Protein AF-0000000078659122 (afdb_homodimer)

InterPro domains:
  IPR001173 Glycosyltransferase 2-like [PF00535] (139-267)
  IPR029044 Nucleotide-diphospho-sugar transferases [G3DSA:3.90.550.10] (97-376)
  IPR029044 Nucleotide-diphospho-sugar transferases [SSF53448] (136-361)
  IPR029063 S-adenosyl-L-methionine-dependent methyltransferase superfamily [G3DSA:3.40.50.150] (3-96)
  IPR029063 S-adenosyl-L-methionine-dependent methyltransferase superfamily [SSF53335] (4-96)
  IPR050834 Glycosyltransferase 2 family enzymes [PTHR43685] (132-361)

Structure (mmCIF, N/CA/C/O backbone):
data_AF-0000000078659122-model_v1
#
loop_
_entity.id
_entity.type
_entity.pdbx_description
1 polymer Glycosyltransferase
#
loop_
_atom_site.group_PDB
_atom_site.id
_atom_site.type_symbol
_atom_site.label_atom_id
_atom_site.label_alt_id
_atom_site.label_comp_id
_atom_site.label_asym_id
_atom_site.label_entity_id
_atom_site.label_seq_id
_atom_site.pdbx_PDB_ins_code
_atom_site.Cartn_x
_atom_site.Cartn_y
_atom_site.Cartn_z
_atom_site.occupancy
_atom_site.B_iso_or_equiv
_atom_site.auth_seq_id
_atom_site.auth_comp_id
_atom_site.auth_asym_id
_atom_site.auth_atom_id
_atom_site.pdbx_PDB_model_num
ATOM 1 N N . MET A 1 1 ? -26.297 24.125 12.734 1 49.59 1 MET A N 1
ATOM 2 C CA . MET A 1 1 ? -25.766 24.031 11.383 1 49.59 1 MET A CA 1
ATOM 3 C C . MET A 1 1 ? -25.328 22.594 11.078 1 49.59 1 MET A C 1
ATOM 5 O O . MET A 1 1 ? -24.641 21.969 11.875 1 49.59 1 MET A O 1
ATOM 9 N N . PRO A 1 2 ? -25.938 21.844 9.953 1 75.06 2 PRO A N 1
ATOM 10 C CA . PRO A 1 2 ? -26.016 20.406 9.703 1 75.06 2 PRO A CA 1
ATOM 11 C C . PRO A 1 2 ? -24.641 19.766 9.5 1 75.06 2 PRO A C 1
ATOM 13 O O . PRO A 1 2 ? -23.672 20.469 9.164 1 75.06 2 PRO A O 1
ATOM 16 N N . GLY A 1 3 ? -24.219 18.828 10.312 1 87.38 3 GLY A N 1
ATOM 17 C CA . GLY A 1 3 ? -23.062 17.969 10.242 1 87.38 3 GLY A CA 1
ATOM 18 C C . GLY A 1 3 ? -22.797 17.438 8.844 1 87.38 3 GLY A C 1
ATOM 19 O O . GLY A 1 3 ? -23.641 17.594 7.949 1 87.38 3 GLY A O 1
ATOM 20 N N . ILE A 1 4 ? -21.641 17.266 8.438 1 90.69 4 ILE A N 1
ATOM 21 C CA . ILE A 1 4 ? -21.219 16.656 7.172 1 90.69 4 ILE A CA 1
ATOM 22 C C . ILE A 1 4 ? -20.891 15.18 7.391 1 90.69 4 ILE A C 1
ATOM 24 O O . ILE A 1 4 ? -20.188 14.828 8.336 1 90.69 4 ILE A O 1
ATOM 28 N N . TYR A 1 5 ? -21.484 14.336 6.629 1 89.94 5 TYR A N 1
ATOM 29 C CA . TYR A 1 5 ? -21.156 12.914 6.598 1 89.94 5 TYR A CA 1
ATOM 30 C C . TYR A 1 5 ? -20.547 12.523 5.262 1 89.94 5 TYR A C 1
ATOM 32 O O . TYR A 1 5 ? -21.062 12.883 4.203 1 89.94 5 TYR A O 1
ATOM 40 N N . SER A 1 6 ? -19.422 11.945 5.258 1 88.81 6 SER A N 1
ATOM 41 C CA . SER A 1 6 ? -18.766 11.469 4.047 1 88.81 6 SER A CA 1
ATOM 42 C C . SER A 1 6 ? -18.266 10.031 4.203 1 88.81 6 SER A C 1
ATOM 44 O O . SER A 1 6 ? -17.469 9.742 5.094 1 88.81 6 SER A O 1
ATOM 46 N N . ALA A 1 7 ? -18.75 9.141 3.383 1 89.31 7 ALA A N 1
ATOM 47 C CA . ALA A 1 7 ? -18.328 7.742 3.408 1 89.31 7 ALA A CA 1
ATOM 48 C C . ALA A 1 7 ? -17.688 7.336 2.088 1 89.31 7 ALA A C 1
ATOM 50 O O . ALA A 1 7 ? -18.25 7.578 1.016 1 89.31 7 ALA A O 1
ATOM 51 N N . HIS A 1 8 ? -16.5 6.766 2.127 1 88.81 8 HIS A N 1
ATOM 52 C CA . HIS A 1 8 ? -15.797 6.098 1.037 1 88.81 8 HIS A CA 1
ATOM 53 C C . HIS A 1 8 ? -15.43 7.082 -0.066 1 88.81 8 HIS A C 1
ATOM 55 O O . HIS A 1 8 ? -15.352 6.707 -1.238 1 88.81 8 HIS A O 1
ATOM 61 N N . LEU A 1 9 ? -15.375 8.359 0.298 1 90.5 9 LEU A N 1
ATOM 62 C CA . LEU A 1 9 ? -14.953 9.391 -0.646 1 90.5 9 LEU A CA 1
ATOM 63 C C . LEU A 1 9 ? -13.469 9.688 -0.496 1 90.5 9 LEU A C 1
ATOM 65 O O . LEU A 1 9 ? -12.75 9.805 -1.492 1 90.5 9 LEU A O 1
ATOM 69 N N . LEU A 1 10 ? -13.008 9.789 0.752 1 93.88 10 LEU A N 1
ATOM 70 C CA . LEU A 1 10 ? -11.648 10.227 1.04 1 93.88 10 LEU A CA 1
ATOM 71 C C . LEU A 1 10 ? -10.633 9.312 0.366 1 93.88 10 LEU A C 1
ATOM 73 O O . LEU A 1 10 ? -9.586 9.773 -0.095 1 93.88 10 LEU A O 1
ATOM 77 N N . GLU A 1 11 ? -10.898 8.008 0.329 1 94.31 11 GLU A N 1
ATOM 78 C CA . GLU A 1 11 ? -9.945 7.059 -0.237 1 94.31 11 GLU A CA 1
ATOM 79 C C . GLU A 1 11 ? -9.891 7.172 -1.758 1 94.31 11 GLU A C 1
ATOM 81 O O . GLU A 1 11 ? -8.992 6.617 -2.395 1 94.31 11 GLU A O 1
ATOM 86 N N . ARG A 1 12 ? -10.797 7.871 -2.42 1 93.88 12 ARG A N 1
ATOM 87 C CA . ARG A 1 12 ? -10.828 8.086 -3.863 1 93.88 12 ARG A CA 1
ATOM 88 C C . ARG A 1 12 ? -10.039 9.328 -4.25 1 93.88 12 ARG A C 1
ATOM 90 O O . ARG A 1 12 ? -9.82 9.586 -5.434 1 93.88 12 ARG A O 1
ATOM 97 N N . LEU A 1 13 ? -9.656 10.094 -3.271 1 94 13 LEU A N 1
ATOM 98 C CA . LEU A 1 13 ? -8.883 11.312 -3.48 1 94 13 LEU A CA 1
ATOM 99 C C . LEU A 1 13 ? -7.406 11.086 -3.164 1 94 13 LEU A C 1
ATOM 101 O O . LEU A 1 13 ? -7.074 10.367 -2.219 1 94 13 LEU A O 1
ATOM 105 N N . ASN A 1 14 ? -6.562 11.719 -4.012 1 94.06 14 ASN A N 1
ATOM 106 C CA . ASN A 1 14 ? -5.16 11.727 -3.6 1 94.06 14 ASN A CA 1
ATOM 107 C C . ASN A 1 14 ? -4.965 12.5 -2.295 1 94.06 14 ASN A C 1
ATOM 109 O O . ASN A 1 14 ? -5.891 13.148 -1.812 1 94.06 14 ASN A O 1
ATOM 113 N N . ARG A 1 15 ? -3.844 12.359 -1.699 1 94.5 15 ARG A N 1
ATOM 114 C CA . ARG A 1 15 ? -3.576 12.891 -0.369 1 94.5 15 ARG A CA 1
ATOM 115 C C . ARG A 1 15 ? -3.902 14.383 -0.304 1 94.5 15 ARG A C 1
ATOM 117 O O . ARG A 1 15 ? -4.629 14.828 0.587 1 94.5 15 ARG A O 1
ATOM 124 N N . ASN A 1 16 ? -3.379 15.18 -1.236 1 94.69 16 ASN A N 1
ATOM 125 C CA . ASN A 1 16 ? -3.559 16.625 -1.197 1 94.69 16 ASN A CA 1
ATOM 126 C C . ASN A 1 16 ? -5.012 17.016 -1.442 1 94.69 16 ASN A C 1
ATOM 128 O O . ASN A 1 16 ? -5.52 17.953 -0.83 1 94.69 16 ASN A O 1
ATOM 132 N N . GLN A 1 17 ? -5.684 16.281 -2.334 1 93.25 17 GLN A N 1
ATOM 133 C CA . GLN A 1 17 ? -7.109 16.516 -2.545 1 93.25 17 GLN A CA 1
ATOM 134 C C . GLN A 1 17 ? -7.91 16.203 -1.286 1 93.25 17 GLN A C 1
ATOM 136 O O . GLN A 1 17 ? -8.891 16.875 -0.982 1 93.25 17 GLN A O 1
ATOM 141 N N . GLY A 1 18 ? -7.461 15.141 -0.62 1 95.62 18 GLY A N 1
ATOM 142 C CA . GLY A 1 18 ? -8.094 14.828 0.653 1 95.62 18 GLY A CA 1
ATOM 143 C C . GLY A 1 18 ? -7.949 15.938 1.676 1 95.62 18 GLY A C 1
ATOM 144 O O . GLY A 1 18 ? -8.922 16.312 2.34 1 95.62 18 GLY A O 1
ATOM 145 N N . ILE A 1 19 ? -6.773 16.5 1.815 1 95.94 19 ILE A N 1
ATOM 146 C CA . ILE A 1 19 ? -6.512 17.594 2.746 1 95.94 19 ILE A CA 1
ATOM 147 C C . ILE A 1 19 ? -7.359 18.812 2.367 1 95.94 19 ILE A C 1
ATOM 149 O O . ILE A 1 19 ? -7.949 19.453 3.234 1 95.94 19 ILE A O 1
ATOM 153 N N . ARG A 1 20 ? -7.473 19.062 1.087 1 92.62 20 ARG A N 1
ATOM 154 C CA . ARG A 1 20 ? -8.273 20.188 0.611 1 92.62 20 ARG A CA 1
ATOM 155 C C . ARG A 1 20 ? -9.75 19.984 0.938 1 92.62 20 ARG A C 1
ATOM 157 O O . ARG A 1 20 ? -10.453 20.938 1.28 1 92.62 20 ARG A O 1
ATOM 164 N N . LEU A 1 21 ? -10.164 18.781 0.728 1 93.62 21 LEU A N 1
ATOM 165 C CA . LEU A 1 21 ? -11.547 18.484 1.103 1 93.62 21 LEU A CA 1
ATOM 166 C C . LEU A 1 21 ? -11.789 18.781 2.576 1 93.62 21 LEU A C 1
ATOM 168 O O . LEU A 1 21 ? -12.812 19.359 2.934 1 93.62 21 LEU A O 1
ATOM 172 N N . LEU A 1 22 ? -10.867 18.391 3.398 1 95.75 22 LEU A N 1
ATOM 173 C CA . LEU A 1 22 ? -11 18.625 4.832 1 95.75 22 LEU A CA 1
ATOM 174 C C . LEU A 1 22 ? -11.016 20.109 5.141 1 95.75 22 LEU A C 1
ATOM 176 O O . LEU A 1 22 ? -11.781 20.578 5.988 1 95.75 22 LEU A O 1
ATOM 180 N N . LEU A 1 23 ? -10.18 20.828 4.457 1 94.44 23 LEU A N 1
ATOM 181 C CA . LEU A 1 23 ? -10.164 22.281 4.59 1 94.44 23 LEU A CA 1
ATOM 182 C C . LEU A 1 23 ? -11.523 22.875 4.219 1 94.44 23 LEU A C 1
ATOM 184 O O . LEU A 1 23 ? -12.039 23.734 4.93 1 94.44 23 LEU A O 1
ATOM 188 N N . GLU A 1 24 ? -12.078 22.375 3.16 1 92.12 24 GLU A N 1
ATOM 189 C CA . GLU A 1 24 ? -13.367 22.875 2.699 1 92.12 24 GLU A CA 1
ATOM 190 C C . GLU A 1 24 ? -14.484 22.5 3.672 1 92.12 24 GLU A C 1
ATOM 192 O O . GLU A 1 24 ? -15.383 23.297 3.926 1 92.12 24 GLU A O 1
ATOM 197 N N . CYS A 1 25 ? -14.398 21.281 4.16 1 94.19 25 CYS A N 1
ATOM 198 C CA . CYS A 1 25 ? -15.375 20.875 5.168 1 94.19 25 CYS A CA 1
ATOM 199 C C . CYS A 1 25 ? -15.328 21.797 6.379 1 94.19 25 CYS A C 1
ATOM 201 O O . CYS A 1 25 ? -16.375 22.266 6.848 1 94.19 25 CYS A O 1
ATOM 203 N N . ARG A 1 26 ? -14.148 22.078 6.844 1 93.69 26 ARG A N 1
ATOM 204 C CA . ARG A 1 26 ? -13.992 23 7.973 1 93.69 26 ARG A CA 1
ATOM 205 C C . ARG A 1 26 ? -14.562 24.375 7.648 1 93.69 26 ARG A C 1
ATOM 207 O O . ARG A 1 26 ? -15.219 25 8.484 1 93.69 26 ARG A O 1
ATOM 214 N N . ARG A 1 27 ? -14.273 24.844 6.445 1 90.94 27 ARG A N 1
ATOM 215 C CA . ARG A 1 27 ? -14.719 26.172 6.031 1 90.94 27 ARG A CA 1
ATOM 216 C C . ARG A 1 27 ? -16.234 26.281 6.066 1 90.94 27 ARG A C 1
ATOM 218 O O . ARG A 1 27 ? -16.781 27.281 6.531 1 90.94 27 ARG A O 1
ATOM 225 N N . VAL A 1 28 ? -16.953 25.25 5.645 1 90.75 28 VAL A N 1
ATOM 226 C CA . VAL A 1 28 ? -18.391 25.328 5.434 1 90.75 28 VAL A CA 1
ATOM 227 C C . VAL A 1 28 ? -19.125 25 6.734 1 90.75 28 VAL A C 1
ATOM 229 O O . VAL A 1 28 ? -20.25 25.469 6.953 1 90.75 28 VAL A O 1
ATOM 232 N N . LEU A 1 29 ? -18.484 24.234 7.559 1 92.19 29 LEU A N 1
ATOM 233 C CA . LEU A 1 29 ? -19.109 23.875 8.828 1 92.19 29 LEU A CA 1
ATOM 234 C C . LEU A 1 29 ? -19.312 25.125 9.695 1 92.19 29 LEU A C 1
ATOM 236 O O . LEU A 1 29 ? -18.438 26 9.734 1 92.19 29 LEU A O 1
ATOM 240 N N . GLN A 1 30 ? -20.406 25.188 10.367 1 87.94 30 GLN A N 1
ATOM 241 C CA . GLN A 1 30 ? -20.578 26.203 11.406 1 87.94 30 GLN A CA 1
ATOM 242 C C . GLN A 1 30 ? -19.766 25.844 12.648 1 87.94 30 GLN A C 1
ATOM 244 O O . GLN A 1 30 ? -19.453 24.672 12.875 1 87.94 30 GLN A O 1
ATOM 249 N N . PRO A 1 31 ? -19.391 26.875 13.422 1 87.75 31 PRO A N 1
ATOM 250 C CA . PRO A 1 31 ? -18.719 26.547 14.672 1 87.75 31 PRO A CA 1
ATOM 251 C C . PRO A 1 31 ? -19.469 25.516 15.508 1 87.75 31 PRO A C 1
ATOM 253 O O . PRO A 1 31 ? -20.688 25.656 15.703 1 87.75 31 PRO A O 1
ATOM 256 N N . GLY A 1 32 ? -18.797 24.5 15.898 1 89 32 GLY A N 1
ATOM 257 C CA . GLY A 1 32 ? -19.422 23.422 16.641 1 89 32 GLY A CA 1
ATOM 258 C C . GLY A 1 32 ? -19.953 22.312 15.75 1 89 32 GLY A C 1
ATOM 259 O O . GLY A 1 32 ? -20.312 21.234 16.234 1 89 32 GLY A O 1
ATOM 260 N N . GLY A 1 33 ? -19.922 22.547 14.461 1 91.44 33 GLY A N 1
ATOM 261 C CA . GLY A 1 33 ? -20.375 21.531 13.516 1 91.44 33 GLY A CA 1
ATOM 262 C C . GLY A 1 33 ? -19.5 20.297 13.484 1 91.44 33 GLY A C 1
ATOM 263 O O . GLY A 1 33 ? -18.344 20.344 13.898 1 91.44 33 GLY A O 1
ATOM 264 N N . VAL A 1 34 ? -20.172 19.172 13 1 93.44 34 VAL A N 1
ATOM 265 C CA . VAL A 1 34 ? -19.5 17.875 13.086 1 93.44 34 VAL A CA 1
ATOM 266 C C . VAL A 1 34 ? -19.25 17.344 11.68 1 93.44 34 VAL A C 1
ATOM 268 O O . VAL A 1 34 ? -20.094 17.469 10.797 1 93.44 34 VAL A O 1
ATOM 271 N N . LEU A 1 35 ? -18.047 16.859 11.461 1 94.06 35 LEU A N 1
ATOM 272 C CA . LEU A 1 35 ? -17.672 16.094 10.281 1 94.06 35 LEU A CA 1
ATOM 273 C C . LEU A 1 35 ? -17.453 14.625 10.633 1 94.06 35 LEU A C 1
ATOM 275 O O . LEU A 1 35 ? -16.625 14.297 11.492 1 94.06 35 LEU A O 1
ATOM 279 N N . ARG A 1 36 ? -18.219 13.789 10.117 1 92.56 36 ARG A N 1
ATOM 280 C CA . ARG A 1 36 ? -18.078 12.352 10.336 1 92.56 36 ARG A CA 1
ATOM 281 C C . ARG A 1 36 ? -17.594 11.648 9.07 1 92.56 36 ARG A C 1
ATOM 283 O O . ARG A 1 36 ? -18.203 11.758 8.016 1 92.56 36 ARG A O 1
ATOM 290 N N . LEU A 1 37 ? -16.453 10.977 9.164 1 91.88 37 LEU A N 1
ATOM 291 C CA . LEU A 1 37 ? -15.781 10.359 8.031 1 91.88 37 LEU A CA 1
ATOM 292 C C . LEU A 1 37 ? -15.734 8.844 8.18 1 91.88 37 LEU A C 1
ATOM 294 O O . LEU A 1 37 ? -15.5 8.328 9.281 1 91.88 37 LEU A O 1
ATOM 298 N N . VAL A 1 38 ? -16.047 8.164 7.133 1 91.44 38 VAL A N 1
ATOM 299 C CA . VAL A 1 38 ? -15.852 6.723 7.023 1 91.44 38 VAL A CA 1
ATOM 300 C C . VAL A 1 38 ? -14.969 6.41 5.82 1 91.44 38 VAL A C 1
ATOM 302 O O . VAL A 1 38 ? -15.25 6.844 4.703 1 91.44 38 VAL A O 1
ATOM 305 N N . THR A 1 39 ? -13.883 5.762 5.992 1 92.94 39 THR A N 1
ATOM 306 C CA . THR A 1 39 ? -12.969 5.41 4.906 1 92.94 39 THR A CA 1
ATOM 307 C C . THR A 1 39 ? -12.273 4.082 5.195 1 92.94 39 THR A C 1
ATOM 309 O O . THR A 1 39 ? -12.43 3.512 6.273 1 92.94 39 THR A O 1
ATOM 312 N N . SER A 1 40 ? -11.602 3.502 4.195 1 93.56 40 SER A N 1
ATOM 313 C CA . SER A 1 40 ? -10.789 2.309 4.418 1 93.56 40 SER A CA 1
ATOM 314 C C . SER A 1 40 ? -9.672 2.58 5.414 1 93.56 40 SER A C 1
ATOM 316 O O . SER A 1 40 ? -9.062 3.65 5.395 1 93.56 40 SER A O 1
ATOM 318 N N . ASP A 1 41 ? -9.445 1.639 6.285 1 95.75 41 ASP A N 1
ATOM 319 C CA . ASP A 1 41 ? -8.445 1.781 7.34 1 95.75 41 ASP A CA 1
ATOM 320 C C . ASP A 1 41 ? -7.125 1.124 6.938 1 95.75 41 ASP A C 1
ATOM 322 O O . ASP A 1 41 ? -7.043 -0.102 6.84 1 95.75 41 ASP A O 1
ATOM 326 N N . LEU A 1 42 ? -6.102 1.943 6.738 1 97.38 42 LEU A N 1
ATOM 327 C CA . LEU A 1 42 ? -4.781 1.437 6.379 1 97.38 42 LEU A CA 1
ATOM 328 C C . LEU A 1 42 ? -4.277 0.449 7.426 1 97.38 42 LEU A C 1
ATOM 330 O O . LEU A 1 42 ? -3.705 -0.587 7.082 1 97.38 42 LEU A O 1
ATOM 334 N N . GLN A 1 43 ? -4.473 0.816 8.688 1 96.81 43 GLN A N 1
ATOM 335 C CA . GLN A 1 43 ? -4.035 -0.068 9.766 1 96.81 43 GLN A CA 1
ATOM 336 C C . GLN A 1 43 ? -4.699 -1.438 9.656 1 96.81 43 GLN A C 1
ATOM 338 O O . GLN A 1 43 ? -4.055 -2.465 9.883 1 96.81 43 GLN A O 1
ATOM 343 N N . ALA A 1 44 ? -5.957 -1.465 9.344 1 95.69 44 ALA A N 1
ATOM 344 C CA . ALA A 1 44 ? -6.676 -2.729 9.203 1 95.69 44 ALA A CA 1
ATOM 345 C C . ALA A 1 44 ? -6.098 -3.561 8.055 1 95.69 44 ALA A C 1
ATO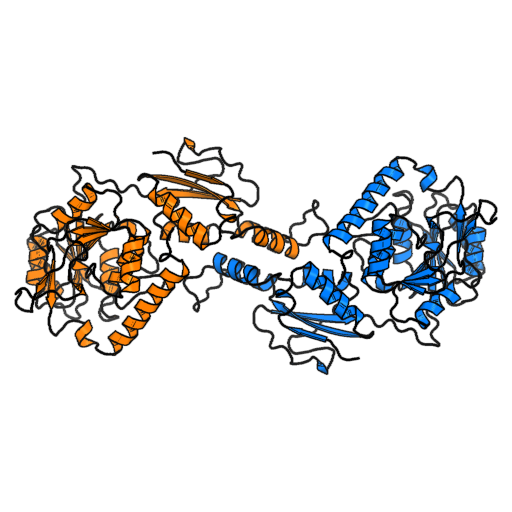M 347 O O . ALA A 1 44 ? -5.977 -4.781 8.172 1 95.69 44 ALA A O 1
ATOM 348 N N . LEU A 1 45 ? -5.816 -2.947 6.941 1 95.94 45 LEU A N 1
ATOM 349 C CA . LEU A 1 45 ? -5.219 -3.641 5.805 1 95.94 45 LEU A CA 1
ATOM 350 C C . LEU A 1 45 ? -3.869 -4.242 6.18 1 95.94 45 LEU A C 1
ATOM 352 O O . LEU A 1 45 ? -3.578 -5.391 5.832 1 95.94 45 LEU A O 1
ATOM 356 N N . VAL A 1 46 ? -3.064 -3.469 6.906 1 97.44 46 VAL A N 1
ATOM 357 C CA . VAL A 1 46 ? -1.741 -3.918 7.328 1 97.44 46 VAL A CA 1
ATOM 358 C C . VAL A 1 46 ? -1.88 -5.062 8.328 1 97.44 46 VAL A C 1
ATOM 360 O O . VAL A 1 46 ? -1.136 -6.047 8.266 1 97.44 46 VAL A O 1
ATOM 363 N N . ASP A 1 47 ? -2.859 -4.898 9.242 1 96.75 47 ASP A N 1
ATOM 364 C CA . ASP A 1 47 ? -3.107 -5.961 10.211 1 96.75 47 ASP A CA 1
ATOM 365 C C . ASP A 1 47 ? -3.473 -7.27 9.516 1 96.75 47 ASP A C 1
ATOM 367 O O . ASP A 1 47 ? -3.039 -8.344 9.93 1 96.75 47 ASP A O 1
ATOM 371 N N . ASP A 1 48 ? -4.297 -7.16 8.531 1 95.5 48 ASP A N 1
ATOM 372 C CA . ASP A 1 48 ? -4.672 -8.336 7.75 1 95.5 48 ASP A CA 1
ATOM 373 C C . ASP A 1 48 ? -3.445 -8.992 7.125 1 95.5 48 ASP A C 1
ATOM 375 O O . ASP A 1 48 ? -3.305 -10.219 7.156 1 95.5 48 ASP A O 1
ATOM 379 N N . TYR A 1 49 ? -2.533 -8.258 6.543 1 96.81 49 TYR A N 1
ATOM 380 C CA . TYR A 1 49 ? -1.293 -8.742 5.949 1 96.81 49 TYR A CA 1
ATOM 381 C C . TYR A 1 49 ? -0.416 -9.422 6.992 1 96.81 49 TYR A C 1
ATOM 383 O O . TYR A 1 49 ? 0.069 -10.531 6.773 1 96.81 49 TYR A O 1
ATOM 391 N N . VAL A 1 50 ? -0.254 -8.75 8.148 1 97.06 50 VAL A N 1
ATOM 392 C CA . VAL A 1 50 ? 0.649 -9.219 9.195 1 97.06 50 VAL A CA 1
ATOM 393 C C . VAL A 1 50 ? 0.116 -10.523 9.789 1 97.06 50 VAL A C 1
ATOM 395 O O . VAL A 1 50 ? 0.886 -11.445 10.078 1 97.06 50 VAL A O 1
ATOM 398 N N . ALA A 1 51 ? -1.179 -10.602 9.953 1 95.06 51 ALA A N 1
ATOM 399 C CA . ALA A 1 51 ? -1.815 -11.766 10.57 1 95.06 51 ALA A CA 1
ATOM 400 C C . ALA A 1 51 ? -1.862 -12.938 9.594 1 95.06 51 ALA A C 1
ATOM 402 O O . ALA A 1 51 ? -2.145 -14.07 9.992 1 95.06 51 ALA A O 1
ATOM 403 N N . ASN A 1 52 ? -1.535 -12.695 8.328 1 92.69 52 ASN A N 1
ATOM 404 C CA . ASN A 1 52 ? -1.65 -13.695 7.277 1 92.69 52 ASN A CA 1
ATOM 405 C C . ASN A 1 52 ? -3.021 -14.367 7.285 1 92.69 52 ASN A C 1
ATOM 407 O O . ASN A 1 52 ? -3.117 -15.594 7.266 1 92.69 52 ASN A O 1
ATOM 411 N N . ARG A 1 53 ? -4.043 -13.609 7.418 1 87.44 53 ARG A N 1
ATOM 412 C CA . ARG A 1 53 ? -5.406 -14.109 7.535 1 87.44 53 ARG A CA 1
ATOM 413 C C . ARG A 1 53 ? -5.812 -14.891 6.289 1 87.44 53 ARG A C 1
ATOM 415 O O . ARG A 1 53 ? -5.5 -14.484 5.168 1 87.44 53 ARG A O 1
ATOM 422 N N . VAL A 1 54 ? -6.414 -16 6.484 1 86.31 54 VAL A N 1
ATOM 423 C CA . VAL A 1 54 ? -6.914 -16.828 5.391 1 86.31 54 VAL A CA 1
ATOM 424 C C . VAL A 1 54 ? -8.219 -16.234 4.855 1 86.31 54 VAL A C 1
ATOM 426 O O . VAL A 1 54 ? -9.078 -15.812 5.629 1 86.31 54 VAL A O 1
ATOM 429 N N . HIS A 1 55 ? -8.32 -16.125 3.617 1 89.56 55 HIS A N 1
ATOM 430 C CA . HIS A 1 55 ? -9.516 -15.641 2.932 1 89.56 55 HIS A CA 1
ATOM 431 C C . HIS A 1 55 ? -10.102 -16.719 2.025 1 89.56 55 HIS A C 1
ATOM 433 O O . HIS A 1 55 ? -9.75 -16.797 0.844 1 89.56 55 HIS A O 1
ATOM 439 N N . PRO A 1 56 ? -10.953 -17.578 2.502 1 89 56 PRO A N 1
ATOM 440 C CA . PRO A 1 56 ? -11.477 -18.719 1.744 1 89 56 PRO A CA 1
ATOM 441 C C . PRO A 1 56 ? -12.195 -18.297 0.465 1 89 56 PRO A C 1
ATOM 443 O O . PRO A 1 56 ? -12.352 -19.094 -0.456 1 89 56 PRO A O 1
ATOM 446 N N . GLU A 1 57 ? -12.633 -17.016 0.474 1 87.94 57 GLU A N 1
ATOM 447 C CA . GLU A 1 57 ? -13.367 -16.516 -0.685 1 87.94 57 GLU A CA 1
ATOM 448 C C . GLU A 1 57 ? -12.43 -16.234 -1.856 1 87.94 57 GLU A C 1
ATOM 450 O O . GLU A 1 57 ? -12.875 -16.094 -2.996 1 87.94 57 GLU A O 1
ATOM 455 N N . THR A 1 58 ? -11.148 -16.203 -1.537 1 87.81 58 THR A N 1
ATOM 456 C CA . THR A 1 58 ? -10.148 -15.961 -2.574 1 87.81 58 THR A CA 1
ATOM 457 C C . THR A 1 58 ? -8.906 -16.812 -2.34 1 87.81 58 THR A C 1
ATOM 459 O O . THR A 1 58 ? -7.816 -16.281 -2.115 1 87.81 58 THR A O 1
ATOM 462 N N . PRO A 1 59 ? -9 -18.094 -2.416 1 85 59 PRO A N 1
ATOM 463 C CA . PRO A 1 59 ? -7.898 -19 -2.047 1 85 59 PRO A CA 1
ATOM 464 C C . PRO A 1 59 ? -6.629 -18.734 -2.857 1 85 59 PRO A C 1
ATOM 466 O O . PRO A 1 59 ? -5.52 -18.891 -2.34 1 85 59 PRO A O 1
ATOM 469 N N . GLY A 1 60 ? -6.59 -18.328 -3.957 1 86.81 60 GLY A N 1
ATOM 470 C CA . GLY A 1 60 ? -5.426 -18.156 -4.812 1 86.81 60 GLY A CA 1
ATOM 471 C C . GLY A 1 60 ? -4.789 -16.781 -4.684 1 86.81 60 GLY A C 1
ATOM 472 O O . GLY A 1 60 ? -3.762 -16.516 -5.305 1 86.81 60 GLY A O 1
ATOM 473 N N . ILE A 1 61 ? -5.32 -16.047 -3.762 1 90.56 61 ILE A N 1
ATOM 474 C CA . ILE A 1 61 ? -4.797 -14.695 -3.576 1 90.56 61 ILE A CA 1
ATOM 475 C C . ILE A 1 61 ? -4.07 -14.602 -2.238 1 90.56 61 ILE A C 1
ATOM 477 O O . ILE A 1 61 ? -4.691 -14.695 -1.178 1 90.56 61 ILE A O 1
ATOM 481 N N . GLY A 1 62 ? -2.766 -14.438 -2.279 1 91.75 62 GLY A N 1
ATOM 482 C CA . GLY A 1 62 ? -1.961 -14.352 -1.071 1 91.75 62 GLY A CA 1
ATOM 483 C C . GLY A 1 62 ? -2.051 -13 -0.39 1 91.75 62 GLY A C 1
ATOM 484 O O . GLY A 1 62 ? -2.615 -12.055 -0.947 1 91.75 62 GLY A O 1
ATOM 485 N N . ARG A 1 63 ? -1.445 -12.914 0.843 1 94.5 63 ARG A N 1
ATOM 486 C CA . ARG A 1 63 ? -1.525 -11.711 1.662 1 94.5 63 ARG A CA 1
ATOM 487 C C . ARG A 1 63 ? -0.863 -10.523 0.962 1 94.5 63 ARG A C 1
ATOM 489 O O . ARG A 1 63 ? -1.35 -9.398 1.044 1 94.5 63 ARG A O 1
ATOM 496 N N . GLY A 1 64 ? 0.289 -10.789 0.293 1 95.44 64 GLY A N 1
ATOM 497 C CA . GLY A 1 64 ? 0.954 -9.719 -0.426 1 95.44 64 GLY A CA 1
ATOM 498 C C . GLY A 1 64 ? 0.124 -9.156 -1.566 1 95.44 64 GLY A C 1
ATOM 499 O O . GLY A 1 64 ? 0.02 -7.941 -1.728 1 95.44 64 GLY A O 1
ATOM 500 N N . GLU A 1 65 ? -0.456 -10.055 -2.35 1 94.5 65 GLU A N 1
ATOM 501 C CA . GLU A 1 65 ? -1.321 -9.633 -3.447 1 94.5 65 GLU A CA 1
ATOM 502 C C . GLU A 1 65 ? -2.555 -8.898 -2.926 1 94.5 65 GLU A C 1
ATOM 504 O O . GLU A 1 65 ? -2.977 -7.898 -3.506 1 94.5 65 GLU A O 1
ATOM 509 N N . ARG A 1 66 ? -3.117 -9.398 -1.872 1 94.44 66 ARG A N 1
ATOM 510 C CA . ARG A 1 66 ? -4.293 -8.758 -1.288 1 94.44 66 ARG A CA 1
ATOM 511 C C . ARG A 1 66 ? -3.986 -7.328 -0.865 1 94.44 66 ARG A C 1
ATOM 513 O O . ARG A 1 66 ? -4.75 -6.406 -1.169 1 94.44 66 ARG A O 1
ATOM 520 N N . LEU A 1 67 ? -2.895 -7.125 -0.167 1 96 67 LEU A N 1
ATOM 521 C CA . LEU A 1 67 ? -2.52 -5.793 0.286 1 96 67 LEU A CA 1
ATOM 522 C C . LEU A 1 67 ? -2.234 -4.875 -0.899 1 96 67 LEU A C 1
ATOM 524 O O . LEU A 1 67 ? -2.688 -3.729 -0.927 1 96 67 LEU A O 1
ATOM 528 N N . ASN A 1 68 ? -1.474 -5.391 -1.907 1 96.19 68 ASN A N 1
ATOM 529 C CA . ASN A 1 68 ? -1.196 -4.625 -3.119 1 96.19 68 ASN A CA 1
ATOM 530 C C . ASN A 1 68 ? -2.482 -4.148 -3.789 1 96.19 68 ASN A C 1
ATOM 532 O O . ASN A 1 68 ? -2.615 -2.967 -4.113 1 96.19 68 ASN A O 1
ATOM 536 N N . ARG A 1 69 ? -3.391 -5.035 -3.955 1 94 69 ARG A N 1
ATOM 537 C CA . ARG A 1 69 ? -4.645 -4.711 -4.629 1 94 69 ARG A CA 1
ATOM 538 C C . ARG A 1 69 ? -5.453 -3.701 -3.826 1 94 69 ARG A C 1
ATOM 540 O O . ARG A 1 69 ? -6.012 -2.756 -4.391 1 94 69 ARG A O 1
ATOM 547 N N . ALA A 1 70 ? -5.508 -3.912 -2.496 1 93.75 70 ALA A N 1
ATOM 548 C CA . ALA A 1 70 ? -6.289 -3.037 -1.626 1 93.75 70 ALA A CA 1
ATOM 549 C C . ALA A 1 70 ? -5.758 -1.606 -1.67 1 93.75 70 ALA A C 1
ATOM 551 O O . ALA A 1 70 ? -6.539 -0.651 -1.729 1 93.75 70 ALA A O 1
ATOM 552 N N . LEU A 1 71 ? -4.492 -1.434 -1.651 1 93.5 71 LEU A N 1
ATOM 553 C CA . LEU A 1 71 ? -3.896 -0.102 -1.595 1 93.5 71 LEU A CA 1
ATOM 554 C C . LEU A 1 71 ? -3.938 0.57 -2.963 1 93.5 71 LEU A C 1
ATOM 556 O O . LEU A 1 71 ? -4.055 1.794 -3.055 1 93.5 71 LEU A O 1
ATOM 560 N N . ARG A 1 72 ? -3.859 -0.234 -4.008 1 92.81 72 ARG A N 1
ATOM 561 C CA . ARG A 1 72 ? -3.768 0.343 -5.344 1 92.81 72 ARG A CA 1
ATOM 562 C C . ARG A 1 72 ? -5.152 0.65 -5.906 1 92.81 72 ARG A C 1
ATOM 564 O O . ARG A 1 72 ? -5.285 1.378 -6.891 1 92.81 72 ARG A O 1
ATOM 571 N N . GLN A 1 73 ? -6.176 0.094 -5.309 1 92.38 73 GLN A N 1
ATOM 572 C CA . GLN A 1 73 ? -7.527 0.43 -5.75 1 92.38 73 GLN A CA 1
ATOM 573 C C . GLN A 1 73 ? -7.945 1.807 -5.238 1 92.38 73 GLN A C 1
ATOM 575 O O . GLN A 1 73 ? -8.93 2.381 -5.719 1 92.38 73 GLN A O 1
ATOM 580 N N . HIS A 1 74 ? -7.285 2.332 -4.227 1 93.94 74 HIS A N 1
ATOM 581 C CA . HIS A 1 74 ? -7.547 3.641 -3.637 1 93.94 74 HIS A CA 1
ATOM 582 C C . HIS A 1 74 ? -6.504 4.66 -4.082 1 93.94 74 HIS A C 1
ATOM 584 O O . HIS A 1 74 ? -5.336 4.32 -4.277 1 93.94 74 HIS A O 1
ATOM 590 N N . ALA A 1 75 ? -6.953 5.902 -4.285 1 95.19 75 ALA A N 1
ATOM 591 C CA . ALA A 1 75 ? -6 6.977 -4.57 1 95.19 75 ALA A CA 1
ATOM 592 C C . ALA A 1 75 ? -5.082 7.219 -3.377 1 95.19 75 ALA A C 1
ATOM 594 O O . ALA A 1 75 ? -3.891 7.492 -3.549 1 95.19 75 ALA A O 1
ATOM 595 N N . TRP A 1 76 ? -5.609 7.062 -2.156 1 96.5 76 TRP A N 1
ATOM 596 C CA . TRP A 1 76 ? -4.883 7.188 -0.896 1 96.5 76 TRP A CA 1
ATOM 597 C C . TRP A 1 76 ? -5.59 6.426 0.219 1 96.5 76 TRP A C 1
ATOM 599 O O . TRP A 1 76 ? -6.82 6.32 0.223 1 96.5 76 TRP A O 1
ATOM 609 N N . THR A 1 77 ? -4.867 5.84 1.135 1 96.88 77 THR A N 1
ATOM 610 C CA . THR A 1 77 ? -5.457 5.141 2.27 1 96.88 77 THR A CA 1
ATOM 611 C C . THR A 1 77 ? -4.938 5.711 3.586 1 96.88 77 THR A C 1
ATOM 613 O O . THR A 1 77 ? -3.727 5.824 3.783 1 96.88 77 THR A O 1
ATOM 616 N N . TRP A 1 78 ? -5.855 6.07 4.426 1 96.62 78 TRP A N 1
ATOM 617 C CA . TRP A 1 78 ? -5.516 6.73 5.68 1 96.62 78 TRP A CA 1
ATOM 618 C C . TRP A 1 78 ? -5.547 5.742 6.844 1 96.62 78 TRP A C 1
ATOM 620 O O . TRP A 1 78 ? -6.305 4.77 6.82 1 96.62 78 TRP A O 1
ATOM 630 N N . ASP A 1 79 ? -4.711 5.91 7.801 1 96.25 79 ASP A N 1
ATOM 631 C CA . ASP A 1 79 ? -4.973 5.34 9.117 1 96.25 79 ASP A CA 1
ATOM 632 C C . ASP A 1 79 ? -5.406 6.418 10.109 1 96.25 79 ASP A C 1
ATOM 634 O O . ASP A 1 79 ? -5.445 7.602 9.766 1 96.25 79 ASP A O 1
ATOM 638 N N . ARG A 1 80 ? -5.816 6.012 11.289 1 94.69 80 ARG A N 1
ATOM 639 C CA . ARG A 1 80 ? -6.391 6.926 12.273 1 94.69 80 ARG A CA 1
ATOM 640 C C . ARG A 1 80 ? -5.402 8.023 12.648 1 94.69 80 ARG A C 1
ATOM 642 O O . ARG A 1 80 ? -5.766 9.203 12.703 1 94.69 80 ARG A O 1
ATOM 649 N N . ASP A 1 81 ? -4.148 7.715 12.859 1 94.19 81 ASP A N 1
ATOM 650 C CA . ASP A 1 81 ? -3.137 8.664 13.312 1 94.19 81 ASP A CA 1
ATOM 651 C C . ASP A 1 81 ? -2.881 9.734 12.25 1 94.19 81 ASP A C 1
ATOM 653 O O . ASP A 1 81 ? -2.873 10.93 12.555 1 94.19 81 ASP A O 1
ATOM 657 N N . ASP A 1 82 ? -2.686 9.289 11.062 1 94.31 82 ASP A N 1
ATOM 658 C CA . ASP A 1 82 ? -2.402 10.219 9.969 1 94.31 82 ASP A CA 1
ATOM 659 C C . ASP A 1 82 ? -3.594 11.141 9.703 1 94.31 82 ASP A C 1
ATOM 661 O O . ASP A 1 82 ? -3.424 12.344 9.508 1 94.31 82 ASP A O 1
ATOM 665 N N . LEU A 1 83 ? -4.727 10.555 9.656 1 95.31 83 LEU A N 1
ATOM 666 C CA . LEU A 1 83 ? -5.926 11.336 9.383 1 95.31 83 LEU A CA 1
ATOM 667 C C . LEU A 1 83 ? -6.191 12.336 10.5 1 95.31 83 LEU A C 1
ATOM 669 O O . LEU A 1 83 ? -6.508 13.5 10.242 1 95.31 83 LEU A O 1
ATOM 673 N N . THR A 1 84 ? -6.004 11.875 11.727 1 95 84 THR A N 1
ATOM 674 C CA . THR A 1 84 ? -6.18 12.758 12.875 1 95 84 THR A CA 1
ATOM 675 C C . THR A 1 84 ? -5.188 13.914 12.828 1 95 84 THR A C 1
ATOM 677 O O . THR A 1 84 ? -5.559 15.07 13.062 1 95 84 THR A O 1
ATOM 680 N N . ARG A 1 85 ? -3.971 13.609 12.578 1 93.81 85 ARG A N 1
ATOM 681 C CA . ARG A 1 85 ? -2.93 14.625 12.484 1 93.81 85 ARG A CA 1
ATOM 682 C C .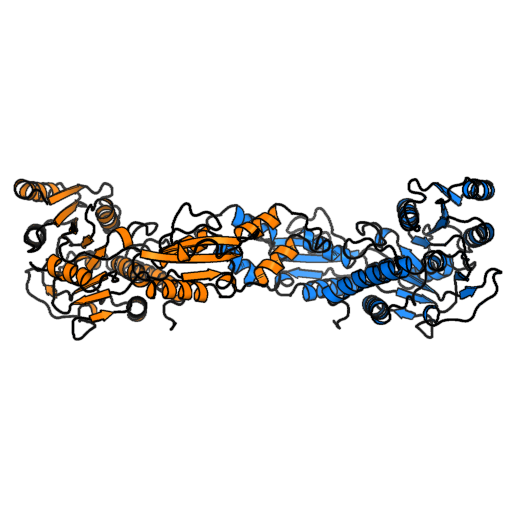 ARG A 1 85 ? -3.283 15.68 11.445 1 93.81 85 ARG A C 1
ATOM 684 O O . ARG A 1 85 ? -3.164 16.875 11.695 1 93.81 85 ARG A O 1
ATOM 691 N N . VAL A 1 86 ? -3.75 15.258 10.281 1 95.31 86 VAL A N 1
ATOM 692 C CA . VAL A 1 86 ? -4.078 16.172 9.195 1 95.31 86 VAL A CA 1
ATOM 693 C C . VAL A 1 86 ? -5.316 16.984 9.562 1 95.31 86 VAL A C 1
ATOM 695 O O . VAL A 1 86 ? -5.387 18.188 9.266 1 95.31 86 VAL A O 1
ATOM 698 N N . CYS A 1 87 ? -6.262 16.344 10.18 1 95.75 87 CYS A N 1
ATOM 699 C CA . CYS A 1 87 ? -7.469 17.047 10.602 1 95.75 87 CYS A CA 1
ATOM 700 C C . CYS A 1 87 ? -7.141 18.141 11.602 1 95.75 87 CYS A C 1
ATOM 702 O O . CYS A 1 87 ? -7.637 19.266 11.484 1 95.75 87 CYS A O 1
ATOM 704 N N . LYS A 1 88 ? -6.262 17.859 12.547 1 94.88 88 LYS A N 1
ATOM 705 C CA . LYS A 1 88 ? -5.836 18.859 13.516 1 94.88 88 LYS A CA 1
ATOM 706 C C . LYS A 1 88 ? -5.09 20 12.828 1 94.88 88 LYS A C 1
ATOM 708 O O . LYS A 1 88 ? -5.266 21.172 13.188 1 94.88 88 LYS A O 1
ATOM 713 N N . MET A 1 89 ? -4.324 19.594 11.898 1 95.06 89 MET A N 1
ATOM 714 C CA . MET A 1 89 ? -3.557 20.578 11.141 1 95.06 89 MET A CA 1
ATOM 715 C C . MET A 1 89 ? -4.48 21.609 10.492 1 95.06 89 MET A C 1
ATOM 717 O O . MET A 1 89 ? -4.172 22.797 10.469 1 95.06 89 MET A O 1
ATOM 721 N N . VAL A 1 90 ? -5.684 21.172 10.047 1 95.38 90 VAL A N 1
ATOM 722 C CA . VAL A 1 90 ? -6.555 22.078 9.305 1 95.38 90 VAL A CA 1
ATOM 723 C C . VAL A 1 90 ? -7.621 22.656 10.234 1 95.38 90 VAL A C 1
ATOM 725 O O . VAL A 1 90 ? -8.602 23.25 9.773 1 95.38 90 VAL A O 1
ATOM 728 N N . GLY A 1 91 ? -7.48 22.438 11.547 1 95.12 91 GLY A N 1
ATOM 729 C CA . GLY A 1 91 ? -8.289 23.141 12.531 1 95.12 91 GLY A CA 1
ATOM 730 C C . GLY A 1 91 ? -9.531 22.359 12.945 1 95.12 91 GLY A C 1
ATOM 731 O O . GLY A 1 91 ? -10.5 22.953 13.438 1 95.12 91 GLY A O 1
ATOM 732 N N . LEU A 1 92 ? -9.547 21.062 12.625 1 95.38 92 LEU A N 1
ATOM 733 C CA . LEU A 1 92 ? -10.609 20.188 13.125 1 95.38 92 LEU A CA 1
ATOM 734 C C . LEU A 1 92 ? -10.148 19.438 14.367 1 95.38 92 LEU A C 1
ATOM 736 O O . LEU A 1 92 ? -8.961 19.125 14.508 1 95.38 92 LEU A O 1
ATOM 740 N N . VAL A 1 93 ? -11.086 19.219 15.266 1 94.38 93 VAL A N 1
ATOM 741 C CA . VAL A 1 93 ? -10.766 18.562 16.531 1 94.38 93 VAL A CA 1
ATOM 742 C C . VAL A 1 93 ? -11.461 17.203 16.594 1 94.38 93 VAL A C 1
ATOM 744 O O . VAL A 1 93 ? -12.68 17.125 16.422 1 94.38 93 VAL A O 1
ATOM 747 N N . PRO A 1 94 ? -10.688 16.172 16.828 1 93.06 94 PRO A N 1
ATOM 748 C CA . PRO A 1 94 ? -11.32 14.859 16.953 1 93.06 94 PRO A CA 1
ATOM 749 C C . PRO A 1 94 ? -12.266 14.773 18.141 1 93.06 94 PRO A C 1
ATOM 751 O O . PRO A 1 94 ? -11.984 15.336 19.203 1 93.06 94 PRO A O 1
ATOM 754 N N . VAL A 1 95 ? -13.406 14.156 17.859 1 91.94 95 VAL A N 1
ATOM 755 C CA . VAL A 1 95 ? -14.352 13.852 18.938 1 91.94 95 VAL A CA 1
ATOM 756 C C . VAL A 1 95 ? -14.062 12.461 19.5 1 91.94 95 VAL A C 1
ATOM 758 O O . VAL A 1 95 ? -14.133 11.469 18.766 1 91.94 95 VAL A O 1
ATOM 761 N N . ASP A 1 96 ? -13.695 12.375 20.656 1 85.56 96 ASP A N 1
ATOM 762 C CA . ASP A 1 96 ? -13.289 11.109 21.25 1 85.56 96 ASP A CA 1
ATOM 763 C C . ASP A 1 96 ? -14.508 10.273 21.641 1 85.56 96 ASP A C 1
ATOM 765 O O . ASP A 1 96 ? -15.57 10.82 21.938 1 85.56 96 ASP A O 1
ATOM 769 N N . GLY A 1 97 ? -14.375 9.016 21.703 1 79.44 97 GLY A N 1
ATOM 770 C CA . GLY A 1 97 ? -15.305 8.086 22.344 1 79.44 97 GLY A CA 1
ATOM 771 C C . GLY A 1 97 ? -16.531 7.816 21.5 1 79.44 97 GLY A C 1
ATOM 772 O O . GLY A 1 97 ? -17.609 7.5 22.031 1 79.44 97 GLY A O 1
ATOM 773 N N . ILE A 1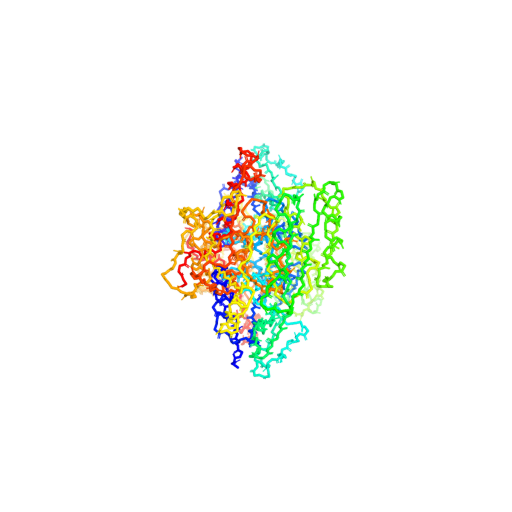 98 ? -16.422 8.102 20.219 1 80.44 98 ILE A N 1
ATOM 774 C CA . ILE A 1 98 ? -17.594 7.855 19.406 1 80.44 98 ILE A CA 1
ATOM 775 C C . ILE A 1 98 ? -17.516 6.465 18.781 1 80.44 98 ILE A C 1
ATOM 777 O O . ILE A 1 98 ? -16.562 6.152 18.062 1 80.44 98 ILE A O 1
ATOM 781 N N . ALA A 1 99 ? -18.438 5.652 19.156 1 75.06 99 ALA A N 1
ATOM 782 C CA . ALA A 1 99 ? -18.531 4.281 18.656 1 75.06 99 ALA A CA 1
ATOM 783 C C . ALA A 1 99 ? -19.109 4.246 17.25 1 75.06 99 ALA A C 1
ATOM 785 O O . ALA A 1 99 ? -19.75 5.203 16.797 1 75.06 99 ALA A O 1
ATOM 786 N N . ALA A 1 100 ? -18.766 3.137 16.562 1 75.94 100 ALA A N 1
ATOM 787 C CA . ALA A 1 100 ? -19.406 2.938 15.258 1 75.94 100 ALA A CA 1
ATOM 788 C C . ALA A 1 100 ? -20.922 2.996 15.383 1 75.94 100 ALA A C 1
ATOM 790 O O . ALA A 1 100 ? -21.5 2.445 16.328 1 75.94 100 ALA A O 1
ATOM 791 N N . GLY A 1 101 ? -21.578 3.654 14.438 1 79 101 GLY A N 1
ATOM 792 C CA . GLY A 1 101 ? -23.031 3.771 14.422 1 79 101 GLY A CA 1
ATOM 793 C C . GLY A 1 101 ? -23.547 4.906 15.281 1 79 101 GLY A C 1
ATOM 794 O O . GLY A 1 101 ? -24.734 5.258 15.219 1 79 101 GLY A O 1
ATOM 795 N N . HIS A 1 102 ? -22.703 5.465 16.109 1 83.06 102 HIS A N 1
ATOM 796 C CA . HIS A 1 102 ? -23.094 6.57 16.984 1 83.06 102 HIS A CA 1
ATOM 797 C C . HIS A 1 102 ? -22.375 7.855 16.594 1 83.06 102 HIS A C 1
ATOM 799 O O . HIS A 1 102 ? -21.25 7.816 16.062 1 83.06 102 HIS A O 1
ATOM 805 N N . SER A 1 103 ? -23.062 8.922 16.781 1 85.88 103 SER A N 1
ATOM 806 C CA . SER A 1 103 ? -22.469 10.234 16.5 1 85.88 103 SER A CA 1
ATOM 807 C C . SER A 1 103 ? -22.859 11.25 17.578 1 85.88 103 SER A C 1
ATOM 809 O O . SER A 1 103 ? -23.906 11.125 18.203 1 85.88 103 SER A O 1
ATOM 811 N N . SER A 1 104 ? -22.031 12.156 17.891 1 86.19 104 SER A N 1
ATOM 812 C CA . SER A 1 104 ? -22.344 13.273 18.766 1 86.19 104 SER A CA 1
ATOM 813 C C . SER A 1 104 ? -23.391 14.195 18.156 1 86.19 104 SER A C 1
ATOM 815 O O . SER A 1 104 ? -23.984 15.016 18.844 1 86.19 104 SER A O 1
ATOM 817 N N . ASP A 1 105 ? -23.516 14.18 16.859 1 85.5 105 ASP A N 1
ATOM 818 C CA . ASP A 1 105 ? -24.609 14.805 16.125 1 85.5 105 ASP A CA 1
ATOM 819 C C . ASP A 1 105 ? -25.734 13.805 15.836 1 85.5 105 ASP A C 1
ATOM 821 O O . ASP A 1 105 ? -25.531 12.844 15.094 1 85.5 105 ASP A O 1
ATOM 825 N N . ALA A 1 106 ? -26.844 14.047 16.406 1 83.06 106 ALA A N 1
ATOM 826 C CA . ALA A 1 106 ? -27.969 13.109 16.344 1 83.06 106 ALA A CA 1
ATOM 827 C C . ALA A 1 106 ? -28.344 12.805 14.906 1 83.06 106 ALA A C 1
ATOM 829 O O . ALA A 1 106 ? -28.844 11.719 14.609 1 83.06 106 ALA A O 1
ATOM 830 N N . ASN A 1 107 ? -28.047 13.719 14 1 81.19 107 ASN A N 1
ATOM 831 C CA . ASN A 1 107 ? -28.438 13.539 12.602 1 81.19 107 ASN A CA 1
ATOM 832 C C . ASN A 1 107 ? -27.453 12.664 11.844 1 81.19 107 ASN A C 1
ATOM 834 O O . ASN A 1 107 ? -27.734 12.25 10.719 1 81.19 107 ASN A O 1
ATOM 838 N N . LEU A 1 108 ? -26.297 12.367 12.445 1 82.31 108 LEU A N 1
ATOM 839 C CA . LEU A 1 108 ? -25.266 11.633 11.727 1 82.31 108 LEU A CA 1
ATOM 840 C C . LEU A 1 108 ? -25.125 10.219 12.258 1 82.31 108 LEU A C 1
ATOM 842 O O . LEU A 1 108 ? -24.266 9.453 11.797 1 82.31 108 LEU A O 1
ATOM 846 N N . GLY A 1 109 ? -25.922 9.906 13.234 1 78.62 109 GLY A N 1
ATOM 847 C CA . GLY A 1 109 ? -25.906 8.547 13.766 1 78.62 109 GLY A CA 1
ATOM 848 C C . GLY A 1 109 ? -26.562 7.539 12.844 1 78.62 109 GLY A C 1
ATOM 849 O O . GLY A 1 109 ? -27.547 7.859 12.164 1 78.62 109 GLY A O 1
ATOM 850 N N . GLY A 1 110 ? -25.969 6.25 12.852 1 75.56 110 GLY A N 1
ATOM 851 C CA . GLY A 1 110 ? -26.609 5.141 12.156 1 75.56 110 GLY A CA 1
ATOM 852 C C . GLY A 1 110 ? -26.391 5.184 10.648 1 75.56 110 GLY A C 1
ATOM 853 O O . GLY A 1 110 ? -27.016 4.414 9.906 1 75.56 110 GLY A O 1
ATOM 854 N N . LEU A 1 111 ? -25.625 6.211 10.172 1 73.19 111 LEU A N 1
ATOM 855 C CA . LEU A 1 111 ? -25.453 6.359 8.727 1 73.19 111 LEU A CA 1
ATOM 856 C C . LEU A 1 111 ? -24.484 5.324 8.188 1 73.19 111 LEU A C 1
ATOM 858 O O . LEU A 1 111 ? -24.5 4.996 7 1 73.19 111 LEU A O 1
ATOM 862 N N . GLU A 1 112 ? -23.438 4.941 8.945 1 65.38 112 GLU A N 1
ATOM 863 C CA . GLU A 1 112 ? -22.469 3.98 8.422 1 65.38 112 GLU A CA 1
ATOM 864 C C . GLU A 1 112 ? -22.656 2.611 9.078 1 65.38 112 GLU A C 1
ATOM 866 O O . GLU A 1 112 ? -23.188 2.508 10.18 1 65.38 112 GLU A O 1
ATOM 871 N N . SER A 1 113 ? -22.734 1.591 8.328 1 57.75 113 SER A N 1
ATOM 872 C CA . SER A 1 113 ? -22.5 0.254 8.867 1 57.75 113 SER A CA 1
ATOM 873 C C . SER A 1 113 ? -21.016 -0.103 8.852 1 57.75 113 SER A C 1
ATOM 875 O O . SER A 1 113 ? -20.406 -0.202 7.777 1 57.75 113 SER A O 1
ATOM 877 N N . ALA A 1 114 ? -20.297 0.529 9.867 1 62.06 114 ALA A N 1
ATOM 878 C CA . ALA A 1 114 ? -18.875 0.228 9.789 1 62.06 114 ALA A CA 1
ATOM 879 C C . ALA A 1 114 ? -18.625 -1.267 9.594 1 62.06 114 ALA A C 1
ATOM 881 O O . ALA A 1 114 ? -19.172 -2.09 10.344 1 62.06 114 ALA A O 1
ATOM 882 N N . ALA A 1 115 ? -18.172 -1.632 8.352 1 70.44 115 ALA A N 1
ATOM 883 C CA . ALA A 1 115 ? -17.719 -2.977 8.008 1 70.44 115 ALA A CA 1
ATOM 884 C C . ALA A 1 115 ? -16.266 -3.195 8.43 1 70.44 115 ALA A C 1
ATOM 886 O O . ALA A 1 115 ? -15.57 -2.244 8.789 1 70.44 115 ALA A O 1
ATOM 887 N N . ALA A 1 116 ? -15.906 -4.402 8.688 1 77.94 116 ALA A N 1
ATOM 888 C CA . ALA A 1 116 ? -14.523 -4.773 8.969 1 77.94 116 ALA A CA 1
ATOM 889 C C . ALA A 1 116 ? -13.555 -4.094 8.008 1 77.94 116 ALA A C 1
ATOM 891 O O . ALA A 1 116 ? -13.828 -4.008 6.805 1 77.94 116 ALA A O 1
ATOM 892 N N . GLY A 1 117 ? -12.625 -3.365 8.633 1 87.06 117 GLY A N 1
ATOM 893 C CA . GLY A 1 117 ? -11.594 -2.756 7.816 1 87.06 117 GLY A CA 1
ATOM 894 C C . GLY A 1 117 ? -11.82 -1.278 7.562 1 87.06 117 GLY A C 1
ATOM 895 O O . GLY A 1 117 ? -11.016 -0.625 6.898 1 87.06 117 GLY A O 1
ATOM 896 N N . GLN A 1 118 ? -12.906 -0.736 8.203 1 89.75 118 GLN A N 1
ATOM 897 C CA . GLN A 1 118 ? -13.211 0.671 7.965 1 89.75 118 GLN A CA 1
ATOM 898 C C . GLN A 1 118 ? -12.789 1.532 9.148 1 89.75 118 GLN A C 1
ATOM 900 O O . GLN A 1 118 ? -12.836 1.084 10.297 1 89.75 118 GLN A O 1
ATOM 905 N N . LEU A 1 119 ? -12.336 2.695 8.875 1 91.19 119 LEU A N 1
ATOM 906 C CA . LEU A 1 119 ? -12.008 3.732 9.852 1 91.19 119 LEU A CA 1
ATOM 907 C C . LEU A 1 119 ? -13.133 4.754 9.953 1 91.19 119 LEU A C 1
ATOM 909 O O . LEU A 1 119 ? -13.539 5.348 8.953 1 91.19 119 LEU A O 1
ATOM 913 N N . VAL A 1 120 ? -13.719 4.906 11.117 1 91.5 120 VAL A N 1
ATOM 914 C CA . VAL A 1 120 ? -14.727 5.93 11.383 1 91.5 120 VAL A CA 1
ATOM 915 C C . VAL A 1 120 ? -14.133 7.016 12.273 1 91.5 120 VAL A C 1
ATOM 917 O O . VAL A 1 120 ? -13.625 6.723 13.359 1 91.5 120 VAL A O 1
ATOM 920 N N . LEU A 1 121 ? -14.125 8.234 11.859 1 92.5 121 LEU A N 1
ATOM 921 C CA . LEU A 1 121 ? -13.609 9.359 12.625 1 92.5 121 LEU A CA 1
ATOM 922 C C . LEU A 1 121 ? -14.617 10.508 12.656 1 92.5 121 LEU A C 1
ATOM 924 O O . LEU A 1 121 ? -15.242 10.82 11.641 1 92.5 121 LEU A O 1
ATOM 928 N N . GLU A 1 122 ? -14.883 10.992 13.758 1 93.5 122 GLU A N 1
ATOM 929 C CA . GLU A 1 122 ? -15.719 12.18 13.914 1 93.5 122 GLU A CA 1
ATOM 930 C C . GLU A 1 122 ? -14.898 13.375 14.383 1 93.5 122 GLU A C 1
ATOM 932 O O . GLU A 1 122 ? -14.117 13.266 15.328 1 93.5 122 GLU A O 1
ATOM 937 N N . LEU A 1 123 ? -15.055 14.477 13.711 1 94.69 123 LEU A N 1
ATOM 938 C CA . LEU A 1 123 ? -14.344 15.719 13.992 1 94.69 123 LEU A CA 1
ATOM 939 C C . LEU A 1 123 ? -15.328 16.859 14.219 1 94.69 123 LEU A C 1
ATOM 941 O O . LEU A 1 123 ? -16.469 16.812 13.75 1 94.69 123 LEU A O 1
ATOM 945 N N . ARG A 1 124 ? -14.852 17.766 14.961 1 94.62 124 ARG A N 1
ATOM 946 C CA . ARG A 1 124 ? -15.656 18.953 15.234 1 94.62 124 ARG A CA 1
ATOM 947 C C . ARG A 1 124 ? -14.891 20.234 14.867 1 94.62 124 ARG A C 1
ATOM 949 O O . ARG A 1 124 ? -13.695 20.328 15.125 1 94.62 124 ARG A O 1
ATOM 956 N N . LYS A 1 125 ? -15.609 21.125 14.164 1 93.88 125 LYS A N 1
ATOM 957 C CA . LYS A 1 125 ? -15.078 22.484 14.094 1 93.88 125 LYS A CA 1
ATOM 958 C C . LYS A 1 125 ? -15.164 23.172 15.453 1 93.88 125 LYS A C 1
ATOM 960 O O . LYS A 1 125 ? -16.219 23.172 16.094 1 93.88 125 LYS A O 1
ATOM 965 N N . PRO A 1 126 ? -14.078 23.75 15.938 1 92.44 126 PRO A N 1
ATOM 966 C CA . PRO A 1 126 ? -14.102 24.391 17.25 1 92.44 126 PRO A CA 1
ATOM 967 C C . PRO A 1 126 ? -15.195 25.453 17.375 1 92.44 126 PRO A C 1
ATOM 969 O O . PRO A 1 126 ? -15.461 26.172 16.406 1 92.44 126 PRO A O 1
ATOM 972 N N . GLN A 1 127 ? -15.867 25.422 18.562 1 87.5 127 GLN A N 1
ATOM 973 C CA . GLN A 1 127 ? -16.812 26.484 18.875 1 87.5 127 GLN A CA 1
ATOM 974 C C . GLN A 1 127 ? -16.094 27.797 19.172 1 87.5 127 GLN A C 1
ATOM 976 O O . GLN A 1 127 ? -15.484 27.953 20.234 1 87.5 127 GLN A O 1
ATOM 981 N N . ARG A 1 128 ? -16.047 28.75 18.234 1 83.94 128 ARG A N 1
ATOM 982 C CA . ARG A 1 128 ? -15.266 29.984 18.344 1 83.94 128 ARG A CA 1
ATOM 983 C C . ARG A 1 128 ? -16.172 31.188 18.562 1 83.94 128 ARG A C 1
ATOM 985 O O . ARG A 1 128 ? -15.68 32.312 18.75 1 83.94 128 ARG A O 1
ATOM 992 N N . GLN A 1 129 ? -17.297 31.047 18.859 1 83.94 129 GLN A N 1
ATOM 993 C CA . GLN A 1 129 ? -18.172 32.219 18.953 1 83.94 129 GLN A CA 1
ATOM 994 C C . GLN A 1 129 ? -18.016 32.906 20.312 1 83.94 129 GLN A C 1
ATOM 996 O O . GLN A 1 129 ? -18.141 32.281 21.359 1 83.94 129 GLN A O 1
ATOM 1001 N N . LEU A 1 130 ? -17.625 34.188 20.234 1 89 130 LEU A N 1
ATOM 1002 C CA . LEU A 1 130 ? -17.562 35.031 21.422 1 89 130 LEU A CA 1
ATOM 1003 C C . LEU A 1 130 ? -18.891 35.781 21.625 1 89 130 LEU A C 1
ATOM 1005 O O . LEU A 1 130 ? -19.344 36.531 20.75 1 89 130 LEU A O 1
ATOM 1009 N N . ALA A 1 131 ? -19.469 35.531 22.781 1 87.81 131 ALA A N 1
ATOM 1010 C CA . ALA A 1 131 ? -20.734 36.219 23.078 1 87.81 131 ALA A CA 1
ATOM 1011 C C . ALA A 1 131 ? -20.531 37.719 23.109 1 87.81 131 ALA A C 1
ATOM 1013 O O . ALA A 1 131 ? -19.453 38.219 23.438 1 87.81 131 ALA A O 1
ATOM 1014 N N . ALA A 1 132 ? -21.578 38.438 22.797 1 87.81 132 ALA A N 1
ATOM 1015 C CA . ALA A 1 132 ? -21.531 39.906 22.688 1 87.81 132 ALA A CA 1
ATOM 1016 C C . ALA A 1 132 ? -21.094 40.531 24.016 1 87.81 132 ALA A C 1
ATOM 1018 O O . ALA A 1 132 ? -20.391 41.562 24.016 1 87.81 132 ALA A O 1
ATOM 1019 N N . ASP A 1 133 ? -21.438 39.906 25.062 1 91.88 133 ASP A N 1
ATOM 1020 C CA . ASP A 1 133 ? -21.156 40.5 26.359 1 91.88 133 ASP A CA 1
ATOM 1021 C C . ASP A 1 133 ? -20.016 39.781 27.062 1 91.88 133 ASP A C 1
ATOM 1023 O O . ASP A 1 133 ? -19.703 40.062 28.219 1 91.88 133 ASP A O 1
ATOM 1027 N N . ALA A 1 134 ? -19.406 38.906 26.281 1 93.94 134 ALA A N 1
ATOM 1028 C CA . ALA A 1 134 ? -18.312 38.125 26.891 1 93.94 134 ALA A CA 1
ATOM 1029 C C . ALA A 1 134 ? -17.078 39 27.062 1 93.94 134 ALA A C 1
ATOM 1031 O O . ALA A 1 134 ? -16.75 39.812 26.203 1 93.94 134 ALA A O 1
ATOM 1032 N N . GLU A 1 135 ? -16.391 38.844 28.141 1 96.62 135 GLU A N 1
ATOM 1033 C CA . GLU A 1 135 ? -15.125 39.5 28.438 1 96.62 135 GLU A CA 1
ATOM 1034 C C . GLU A 1 135 ? -14.039 38.5 28.766 1 96.62 135 GLU A C 1
ATOM 1036 O O . GLU A 1 135 ? -13.555 38.438 29.906 1 96.62 135 GLU A O 1
ATOM 1041 N N . PRO A 1 136 ? -13.672 37.75 27.734 1 97.5 136 PRO A N 1
ATOM 1042 C CA . PRO A 1 136 ? -12.672 36.719 28.016 1 97.5 136 PRO A CA 1
ATOM 1043 C C . PRO A 1 136 ? -11.352 37.312 28.516 1 97.5 136 PRO A C 1
ATOM 1045 O O . PRO A 1 136 ? -11.039 38.469 28.25 1 97.5 136 PRO A O 1
ATOM 1048 N N . LEU A 1 137 ? -10.648 36.469 29.25 1 98.56 137 LEU A N 1
ATOM 1049 C CA . LEU A 1 137 ? -9.32 36.844 29.703 1 98.56 137 LEU A CA 1
ATOM 1050 C C . LEU A 1 137 ? -8.336 36.875 28.531 1 98.56 137 LEU A C 1
ATOM 1052 O O . LEU A 1 137 ? -8.273 35.938 27.734 1 98.56 137 LEU A O 1
ATOM 1056 N N . VAL A 1 138 ? -7.707 38.031 28.391 1 98.75 138 VAL A N 1
ATOM 1057 C CA . VAL A 1 138 ? -6.641 38.156 27.406 1 98.75 138 VAL A CA 1
ATOM 1058 C C . VAL A 1 138 ? -5.285 38.188 28.109 1 98.75 138 VAL A C 1
ATOM 1060 O O . VAL A 1 138 ? -5.062 38.969 29.031 1 98.75 138 VAL A O 1
ATOM 1063 N N . SER A 1 139 ? -4.453 37.219 27.766 1 98.88 139 SER A N 1
ATOM 1064 C CA . SER A 1 139 ? -3.09 37.219 28.281 1 98.88 139 SER A CA 1
ATOM 1065 C C . SER A 1 139 ? -2.164 38.062 27.375 1 98.88 139 SER A C 1
ATOM 1067 O O . SER A 1 139 ? -1.887 37.656 26.25 1 98.88 139 SER A O 1
ATOM 1069 N N . ILE A 1 140 ? -1.748 39.188 27.859 1 98.88 140 ILE A N 1
ATOM 1070 C CA . ILE A 1 140 ? -0.616 39.875 27.234 1 98.88 140 ILE A CA 1
ATOM 1071 C C . ILE A 1 140 ? 0.69 39.25 27.719 1 98.88 140 ILE A C 1
ATOM 1073 O O . ILE A 1 140 ? 1.078 39.438 28.875 1 98.88 140 ILE A O 1
ATOM 1077 N N . VAL A 1 141 ? 1.321 38.5 26.844 1 98.75 141 VAL A N 1
ATOM 1078 C CA . VAL A 1 141 ? 2.51 37.75 27.234 1 98.75 141 VAL A CA 1
ATOM 1079 C C . VAL A 1 141 ? 3.762 38.469 26.719 1 98.75 141 VAL A C 1
ATOM 1081 O O . VAL A 1 141 ? 3.811 38.875 25.547 1 98.75 141 VAL A O 1
ATOM 1084 N N . MET A 1 142 ? 4.762 38.625 27.562 1 98.5 142 MET A N 1
ATOM 1085 C CA . MET A 1 142 ? 5.945 39.406 27.266 1 98.5 142 MET A CA 1
ATOM 1086 C C . MET A 1 142 ? 7.219 38.594 27.438 1 98.5 142 MET A C 1
ATOM 1088 O O . MET A 1 142 ? 7.77 38.531 28.531 1 98.5 142 MET A O 1
ATOM 1092 N N . PRO A 1 143 ? 7.676 38.031 26.297 1 96.88 143 PRO A N 1
ATOM 1093 C CA . PRO A 1 143 ? 9.047 37.531 26.406 1 96.88 143 PRO A CA 1
ATOM 1094 C C . PRO A 1 143 ? 10.062 38.656 26.641 1 96.88 143 PRO A C 1
ATOM 1096 O O . PRO A 1 143 ? 10.258 39.5 25.781 1 96.88 143 PRO A O 1
ATOM 1099 N N . THR A 1 144 ? 10.719 38.594 27.734 1 96.56 144 THR A N 1
ATOM 1100 C CA . THR A 1 144 ? 11.484 39.75 28.172 1 96.56 144 THR A CA 1
ATOM 1101 C C . THR A 1 144 ? 12.945 39.375 28.406 1 96.56 144 THR A C 1
ATOM 1103 O O . THR A 1 144 ? 13.25 38.344 28.969 1 96.56 144 THR A O 1
ATOM 1106 N N . TYR A 1 145 ? 13.758 40.25 27.906 1 94.25 145 TYR A N 1
ATOM 1107 C CA . TYR A 1 145 ? 15.188 40.031 28.031 1 94.25 145 TYR A CA 1
ATOM 1108 C C . TYR A 1 145 ? 15.906 41.312 28.484 1 94.25 145 TYR A C 1
ATOM 1110 O O . TYR A 1 145 ? 16.844 41.25 29.281 1 94.25 145 TYR A O 1
ATOM 1118 N N . ARG A 1 146 ? 15.484 42.438 28.031 1 92.56 146 ARG A N 1
ATOM 1119 C CA . ARG A 1 146 ? 16.172 43.688 28.297 1 92.56 146 ARG A CA 1
ATOM 1120 C C . ARG A 1 146 ? 15.305 44.625 29.125 1 92.56 146 ARG A C 1
ATOM 1122 O O . ARG A 1 146 ? 14.078 44.531 29.094 1 92.56 146 ARG A O 1
ATOM 1129 N N . THR A 1 147 ? 16.031 45.594 29.75 1 94.5 147 THR A N 1
ATOM 1130 C CA . THR A 1 147 ? 15.305 46.469 30.656 1 94.5 147 THR A CA 1
ATOM 1131 C C . THR A 1 147 ? 15.07 47.844 30.031 1 94.5 147 THR A C 1
ATOM 1133 O O . THR A 1 147 ? 14.227 48.594 30.484 1 94.5 147 THR A O 1
ATOM 1136 N N . GLU A 1 148 ? 15.836 48.188 29.062 1 93.31 148 GLU A N 1
ATOM 1137 C CA . GLU A 1 148 ? 15.93 49.531 28.531 1 93.31 148 GLU A CA 1
ATOM 1138 C C . GLU A 1 148 ? 14.547 50.094 28.234 1 93.31 148 GLU A C 1
ATOM 1140 O O . GLU A 1 148 ? 14.273 51.281 28.516 1 93.31 148 GLU A O 1
ATOM 1145 N N . HIS A 1 149 ? 13.719 49.375 27.656 1 95.38 149 HIS A N 1
ATOM 1146 C CA . HIS A 1 149 ? 12.406 49.844 27.219 1 95.38 149 HIS A CA 1
ATOM 1147 C C . HIS A 1 149 ? 11.281 49.125 27.953 1 95.38 149 HIS A C 1
ATOM 1149 O O . HIS A 1 149 ? 10.117 49.219 27.562 1 95.38 149 HIS A O 1
ATOM 1155 N N . LEU A 1 150 ? 11.594 48.469 29.031 1 97.06 150 LEU A N 1
ATOM 1156 C CA . LEU A 1 150 ? 10.648 47.594 29.688 1 97.06 150 LEU A CA 1
ATOM 1157 C C . LEU A 1 150 ? 9.547 48.375 30.391 1 97.06 150 LEU A C 1
ATOM 1159 O O . LEU A 1 150 ? 8.383 47.969 30.344 1 97.06 150 LEU A O 1
ATOM 1163 N N . HIS A 1 151 ? 9.922 49.469 31 1 97.62 151 HIS A N 1
ATOM 1164 C CA . HIS A 1 151 ? 8.922 50.281 31.688 1 97.62 151 HIS A CA 1
ATOM 1165 C C . HIS A 1 151 ? 7.824 50.75 30.734 1 97.62 151 HIS A C 1
ATOM 1167 O O . HIS A 1 151 ? 6.637 50.625 31.047 1 97.62 151 HIS A O 1
ATOM 1173 N N . GLN A 1 152 ? 8.219 51.25 29.609 1 97.62 152 GLN A N 1
ATOM 1174 C CA . GLN A 1 152 ? 7.25 51.719 28.625 1 97.62 152 GLN A CA 1
ATOM 1175 C C . GLN A 1 152 ? 6.383 50.562 28.125 1 97.62 152 GLN A C 1
ATOM 1177 O O . GLN A 1 152 ? 5.172 50.75 27.938 1 97.62 152 GLN A O 1
ATOM 1182 N N . ALA A 1 153 ? 7.008 49.469 27.859 1 97.94 153 ALA A N 1
ATOM 1183 C CA . ALA A 1 153 ? 6.273 48.312 27.391 1 97.94 153 ALA A CA 1
ATOM 1184 C C . ALA A 1 153 ? 5.246 47.844 28.438 1 97.94 153 ALA A C 1
ATOM 1186 O O . ALA A 1 153 ? 4.078 47.625 28.109 1 97.94 153 ALA A O 1
ATOM 1187 N N . LEU A 1 154 ? 5.66 47.75 29.703 1 98.31 154 LEU A N 1
ATOM 1188 C CA . LEU A 1 154 ? 4.777 47.344 30.781 1 98.31 154 LEU A CA 1
ATOM 1189 C C . LEU A 1 154 ? 3.604 48.312 30.922 1 98.31 154 LEU A C 1
ATOM 1191 O O . LEU A 1 154 ? 2.455 47.875 31.047 1 98.31 154 LEU A O 1
ATOM 1195 N N . GLU A 1 155 ? 3.904 49.562 30.875 1 98.19 155 GLU A N 1
ATOM 1196 C CA . GLU A 1 155 ? 2.855 50.562 31.031 1 98.19 155 GLU A CA 1
ATOM 1197 C C . GLU A 1 155 ? 1.849 50.469 29.891 1 98.19 155 GLU A C 1
ATOM 1199 O O . GLU A 1 155 ? 0.644 50.625 30.109 1 98.19 155 GLU A O 1
ATOM 1204 N N . SER A 1 156 ? 2.377 50.25 28.703 1 98.44 156 SER A N 1
ATOM 1205 C CA . SER A 1 156 ? 1.484 50.156 27.547 1 98.44 156 SER A CA 1
ATOM 1206 C C . SER A 1 156 ? 0.566 48.938 27.656 1 98.44 156 SER A C 1
ATOM 1208 O O . SER A 1 156 ? -0.56 48.969 27.156 1 98.44 156 SER A O 1
ATOM 1210 N N . ALA A 1 157 ? 1.023 47.875 28.25 1 98.62 157 ALA A N 1
ATOM 1211 C CA . ALA A 1 157 ? 0.22 46.656 28.469 1 98.62 157 ALA A CA 1
ATOM 1212 C C . ALA A 1 157 ? -0.798 46.875 29.578 1 98.62 157 ALA A C 1
ATOM 1214 O O . ALA A 1 157 ? -1.975 46.562 29.438 1 98.62 157 ALA A O 1
ATOM 1215 N N . LEU A 1 158 ? -0.357 47.5 30.672 1 98.19 158 LEU A N 1
ATOM 1216 C CA . LEU A 1 158 ? -1.175 47.625 31.875 1 98.19 158 LEU A CA 1
ATOM 1217 C C . LEU A 1 158 ? -2.244 48.688 31.688 1 98.19 158 LEU A C 1
ATOM 1219 O O . LEU A 1 158 ? -3.273 48.688 32.375 1 98.19 158 LEU A O 1
ATOM 1223 N N . ASN A 1 159 ? -2.072 49.594 30.719 1 98 159 ASN A N 1
ATOM 1224 C CA . ASN A 1 159 ? -2.975 50.719 30.547 1 98 159 ASN A CA 1
ATOM 1225 C C . ASN A 1 159 ? -4.004 50.469 29.453 1 98 159 ASN A C 1
ATOM 1227 O O . ASN A 1 159 ? -4.668 51.375 29 1 98 159 ASN A O 1
ATOM 1231 N N . GLN A 1 160 ? -4.156 49.281 29.094 1 98.62 160 GLN A N 1
ATOM 1232 C CA . GLN A 1 160 ? -5.148 48.938 28.094 1 98.62 160 GLN A CA 1
ATOM 1233 C C . GLN A 1 160 ? -6.555 49.312 28.547 1 98.62 160 GLN A C 1
ATOM 1235 O O . GLN A 1 160 ? -6.887 49.156 29.719 1 98.62 160 GLN A O 1
ATOM 1240 N N . THR A 1 161 ? -7.414 49.719 27.562 1 98.56 161 THR A N 1
ATOM 1241 C CA . THR A 1 161 ? -8.797 50.062 27.891 1 98.56 161 THR A CA 1
ATOM 1242 C C . THR A 1 161 ? -9.594 48.812 28.25 1 98.56 161 THR A C 1
ATOM 1244 O O . THR A 1 161 ? -10.523 48.875 29.062 1 98.56 161 THR A O 1
ATOM 1247 N N . TYR A 1 162 ? -9.328 47.719 27.609 1 98.25 162 TYR A N 1
ATOM 1248 C CA . TYR A 1 162 ? -9.891 46.438 28.031 1 98.25 162 TYR A CA 1
ATOM 1249 C C . TYR A 1 162 ? -9.258 45.969 29.344 1 98.25 162 TYR A C 1
ATOM 1251 O O . TYR A 1 162 ? -8.047 45.781 29.422 1 98.25 162 TYR A O 1
ATOM 1259 N N . ARG A 1 163 ? -10.031 45.656 30.281 1 97.88 163 ARG A N 1
ATOM 1260 C CA . ARG A 1 163 ? -9.477 45.562 31.625 1 97.88 163 ARG A CA 1
ATOM 1261 C C . ARG A 1 163 ? -9.273 44.125 32.031 1 97.88 163 ARG A C 1
ATOM 1263 O O . ARG A 1 163 ? -8.477 43.844 32.938 1 97.88 163 ARG A O 1
ATOM 1270 N N . ASN A 1 164 ? -10.008 43.156 31.5 1 98.38 164 ASN A N 1
ATOM 1271 C CA . ASN A 1 164 ? -9.844 41.75 31.875 1 98.38 164 ASN A CA 1
ATOM 1272 C C . ASN A 1 164 ? -8.625 41.125 31.203 1 98.38 164 ASN A C 1
ATOM 1274 O O . ASN A 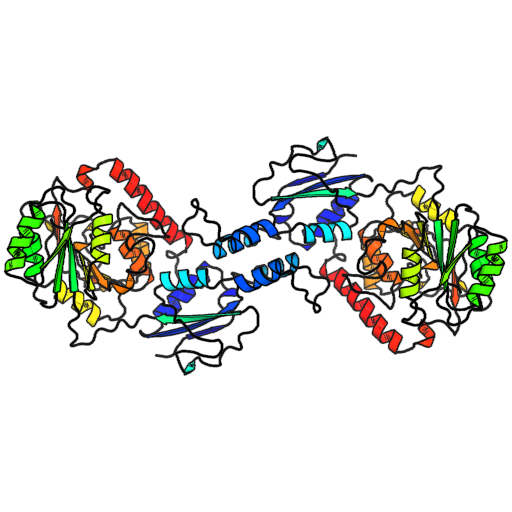1 164 ? -8.766 40.25 30.344 1 98.38 164 ASN A O 1
ATOM 1278 N N . ILE A 1 165 ? -7.418 41.562 31.641 1 98.69 165 ILE A N 1
ATOM 1279 C CA . ILE A 1 165 ? -6.16 41.094 31.062 1 98.69 165 ILE A CA 1
ATOM 1280 C C . ILE A 1 165 ? -5.273 40.531 32.156 1 98.69 165 ILE A C 1
ATOM 1282 O O . ILE A 1 165 ? -5.473 40.812 33.344 1 98.69 165 ILE A O 1
ATOM 1286 N N . GLU A 1 166 ? -4.461 39.656 31.812 1 98.62 166 GLU A N 1
ATOM 1287 C CA . GLU A 1 166 ? -3.238 39.344 32.531 1 98.62 166 GLU A CA 1
ATOM 1288 C C . GLU A 1 166 ? -2.002 39.75 31.75 1 98.62 166 GLU A C 1
ATOM 1290 O O . GLU A 1 166 ? -1.987 39.688 30.516 1 98.62 166 GLU A O 1
ATOM 1295 N N . VAL A 1 167 ? -1.064 40.344 32.438 1 98.75 167 VAL A N 1
ATOM 1296 C CA . VAL A 1 167 ? 0.233 40.656 31.844 1 98.75 167 VAL A CA 1
ATOM 1297 C C . VAL A 1 167 ? 1.294 39.688 32.406 1 98.75 167 VAL A C 1
ATOM 1299 O O . VAL A 1 167 ? 1.609 39.719 33.594 1 98.75 167 VAL A O 1
ATOM 1302 N N . LEU A 1 168 ? 1.764 38.812 31.5 1 98.75 168 LEU A N 1
ATOM 1303 C CA . LEU A 1 168 ? 2.721 37.781 31.891 1 98.75 168 LEU A CA 1
ATOM 1304 C C . LEU A 1 168 ? 4.113 38.125 31.359 1 98.75 168 LEU A C 1
ATOM 1306 O O . LEU A 1 168 ? 4.328 38.156 30.141 1 98.75 168 LEU A O 1
ATOM 1310 N N . VAL A 1 169 ? 5.02 38.344 32.281 1 98.62 169 VAL A N 1
ATOM 1311 C CA . VAL A 1 169 ? 6.414 38.594 31.906 1 98.62 169 VAL A CA 1
ATOM 1312 C C . VAL A 1 169 ? 7.227 37.312 32.094 1 98.62 169 VAL A C 1
ATOM 1314 O O . VAL A 1 169 ? 7.348 36.781 33.188 1 98.62 169 VAL A O 1
ATOM 1317 N N . CYS A 1 170 ? 7.668 36.781 30.984 1 98.06 170 CYS A N 1
ATOM 1318 C CA . CYS A 1 170 ? 8.617 35.688 31.016 1 98.06 170 CYS A CA 1
ATOM 1319 C C . CYS A 1 170 ? 10.047 36.188 30.859 1 98.06 170 CYS A C 1
ATOM 1321 O O . CYS A 1 170 ? 10.414 36.719 29.812 1 98.06 170 CYS A O 1
ATOM 1323 N N . ASP A 1 171 ? 10.812 35.906 31.812 1 97.25 171 ASP A N 1
ATOM 1324 C CA . ASP A 1 171 ? 12.109 36.562 32 1 97.25 171 ASP A CA 1
ATOM 1325 C C . ASP A 1 171 ? 13.242 35.656 31.531 1 97.25 171 ASP A C 1
ATOM 1327 O O . ASP A 1 171 ? 13.5 34.625 32.125 1 97.25 171 ASP A O 1
ATOM 1331 N N . ASP A 1 172 ? 13.898 36.188 30.531 1 94.25 172 ASP A N 1
ATOM 1332 C CA . ASP A 1 172 ? 15.047 35.469 29.969 1 94.25 172 ASP A CA 1
ATOM 1333 C C . ASP A 1 172 ? 16.344 36.219 30.297 1 94.25 172 ASP A C 1
ATOM 1335 O O . ASP A 1 172 ? 17.375 35.938 29.672 1 94.25 172 ASP A O 1
ATOM 1339 N N . CYS A 1 173 ? 16.281 37.125 31.094 1 91.25 173 CYS A N 1
ATOM 1340 C CA . CYS A 1 173 ? 17.438 37.938 31.453 1 91.25 173 CYS A CA 1
ATOM 1341 C C . CYS A 1 173 ? 18.344 37.188 32.438 1 91.25 173 CYS A C 1
ATOM 1343 O O . CYS A 1 173 ? 17.859 36.594 33.375 1 91.25 173 CYS A O 1
ATOM 1345 N N . PRO A 1 174 ? 19.672 37.312 32.219 1 87.25 174 PRO A N 1
ATOM 1346 C CA . PRO A 1 174 ? 20.609 36.656 33.125 1 87.25 174 PRO A CA 1
ATOM 1347 C C . PRO A 1 174 ? 20.641 37.281 34.531 1 87.25 174 PRO A C 1
ATOM 1349 O O . PRO A 1 174 ? 21 36.625 35.5 1 87.25 174 PRO A O 1
ATOM 1352 N N . SER A 1 175 ? 20.328 38.5 34.656 1 89.5 175 SER A N 1
ATOM 1353 C CA . SER A 1 175 ? 20.344 39.188 35.938 1 89.5 175 SER A CA 1
ATOM 1354 C C . SER A 1 175 ? 18.938 39.281 36.531 1 89.5 175 SER A C 1
ATOM 1356 O O . SER A 1 175 ? 17.969 38.875 35.906 1 89.5 175 SER A O 1
ATOM 1358 N N . ASP A 1 176 ? 18.859 39.844 37.75 1 94.06 176 ASP A N 1
ATOM 1359 C CA . ASP A 1 176 ? 17.578 40 38.438 1 94.06 176 ASP A CA 1
ATOM 1360 C C . ASP A 1 176 ? 16.953 41.344 38.156 1 94.06 176 ASP A C 1
ATOM 1362 O O . ASP A 1 176 ? 16 41.75 38.812 1 94.06 176 ASP A O 1
ATOM 1366 N N . ALA A 1 177 ? 17.484 42 37.188 1 94.88 177 ALA A N 1
ATOM 1367 C CA . ALA A 1 177 ? 17.016 43.344 36.875 1 94.88 177 ALA A CA 1
ATOM 1368 C C . ALA A 1 177 ? 15.539 43.344 36.469 1 94.88 177 ALA A C 1
ATOM 1370 O O . ALA A 1 177 ? 14.766 44.188 36.938 1 94.88 177 ALA A O 1
ATOM 1371 N N . ILE A 1 178 ? 15.148 42.438 35.656 1 96.5 178 ILE A N 1
ATOM 1372 C CA . ILE A 1 178 ? 13.773 42.375 35.188 1 96.5 178 ILE A CA 1
ATOM 1373 C C . ILE A 1 178 ? 12.844 42 36.344 1 96.5 178 ILE A C 1
ATOM 1375 O O . ILE A 1 178 ? 11.766 42.562 36.5 1 96.5 178 ILE A O 1
ATOM 1379 N N . GLU A 1 179 ? 13.258 41 37.125 1 96.56 179 GLU A N 1
ATOM 1380 C CA . GLU A 1 179 ? 12.469 40.594 38.281 1 96.56 179 GLU A CA 1
ATOM 1381 C C . GLU A 1 179 ? 12.172 41.781 39.188 1 96.56 179 GLU A C 1
ATOM 1383 O O . GLU A 1 179 ? 11.039 41.938 39.656 1 96.56 179 GLU A O 1
ATOM 1388 N N . THR A 1 180 ? 13.188 42.531 39.438 1 96.94 180 THR A N 1
ATOM 1389 C CA . THR A 1 180 ? 13.062 43.656 40.312 1 96.94 180 THR A CA 1
ATOM 1390 C C . THR A 1 180 ? 12.047 44.656 39.75 1 96.94 180 THR A C 1
ATOM 1392 O O . THR A 1 180 ? 11.172 45.156 40.469 1 96.94 180 THR A O 1
ATOM 1395 N N . ILE A 1 181 ? 12.18 45 38.5 1 96.69 181 ILE A N 1
ATOM 1396 C CA . ILE A 1 181 ? 11.289 45.938 37.844 1 96.69 181 ILE A CA 1
ATOM 1397 C C . ILE A 1 181 ? 9.852 45.438 37.906 1 96.69 181 ILE A C 1
ATOM 1399 O O . ILE A 1 181 ? 8.938 46.188 38.281 1 96.69 181 ILE A O 1
ATOM 1403 N N . VAL A 1 182 ? 9.625 44.219 37.594 1 97.56 182 VAL A N 1
ATOM 1404 C CA . VAL A 1 182 ? 8.297 43.625 37.531 1 97.56 182 VAL A CA 1
ATOM 1405 C C . VAL A 1 182 ? 7.68 43.562 38.938 1 97.56 182 VAL A C 1
ATOM 1407 O O . VAL A 1 182 ? 6.48 43.781 39.094 1 97.56 182 VAL A O 1
ATOM 1410 N N . ALA A 1 183 ? 8.508 43.219 39.906 1 96.75 183 ALA A N 1
ATOM 1411 C CA . ALA A 1 183 ? 8.039 43.156 41.281 1 96.75 183 ALA A CA 1
ATOM 1412 C C . ALA A 1 183 ? 7.484 44.531 41.719 1 96.75 183 ALA A C 1
ATOM 1414 O O . ALA A 1 183 ? 6.484 44.562 42.438 1 96.75 183 ALA A O 1
ATOM 1415 N N . ASP A 1 184 ? 8.156 45.5 41.344 1 96.12 184 ASP A N 1
ATOM 1416 C CA . ASP A 1 184 ? 7.715 46.844 41.719 1 96.12 184 ASP A CA 1
ATOM 1417 C C . ASP A 1 184 ? 6.336 47.156 41.125 1 96.12 184 ASP A C 1
ATOM 1419 O O . ASP A 1 184 ? 5.484 47.75 41.781 1 96.12 184 ASP A O 1
ATOM 1423 N N . TYR A 1 185 ? 6.129 46.844 39.875 1 95.88 185 TYR A N 1
ATOM 1424 C CA . TYR A 1 185 ? 4.836 47.031 39.219 1 95.88 185 TYR A CA 1
ATOM 1425 C C . TYR A 1 185 ? 3.77 46.156 39.844 1 95.88 185 TYR A C 1
ATOM 1427 O O . TYR A 1 185 ? 2.619 46.562 40 1 95.88 185 TYR A O 1
ATOM 1435 N N . ALA A 1 186 ? 4.098 44.938 40.156 1 95.12 186 ALA A N 1
ATOM 1436 C CA . ALA A 1 186 ? 3.164 43.906 40.625 1 95.12 186 ALA A CA 1
ATOM 1437 C C . ALA A 1 186 ? 2.58 44.281 42 1 95.12 186 ALA A C 1
ATOM 1439 O O . ALA A 1 186 ? 1.493 43.812 42.375 1 95.12 186 ALA A O 1
ATOM 1440 N N . ARG A 1 187 ? 3.254 45.125 42.656 1 95.12 187 ARG A N 1
ATOM 1441 C CA . ARG A 1 187 ? 2.775 45.625 43.969 1 95.12 187 ARG A CA 1
ATOM 1442 C C . ARG A 1 187 ? 1.479 46.406 43.812 1 95.12 187 ARG A C 1
ATOM 1444 O O . ARG A 1 187 ? 0.632 46.406 44.688 1 95.12 187 ARG A O 1
ATOM 1451 N N . PHE A 1 188 ? 1.259 46.969 42.688 1 94.25 188 PHE A N 1
ATOM 1452 C CA . PHE A 1 188 ? 0.131 47.875 42.531 1 94.25 188 PHE A CA 1
ATOM 1453 C C . PHE A 1 188 ? -0.851 47.312 41.5 1 94.25 188 PHE A C 1
ATOM 1455 O O . PHE A 1 188 ? -1.96 47.844 41.344 1 94.25 188 PHE A O 1
ATOM 1462 N N . ASP A 1 189 ? -0.462 46.375 40.781 1 96.81 189 ASP A N 1
ATOM 1463 C CA . ASP A 1 189 ? -1.334 45.812 39.781 1 96.81 189 ASP A CA 1
ATOM 1464 C C . ASP A 1 189 ? -1.317 44.281 39.812 1 96.81 189 ASP A C 1
ATOM 1466 O O . ASP A 1 189 ? -0.434 43.625 39.219 1 96.81 189 ASP A O 1
ATOM 1470 N N . PRO A 1 190 ? -2.271 43.719 40.344 1 95.56 190 PRO A N 1
ATOM 1471 C CA . PRO A 1 190 ? -2.307 42.281 40.531 1 95.56 190 PRO A CA 1
ATOM 1472 C C . PRO A 1 190 ? -2.457 41.5 39.219 1 95.56 190 PRO A C 1
ATOM 1474 O O . PRO A 1 190 ? -2.338 40.281 39.219 1 95.56 190 PRO A O 1
ATOM 1477 N N . ARG A 1 191 ? -2.715 42.094 38.062 1 96.81 191 ARG A N 1
ATOM 1478 C CA . ARG A 1 191 ? -2.826 41.438 36.75 1 96.81 191 ARG A CA 1
ATOM 1479 C C . ARG A 1 191 ? -1.453 41.062 36.219 1 96.81 191 ARG A C 1
ATOM 1481 O O . ARG A 1 191 ? -1.349 40.281 35.281 1 96.81 191 ARG A O 1
ATOM 1488 N N . LEU A 1 192 ? -0.416 41.688 36.812 1 98.31 192 LEU A N 1
ATOM 1489 C CA . LEU A 1 192 ? 0.949 41.406 36.375 1 98.31 192 LEU A CA 1
ATOM 1490 C C . LEU A 1 192 ? 1.513 40.156 37.031 1 98.31 192 LEU A C 1
ATOM 1492 O O . LEU A 1 192 ? 1.482 40.031 38.25 1 98.31 192 LEU A O 1
ATOM 1496 N N . ARG A 1 193 ? 1.926 39.219 36.219 1 98.06 193 ARG A N 1
ATOM 1497 C CA . ARG A 1 193 ? 2.547 37.969 36.656 1 98.06 193 ARG A CA 1
ATOM 1498 C C . ARG A 1 193 ? 3.961 37.844 36.094 1 98.06 193 ARG A C 1
ATOM 1500 O O . ARG A 1 193 ? 4.246 38.312 35 1 98.06 193 ARG A O 1
ATOM 1507 N N . TYR A 1 194 ? 4.809 37.188 36.875 1 97.94 194 TYR A N 1
ATOM 1508 C CA . TYR A 1 194 ? 6.215 37.031 36.531 1 97.94 194 TYR A CA 1
ATOM 1509 C C . TYR A 1 194 ? 6.613 35.562 36.562 1 97.94 194 TYR A C 1
ATOM 1511 O O . TYR A 1 194 ? 6.23 34.812 37.5 1 97.94 194 TYR A O 1
ATOM 1519 N N . VAL A 1 195 ? 7.34 35.094 35.5 1 97.38 195 VAL A N 1
ATOM 1520 C CA . VAL A 1 195 ? 7.918 33.75 35.469 1 97.38 195 VAL A CA 1
ATOM 1521 C C . VAL A 1 195 ? 9.359 33.812 34.938 1 97.38 195 VAL A C 1
ATOM 1523 O O . VAL A 1 195 ? 9.633 34.438 33.938 1 97.38 195 VAL A O 1
ATOM 1526 N N . ARG A 1 196 ? 10.25 33.188 35.656 1 95.81 196 ARG A N 1
ATOM 1527 C CA . ARG A 1 196 ? 11.633 33.062 35.188 1 95.81 196 ARG A CA 1
ATOM 1528 C C . ARG A 1 196 ? 11.789 31.922 34.219 1 95.81 196 ARG A C 1
ATOM 1530 O O . ARG A 1 196 ? 11.328 30.797 34.469 1 95.81 196 ARG A O 1
ATOM 1537 N N . ASN A 1 197 ? 12.359 32.25 33.062 1 93.88 197 ASN A N 1
ATOM 1538 C CA . ASN A 1 197 ? 12.625 31.188 32.094 1 93.88 197 ASN A CA 1
ATOM 1539 C C . ASN A 1 197 ? 13.75 30.266 32.594 1 93.88 197 ASN A C 1
ATOM 1541 O O . ASN A 1 197 ? 14.898 30.672 32.688 1 93.88 197 ASN A O 1
ATOM 1545 N N . PRO A 1 198 ? 13.406 29.031 32.844 1 90.44 198 PRO A N 1
ATOM 1546 C CA . PRO A 1 198 ? 14.461 28.094 33.281 1 90.44 198 PRO A CA 1
ATOM 1547 C C . PRO A 1 198 ? 15.5 27.859 32.188 1 90.44 198 PRO A C 1
ATOM 1549 O O . PRO A 1 198 ? 16.609 27.406 32.469 1 90.44 198 PRO A O 1
ATOM 1552 N N . ASP A 1 199 ? 15.18 28.094 30.953 1 82.88 199 ASP A N 1
ATOM 1553 C CA . ASP A 1 199 ? 16.062 27.859 29.812 1 82.88 199 ASP A CA 1
ATOM 1554 C C . ASP A 1 199 ? 16.703 29.141 29.312 1 82.88 199 ASP A C 1
ATOM 1556 O O . ASP A 1 199 ? 17.031 29.266 28.125 1 82.88 199 ASP A O 1
ATOM 1560 N N . ALA A 1 200 ? 16.797 30.109 30.188 1 81.75 200 ALA A N 1
ATOM 1561 C CA . ALA A 1 200 ? 17.359 31.406 29.797 1 81.75 200 ALA A CA 1
ATOM 1562 C C . ALA A 1 200 ? 18.734 31.234 29.172 1 81.75 200 ALA A C 1
ATOM 1564 O O . ALA A 1 200 ? 19.562 30.469 29.656 1 81.75 200 ALA A O 1
ATOM 1565 N N . GLY A 1 201 ? 18.922 31.859 28.016 1 75.75 201 GLY A N 1
ATOM 1566 C CA . GLY A 1 201 ? 20.234 31.859 27.375 1 75.75 201 GLY A CA 1
ATOM 1567 C C . GLY A 1 201 ? 20.422 30.672 26.438 1 75.75 201 GLY A C 1
ATOM 1568 O O . GLY A 1 201 ? 21.453 30.578 25.766 1 75.75 201 GLY A O 1
ATOM 1569 N N . LYS A 1 202 ? 19.469 29.812 26.297 1 74.12 202 LYS A N 1
ATOM 1570 C CA . LYS A 1 202 ? 19.688 28.594 25.5 1 74.12 202 LYS A CA 1
ATOM 1571 C C . LYS A 1 202 ? 19.453 28.859 24.016 1 74.12 202 LYS A C 1
ATOM 1573 O O . LYS A 1 202 ? 19.891 28.078 23.172 1 74.12 202 LYS A O 1
ATOM 1578 N N . ASP A 1 203 ? 18.766 29.875 23.766 1 81.75 203 ASP A N 1
ATOM 1579 C CA . ASP A 1 203 ? 18.5 30.188 22.359 1 81.75 203 ASP A CA 1
ATOM 1580 C C . ASP A 1 203 ? 18.266 31.688 22.172 1 81.75 203 ASP A C 1
ATOM 1582 O O . ASP A 1 203 ? 18.641 32.5 23.031 1 81.75 203 ASP A O 1
ATOM 1586 N N . ILE A 1 204 ? 17.766 31.969 20.984 1 79.75 204 ILE A N 1
ATOM 1587 C CA . ILE A 1 204 ? 17.625 33.406 20.656 1 79.75 204 ILE A CA 1
ATOM 1588 C C . ILE A 1 204 ? 16.219 33.875 21.047 1 79.75 204 ILE A C 1
ATOM 1590 O O . ILE A 1 204 ? 15.57 34.594 20.297 1 79.75 204 ILE A O 1
ATOM 1594 N N . GLY A 1 205 ? 15.711 33.312 22.219 1 87.75 205 GLY A N 1
ATOM 1595 C CA . GLY A 1 205 ? 14.469 33.844 22.766 1 87.75 205 GLY A CA 1
ATOM 1596 C C . GLY A 1 205 ? 13.25 33 22.375 1 87.75 205 GLY A C 1
ATOM 1597 O O . GLY A 1 205 ? 12.156 33.219 22.891 1 87.75 205 GLY A O 1
ATOM 1598 N N . ARG A 1 206 ? 13.406 32.062 21.453 1 90.38 206 ARG A N 1
ATOM 1599 C CA . ARG A 1 206 ? 12.273 31.266 21 1 90.38 206 ARG A CA 1
ATOM 1600 C C . ARG A 1 206 ? 11.641 30.516 22.172 1 90.38 206 ARG A C 1
ATOM 1602 O O . ARG A 1 206 ? 10.414 30.531 22.328 1 90.38 206 ARG A O 1
ATOM 1609 N N . LEU A 1 207 ? 12.461 29.906 22.969 1 93.25 207 LEU A N 1
ATOM 1610 C CA . LEU A 1 207 ? 11.969 29.094 24.078 1 93.25 207 LEU A CA 1
ATOM 1611 C C . LEU A 1 207 ? 11.242 29.953 25.109 1 93.25 207 LEU A C 1
ATOM 1613 O O . LEU A 1 207 ? 10.336 29.469 25.797 1 93.25 207 LEU A O 1
ATOM 1617 N N . ASN A 1 208 ? 11.648 31.188 25.234 1 95.5 208 ASN A N 1
ATOM 1618 C CA . ASN A 1 208 ? 10.922 32.094 26.109 1 95.5 208 ASN A CA 1
ATOM 1619 C C . ASN A 1 208 ? 9.516 32.375 25.594 1 95.5 208 ASN A C 1
ATOM 1621 O O . ASN A 1 208 ? 8.578 32.531 26.375 1 95.5 208 ASN A O 1
ATOM 1625 N N . HIS A 1 209 ? 9.383 32.531 24.281 1 95.62 209 HIS A N 1
ATOM 1626 C CA . HIS A 1 209 ? 8.055 32.656 23.688 1 95.62 209 HIS A CA 1
ATOM 1627 C C . HIS A 1 209 ? 7.215 31.406 23.953 1 95.62 209 HIS A C 1
ATOM 1629 O O . HIS A 1 209 ? 6.027 31.516 24.266 1 95.62 209 HIS A O 1
ATOM 1635 N N . VAL A 1 210 ? 7.844 30.234 23.828 1 95.75 210 VAL A N 1
ATOM 1636 C CA . VAL A 1 210 ? 7.156 28.969 24.094 1 95.75 210 VAL A CA 1
ATOM 1637 C C . VAL A 1 210 ? 6.676 28.938 25.531 1 95.75 210 VAL A C 1
ATOM 1639 O O . VAL A 1 210 ? 5.543 28.531 25.812 1 95.75 210 VAL A O 1
ATOM 1642 N N . LEU A 1 211 ? 7.566 29.375 26.406 1 96.81 211 LEU A N 1
ATOM 1643 C CA . LEU A 1 211 ? 7.207 29.438 27.828 1 96.81 211 LEU A CA 1
ATOM 1644 C C . LEU A 1 211 ? 6.008 30.344 28.047 1 96.81 211 LEU A C 1
ATOM 1646 O O . LEU A 1 211 ? 5.117 30.031 28.828 1 96.81 211 LEU A O 1
ATOM 1650 N N . CYS A 1 212 ? 5.949 31.516 27.359 1 97.62 212 CYS A N 1
ATOM 1651 C CA . CYS A 1 212 ? 4.832 32.469 27.453 1 97.62 212 CYS A CA 1
ATOM 1652 C C . CYS A 1 212 ? 3.516 31.766 27.125 1 97.62 212 CYS A C 1
ATOM 1654 O O . CYS A 1 212 ? 2.537 31.891 27.859 1 97.62 212 CYS A O 1
ATOM 1656 N N . MET A 1 213 ? 3.521 31.047 26.031 1 97.06 213 MET A N 1
ATOM 1657 C CA . MET A 1 213 ? 2.324 30.328 25.594 1 97.06 213 MET A CA 1
ATOM 1658 C C . MET A 1 213 ? 1.907 29.281 26.625 1 97.06 213 MET A C 1
ATOM 1660 O O . MET A 1 213 ? 0.721 29.141 26.922 1 97.06 213 MET A O 1
ATOM 1664 N N . GLN A 1 214 ? 2.84 28.578 27.188 1 96.69 214 GLN A N 1
ATOM 1665 C CA . GLN A 1 214 ? 2.58 27.5 28.141 1 96.69 214 GLN A CA 1
ATOM 1666 C C . GLN A 1 214 ? 2.016 28.047 29.453 1 96.69 214 GLN A C 1
ATOM 1668 O O . GLN A 1 214 ? 1.191 27.406 30.094 1 96.69 214 GLN A O 1
ATOM 1673 N N . GLN A 1 215 ? 2.463 29.219 29.828 1 97.94 215 GLN A N 1
ATOM 1674 C CA . GLN A 1 215 ? 2.123 29.766 31.141 1 97.94 215 GLN A CA 1
ATOM 1675 C C . GLN A 1 215 ? 0.886 30.656 31.047 1 97.94 215 GLN A C 1
ATOM 1677 O O . GLN A 1 215 ? 0.281 30.984 32.062 1 97.94 215 GLN A O 1
ATOM 1682 N N . ALA A 1 216 ? 0.518 31.094 29.828 1 98.44 216 ALA A N 1
ATOM 1683 C CA . ALA A 1 216 ? -0.624 31.984 29.641 1 98.44 216 ALA A CA 1
ATOM 1684 C C . ALA A 1 216 ? -1.913 31.328 30.141 1 98.44 216 ALA A C 1
ATOM 1686 O O . ALA A 1 216 ? -2.121 30.125 29.953 1 98.44 216 ALA A O 1
ATOM 1687 N N . ARG A 1 217 ? -2.775 32.062 30.734 1 98.25 217 ARG A N 1
ATOM 1688 C CA . ARG A 1 217 ? -4.023 31.562 31.297 1 98.25 217 ARG A CA 1
ATOM 1689 C C . ARG A 1 217 ? -5.223 32.062 30.484 1 98.25 217 ARG A C 1
ATOM 1691 O O . ARG A 1 217 ? -6.328 31.531 30.625 1 98.25 217 ARG A O 1
ATOM 1698 N N . GLY A 1 218 ? -5.027 33.094 29.703 1 98.38 218 GLY A N 1
ATOM 1699 C CA . GLY A 1 218 ? -6.113 33.719 28.969 1 98.38 218 GLY A CA 1
ATOM 1700 C C . GLY A 1 218 ? -6.605 32.875 27.797 1 98.38 218 GLY A C 1
ATOM 1701 O O . GLY A 1 218 ? -5.859 32.062 27.25 1 98.38 218 GLY A O 1
ATOM 1702 N N . GLU A 1 219 ? -7.84 33.094 27.438 1 97.38 219 GLU A N 1
ATOM 1703 C CA . GLU A 1 219 ? -8.414 32.5 26.25 1 97.38 219 GLU A CA 1
ATOM 1704 C C . GLU A 1 219 ? -7.75 33.031 24.984 1 97.38 219 GLU A C 1
ATOM 1706 O O . GLU A 1 219 ? -7.57 32.312 24 1 97.38 219 GLU A O 1
ATOM 1711 N N . TYR A 1 220 ? -7.441 34.281 25.016 1 98.12 220 TYR A N 1
ATOM 1712 C CA . TYR A 1 220 ? -6.75 34.938 23.922 1 98.12 220 TYR A CA 1
ATOM 1713 C C . TYR A 1 220 ? -5.324 35.312 24.297 1 98.12 220 TYR A C 1
ATOM 1715 O O . TYR A 1 220 ? -5.059 35.688 25.453 1 98.12 220 TYR A O 1
ATOM 1723 N N . ILE A 1 221 ? -4.441 35.188 23.328 1 98.69 221 ILE A N 1
ATOM 1724 C CA . ILE A 1 221 ? -3.025 35.469 23.516 1 98.69 221 ILE A CA 1
ATOM 1725 C C . ILE A 1 221 ? -2.643 36.719 22.734 1 98.69 221 ILE A C 1
ATOM 1727 O O . ILE A 1 221 ? -2.922 36.812 21.531 1 98.69 221 ILE A O 1
ATOM 1731 N N . LYS A 1 222 ? -2.088 37.688 23.375 1 98.69 222 LYS A N 1
ATOM 1732 C CA . LYS A 1 222 ? -1.509 38.906 22.812 1 98.69 222 LYS A CA 1
ATOM 1733 C C . LYS A 1 222 ? -0.047 39.062 23.219 1 98.69 222 LYS A C 1
ATOM 1735 O O . LYS A 1 222 ? 0.249 39.375 24.375 1 98.69 222 LYS A O 1
ATOM 1740 N N . PHE A 1 223 ? 0.826 38.844 22.281 1 97.81 223 PHE A N 1
ATOM 1741 C CA . PHE A 1 223 ? 2.242 39.031 22.594 1 97.81 223 PHE A CA 1
ATOM 1742 C C . PHE A 1 223 ? 2.613 40.5 22.641 1 97.81 223 PHE A C 1
ATOM 1744 O O . PHE A 1 223 ? 1.983 41.344 21.984 1 97.81 223 PHE A O 1
ATOM 1751 N N . LEU A 1 224 ? 3.627 40.781 23.391 1 98.31 224 LEU A N 1
ATOM 1752 C CA . LEU A 1 224 ? 4.27 42.094 23.453 1 98.31 224 LEU A CA 1
ATOM 1753 C C . LEU A 1 224 ? 5.754 41.938 23.766 1 98.31 224 LEU A C 1
ATOM 1755 O O . LEU A 1 224 ? 6.121 41.562 24.875 1 98.31 224 LEU A O 1
ATOM 1759 N N . ASN A 1 225 ? 6.574 42.25 22.797 1 96.25 225 ASN A N 1
ATOM 1760 C CA . ASN A 1 225 ? 8.008 42.281 23.062 1 96.25 225 ASN A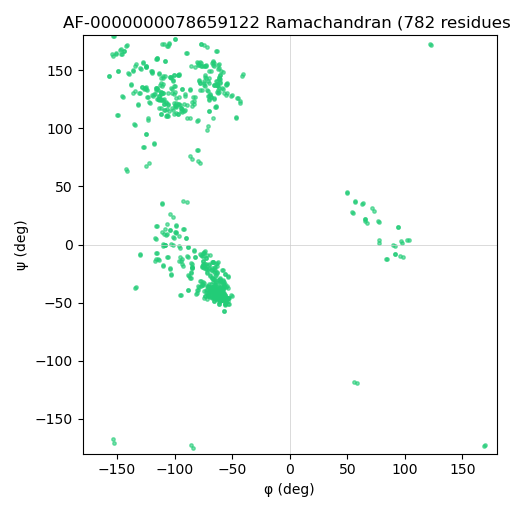 CA 1
ATOM 1761 C C . ASN A 1 225 ? 8.383 43.375 24.031 1 96.25 225 ASN A C 1
ATOM 1763 O O . ASN A 1 225 ? 7.688 44.406 24.125 1 96.25 225 ASN A O 1
ATOM 1767 N N . ASP A 1 226 ? 9.516 43.219 24.719 1 96.19 226 ASP A N 1
ATOM 1768 C CA . ASP A 1 226 ? 9.891 44.094 25.828 1 96.19 226 ASP A CA 1
ATOM 1769 C C . ASP A 1 226 ? 10.359 45.438 25.312 1 96.19 226 ASP A C 1
ATOM 1771 O O . ASP A 1 226 ? 10.547 46.375 26.094 1 96.19 226 ASP A O 1
ATOM 1775 N N . ASP A 1 227 ? 10.484 45.594 24 1 95.69 227 ASP A N 1
ATOM 1776 C CA . ASP A 1 227 ? 10.922 46.844 23.438 1 95.69 227 ASP A CA 1
ATOM 1777 C C . ASP A 1 227 ? 9.836 47.469 22.562 1 95.69 227 ASP A C 1
ATOM 1779 O O . ASP A 1 227 ? 10.062 48.5 21.922 1 95.69 227 ASP A O 1
ATOM 1783 N N . ASP A 1 228 ? 8.664 46.906 22.516 1 97 228 ASP A N 1
ATOM 1784 C CA . ASP A 1 228 ? 7.551 47.406 21.719 1 97 228 ASP A CA 1
ATOM 1785 C C . ASP A 1 228 ? 6.496 48.062 22.594 1 97 228 ASP A C 1
ATOM 1787 O O . ASP A 1 228 ? 6.605 48.062 23.812 1 97 228 ASP A O 1
ATOM 1791 N N . LEU A 1 229 ? 5.52 48.719 21.922 1 98.06 229 LEU A N 1
ATOM 1792 C CA . LEU A 1 229 ? 4.426 49.375 22.609 1 98.06 229 LEU A CA 1
ATOM 1793 C C . LEU A 1 229 ? 3.078 48.969 22.031 1 98.06 229 LEU A C 1
ATOM 1795 O O . LEU A 1 229 ? 2.98 48.656 20.828 1 98.06 229 LEU A O 1
ATOM 1799 N N . LEU A 1 230 ? 2.084 49 22.875 1 98.56 230 LEU A N 1
ATOM 1800 C CA . LEU A 1 230 ? 0.708 48.812 22.438 1 98.56 230 LEU A CA 1
ATOM 1801 C C . LEU A 1 230 ? -0.095 50.094 22.531 1 98.56 230 LEU A C 1
ATOM 1803 O O . LEU A 1 230 ? 0.069 50.875 23.484 1 98.56 230 LEU A O 1
ATOM 1807 N N . ASP A 1 231 ? -0.889 50.281 21.484 1 98.25 231 ASP A N 1
ATOM 1808 C CA . ASP A 1 231 ? -1.913 51.312 21.609 1 98.25 231 ASP A CA 1
ATOM 1809 C C . ASP A 1 231 ? -2.855 51 22.781 1 98.25 231 ASP A C 1
ATOM 1811 O O . ASP A 1 231 ? -3.145 49.844 23.062 1 98.25 231 ASP A O 1
ATOM 1815 N N . ILE A 1 232 ? -3.416 52.031 23.438 1 98.31 232 ILE A N 1
ATOM 1816 C CA . ILE A 1 232 ? -4.219 51.875 24.641 1 98.31 232 ILE A CA 1
ATOM 1817 C C . ILE A 1 232 ? -5.469 51.062 24.312 1 98.31 232 ILE A C 1
ATOM 1819 O O . ILE A 1 232 ? -6.016 50.375 25.188 1 98.31 232 ILE A O 1
ATOM 1823 N N . GLU A 1 233 ? -5.902 51.062 23.078 1 98.62 233 GLU A N 1
ATOM 1824 C CA . GLU A 1 233 ? -7.113 50.344 22.672 1 98.62 233 GLU A CA 1
ATOM 1825 C C . GLU A 1 233 ? -6.777 49.062 21.922 1 98.62 233 GLU A C 1
ATOM 1827 O O . GLU A 1 233 ? -7.652 48.438 21.312 1 98.62 233 GLU A O 1
ATOM 1832 N N . CYS A 1 234 ? -5.566 48.656 21.953 1 98.56 234 CYS A N 1
ATOM 1833 C CA . CYS A 1 234 ? -5.109 47.531 21.141 1 98.56 234 CYS A CA 1
ATOM 1834 C C . CYS A 1 234 ? -5.93 46.281 21.438 1 98.56 234 CYS A C 1
ATOM 1836 O O . CYS A 1 234 ? -6.555 45.719 20.531 1 98.56 234 CYS A O 1
ATOM 1838 N N . VAL A 1 235 ? -6 45.812 22.688 1 98.75 235 VAL A N 1
ATOM 1839 C CA . VAL A 1 235 ? -6.68 44.594 23.062 1 98.75 235 VAL A CA 1
ATOM 1840 C C . VAL A 1 235 ? -8.172 44.719 22.734 1 98.75 235 VAL A C 1
ATOM 1842 O O . VAL A 1 235 ? -8.758 43.781 22.172 1 98.75 235 VAL A O 1
ATOM 1845 N N . GLU A 1 236 ? -8.75 45.844 23.047 1 98.12 236 GLU A N 1
ATOM 1846 C CA . GLU A 1 236 ? -10.172 46.062 22.812 1 98.12 236 GLU A CA 1
ATOM 1847 C C . GLU A 1 236 ? -10.5 45.938 21.328 1 98.12 236 GLU A C 1
ATOM 1849 O O . GLU A 1 236 ? -11.477 45.281 20.953 1 98.12 236 GLU A O 1
ATOM 1854 N N . ARG A 1 237 ? -9.711 46.531 20.484 1 97.94 237 ARG A N 1
ATOM 1855 C CA . ARG A 1 237 ? -9.977 46.562 19.047 1 97.94 237 ARG A CA 1
ATOM 1856 C C . ARG A 1 237 ? -9.758 45.156 18.438 1 97.94 237 ARG A C 1
ATOM 1858 O O . ARG A 1 237 ? -10.562 44.719 17.625 1 97.94 237 ARG A O 1
ATOM 1865 N N . LEU A 1 238 ? -8.734 44.562 18.812 1 98.12 238 LEU A N 1
ATOM 1866 C CA . LEU A 1 238 ? -8.469 43.219 18.281 1 98.12 238 LEU A CA 1
ATOM 1867 C C . LEU A 1 238 ? -9.523 42.219 18.75 1 98.12 238 LEU A C 1
ATOM 1869 O O . LEU A 1 238 ? -9.992 41.406 17.969 1 98.12 238 LEU A O 1
ATOM 1873 N N . LEU A 1 239 ? -9.836 42.25 20.016 1 97.56 239 LEU A N 1
ATOM 1874 C CA . LEU A 1 239 ? -10.883 41.375 20.547 1 97.56 239 LEU A CA 1
ATOM 1875 C C . LEU A 1 239 ? -12.211 41.625 19.844 1 97.56 239 LEU A C 1
ATOM 1877 O O . LEU A 1 239 ? -12.992 40.719 19.609 1 97.56 239 LEU A O 1
ATOM 1881 N N . GLY A 1 240 ? -12.477 42.938 19.547 1 96.19 240 GLY A N 1
ATOM 1882 C CA . GLY A 1 240 ? -13.664 43.281 18.781 1 96.19 240 GLY A CA 1
ATOM 1883 C C . GLY A 1 240 ? -13.758 42.594 17.438 1 96.19 240 GLY A C 1
ATOM 1884 O O . GLY A 1 240 ? -14.844 42.188 17 1 96.19 240 GLY A O 1
ATOM 1885 N N . THR A 1 241 ? -12.633 42.375 16.812 1 95.94 241 THR A N 1
ATOM 1886 C CA . THR A 1 241 ? -12.602 41.656 15.539 1 95.94 241 THR A CA 1
ATOM 1887 C C . THR A 1 241 ? -13.086 40.219 15.719 1 95.94 241 THR A C 1
ATOM 1889 O O . THR A 1 241 ? -13.797 39.688 14.867 1 95.94 241 THR A O 1
ATOM 1892 N N . PHE A 1 242 ? -12.703 39.531 16.828 1 95.44 242 PHE A N 1
ATOM 1893 C CA . PHE A 1 242 ? -13.133 38.188 17.109 1 95.44 242 PHE A CA 1
ATOM 1894 C C . PHE A 1 242 ? -14.633 38.125 17.391 1 95.44 242 PHE A C 1
ATOM 1896 O O . PHE A 1 242 ? -15.281 37.125 17.156 1 95.44 242 PHE A O 1
ATOM 1903 N N . ARG A 1 243 ? -15.133 39.188 17.906 1 94.19 243 ARG A N 1
ATOM 1904 C CA . ARG A 1 243 ? -16.578 39.281 18.141 1 94.19 243 ARG A CA 1
ATOM 1905 C C . ARG A 1 243 ? -17.328 39.438 16.828 1 94.19 243 ARG A C 1
ATOM 1907 O O . ARG A 1 243 ? -18.359 38.781 16.625 1 94.19 243 ARG A O 1
ATOM 1914 N N . ASP A 1 244 ? -16.797 40.25 15.977 1 92.94 244 ASP A N 1
ATOM 1915 C CA . ASP A 1 244 ? -17.453 40.562 14.711 1 92.94 244 ASP A CA 1
ATOM 1916 C C . ASP A 1 244 ? -17.328 39.375 13.727 1 92.94 244 ASP A C 1
ATOM 1918 O O . ASP A 1 244 ? -18.203 39.188 12.883 1 92.94 244 ASP A O 1
ATOM 1922 N N . TYR A 1 245 ? -16.234 38.688 13.828 1 90.38 245 TYR A N 1
ATOM 1923 C CA . TYR A 1 245 ? -15.945 37.562 12.945 1 90.38 245 TYR A CA 1
ATOM 1924 C C . TYR A 1 245 ? -15.602 36.312 13.742 1 90.38 245 TYR A C 1
ATOM 1926 O O . TYR A 1 245 ? -14.422 35.969 13.883 1 90.38 245 TYR A O 1
ATOM 1934 N N . PRO A 1 246 ? -16.562 35.625 14.156 1 84.44 246 PRO A N 1
ATOM 1935 C CA . PRO A 1 246 ? -16.312 34.562 15.125 1 84.44 246 PRO A CA 1
ATOM 1936 C C . PRO A 1 246 ? -15.422 33.438 14.555 1 84.44 246 PRO A C 1
ATOM 1938 O O . PRO A 1 246 ? -14.773 32.719 15.312 1 84.44 246 PRO A O 1
ATOM 1941 N N . ASP A 1 247 ? -15.25 33.312 13.32 1 88 247 ASP A N 1
ATOM 1942 C CA . ASP A 1 247 ? -14.578 32.156 12.742 1 88 247 ASP A CA 1
ATOM 1943 C C . ASP A 1 247 ? -13.133 32.469 12.367 1 88 247 ASP A C 1
ATOM 1945 O O . ASP A 1 247 ? -12.398 31.594 11.898 1 88 247 ASP A O 1
ATOM 1949 N N . ILE A 1 248 ? -12.68 33.625 12.719 1 94.62 248 ILE A N 1
ATOM 1950 C CA . ILE A 1 248 ? -11.305 33.969 12.375 1 94.62 248 ILE A CA 1
ATOM 1951 C C . ILE A 1 248 ? -10.352 33.344 13.375 1 94.62 248 ILE A C 1
ATOM 1953 O O . ILE A 1 248 ? -10.742 33 14.5 1 94.62 248 ILE A O 1
ATOM 1957 N N . THR A 1 249 ? -9.094 33.156 12.953 1 96.69 249 THR A N 1
ATOM 1958 C CA . THR A 1 249 ? -8.102 32.531 13.82 1 96.69 249 THR A CA 1
ATOM 1959 C C . THR A 1 249 ? -7.004 33.5 14.188 1 96.69 249 THR A C 1
ATOM 1961 O O . THR A 1 249 ? -6.219 33.281 15.102 1 96.69 249 THR A O 1
ATOM 1964 N N . LEU A 1 250 ? -6.996 34.625 13.453 1 98.06 250 LEU A N 1
ATOM 1965 C CA . LEU A 1 250 ? -5.934 35.594 13.672 1 98.06 250 LEU A CA 1
ATOM 1966 C C . LEU A 1 250 ? -6.453 37 13.484 1 98.06 250 LEU A C 1
ATOM 1968 O O . LEU A 1 250 ? -7.184 37.281 12.531 1 98.06 250 LEU A O 1
ATOM 1972 N N . ALA A 1 251 ? -6.246 37.844 14.422 1 98.38 251 ALA A N 1
ATOM 1973 C CA . ALA A 1 251 ? -6.453 39.281 14.297 1 98.38 251 ALA A CA 1
ATOM 1974 C C . ALA A 1 251 ? -5.125 40.031 14.352 1 98.38 251 ALA A C 1
ATOM 1976 O O . ALA A 1 251 ? -4.258 39.719 15.172 1 98.38 251 ALA A O 1
ATOM 1977 N N . THR A 1 252 ? -4.922 40.875 13.461 1 98.44 252 THR A N 1
ATOM 1978 C CA . THR A 1 252 ? -3.701 41.656 13.414 1 98.44 252 THR A CA 1
ATOM 1979 C C . THR A 1 252 ? -4.008 43.094 12.977 1 98.44 252 THR A C 1
ATOM 1981 O O . THR A 1 252 ? -5.168 43.438 12.75 1 98.44 252 THR A O 1
ATOM 1984 N N . SER A 1 253 ? -2.969 43.969 13.07 1 98 253 SER A N 1
ATOM 1985 C CA . SER A 1 253 ? -3.088 45.375 12.664 1 98 253 SER A CA 1
ATOM 1986 C C . SER A 1 253 ? -1.791 45.875 12.039 1 98 253 SER A C 1
ATOM 1988 O O . SER A 1 253 ? -0.76 45.219 12.109 1 98 253 SER A O 1
ATOM 1990 N N . LYS A 1 254 ? -1.929 46.969 11.445 1 96.81 254 LYS A N 1
ATOM 1991 C CA . LYS A 1 254 ? -0.719 47.656 10.977 1 96.81 254 LYS A CA 1
ATOM 1992 C C . LYS A 1 254 ? 0.231 47.938 12.133 1 96.81 254 LYS A C 1
ATOM 1994 O O . LYS A 1 254 ? -0.21 48.281 13.234 1 96.81 254 LYS A O 1
ATOM 1999 N N . ARG A 1 255 ? 1.496 47.656 11.938 1 95.12 255 ARG A N 1
ATOM 2000 C CA . ARG A 1 255 ? 2.477 48.031 12.961 1 95.12 255 ARG A CA 1
ATOM 2001 C C . ARG A 1 255 ? 3.197 49.312 12.594 1 95.12 255 ARG A C 1
ATOM 2003 O O . ARG A 1 255 ? 3.5 49.562 11.422 1 95.12 255 ARG A O 1
ATOM 2010 N N . GLN A 1 256 ? 3.354 50.156 13.492 1 96.69 256 GLN A N 1
ATOM 2011 C CA . GLN A 1 256 ? 4.074 51.406 13.352 1 96.69 256 GLN A CA 1
ATOM 2012 C C . GLN A 1 256 ? 5.523 51.281 13.805 1 96.69 256 GLN A C 1
ATOM 2014 O O . GLN A 1 256 ? 5.789 50.969 14.969 1 96.69 256 GLN A O 1
ATOM 2019 N N . ARG A 1 257 ? 6.434 51.5 12.867 1 96.25 257 ARG A N 1
ATOM 2020 C CA . ARG A 1 257 ? 7.836 51.562 13.266 1 96.25 257 ARG A CA 1
ATOM 2021 C C . ARG A 1 257 ? 8.141 52.812 14.078 1 96.25 257 ARG A C 1
ATOM 2023 O O . ARG A 1 257 ? 7.637 53.875 13.766 1 96.25 257 ARG A O 1
ATOM 2030 N N . ILE A 1 258 ? 8.922 52.656 15.078 1 96.94 258 ILE A N 1
ATOM 2031 C CA . ILE A 1 258 ? 9.391 53.812 15.859 1 96.94 258 ILE A CA 1
ATOM 2032 C C . ILE A 1 258 ? 10.891 53.688 16.094 1 96.94 258 ILE A C 1
ATOM 2034 O O . ILE A 1 258 ? 11.453 52.594 16.031 1 96.94 258 ILE A O 1
ATOM 2038 N N . ASP A 1 259 ? 11.516 54.781 16.297 1 95.19 259 ASP A N 1
ATOM 2039 C CA . ASP A 1 259 ? 12.945 54.719 16.594 1 95.19 259 ASP A CA 1
ATOM 2040 C C . ASP A 1 259 ? 13.195 54.5 18.078 1 95.19 259 ASP A C 1
ATOM 2042 O O . ASP A 1 259 ? 12.266 54.219 18.828 1 95.19 259 ASP A O 1
ATOM 2046 N N . GLY A 1 260 ? 14.375 54.562 18.5 1 92.31 260 GLY A N 1
ATOM 2047 C CA . GLY A 1 260 ? 14.766 54.281 19.875 1 92.31 260 GLY A CA 1
ATOM 2048 C C . GLY A 1 260 ? 14.148 55.25 20.875 1 92.31 260 GLY A C 1
ATOM 2049 O O . GLY A 1 260 ? 14.055 54.938 22.062 1 92.31 260 GLY A O 1
ATOM 2050 N N . PHE A 1 261 ? 13.656 56.344 20.375 1 91.62 261 PHE A N 1
ATOM 2051 C CA . PHE A 1 261 ? 13.125 57.375 21.25 1 91.62 261 PHE A CA 1
ATOM 2052 C C . PHE A 1 261 ? 11.602 57.438 21.172 1 91.62 261 PHE A C 1
ATOM 2054 O O . PHE A 1 261 ? 10.961 58.219 21.859 1 91.62 261 PHE A O 1
ATOM 2061 N N . GLY A 1 262 ? 11.062 56.562 20.328 1 93.19 262 GLY A N 1
ATOM 2062 C CA . GLY A 1 262 ? 9.609 56.469 20.25 1 93.19 262 GLY A CA 1
ATOM 2063 C C . GLY A 1 262 ? 9.016 57.281 19.125 1 93.19 262 GLY A C 1
ATOM 2064 O O . GLY A 1 262 ? 7.797 57.312 18.953 1 93.19 262 GLY A O 1
ATOM 2065 N N . ALA A 1 263 ? 9.875 57.906 18.344 1 95.75 263 ALA A N 1
ATOM 2066 C CA . ALA A 1 263 ? 9.391 58.688 17.219 1 95.75 263 ALA A CA 1
ATOM 2067 C C . ALA A 1 263 ? 9.023 57.781 16.031 1 95.75 263 ALA A C 1
ATOM 2069 O O . ALA A 1 263 ? 9.727 56.812 15.75 1 95.75 263 ALA A O 1
ATOM 2070 N N . PRO A 1 264 ? 7.957 58.125 15.367 1 95.88 264 PRO A N 1
ATOM 2071 C CA . PRO A 1 264 ? 7.523 57.312 14.242 1 95.88 264 PRO A CA 1
ATOM 2072 C C . PRO A 1 264 ? 8.531 57.281 13.094 1 95.88 264 PRO A C 1
ATOM 2074 O O . PRO A 1 264 ? 9.156 58.312 12.805 1 95.88 264 PRO A O 1
ATOM 2077 N N . LEU A 1 265 ? 8.734 56.156 12.539 1 96.31 265 LEU A N 1
ATOM 2078 C CA . LEU A 1 265 ? 9.562 55.969 11.352 1 96.31 265 LEU A CA 1
ATOM 2079 C C . LEU A 1 265 ? 8.703 55.656 10.133 1 96.31 265 LEU A C 1
ATOM 2081 O O . LEU A 1 265 ? 7.574 55.188 10.266 1 96.31 265 LEU A O 1
ATOM 2085 N N . ALA A 1 266 ? 9.258 55.906 9 1 95.19 266 ALA A N 1
ATOM 2086 C CA . ALA A 1 266 ? 8.562 55.594 7.75 1 95.19 266 ALA A CA 1
ATOM 2087 C C . ALA A 1 266 ? 8.391 54.094 7.574 1 95.19 266 ALA A C 1
ATOM 2089 O O . ALA A 1 266 ? 9.188 53.312 8.094 1 95.19 266 ALA A O 1
ATOM 2090 N N . ASP A 1 267 ? 7.312 53.844 6.766 1 94.06 267 ASP A N 1
ATOM 2091 C CA . ASP A 1 267 ? 7.059 52.438 6.465 1 94.06 267 ASP A CA 1
ATOM 2092 C C . ASP A 1 267 ? 8.141 51.875 5.547 1 94.06 267 ASP A C 1
ATOM 2094 O O . ASP A 1 267 ? 8.766 52.594 4.785 1 94.06 267 ASP A O 1
ATOM 2098 N N . ILE A 1 268 ? 8.398 50.625 5.699 1 92.94 268 ILE A N 1
ATOM 2099 C CA . ILE A 1 268 ? 9.109 49.812 4.719 1 92.94 268 ILE A CA 1
ATOM 2100 C C . ILE A 1 268 ? 8.148 48.812 4.086 1 92.94 268 ILE A C 1
ATOM 2102 O O . ILE A 1 268 ? 6.996 48.688 4.508 1 92.94 268 ILE A O 1
ATOM 2106 N N . PRO A 1 269 ? 8.578 48.125 3.117 1 90.88 269 PRO A N 1
ATOM 2107 C CA . PRO A 1 269 ? 7.66 47.188 2.443 1 90.88 269 PRO A CA 1
ATOM 2108 C C . PRO A 1 269 ? 6.988 46.219 3.408 1 90.88 269 PRO A C 1
ATOM 2110 O O . PRO A 1 269 ? 5.789 45.969 3.297 1 90.88 269 PRO A O 1
ATOM 2113 N N . ALA A 1 270 ? 7.668 45.75 4.398 1 91.06 270 ALA A N 1
ATOM 2114 C CA . ALA A 1 270 ? 7.152 44.75 5.328 1 91.06 270 ALA A CA 1
ATOM 2115 C C . ALA A 1 270 ? 6.113 45.344 6.266 1 91.06 270 ALA A C 1
ATOM 2117 O O . ALA A 1 270 ? 5.312 44.625 6.863 1 91.06 270 ALA A O 1
ATOM 2118 N N . THR A 1 271 ? 6.094 46.688 6.441 1 93.44 271 THR A N 1
ATOM 2119 C CA . THR A 1 271 ? 5.195 47.281 7.418 1 93.44 271 THR A CA 1
ATOM 2120 C C . THR A 1 271 ? 4.07 48.062 6.719 1 93.44 271 THR A C 1
ATOM 2122 O O . THR A 1 271 ? 3.24 48.688 7.375 1 93.44 271 THR A O 1
ATOM 2125 N N . GLN A 1 272 ? 4.137 48.031 5.395 1 93.12 272 GLN A N 1
ATOM 2126 C CA . GLN A 1 272 ? 3.008 48.562 4.652 1 93.12 272 GLN A CA 1
ATOM 2127 C C . GLN A 1 272 ? 1.788 47.656 4.746 1 93.12 272 GLN A C 1
ATOM 2129 O O . GLN A 1 272 ? 1.909 46.438 4.621 1 93.12 272 GLN A O 1
ATOM 2134 N N . ALA A 1 273 ? 0.618 48.312 5.027 1 93 273 ALA A N 1
ATOM 2135 C CA . ALA A 1 273 ? -0.601 47.5 5.074 1 93 273 ALA A CA 1
ATOM 2136 C C . ALA A 1 273 ? -0.868 46.844 3.727 1 93 273 ALA A C 1
ATOM 2138 O O . ALA A 1 273 ? -0.821 47.5 2.684 1 93 273 ALA A O 1
ATOM 2139 N N . PRO A 1 274 ? -1.129 45.594 3.781 1 93.12 274 PRO A N 1
ATOM 2140 C CA . PRO A 1 274 ? -1.4 44.875 2.52 1 93.12 274 PRO A CA 1
ATOM 2141 C C . PRO A 1 274 ? -2.811 45.156 1.997 1 93.12 274 PRO A C 1
ATOM 2143 O O . PRO A 1 274 ? -3.176 44.656 0.924 1 93.12 274 PRO A O 1
ATOM 2146 N N . VAL A 1 275 ? -3.654 45.812 2.75 1 94.81 275 VAL A N 1
ATOM 2147 C CA . VAL A 1 275 ? -5.035 46.125 2.387 1 94.81 275 VAL A CA 1
ATOM 2148 C C . VAL A 1 275 ? -5.297 47.594 2.559 1 94.81 275 VAL A C 1
ATOM 2150 O O . VAL A 1 275 ? -4.641 48.281 3.365 1 94.81 275 VAL A O 1
ATOM 2153 N N . ALA A 1 276 ? -6.285 48.125 1.87 1 94.62 276 ALA A N 1
ATOM 2154 C CA . ALA A 1 276 ? -6.578 49.562 1.88 1 94.62 276 ALA A CA 1
ATOM 2155 C C . ALA A 1 276 ? -7.484 49.938 3.055 1 94.62 276 ALA A C 1
ATOM 2157 O O . ALA A 1 276 ? -7.512 51.094 3.49 1 94.62 276 ALA A O 1
ATOM 2158 N N . ALA A 1 277 ? -8.25 49 3.572 1 97.31 277 ALA A N 1
ATOM 2159 C CA . ALA A 1 277 ? -9.156 49.156 4.707 1 97.31 277 ALA A CA 1
ATOM 2160 C C . ALA A 1 277 ? -9.234 47.875 5.531 1 97.31 277 ALA A C 1
ATOM 2162 O O . ALA A 1 277 ? -8.688 46.844 5.133 1 97.31 277 ALA A O 1
ATOM 2163 N N . ASP A 1 278 ? -9.758 48.062 6.715 1 97.56 278 ASP A N 1
ATOM 2164 C CA . ASP A 1 278 ? -9.961 46.844 7.516 1 97.56 278 ASP A CA 1
ATOM 2165 C C . ASP A 1 278 ? -10.586 45.75 6.684 1 97.56 278 ASP A C 1
ATOM 2167 O O . ASP A 1 278 ? -11.617 45.938 6.035 1 97.56 278 ASP A O 1
ATOM 2171 N N . SER A 1 279 ? -9.945 44.562 6.668 1 97.12 279 SER A N 1
ATOM 2172 C CA . SER A 1 279 ? -10.391 43.5 5.777 1 97.12 279 SER A CA 1
ATOM 2173 C C . SER A 1 279 ? -10.109 42.125 6.371 1 97.12 279 SER A C 1
ATOM 2175 O O . SER A 1 279 ? -9.203 41.969 7.195 1 97.12 279 SER A O 1
ATOM 2177 N N . MET A 1 280 ? -10.969 41.219 6.004 1 96.5 280 MET A N 1
ATOM 2178 C CA . MET A 1 280 ? -10.68 39.812 6.254 1 96.5 280 MET A CA 1
ATOM 2179 C C . MET A 1 280 ? -9.859 39.219 5.117 1 96.5 280 MET A C 1
ATOM 2181 O O . MET A 1 280 ? -10.172 39.438 3.943 1 96.5 280 MET A O 1
ATOM 2185 N N . ILE A 1 281 ? -8.82 38.5 5.422 1 96.38 281 ILE A N 1
ATOM 2186 C CA . ILE A 1 281 ? -7.961 37.844 4.453 1 96.38 281 ILE A CA 1
ATOM 2187 C C . ILE A 1 281 ? -8.102 36.312 4.609 1 96.38 281 ILE A C 1
ATOM 2189 O O . ILE A 1 281 ? -7.945 35.781 5.711 1 96.38 281 ILE A O 1
ATOM 2193 N N . GLU A 1 282 ? -8.375 35.719 3.486 1 94.62 282 GLU A N 1
ATOM 2194 C CA . GLU A 1 282 ? -8.5 34.281 3.488 1 94.62 282 GLU A CA 1
ATOM 2195 C C . GLU A 1 282 ? -7.184 33.594 3.895 1 94.62 282 GLU A C 1
ATOM 2197 O O . GLU A 1 282 ? -6.117 33.969 3.404 1 94.62 282 GLU A O 1
ATOM 2202 N N . GLY A 1 283 ? -7.285 32.562 4.762 1 95.56 283 GLY A N 1
ATOM 2203 C CA . GLY A 1 283 ? -6.121 31.969 5.379 1 95.56 283 GLY A CA 1
ATOM 2204 C C . GLY A 1 283 ? -5.102 31.469 4.371 1 95.56 283 GLY A C 1
ATOM 2205 O O . GLY A 1 283 ? -3.934 31.859 4.418 1 95.56 283 GLY A O 1
ATOM 2206 N N . LEU A 1 284 ? -5.5 30.688 3.418 1 94.81 284 LEU A N 1
ATOM 2207 C CA . LEU A 1 284 ? -4.562 30.109 2.459 1 94.81 284 LEU A CA 1
ATOM 2208 C C . LEU A 1 284 ? -3.967 31.188 1.564 1 94.81 284 LEU A C 1
ATOM 2210 O O . LEU A 1 284 ? -2.791 31.125 1.199 1 94.81 284 LEU A O 1
ATOM 2214 N N . SER A 1 285 ? -4.781 32.156 1.214 1 95.12 285 SER A N 1
ATOM 2215 C CA . SER A 1 285 ? -4.266 33.281 0.434 1 95.12 285 SER A CA 1
ATOM 2216 C C . SER A 1 285 ? -3.182 34.031 1.198 1 95.12 285 SER A C 1
ATOM 2218 O O . SER A 1 285 ? -2.16 34.406 0.623 1 95.12 285 SER A O 1
ATOM 2220 N N . MET A 1 286 ? -3.453 34.25 2.422 1 96.5 286 MET A N 1
ATOM 2221 C CA . MET A 1 286 ? -2.48 34.938 3.271 1 96.5 286 MET A CA 1
ATOM 2222 C C . MET A 1 286 ? -1.185 34.125 3.361 1 96.5 286 MET A C 1
ATOM 2224 O O . MET A 1 286 ? -0.096 34.688 3.189 1 96.5 286 MET A O 1
ATOM 2228 N N . GLY A 1 287 ? -1.328 32.812 3.699 1 97.19 287 GLY A N 1
ATOM 2229 C CA . GLY A 1 287 ? -0.15 31.953 3.768 1 97.19 287 GLY A CA 1
ATOM 2230 C C . GLY A 1 287 ? 0.646 31.938 2.477 1 97.19 287 GLY A C 1
ATOM 2231 O O . GLY A 1 287 ? 1.876 32.031 2.498 1 97.19 287 GLY A O 1
ATOM 2232 N N . THR A 1 288 ? -0.05 31.844 1.399 1 96.94 288 THR A N 1
ATOM 2233 C CA . THR A 1 288 ? 0.6 31.812 0.094 1 96.94 288 THR A CA 1
ATOM 2234 C C . THR A 1 288 ? 1.326 33.125 -0.178 1 96.94 288 THR A C 1
ATOM 2236 O O . THR A 1 288 ? 2.457 33.125 -0.669 1 96.94 288 THR A O 1
ATOM 2239 N N . ALA A 1 289 ? 0.688 34.188 0.135 1 96.19 289 ALA A N 1
ATOM 2240 C CA . ALA A 1 289 ? 1.313 35.5 -0.049 1 96.19 289 ALA A CA 1
ATOM 2241 C C . ALA A 1 289 ? 2.59 35.594 0.779 1 96.19 289 ALA A C 1
ATOM 2243 O O . ALA A 1 289 ? 3.604 36.125 0.3 1 96.19 289 ALA A O 1
ATOM 2244 N N . LEU A 1 290 ? 2.549 35.125 1.998 1 97 290 LEU A N 1
ATOM 2245 C CA . LEU A 1 290 ? 3.721 35.156 2.865 1 97 290 LEU A CA 1
ATOM 2246 C C . LEU A 1 290 ? 4.852 34.312 2.264 1 97 290 LEU A C 1
ATOM 2248 O O . LEU A 1 290 ? 6.004 34.75 2.246 1 97 290 LEU A O 1
ATOM 2252 N N . MET A 1 291 ? 4.488 33.125 1.787 1 96.56 291 MET A N 1
ATOM 2253 C CA . MET A 1 291 ? 5.5 32.219 1.258 1 96.56 291 MET A CA 1
ATOM 2254 C C . MET A 1 291 ? 6.094 32.781 -0.037 1 96.56 291 MET A C 1
ATOM 2256 O O . MET A 1 291 ? 7.297 32.625 -0.279 1 96.56 291 MET A O 1
ATOM 2260 N N . LEU A 1 292 ? 5.312 33.375 -0.858 1 94.38 292 LEU A N 1
ATOM 2261 C CA . LEU A 1 292 ? 5.77 33.906 -2.146 1 94.38 292 LEU A CA 1
ATOM 2262 C C . LEU A 1 292 ? 6.613 35.156 -1.966 1 94.38 292 LEU A C 1
ATOM 2264 O O . LEU A 1 292 ? 7.652 35.312 -2.615 1 94.38 292 LEU A O 1
ATOM 2268 N N . SER A 1 293 ? 6.25 36 -1.112 1 93.88 293 SER A N 1
ATOM 2269 C CA . SER A 1 293 ? 6.934 37.281 -0.947 1 93.88 293 SER A CA 1
ATOM 2270 C C . SER A 1 293 ? 8.109 37.156 0.014 1 93.88 293 SER A C 1
ATOM 2272 O O . SER A 1 293 ? 9.062 37.938 -0.053 1 93.88 293 SER A O 1
ATOM 2274 N N . GLN A 1 294 ? 7.988 36.219 0.932 1 92.81 294 GLN A N 1
ATOM 2275 C CA . GLN A 1 294 ? 8.922 36.062 2.041 1 92.81 294 GLN A CA 1
ATOM 2276 C C . GLN A 1 294 ? 9.062 37.344 2.832 1 92.81 294 GLN A C 1
ATOM 2278 O O . GLN A 1 294 ? 10.164 37.688 3.283 1 92.81 294 GLN A O 1
ATOM 2283 N N . LEU A 1 295 ? 7.973 38.156 2.787 1 91.94 295 LEU A N 1
ATOM 2284 C CA . LEU A 1 295 ? 7.832 39.375 3.576 1 91.94 295 LEU A CA 1
ATOM 2285 C C . LEU A 1 295 ? 6.777 39.188 4.664 1 91.94 295 LEU A C 1
ATOM 2287 O O . LEU A 1 295 ? 5.637 38.812 4.375 1 91.94 295 LEU A O 1
ATOM 2291 N N . ASN A 1 296 ? 7.176 39.438 5.844 1 94.62 296 ASN A N 1
ATOM 2292 C CA . ASN A 1 296 ? 6.227 39.375 6.953 1 94.62 296 ASN A CA 1
ATOM 2293 C C . ASN A 1 296 ? 5.359 40.625 7.043 1 94.62 296 ASN A C 1
ATOM 2295 O O . ASN A 1 296 ? 5.566 41.438 7.918 1 94.62 296 ASN A O 1
ATOM 2299 N N . PHE A 1 297 ? 4.328 40.656 6.219 1 94.38 297 PHE A N 1
ATOM 2300 C CA . PHE A 1 297 ? 3.459 41.812 6.195 1 94.38 297 PHE A CA 1
ATOM 2301 C C . PHE A 1 297 ? 2.408 41.75 7.297 1 94.38 297 PHE A C 1
ATOM 2303 O O . PHE A 1 297 ? 1.637 42.688 7.504 1 94.38 297 PHE A O 1
ATOM 2310 N N . ILE A 1 298 ? 2.371 40.625 8.016 1 96.06 298 ILE A N 1
ATOM 2311 C CA . ILE A 1 298 ? 1.438 40.469 9.125 1 96.06 298 ILE A CA 1
ATOM 2312 C C . ILE A 1 298 ? 1.988 41.156 10.367 1 96.06 298 ILE A C 1
ATOM 2314 O O . ILE A 1 298 ? 1.248 41.844 11.094 1 96.06 298 ILE A O 1
ATOM 2318 N N . GLY A 1 299 ? 3.303 41 10.602 1 93.12 299 GLY A N 1
ATOM 2319 C CA . GLY A 1 299 ? 3.928 41.688 11.719 1 93.12 299 GLY A CA 1
ATOM 2320 C C . GLY A 1 299 ? 4.602 40.75 12.703 1 93.12 299 GLY A C 1
ATOM 2321 O O . GLY A 1 299 ? 4.496 39.531 12.57 1 93.12 299 GLY A O 1
ATOM 2322 N N . GLU A 1 300 ? 5.34 41.344 13.672 1 92.38 300 GLU A N 1
ATOM 2323 C CA . GLU A 1 300 ? 5.941 40.594 14.773 1 92.38 300 GLU A CA 1
ATOM 2324 C C . GLU A 1 300 ? 4.887 40.125 15.773 1 92.38 300 GLU A C 1
ATOM 2326 O O . GLU A 1 300 ? 3.719 40.5 15.672 1 92.38 300 GLU A O 1
ATOM 2331 N N . PRO A 1 301 ? 5.262 39.281 16.688 1 93.75 301 PRO A N 1
ATOM 2332 C CA . PRO A 1 301 ? 4.289 38.75 17.641 1 93.75 301 PRO A CA 1
ATOM 2333 C C . PRO A 1 301 ? 3.516 39.844 18.375 1 93.75 301 PRO A C 1
ATOM 2335 O O . PRO A 1 301 ? 2.332 39.688 18.672 1 93.75 301 PRO A O 1
ATOM 2338 N N . SER A 1 302 ? 4.043 41 18.547 1 96.5 302 SER A N 1
ATOM 2339 C CA . SER A 1 302 ? 3.398 42.125 19.234 1 96.5 302 SER A CA 1
ATOM 2340 C C . SER A 1 302 ? 2.186 42.625 18.453 1 96.5 302 SER A C 1
ATOM 2342 O O . SER A 1 302 ? 1.345 43.344 19 1 96.5 302 SER A O 1
ATOM 2344 N N . THR A 1 303 ? 2.049 42.25 17.234 1 96.69 303 THR A N 1
ATOM 2345 C CA . THR A 1 303 ? 1.002 42.844 16.391 1 96.69 303 THR A CA 1
ATOM 2346 C C . THR A 1 303 ? -0.239 41.938 16.391 1 96.69 303 THR A C 1
ATOM 2348 O O . THR A 1 303 ? -1.323 42.375 16 1 96.69 303 THR A O 1
ATOM 2351 N N . VAL A 1 304 ? -0.096 40.75 16.844 1 97.75 304 VAL A N 1
ATOM 2352 C CA . VAL A 1 304 ? -1.163 39.812 16.547 1 97.75 304 VAL A CA 1
ATOM 2353 C C . VAL A 1 304 ? -1.843 39.375 17.844 1 97.75 304 VAL A C 1
ATOM 2355 O O . VAL A 1 304 ? -1.3 39.562 18.938 1 97.75 304 VAL A O 1
ATOM 2358 N N . MET A 1 305 ? -3.053 38.875 17.734 1 98.56 305 MET A N 1
ATOM 2359 C CA . MET A 1 305 ? -3.822 38.188 18.781 1 98.56 305 MET A CA 1
ATOM 2360 C C . MET A 1 305 ? -4.535 36.969 18.234 1 98.56 305 MET A C 1
ATOM 2362 O O . MET A 1 305 ? -5.066 37 17.109 1 98.56 305 MET A O 1
ATOM 2366 N N . PHE A 1 306 ? -4.547 35.906 18.922 1 97.88 306 PHE A N 1
ATOM 2367 C CA . PHE A 1 306 ? -5.211 34.656 18.516 1 97.88 306 PHE A CA 1
ATOM 2368 C C . PHE A 1 306 ? -5.668 33.875 19.75 1 97.88 306 PHE A C 1
ATOM 2370 O O . PHE A 1 306 ? -5.32 34.219 20.875 1 97.88 306 PHE A O 1
ATOM 2377 N N . ARG A 1 307 ? -6.531 32.938 19.562 1 97.06 307 ARG A N 1
ATOM 2378 C CA . ARG A 1 307 ? -6.996 32.094 20.641 1 97.06 307 ARG A CA 1
ATOM 2379 C C . ARG A 1 307 ? -5.918 31.078 21.047 1 97.06 307 ARG A C 1
ATOM 2381 O O . ARG A 1 307 ? -5.289 30.469 20.188 1 97.06 307 ARG A O 1
ATOM 2388 N N . ARG A 1 308 ? -5.699 30.875 22.328 1 97.38 308 ARG A N 1
ATOM 2389 C CA . ARG A 1 308 ? -4.711 29.953 22.859 1 97.38 308 ARG A CA 1
ATOM 2390 C C . ARG A 1 308 ? -4.973 28.531 22.359 1 97.38 308 ARG A C 1
ATOM 2392 O O . ARG A 1 308 ? -4.051 27.844 21.922 1 97.38 308 ARG A O 1
ATOM 2399 N N . ASP A 1 309 ? -6.184 28.109 22.328 1 95 309 ASP A N 1
ATOM 2400 C CA . ASP A 1 309 ? -6.574 26.734 22.016 1 95 309 ASP A CA 1
ATOM 2401 C C . ASP A 1 309 ? -6.281 26.391 20.547 1 95 309 ASP A C 1
ATOM 2403 O O . ASP A 1 309 ? -6.188 25.219 20.188 1 95 309 ASP A O 1
ATOM 2407 N N . ASP A 1 310 ? -6.176 27.406 19.719 1 95.56 310 ASP A N 1
ATOM 2408 C CA . ASP A 1 310 ? -5.902 27.156 18.312 1 95.56 310 ASP A CA 1
ATOM 2409 C C . ASP A 1 310 ? -4.453 26.719 18.109 1 95.56 310 ASP A C 1
ATOM 2411 O O . ASP A 1 310 ? -4.113 26.156 17.062 1 95.56 310 ASP A O 1
ATOM 2415 N N . MET A 1 311 ? -3.594 26.953 19.109 1 96.38 311 MET A N 1
ATOM 2416 C CA . MET A 1 311 ? -2.172 26.766 18.828 1 96.38 311 MET A CA 1
ATOM 2417 C C . MET A 1 311 ? -1.515 25.891 19.891 1 96.38 311 MET A C 1
ATOM 2419 O O . MET A 1 311 ? -0.385 25.438 19.719 1 96.38 311 MET A O 1
ATOM 2423 N N . ILE A 1 312 ? -2.197 25.594 20.938 1 94.56 312 ILE A N 1
ATOM 2424 C CA . ILE A 1 312 ? -1.582 24.984 22.094 1 94.56 312 ILE A CA 1
ATOM 2425 C C . ILE A 1 312 ? -1.184 23.547 21.781 1 94.56 312 ILE A C 1
ATOM 2427 O O . ILE A 1 312 ? -0.248 23 22.375 1 94.56 312 ILE A O 1
ATOM 2431 N N . ASP A 1 313 ? -1.767 22.953 20.766 1 91.62 313 ASP A N 1
ATOM 2432 C CA . ASP A 1 313 ? -1.525 21.547 20.5 1 91.62 313 ASP A CA 1
ATOM 2433 C C . ASP A 1 313 ? -0.553 21.375 19.328 1 91.62 313 ASP A C 1
ATOM 2435 O O . ASP A 1 313 ? -0.249 20.234 18.938 1 91.62 313 ASP A O 1
ATOM 2439 N N . VAL A 1 314 ? -0.077 22.453 18.75 1 95.12 314 VAL A N 1
ATOM 2440 C CA . VAL A 1 314 ? 0.918 22.344 17.688 1 95.12 314 VAL A CA 1
ATOM 2441 C C . VAL A 1 314 ? 2.195 21.719 18.234 1 95.12 314 VAL A C 1
ATOM 2443 O O . VAL A 1 314 ? 2.645 22.062 19.328 1 95.12 314 VAL A O 1
ATOM 2446 N N . THR A 1 315 ? 2.695 20.734 17.531 1 92.38 315 THR A N 1
ATOM 2447 C CA . THR A 1 315 ? 3.893 20.016 17.969 1 92.38 315 THR A CA 1
ATOM 2448 C C . THR A 1 315 ? 5.074 20.344 17.062 1 92.38 315 THR A C 1
ATOM 2450 O O . THR A 1 315 ? 4.91 20.484 15.844 1 92.38 315 THR A O 1
ATOM 2453 N N . PRO A 1 316 ? 6.242 20.406 17.625 1 94.44 316 PRO A N 1
ATOM 2454 C CA . PRO A 1 316 ? 6.57 20.281 19.047 1 94.44 316 PRO A CA 1
ATOM 2455 C C . PRO A 1 316 ? 6.137 21.5 19.859 1 94.44 316 PRO A C 1
ATOM 2457 O O . PRO A 1 316 ? 6.055 21.438 21.094 1 94.44 316 PRO A O 1
ATOM 2460 N N . ASP A 1 317 ? 5.988 22.625 19.25 1 96 317 ASP A N 1
ATOM 2461 C CA . ASP A 1 317 ? 5.445 23.828 19.891 1 96 317 ASP A CA 1
ATOM 2462 C C . ASP A 1 317 ? 4.793 24.75 18.875 1 96 317 ASP A C 1
ATOM 2464 O O . ASP A 1 317 ? 4.844 24.5 17.672 1 96 317 ASP A O 1
ATOM 2468 N N . PHE A 1 318 ? 4.23 25.922 19.328 1 96.25 318 PHE A N 1
ATOM 2469 C CA . PHE A 1 318 ? 3.357 26.734 18.5 1 96.25 318 PHE A CA 1
ATOM 2470 C C . PHE A 1 318 ? 4.164 27.5 17.453 1 96.25 318 PHE A C 1
ATOM 2472 O O . PHE A 1 318 ? 3.596 28.094 16.547 1 96.25 318 PHE A O 1
ATOM 2479 N N . MET A 1 319 ? 5.484 27.453 17.531 1 97 319 MET A N 1
ATOM 2480 C CA . MET A 1 319 ? 6.355 28.109 16.547 1 97 319 MET A CA 1
ATOM 2481 C C . MET A 1 319 ? 7.082 27.078 15.695 1 97 319 MET A C 1
ATOM 2483 O O . MET A 1 319 ? 8.273 27.219 15.406 1 97 319 MET A O 1
ATOM 2487 N N . SER A 1 320 ? 6.387 26.031 15.438 1 96.94 320 SER A N 1
ATOM 2488 C CA . SER A 1 320 ? 6.898 24.953 14.609 1 96.94 320 SER A CA 1
ATOM 2489 C C . SER A 1 320 ? 6.027 24.734 13.375 1 96.94 320 SER A C 1
ATOM 2491 O O . SER A 1 320 ? 4.836 25.062 13.391 1 96.94 320 SER A O 1
ATOM 2493 N N . VAL A 1 321 ? 6.594 24.312 12.32 1 96.19 321 VAL A N 1
ATOM 2494 C CA . VAL A 1 321 ? 5.91 23.875 11.109 1 96.19 321 VAL A CA 1
ATOM 2495 C C . VAL A 1 321 ? 6.418 22.484 10.703 1 96.19 321 VAL A C 1
ATOM 2497 O O . VAL A 1 321 ? 7.617 22.219 10.789 1 96.19 321 VAL A O 1
ATOM 2500 N N . ASP A 1 322 ? 5.496 21.594 10.344 1 92 322 ASP A N 1
ATOM 2501 C CA . ASP A 1 322 ? 5.875 20.266 9.859 1 92 322 ASP A CA 1
ATOM 2502 C C . ASP A 1 322 ? 6.746 19.547 10.883 1 92 322 ASP A C 1
ATOM 2504 O O . ASP A 1 322 ? 7.746 18.922 10.523 1 92 322 ASP A O 1
ATOM 2508 N N . GLN A 1 323 ? 6.406 19.781 12.148 1 92.12 323 GLN A N 1
ATOM 2509 C CA . GLN A 1 323 ? 7.055 19.141 13.297 1 92.12 323 GLN A CA 1
ATOM 2510 C C . GLN A 1 323 ? 8.508 19.609 13.43 1 92.12 323 GLN A C 1
ATOM 2512 O O . GLN A 1 323 ? 9.344 18.891 13.969 1 92.12 323 GLN A O 1
ATOM 2517 N N . GLN A 1 324 ? 8.82 20.688 12.828 1 94.88 324 GLN A N 1
ATOM 2518 C CA . GLN A 1 324 ? 10.148 21.281 12.945 1 94.88 324 GLN A CA 1
ATOM 2519 C C . GLN A 1 324 ? 10.086 22.672 13.594 1 94.88 324 GLN A C 1
ATOM 2521 O O . GLN A 1 324 ? 9.305 23.516 13.172 1 94.88 324 GLN A O 1
ATOM 2526 N N . PRO A 1 325 ? 10.93 22.844 14.602 1 95 325 PRO A N 1
ATOM 2527 C CA . PRO A 1 325 ? 10.969 24.188 15.211 1 95 325 PRO A CA 1
ATOM 2528 C C . PRO A 1 325 ? 11.492 25.25 14.258 1 95 325 PRO A C 1
ATOM 2530 O O . PRO A 1 325 ? 12.453 25.016 13.523 1 95 325 PRO A O 1
ATOM 2533 N N . ILE A 1 326 ? 10.883 26.359 14.234 1 95.75 326 ILE A N 1
ATOM 2534 C CA . ILE A 1 326 ? 11.297 27.5 13.422 1 95.75 326 ILE A CA 1
ATOM 2535 C C . ILE A 1 326 ? 11.93 28.562 14.32 1 95.75 326 ILE A C 1
ATOM 2537 O O . ILE A 1 326 ? 11.219 29.266 15.047 1 95.75 326 ILE A O 1
ATOM 2541 N N . ALA A 1 327 ? 13.203 28.766 14.219 1 90.88 327 ALA A N 1
ATOM 2542 C CA . ALA A 1 327 ? 13.953 29.656 15.109 1 90.88 327 ALA A CA 1
ATOM 2543 C C . ALA A 1 327 ? 13.961 31.078 14.586 1 90.88 327 ALA A C 1
ATOM 2545 O O . ALA A 1 327 ? 14 32.031 15.367 1 90.88 327 ALA A O 1
ATOM 2546 N N . TRP A 1 328 ? 14.078 31.234 13.352 1 90.88 328 TRP A N 1
ATOM 2547 C CA . TRP A 1 328 ? 14.031 32.531 12.68 1 90.88 328 TRP A CA 1
ATOM 2548 C C . TRP A 1 328 ? 12.773 32.656 11.828 1 90.88 328 TRP A C 1
ATOM 2550 O O . TRP A 1 328 ? 12.422 31.75 11.078 1 90.88 328 TRP A O 1
ATOM 2560 N N . ALA A 1 329 ? 12.055 33.781 11.992 1 91.88 329 ALA A N 1
ATOM 2561 C CA . ALA A 1 329 ? 10.742 34 11.391 1 91.88 329 ALA A CA 1
ATOM 2562 C C . ALA A 1 329 ? 9.68 33.125 12.062 1 91.88 329 ALA A C 1
ATOM 2564 O O . ALA A 1 329 ? 8.766 32.625 11.398 1 91.88 329 ALA A O 1
ATOM 2565 N N . SER A 1 330 ? 9.906 32.875 13.328 1 94.38 330 SER A N 1
ATOM 2566 C CA . SER A 1 330 ? 9.008 32 14.086 1 94.38 330 SER A CA 1
ATOM 2567 C C . SER A 1 330 ? 7.594 32.562 14.109 1 94.38 330 SER A C 1
ATOM 2569 O O . SER A 1 330 ? 6.625 31.797 14.219 1 94.38 330 SER A O 1
ATOM 2571 N N . ASP A 1 331 ? 7.465 33.906 14.039 1 95.12 331 ASP A N 1
ATOM 2572 C CA . ASP A 1 331 ? 6.148 34.531 13.969 1 95.12 331 ASP A CA 1
ATOM 2573 C C . ASP A 1 331 ? 5.395 34.062 12.719 1 95.12 331 ASP A C 1
ATOM 2575 O O . ASP A 1 331 ? 4.184 33.844 12.773 1 95.12 331 ASP A O 1
ATOM 2579 N N . VAL A 1 332 ? 6.16 33.875 11.602 1 97.12 332 VAL A N 1
ATOM 2580 C CA . VAL A 1 332 ? 5.539 33.438 10.359 1 97.12 332 VAL A CA 1
ATOM 2581 C C . VAL A 1 332 ? 5.004 32.031 10.523 1 97.12 332 VAL A C 1
ATOM 2583 O O . VAL A 1 332 ? 3.957 31.672 9.977 1 97.12 332 VAL A O 1
ATOM 2586 N N . ALA A 1 333 ? 5.723 31.172 11.281 1 97.69 333 ALA A N 1
ATOM 2587 C CA . ALA A 1 333 ? 5.23 29.828 11.586 1 97.69 333 ALA A CA 1
ATOM 2588 C C . ALA A 1 333 ? 3.869 29.891 12.266 1 97.69 333 ALA A C 1
ATOM 2590 O O . ALA A 1 333 ? 2.973 29.109 11.945 1 97.69 333 ALA A O 1
ATOM 2591 N N . ILE A 1 334 ? 3.727 30.828 13.188 1 97.94 334 ILE A N 1
ATOM 2592 C CA . ILE A 1 334 ? 2.453 31.031 13.867 1 97.94 334 ILE A CA 1
ATOM 2593 C C . ILE A 1 334 ? 1.36 31.344 12.852 1 97.94 334 ILE A C 1
ATOM 2595 O O . ILE A 1 334 ? 0.295 30.719 12.867 1 97.94 334 ILE A O 1
ATOM 2599 N N . PHE A 1 335 ? 1.658 32.25 11.938 1 98.31 335 PHE A N 1
ATOM 2600 C CA . PHE A 1 335 ? 0.675 32.719 10.969 1 98.31 335 PHE A CA 1
ATOM 2601 C C . PHE A 1 335 ? 0.272 31.578 10.031 1 98.31 335 PHE A C 1
ATOM 2603 O O . PHE A 1 335 ? -0.904 31.438 9.688 1 98.31 335 PHE A O 1
ATOM 2610 N N . LEU A 1 336 ? 1.205 30.766 9.617 1 98 336 LEU A N 1
ATOM 2611 C CA . LEU A 1 336 ? 0.913 29.672 8.703 1 98 336 LEU A CA 1
ATOM 2612 C C . LEU A 1 336 ? 0.008 28.641 9.359 1 98 336 LEU A C 1
ATOM 2614 O O . LEU A 1 336 ? -0.938 28.156 8.734 1 98 336 LEU A O 1
ATOM 2618 N N . ASN A 1 337 ? 0.331 28.312 10.602 1 98.06 337 ASN A N 1
ATOM 2619 C CA . ASN A 1 337 ? -0.516 27.359 11.32 1 98.06 337 ASN A CA 1
ATOM 2620 C C . ASN A 1 337 ? -1.94 27.891 11.469 1 98.06 337 ASN A C 1
ATOM 2622 O O . ASN A 1 337 ? -2.904 27.156 11.25 1 98.06 337 ASN A O 1
ATOM 2626 N N . LEU A 1 338 ? -2.076 29.141 11.789 1 97.75 338 LEU A N 1
ATOM 2627 C CA . LEU A 1 338 ? -3.391 29.75 11.977 1 97.75 338 LEU A CA 1
ATOM 2628 C C . LEU A 1 338 ? -4.113 29.906 10.641 1 97.75 338 LEU A C 1
ATOM 2630 O O . LEU A 1 338 ? -5.34 29.797 10.578 1 97.75 338 LEU A O 1
ATOM 2634 N N . ALA A 1 339 ? -3.352 30.219 9.57 1 97 339 ALA A N 1
ATOM 2635 C CA . ALA A 1 339 ? -3.922 30.359 8.234 1 97 339 ALA A CA 1
ATOM 2636 C C . ALA A 1 339 ? -4.625 29.062 7.805 1 97 339 ALA A C 1
ATOM 2638 O O . ALA A 1 339 ? -5.637 29.109 7.105 1 97 339 ALA A O 1
ATOM 2639 N N . LEU A 1 340 ? -4.121 27.953 8.211 1 96.31 340 LEU A N 1
ATOM 2640 C CA . LEU A 1 340 ? -4.695 26.656 7.859 1 96.31 340 LEU A CA 1
ATOM 2641 C C . LEU A 1 340 ? -5.988 26.422 8.633 1 96.31 340 LEU A C 1
ATOM 2643 O O . LEU A 1 340 ? -6.781 25.547 8.258 1 96.31 340 LEU A O 1
ATOM 2647 N N . ARG A 1 341 ? -6.176 27.141 9.688 1 96 341 ARG A N 1
ATOM 2648 C CA . ARG A 1 341 ? -7.281 26.859 10.602 1 96 341 ARG A CA 1
ATOM 2649 C C . ARG A 1 341 ? -8.391 27.906 10.445 1 96 341 ARG A C 1
ATOM 2651 O O . ARG A 1 341 ? -9.484 27.719 10.977 1 96 341 ARG A O 1
ATOM 2658 N N . GLY A 1 342 ? -8.086 29 9.695 1 95.06 342 GLY A N 1
ATOM 2659 C CA . GLY A 1 342 ? -9.094 30.031 9.508 1 95.06 342 GLY A CA 1
ATOM 2660 C C . GLY A 1 342 ? -8.547 31.297 8.883 1 95.06 342 GLY A C 1
ATOM 2661 O O . GLY A 1 342 ? -7.395 31.328 8.438 1 95.06 342 GLY A O 1
ATOM 2662 N N . ASN A 1 343 ? -9.398 32.312 8.82 1 96.06 343 ASN A N 1
ATOM 2663 C CA . ASN A 1 343 ? -9.078 33.594 8.164 1 96.06 343 ASN A CA 1
ATOM 2664 C C . ASN A 1 343 ? -8.43 34.562 9.133 1 96.06 343 ASN A C 1
ATOM 2666 O O . ASN A 1 343 ? -8.391 34.344 10.336 1 96.06 343 ASN A O 1
ATOM 2670 N N . THR A 1 344 ? -7.852 35.562 8.586 1 97.75 344 THR A N 1
ATOM 2671 C CA . THR A 1 344 ? -7.199 36.625 9.328 1 97.75 344 THR A CA 1
ATOM 2672 C C . THR A 1 344 ? -7.918 37.969 9.102 1 97.75 344 THR A C 1
ATOM 2674 O O . THR A 1 344 ? -8.32 38.281 7.98 1 97.75 344 THR A O 1
ATOM 2677 N N . VAL A 1 345 ? -8.156 38.688 10.133 1 98.25 345 VAL A N 1
ATOM 2678 C CA . VAL A 1 345 ? -8.609 40.062 9.969 1 98.25 345 VAL A CA 1
ATOM 2679 C C . VAL A 1 345 ? -7.438 41.031 10.18 1 98.25 345 VAL A C 1
ATOM 2681 O O . VAL A 1 345 ? -6.688 40.906 11.148 1 98.25 345 VAL A O 1
ATOM 2684 N N . TYR A 1 346 ? -7.262 41.906 9.273 1 98.31 346 TYR A N 1
ATOM 2685 C CA . TYR A 1 346 ? -6.215 42.906 9.289 1 98.31 346 TYR A CA 1
ATOM 2686 C C . TYR A 1 346 ? -6.809 44.312 9.477 1 98.31 346 TYR A C 1
ATOM 2688 O O . TYR A 1 346 ? -7.582 44.781 8.633 1 98.31 346 TYR A O 1
ATOM 2696 N N . LEU A 1 347 ? -6.469 44.969 10.555 1 98.31 347 LEU A N 1
ATOM 2697 C CA . LEU A 1 347 ? -6.887 46.344 10.82 1 98.31 347 LEU A CA 1
ATOM 2698 C C . LEU A 1 347 ? -5.836 47.344 10.328 1 98.31 347 LEU A C 1
ATOM 2700 O O . LEU A 1 347 ? -4.648 47.188 10.633 1 98.31 347 LEU A O 1
ATOM 2704 N N . VAL A 1 348 ? -6.188 48.344 9.664 1 97.56 348 VAL A N 1
ATOM 2705 C CA . VAL A 1 348 ? -5.234 49.25 9.031 1 97.56 348 VAL A CA 1
ATOM 2706 C C . VAL A 1 348 ? -4.77 50.312 10.031 1 97.56 348 VAL A C 1
ATOM 2708 O O . VAL A 1 348 ? -3.754 50.969 9.812 1 97.56 348 VAL A O 1
ATOM 2711 N N . ARG A 1 349 ? -5.5 50.531 11.086 1 97 349 ARG A N 1
ATOM 2712 C CA . ARG A 1 349 ? -5.023 51.375 12.164 1 97 349 ARG A CA 1
ATOM 2713 C C . ARG A 1 349 ? -3.869 50.75 12.914 1 97 349 ARG A C 1
ATOM 2715 O O . ARG A 1 349 ? -3.969 49.594 13.344 1 97 349 ARG A O 1
ATOM 2722 N N . PRO A 1 350 ? -2.787 51.469 13.055 1 97.31 350 PRO A N 1
ATOM 2723 C CA . PRO A 1 350 ? -1.714 50.875 13.867 1 97.31 350 PRO A CA 1
ATOM 2724 C C . PRO A 1 350 ? -2.109 50.719 15.336 1 97.31 350 PRO A C 1
ATOM 2726 O O . PRO A 1 350 ? -2.594 51.656 15.961 1 97.31 350 PRO A O 1
ATOM 2729 N N . LEU A 1 351 ? 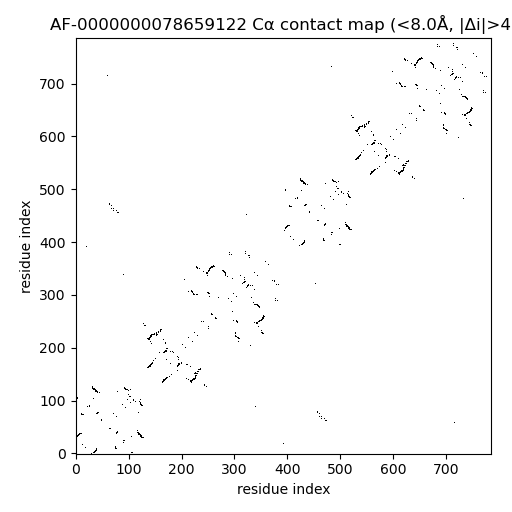-1.964 49.5 15.836 1 98.19 351 LEU A N 1
ATOM 2730 C CA . LEU A 1 351 ? -2.33 49.219 17.219 1 98.19 351 LEU A CA 1
ATOM 2731 C C . LEU A 1 351 ? -1.111 48.812 18.031 1 98.19 351 LEU A C 1
ATOM 2733 O O . LEU A 1 351 ? -1.206 48.625 19.25 1 98.19 351 LEU A O 1
ATOM 2737 N N . SER A 1 352 ? -0.005 48.625 17.438 1 97.56 352 SER A N 1
ATOM 2738 C CA . SER A 1 352 ? 1.273 48.344 18.078 1 97.56 352 SER A CA 1
ATOM 2739 C C . SER A 1 352 ? 2.4 49.156 17.438 1 97.56 352 SER A C 1
ATOM 2741 O O . SER A 1 352 ? 2.307 49.531 16.281 1 97.56 352 SER A O 1
ATOM 2743 N N . SER A 1 353 ? 3.369 49.469 18.219 1 97.19 353 SER A N 1
ATOM 2744 C CA . SER A 1 353 ? 4.57 50.156 17.75 1 97.19 353 SER A CA 1
ATOM 2745 C C . SER A 1 353 ? 5.801 49.281 17.891 1 97.19 353 SER A C 1
ATOM 2747 O O . SER A 1 353 ? 6.09 48.781 18.969 1 97.19 353 SER A O 1
ATOM 2749 N N . PHE A 1 354 ? 6.461 49.125 16.781 1 95.62 354 PHE A N 1
ATOM 2750 C CA . PHE A 1 354 ? 7.66 48.312 16.703 1 95.62 354 PHE A CA 1
ATOM 2751 C C . PHE A 1 354 ? 8.914 49.188 16.766 1 95.62 354 PHE A C 1
ATOM 2753 O O . PHE A 1 354 ? 9.18 49.938 15.836 1 95.62 354 PHE A O 1
ATOM 2760 N N . ARG A 1 355 ? 9.68 48.938 17.766 1 95.12 355 ARG A N 1
ATOM 2761 C CA . ARG A 1 355 ? 10.828 49.812 18 1 95.12 355 ARG A CA 1
ATOM 2762 C C . ARG A 1 355 ? 12.062 49.281 17.281 1 95.12 355 ARG A C 1
ATOM 2764 O O . ARG A 1 355 ? 12.367 48.094 17.359 1 95.12 355 ARG A O 1
ATOM 2771 N N . ILE A 1 356 ? 12.719 50.188 16.516 1 92.75 356 ILE A N 1
ATOM 2772 C CA . ILE A 1 356 ? 13.969 49.875 15.844 1 92.75 356 ILE A CA 1
ATOM 2773 C C . ILE A 1 356 ? 15.141 50.438 16.641 1 92.75 356 ILE A C 1
ATOM 2775 O O . ILE A 1 356 ? 15.188 51.625 16.938 1 92.75 356 ILE A O 1
ATOM 2779 N N . HIS A 1 357 ? 15.977 49.531 16.984 1 87.06 357 HIS A N 1
ATOM 2780 C CA . HIS A 1 357 ? 17.172 49.969 17.688 1 87.06 357 HIS A CA 1
ATOM 2781 C C . HIS A 1 357 ? 18.328 48.969 17.469 1 87.06 357 HIS A C 1
ATOM 2783 O O . HIS A 1 357 ? 18.125 47.906 16.922 1 87.06 357 HIS A O 1
ATOM 2789 N N . GLY A 1 358 ? 19.516 49.406 17.766 1 79.38 358 GLY A N 1
ATOM 2790 C CA . GLY A 1 358 ? 20.719 48.688 17.422 1 79.38 358 GLY A CA 1
ATOM 2791 C C . GLY A 1 358 ? 20.875 47.375 18.172 1 79.38 358 GLY A C 1
ATOM 2792 O O . GLY A 1 358 ? 21.656 46.5 17.781 1 79.38 358 GLY A O 1
ATOM 2793 N N . GLU A 1 359 ? 20.172 47.125 19.203 1 76.06 359 GLU A N 1
ATOM 2794 C CA . GLU A 1 359 ? 20.375 45.969 20.062 1 76.06 359 GLU A CA 1
ATOM 2795 C C . GLU A 1 359 ? 19.438 44.812 19.688 1 76.06 359 GLU A C 1
ATOM 2797 O O . GLU A 1 359 ? 19.406 43.781 20.359 1 76.06 359 GLU A O 1
ATOM 2802 N N . GLN A 1 360 ? 18.797 45.031 18.656 1 75.88 360 GLN A N 1
ATOM 2803 C CA . GLN A 1 360 ? 17.859 44 18.234 1 75.88 360 GLN A CA 1
ATOM 2804 C C . GLN A 1 360 ? 18.594 42.75 17.734 1 75.88 360 GLN A C 1
ATOM 2806 O O . GLN A 1 360 ? 19.641 42.844 17.109 1 75.88 360 GLN A O 1
ATOM 2811 N N . THR A 1 361 ? 18.016 41.562 18.047 1 72.94 361 THR A N 1
ATOM 2812 C CA . THR A 1 361 ? 18.594 40.25 17.781 1 72.94 361 THR A CA 1
ATOM 2813 C C . THR A 1 361 ? 18.984 40.125 16.312 1 72.94 361 THR A C 1
ATOM 2815 O O . THR A 1 361 ? 20.062 39.625 15.992 1 72.94 361 THR A O 1
ATOM 2818 N N . GLN A 1 362 ? 18.172 40.5 15.422 1 68.94 362 GLN A N 1
ATOM 2819 C CA . GLN A 1 362 ? 18.438 40.375 13.992 1 68.94 362 GLN A CA 1
ATOM 2820 C C . GLN A 1 362 ? 19.672 41.188 13.594 1 68.94 362 GLN A C 1
ATOM 2822 O O . GLN A 1 362 ? 20.391 40.812 12.656 1 68.94 362 GLN A O 1
ATOM 2827 N N . VAL A 1 363 ? 19.828 42.219 14.281 1 64.56 363 VAL A N 1
ATOM 2828 C CA . VAL A 1 363 ? 20.984 43.094 14.008 1 64.56 363 VAL A CA 1
ATOM 2829 C C . VAL A 1 363 ? 22.234 42.469 14.641 1 64.56 363 VAL A C 1
ATOM 2831 O O . VAL A 1 363 ? 23.281 42.406 14.008 1 64.56 363 VAL A O 1
ATOM 2834 N N . VAL A 1 364 ? 22.062 41.906 15.719 1 67.12 364 VAL A N 1
ATOM 2835 C CA . VAL A 1 364 ? 23.203 41.438 16.531 1 67.12 364 VAL A CA 1
ATOM 2836 C C . VAL A 1 364 ? 23.766 40.156 15.93 1 67.12 364 VAL A C 1
ATOM 2838 O O . VAL A 1 364 ? 24.984 39.969 15.906 1 67.12 364 VAL A O 1
ATOM 2841 N N . PHE A 1 365 ? 22.984 39.281 15.367 1 71.75 365 PHE A N 1
ATOM 2842 C CA . PHE A 1 365 ? 23.453 37.969 14.977 1 71.75 365 PHE A CA 1
ATOM 2843 C C . PHE A 1 365 ? 23.906 37.969 13.523 1 71.75 365 PHE A C 1
ATOM 2845 O O . PHE A 1 365 ? 24.578 37.031 13.086 1 71.75 365 PHE A O 1
ATOM 2852 N N . GLY A 1 366 ? 23.656 38.906 12.727 1 69.88 366 GLY A N 1
ATOM 2853 C CA . GLY A 1 366 ? 24.234 39.125 11.414 1 69.88 366 GLY A CA 1
ATOM 2854 C C . GLY A 1 366 ? 24.016 37.969 10.453 1 69.88 366 GLY A C 1
ATOM 2855 O O . GLY A 1 366 ? 22.875 37.5 10.297 1 69.88 366 GLY A O 1
ATOM 2856 N N . ALA A 1 367 ? 25.172 37.312 9.945 1 65.75 367 ALA A N 1
ATOM 2857 C CA . ALA A 1 367 ? 25.172 36.312 8.875 1 65.75 367 ALA A CA 1
ATOM 2858 C C . ALA A 1 367 ? 24.531 35.031 9.336 1 65.75 367 ALA A C 1
ATOM 2860 O O . ALA A 1 367 ? 23.812 34.375 8.562 1 65.75 367 ALA A O 1
ATOM 2861 N N . ALA A 1 368 ? 24.922 34.656 10.5 1 68.81 368 ALA A N 1
ATOM 2862 C CA . ALA A 1 368 ? 24.375 33.406 11.047 1 68.81 368 ALA A CA 1
ATOM 2863 C C . ALA A 1 368 ? 22.844 33.469 11.109 1 68.81 368 ALA A C 1
ATOM 2865 O O . ALA A 1 368 ? 22.172 32.469 10.828 1 68.81 368 ALA A O 1
ATOM 2866 N N . ALA A 1 369 ? 22.453 34.594 11.406 1 79.19 369 ALA A N 1
ATOM 2867 C CA . ALA A 1 369 ? 21.016 34.812 11.438 1 79.19 369 ALA A CA 1
ATOM 2868 C C . ALA A 1 369 ? 20.406 34.688 10.039 1 79.19 369 ALA A C 1
ATOM 2870 O O . ALA A 1 369 ? 19.328 34.125 9.875 1 79.19 369 ALA A O 1
ATOM 2871 N N . GLN A 1 370 ? 21.172 35.062 9.156 1 82.81 370 GLN A N 1
ATOM 2872 C CA . GLN A 1 370 ? 20.672 35.031 7.781 1 82.81 370 GLN A CA 1
ATOM 2873 C C . GLN A 1 370 ? 20.562 33.594 7.285 1 82.81 370 GLN A C 1
ATOM 2875 O O . GLN A 1 370 ? 19.578 33.219 6.641 1 82.81 370 GLN A O 1
ATOM 2880 N N . GLY A 1 371 ? 21.609 32.812 7.512 1 86.69 371 GLY A N 1
ATOM 2881 C CA . GLY A 1 371 ? 21.562 31.406 7.125 1 86.69 371 GLY A CA 1
ATOM 2882 C C . GLY A 1 371 ? 20.422 30.641 7.762 1 86.69 371 GLY A C 1
ATOM 2883 O O . GLY A 1 371 ? 19.703 29.906 7.078 1 86.69 371 GLY A O 1
ATOM 2884 N N . GLU A 1 372 ? 20.25 30.812 9.023 1 89.88 372 GLU A N 1
ATOM 2885 C CA . GLU A 1 372 ? 19.188 30.125 9.75 1 89.88 372 GLU A CA 1
ATOM 2886 C C . GLU A 1 372 ? 17.812 30.609 9.289 1 89.88 372 GLU A C 1
ATOM 2888 O O . GLU A 1 372 ? 16.859 29.828 9.211 1 89.88 372 GLU A O 1
ATOM 2893 N N . SER A 1 373 ? 17.766 31.875 9.016 1 91.19 373 SER A N 1
ATOM 2894 C CA . SER A 1 373 ? 16.516 32.406 8.477 1 91.19 373 SER A CA 1
ATOM 2895 C C . SER A 1 373 ? 16.172 31.766 7.148 1 91.19 373 SER A C 1
ATOM 2897 O O . SER A 1 373 ? 15.016 31.375 6.926 1 91.19 373 SER A O 1
ATOM 2899 N N . ARG A 1 374 ? 17.125 31.641 6.301 1 92.94 374 ARG A N 1
ATOM 2900 C CA . ARG A 1 374 ? 16.906 31 5.012 1 92.94 374 ARG A CA 1
ATOM 2901 C C . ARG A 1 374 ? 16.438 29.562 5.195 1 92.94 374 ARG A C 1
ATOM 2903 O O . ARG A 1 374 ? 15.523 29.094 4.496 1 92.94 374 ARG A O 1
ATOM 2910 N N . ARG A 1 375 ? 17.094 28.922 6.074 1 94.38 375 ARG A N 1
ATOM 2911 C CA . ARG A 1 375 ? 16.719 27.547 6.363 1 94.38 375 ARG A CA 1
ATOM 2912 C C . ARG A 1 375 ? 15.266 27.453 6.848 1 94.38 375 ARG A C 1
ATOM 2914 O O . ARG A 1 375 ? 14.5 26.625 6.371 1 94.38 375 ARG A O 1
ATOM 2921 N N . CYS A 1 376 ? 14.867 28.281 7.77 1 95.75 376 CYS A N 1
ATOM 2922 C CA . CYS A 1 376 ? 13.523 28.266 8.336 1 95.75 376 CYS A CA 1
ATOM 2923 C C . CYS A 1 376 ? 12.484 28.594 7.277 1 95.75 376 CYS A C 1
ATOM 2925 O O . CYS A 1 376 ? 11.453 27.938 7.188 1 95.75 376 CYS A O 1
ATOM 2927 N N . TRP A 1 377 ? 12.758 29.562 6.473 1 96.5 377 TRP A N 1
ATOM 2928 C CA . TRP A 1 377 ? 11.859 29.875 5.363 1 96.5 377 TRP A CA 1
ATOM 2929 C C . TRP A 1 377 ? 11.742 28.688 4.41 1 96.5 377 TRP A C 1
ATOM 2931 O O . TRP A 1 377 ? 10.664 28.406 3.881 1 96.5 377 TRP A O 1
ATOM 2941 N N . GLY A 1 378 ? 12.867 28.016 4.23 1 96.5 378 GLY A N 1
ATOM 2942 C CA . GLY A 1 378 ? 12.852 26.812 3.41 1 96.5 378 GLY A CA 1
ATOM 2943 C C . GLY A 1 378 ? 11.93 25.734 3.945 1 96.5 378 GLY A C 1
ATOM 2944 O O . GLY A 1 378 ? 11.172 25.125 3.186 1 96.5 378 GLY A O 1
ATOM 2945 N N . ILE A 1 379 ? 11.953 25.516 5.195 1 96.5 379 ILE A N 1
ATOM 2946 C CA . ILE A 1 379 ? 11.109 24.516 5.848 1 96.5 379 ILE A CA 1
ATOM 2947 C C . ILE A 1 379 ? 9.641 24.875 5.633 1 96.5 379 ILE A C 1
ATOM 2949 O O . ILE A 1 379 ? 8.836 24.031 5.238 1 96.5 379 ILE A O 1
ATOM 2953 N N . MET A 1 380 ? 9.352 26.125 5.84 1 97.88 380 MET A N 1
ATOM 2954 C CA . MET A 1 380 ? 7.973 26.594 5.738 1 97.88 380 MET A CA 1
ATOM 2955 C C . MET A 1 380 ? 7.48 26.531 4.297 1 97.88 380 MET A C 1
ATOM 2957 O O . MET A 1 380 ? 6.359 26.094 4.039 1 97.88 380 MET A O 1
ATOM 2961 N N . LYS A 1 381 ? 8.328 26.922 3.447 1 97.25 381 LYS A N 1
ATOM 2962 C CA . LYS A 1 381 ? 7.973 26.875 2.031 1 97.25 381 LYS A CA 1
ATOM 2963 C C . LYS A 1 381 ? 7.762 25.438 1.567 1 97.25 381 LYS A C 1
ATOM 2965 O O . LYS A 1 381 ? 6.801 25.156 0.849 1 97.25 381 LYS A O 1
ATOM 2970 N N . ASP A 1 382 ? 8.648 24.594 1.915 1 95.88 382 ASP A N 1
ATOM 2971 C CA . ASP A 1 382 ? 8.523 23.172 1.56 1 95.88 382 ASP A CA 1
ATOM 2972 C C . ASP A 1 382 ? 7.219 22.594 2.082 1 95.88 382 ASP A C 1
ATOM 2974 O O . ASP A 1 382 ? 6.504 21.906 1.353 1 95.88 382 ASP A O 1
ATOM 2978 N N . PHE A 1 383 ? 6.926 22.844 3.281 1 96.5 383 PHE A N 1
ATOM 2979 C CA . PHE A 1 383 ? 5.68 22.391 3.889 1 96.5 383 PHE A CA 1
ATOM 2980 C C . PHE A 1 383 ? 4.477 22.875 3.09 1 96.5 383 PHE A C 1
ATOM 2982 O O . PHE A 1 383 ? 3.586 22.094 2.754 1 96.5 383 PHE A O 1
ATOM 2989 N N . TRP A 1 384 ? 4.426 24.188 2.795 1 97.44 384 TRP A N 1
ATOM 2990 C CA . TRP A 1 384 ? 3.299 24.828 2.121 1 97.44 384 TRP A CA 1
ATOM 2991 C C . TRP A 1 384 ? 3.125 24.266 0.709 1 97.44 384 TRP A C 1
ATOM 2993 O O . TRP A 1 384 ? 2.002 24 0.276 1 97.44 384 TRP A O 1
ATOM 3003 N N . THR A 1 385 ? 4.266 24 0.043 1 95.31 385 THR A N 1
ATOM 3004 C CA . THR A 1 385 ? 4.25 23.531 -1.339 1 95.31 385 THR A CA 1
ATOM 3005 C C . THR A 1 385 ? 3.945 22.031 -1.4 1 95.31 385 THR A C 1
ATOM 3007 O O . THR A 1 385 ? 3.189 21.594 -2.266 1 95.31 385 THR A O 1
ATOM 3010 N N . ARG A 1 386 ? 4.516 21.328 -0.461 1 92.88 386 ARG A N 1
ATOM 3011 C CA . ARG A 1 386 ? 4.336 19.875 -0.446 1 92.88 386 ARG A CA 1
ATOM 3012 C C . ARG A 1 386 ? 2.867 19.516 -0.268 1 92.88 386 ARG A C 1
ATOM 3014 O O . ARG A 1 386 ? 2.4 18.516 -0.821 1 92.88 386 ARG A O 1
ATOM 3021 N N . HIS A 1 387 ? 2.098 20.312 0.41 1 94.69 387 HIS A N 1
ATOM 3022 C CA . HIS A 1 387 ? 0.681 20.062 0.646 1 94.69 387 HIS A CA 1
ATOM 3023 C C . HIS A 1 387 ? -0.19 20.781 -0.371 1 94.69 387 HIS A C 1
ATOM 3025 O O . HIS A 1 387 ? -1.419 20.703 -0.318 1 94.69 387 HIS A O 1
ATOM 3031 N N . GLU A 1 388 ? 0.439 21.562 -1.276 1 94.06 388 GLU A N 1
ATOM 3032 C CA . GLU A 1 388 ? -0.223 22.281 -2.359 1 94.06 388 GLU A CA 1
ATOM 3033 C C . GLU A 1 388 ? -1.194 23.328 -1.812 1 94.06 388 GLU A C 1
ATOM 3035 O O . GLU A 1 388 ? -2.287 23.516 -2.355 1 94.06 388 GLU A O 1
ATOM 3040 N N . PHE A 1 389 ? -0.852 23.922 -0.748 1 95.38 389 PHE A N 1
ATOM 3041 C CA . PHE A 1 389 ? -1.688 24.969 -0.167 1 95.38 389 PHE A CA 1
ATOM 3042 C C . PHE A 1 389 ? -1.668 26.219 -1.033 1 95.38 389 PHE A C 1
ATOM 3044 O O . PHE A 1 389 ? -2.506 27.109 -0.867 1 95.38 389 PHE A O 1
ATOM 3051 N N . ASP A 1 390 ? -0.68 26.281 -1.895 1 93.75 390 ASP A N 1
ATOM 3052 C CA . ASP A 1 390 ? -0.533 27.453 -2.76 1 93.75 390 ASP A CA 1
ATOM 3053 C C . ASP A 1 390 ? -1.332 27.281 -4.051 1 93.75 390 ASP A C 1
ATOM 3055 O O . ASP A 1 390 ? -1.339 28.172 -4.902 1 93.75 390 ASP A O 1
ATOM 3059 N N . LYS A 1 391 ? -1.96 26.156 -4.203 1 89.5 391 LYS A N 1
ATOM 3060 C CA . LYS A 1 391 ? -2.74 25.891 -5.41 1 89.5 391 LYS A CA 1
ATOM 3061 C C . LYS A 1 391 ? -4.215 26.219 -5.188 1 89.5 391 LYS A C 1
ATOM 3063 O O . LYS A 1 391 ? -4.707 26.156 -4.059 1 89.5 391 LYS A O 1
ATOM 3068 N N . PRO A 1 392 ? -4.801 26.688 -6.293 1 80.44 392 PRO A N 1
ATOM 3069 C CA . PRO A 1 392 ? -6.234 26.969 -6.172 1 80.44 392 PRO A CA 1
ATOM 3070 C C . PRO A 1 392 ? -7.047 25.719 -5.832 1 80.44 392 PRO A C 1
ATOM 3072 O O . PRO A 1 392 ? -6.664 24.609 -6.195 1 80.44 392 PRO A O 1
ATOM 3075 N N . LEU A 1 393 ? -8.039 25.891 -5.055 1 66.75 393 LEU A N 1
ATOM 3076 C CA . LEU A 1 393 ? -8.938 24.797 -4.699 1 66.75 393 LEU A CA 1
ATOM 3077 C C . LEU A 1 393 ? -9.727 24.328 -5.914 1 66.75 393 LEU A C 1
ATOM 3079 O O . LEU A 1 393 ? -10.094 25.125 -6.773 1 66.75 393 LEU A O 1
ATOM 3083 N N . MET B 1 1 ? 26.125 -21.453 -18.844 1 50.09 1 MET B N 1
ATOM 3084 C CA . MET B 1 1 ? 24.984 -20.719 -19.375 1 50.09 1 MET B CA 1
ATOM 3085 C C . MET B 1 1 ? 24.625 -19.547 -18.469 1 50.09 1 MET B C 1
ATOM 3087 O O . MET B 1 1 ? 24.422 -19.719 -17.266 1 50.09 1 MET B O 1
ATOM 3091 N N . PRO B 1 2 ? 24.781 -18.172 -18.938 1 75.12 2 PRO B N 1
ATOM 3092 C CA . PRO B 1 2 ? 24.938 -16.922 -18.188 1 75.12 2 PRO B CA 1
ATOM 3093 C C . PRO B 1 2 ? 23.688 -16.562 -17.391 1 75.12 2 PRO B C 1
ATOM 3095 O O . PRO B 1 2 ? 22.578 -16.969 -17.75 1 75.12 2 PRO B O 1
ATOM 3098 N N . GLY B 1 3 ? 23.719 -16.656 -16.094 1 87.06 3 GLY B N 1
ATOM 3099 C CA . GLY B 1 3 ? 22.734 -16.203 -15.109 1 87.06 3 GLY B CA 1
ATOM 3100 C C . GLY B 1 3 ? 22.141 -14.852 -15.438 1 87.06 3 GLY B C 1
ATOM 3101 O O . GLY B 1 3 ? 22.625 -14.148 -16.328 1 87.06 3 GLY B O 1
ATOM 3102 N N . ILE B 1 4 ? 20.938 -14.609 -15.133 1 90.56 4 ILE B N 1
ATOM 3103 C CA . ILE B 1 4 ? 20.25 -13.336 -15.281 1 90.56 4 ILE B CA 1
ATOM 3104 C C . ILE B 1 4 ? 20.234 -12.602 -13.945 1 90.56 4 ILE B C 1
ATOM 3106 O O . ILE B 1 4 ? 19.922 -13.188 -12.906 1 90.56 4 ILE B O 1
ATOM 3110 N N . TYR B 1 5 ? 20.688 -11.406 -13.938 1 89.75 5 TYR B N 1
ATOM 3111 C CA . TYR B 1 5 ? 20.594 -10.523 -12.781 1 89.75 5 TYR B CA 1
ATOM 3112 C C . TYR B 1 5 ? 19.656 -9.352 -13.07 1 89.75 5 TYR B C 1
ATOM 3114 O O . TYR B 1 5 ? 19.75 -8.711 -14.117 1 89.75 5 TYR B O 1
ATOM 3122 N N . SER B 1 6 ? 18.688 -9.141 -12.266 1 88.75 6 SER B N 1
ATOM 3123 C CA . SER B 1 6 ? 17.766 -8.023 -12.406 1 88.75 6 SER B CA 1
ATOM 3124 C C . SER B 1 6 ? 17.578 -7.297 -11.086 1 88.75 6 SER B C 1
ATOM 3126 O O . SER B 1 6 ? 17.156 -7.898 -10.094 1 88.75 6 SER B O 1
ATOM 3128 N N . ALA B 1 7 ? 17.891 -6.023 -11.039 1 89.12 7 ALA B N 1
ATOM 3129 C CA . ALA B 1 7 ? 17.703 -5.211 -9.836 1 89.12 7 ALA B CA 1
ATOM 3130 C C . ALA B 1 7 ? 16.75 -4.047 -10.102 1 89.12 7 ALA B C 1
ATOM 3132 O O . ALA B 1 7 ? 16.922 -3.314 -11.078 1 89.12 7 ALA B O 1
ATOM 3133 N N . HIS B 1 8 ? 15.734 -3.879 -9.273 1 88.75 8 HIS B N 1
ATOM 3134 C CA . HIS B 1 8 ? 14.836 -2.732 -9.188 1 88.75 8 HIS B CA 1
ATOM 3135 C C . HIS B 1 8 ? 14.008 -2.588 -10.461 1 88.75 8 HIS B C 1
ATOM 3137 O O . HIS B 1 8 ? 13.641 -1.476 -10.844 1 88.75 8 HIS B O 1
ATOM 3143 N N . LEU B 1 9 ? 13.875 -3.691 -11.203 1 90.31 9 LEU B N 1
ATOM 3144 C CA . LEU B 1 9 ? 13.039 -3.705 -12.391 1 90.31 9 LEU B CA 1
ATOM 3145 C C . LEU B 1 9 ? 11.641 -4.223 -12.062 1 90.31 9 LEU B C 1
ATOM 3147 O O . LEU B 1 9 ? 10.641 -3.654 -12.508 1 90.31 9 LEU B O 1
ATOM 3151 N N . LEU B 1 10 ? 11.586 -5.293 -11.266 1 93.75 10 LEU B N 1
ATOM 3152 C CA . LEU B 1 10 ? 10.328 -5.992 -11.008 1 93.75 10 LEU B CA 1
ATOM 3153 C C . LEU B 1 10 ? 9.297 -5.051 -10.391 1 93.75 10 LEU B C 1
ATOM 3155 O O . LEU B 1 10 ? 8.102 -5.156 -10.68 1 93.75 10 LEU B O 1
ATOM 3159 N N . GLU B 1 11 ? 9.734 -4.152 -9.516 1 94.19 11 GLU B N 1
ATOM 3160 C CA . GLU B 1 11 ? 8.797 -3.262 -8.828 1 94.19 11 GLU B CA 1
ATOM 3161 C C . GLU B 1 11 ? 8.258 -2.193 -9.781 1 94.19 11 GLU B C 1
ATOM 3163 O O . GLU B 1 11 ? 7.305 -1.488 -9.453 1 94.19 11 GLU B O 1
ATOM 3168 N N . ARG B 1 12 ? 8.805 -2.002 -10.969 1 93.56 12 ARG B N 1
ATOM 3169 C CA . ARG B 1 12 ? 8.352 -1.048 -11.977 1 93.56 12 ARG B CA 1
ATOM 3170 C C . ARG B 1 12 ? 7.301 -1.671 -12.891 1 93.56 12 ARG B C 1
ATOM 3172 O O . ARG B 1 12 ? 6.68 -0.976 -13.695 1 93.56 12 ARG B O 1
ATOM 3179 N N . LEU B 1 13 ? 7.141 -2.945 -12.789 1 93.88 13 LEU B N 1
ATOM 3180 C CA . LEU B 1 13 ? 6.172 -3.684 -13.594 1 93.88 13 LEU B CA 1
ATOM 3181 C C . LEU B 1 13 ? 4.918 -3.996 -12.781 1 93.88 13 LEU B C 1
ATOM 3183 O O . LEU B 1 13 ? 5.008 -4.297 -11.586 1 93.88 13 LEU B O 1
ATOM 3187 N N . ASN B 1 14 ? 3.758 -3.885 -13.477 1 93.88 14 ASN B N 1
ATOM 3188 C CA . ASN B 1 14 ? 2.568 -4.41 -12.812 1 93.88 14 ASN B CA 1
ATOM 3189 C C . ASN B 1 14 ? 2.676 -5.914 -12.578 1 93.88 14 ASN B C 1
ATOM 3191 O O . ASN B 1 14 ? 3.602 -6.559 -13.078 1 93.88 14 ASN B O 1
ATOM 3195 N N . ARG B 1 15 ? 1.839 -6.445 -11.789 1 94.38 15 ARG B N 1
ATOM 3196 C CA . ARG B 1 15 ? 1.922 -7.832 -11.344 1 94.38 15 ARG B CA 1
ATOM 3197 C C . ARG B 1 15 ? 2.025 -8.789 -12.531 1 94.38 15 ARG B C 1
ATOM 3199 O O . ARG B 1 15 ? 2.916 -9.641 -12.57 1 94.38 15 ARG B O 1
ATOM 3206 N N . ASN B 1 16 ? 1.127 -8.664 -13.5 1 94.44 16 ASN B N 1
ATOM 3207 C CA . ASN B 1 16 ? 1.091 -9.594 -14.625 1 94.44 16 ASN B CA 1
ATOM 3208 C C . ASN B 1 16 ? 2.324 -9.445 -15.508 1 94.44 16 ASN B C 1
ATOM 3210 O O . ASN B 1 16 ? 2.848 -10.438 -16.016 1 94.44 16 ASN B O 1
ATOM 3214 N N . GLN B 1 17 ? 2.785 -8.203 -15.68 1 93 17 GLN B N 1
ATOM 3215 C CA . GLN B 1 17 ? 4.023 -7.988 -16.422 1 93 17 GLN B CA 1
ATOM 3216 C C . GLN B 1 17 ? 5.211 -8.617 -15.703 1 93 17 GLN B C 1
ATOM 3218 O O . GLN B 1 17 ? 6.129 -9.141 -16.344 1 93 17 GLN B O 1
ATOM 3223 N N . GLY B 1 18 ? 5.152 -8.516 -14.383 1 95.44 18 GLY B N 1
ATOM 3224 C CA . GLY B 1 18 ? 6.184 -9.18 -13.609 1 95.44 18 GLY B CA 1
ATOM 3225 C C . GLY B 1 18 ? 6.203 -10.688 -13.805 1 95.44 18 GLY B C 1
ATOM 3226 O O . GLY B 1 18 ? 7.266 -11.281 -14 1 95.44 18 GLY B O 1
ATOM 3227 N N . ILE B 1 19 ? 5.059 -11.328 -13.789 1 95.69 19 ILE B N 1
ATOM 3228 C CA . ILE B 1 19 ? 4.938 -12.766 -13.992 1 95.69 19 ILE B CA 1
ATOM 3229 C C . ILE B 1 19 ? 5.438 -13.133 -15.391 1 95.69 19 ILE B C 1
ATOM 3231 O O . ILE B 1 19 ? 6.164 -14.109 -15.562 1 95.69 19 ILE B O 1
ATOM 3235 N N . ARG B 1 20 ? 5.102 -12.32 -16.359 1 92.25 20 ARG B N 1
ATOM 3236 C CA . ARG B 1 20 ? 5.543 -12.555 -17.734 1 92.25 20 ARG B CA 1
ATOM 3237 C C . ARG B 1 20 ? 7.062 -12.461 -17.844 1 92.25 20 ARG B C 1
ATOM 3239 O O . ARG B 1 20 ? 7.688 -13.219 -18.594 1 92.25 20 ARG B O 1
ATOM 3246 N N . LEU B 1 21 ? 7.566 -11.469 -17.203 1 93.38 21 LEU B N 1
ATOM 3247 C CA . LEU B 1 21 ? 9.016 -11.352 -17.172 1 93.38 21 LEU B CA 1
ATOM 3248 C C . LEU B 1 21 ? 9.656 -12.625 -16.625 1 93.38 21 LEU B C 1
ATOM 3250 O O . LEU B 1 21 ? 10.641 -13.117 -17.172 1 93.38 21 LEU B O 1
ATOM 3254 N N . LEU B 1 22 ? 9.109 -13.117 -15.562 1 95.56 22 LEU B N 1
ATOM 3255 C CA . LEU B 1 22 ? 9.641 -14.328 -14.945 1 95.56 22 LEU B CA 1
ATOM 3256 C C . LEU B 1 22 ? 9.523 -15.516 -15.898 1 95.56 22 LEU B C 1
ATOM 3258 O O . LEU B 1 22 ? 10.445 -16.344 -15.992 1 95.56 22 LEU B O 1
ATOM 3262 N N . LEU B 1 23 ? 8.43 -15.586 -16.562 1 94.25 23 LEU B N 1
ATOM 3263 C CA . LEU B 1 23 ? 8.234 -16.609 -17.578 1 94.25 23 LEU B CA 1
ATOM 3264 C C . LEU B 1 23 ? 9.305 -16.516 -18.672 1 94.25 23 LEU B C 1
ATOM 3266 O O . LEU B 1 23 ? 9.883 -17.531 -19.062 1 94.25 23 LEU B O 1
ATOM 3270 N N . GLU B 1 24 ? 9.578 -15.32 -19.078 1 91.88 24 GLU B N 1
ATOM 3271 C CA . GLU B 1 24 ? 10.57 -15.102 -20.125 1 91.88 24 GLU B CA 1
ATOM 3272 C C . GLU B 1 24 ? 11.977 -15.43 -19.625 1 91.88 24 GLU B C 1
ATOM 3274 O O . GLU B 1 24 ? 12.781 -16 -20.359 1 91.88 24 GLU B O 1
ATOM 3279 N N . CYS B 1 25 ? 12.227 -15.039 -18.406 1 94 25 CYS B N 1
ATOM 3280 C CA . CYS B 1 25 ? 13.516 -15.398 -17.828 1 94 25 CYS B CA 1
ATOM 3281 C C . CYS B 1 25 ? 13.711 -16.906 -17.797 1 94 25 CYS B C 1
ATOM 3283 O O . CYS B 1 25 ? 14.766 -17.406 -18.203 1 94 25 CYS B O 1
ATOM 3285 N N . ARG B 1 26 ? 12.703 -17.609 -17.359 1 93.44 26 ARG B N 1
ATOM 3286 C CA . ARG B 1 26 ? 12.773 -19.062 -17.359 1 93.44 26 ARG B CA 1
ATOM 3287 C C . ARG B 1 26 ? 13 -19.609 -18.75 1 93.44 26 ARG B C 1
ATOM 3289 O O . ARG B 1 26 ? 13.789 -20.531 -18.953 1 93.44 26 ARG B O 1
ATOM 3296 N N . ARG B 1 27 ? 12.289 -19.062 -19.719 1 90.62 27 ARG B N 1
ATOM 3297 C CA . ARG B 1 27 ? 12.375 -19.531 -21.109 1 90.62 27 ARG B CA 1
ATOM 3298 C C . ARG B 1 27 ? 13.805 -19.406 -21.641 1 90.62 27 ARG B C 1
ATOM 3300 O O . ARG B 1 27 ? 14.305 -20.312 -22.297 1 90.62 27 ARG B O 1
ATOM 3307 N N . VAL B 1 28 ? 14.492 -18.312 -21.328 1 90.56 28 VAL B N 1
ATOM 3308 C CA . VAL B 1 28 ? 15.773 -18 -21.953 1 90.56 28 VAL B CA 1
ATOM 3309 C C . VAL B 1 28 ? 16.906 -18.656 -21.188 1 90.56 28 VAL B C 1
ATOM 3311 O O . VAL B 1 28 ? 17.969 -18.938 -21.75 1 90.56 28 VAL B O 1
ATOM 3314 N N . LEU B 1 29 ? 16.688 -18.875 -19.938 1 92 29 LEU B N 1
ATOM 3315 C CA . LEU B 1 29 ? 17.719 -19.531 -19.125 1 92 29 LEU B CA 1
ATOM 3316 C C . LEU B 1 29 ? 17.984 -20.938 -19.609 1 92 29 LEU B C 1
ATOM 3318 O O . LEU B 1 29 ? 17.047 -21.656 -19.984 1 92 29 LEU B O 1
ATOM 3322 N N . GLN B 1 30 ? 19.203 -21.344 -19.609 1 87.81 30 GLN B N 1
ATOM 3323 C CA . GLN B 1 30 ? 19.531 -22.75 -19.812 1 87.81 30 GLN B CA 1
ATOM 3324 C C . GLN B 1 30 ? 19.203 -23.578 -18.578 1 87.81 30 GLN B C 1
ATOM 3326 O O . GLN B 1 30 ? 19.141 -23.031 -17.469 1 87.81 30 GLN B O 1
ATOM 3331 N N . PRO B 1 31 ? 18.938 -24.891 -18.797 1 87.56 31 PRO B N 1
ATOM 3332 C CA . PRO B 1 31 ? 18.734 -25.719 -17.609 1 87.56 31 PRO B CA 1
ATOM 3333 C C . PRO B 1 31 ? 19.844 -25.562 -16.578 1 87.56 31 PRO B C 1
ATOM 3335 O O . PRO B 1 31 ? 21.031 -25.625 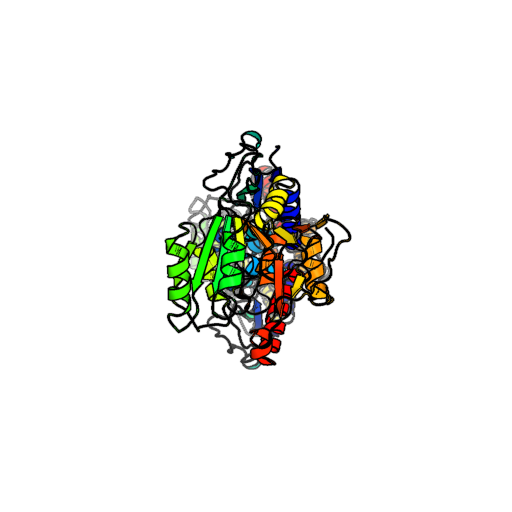-16.922 1 87.56 31 PRO B O 1
ATOM 3338 N N . GLY B 1 32 ? 19.469 -25.297 -15.367 1 88.81 32 GLY B N 1
ATOM 3339 C CA . GLY B 1 32 ? 20.438 -25.078 -14.312 1 88.81 32 GLY B CA 1
ATOM 3340 C C . GLY B 1 32 ? 20.828 -23.625 -14.156 1 88.81 32 GLY B C 1
ATOM 3341 O O . GLY B 1 32 ? 21.5 -23.25 -13.18 1 88.81 32 GLY B O 1
ATOM 3342 N N . GLY B 1 33 ? 20.375 -22.812 -15.078 1 91.31 33 GLY B N 1
ATOM 3343 C CA . GLY B 1 33 ? 20.672 -21.391 -15.008 1 91.31 33 GLY B CA 1
ATOM 3344 C C . GLY B 1 33 ? 20.031 -20.688 -13.828 1 91.31 33 GLY B C 1
ATOM 3345 O O . GLY B 1 33 ? 19.062 -21.203 -13.258 1 91.31 33 GLY B O 1
ATOM 3346 N N . VAL B 1 34 ? 20.672 -19.5 -13.477 1 93.44 34 VAL B N 1
ATOM 3347 C CA . VAL B 1 34 ? 20.266 -18.828 -12.242 1 93.44 34 VAL B CA 1
ATOM 3348 C C . VAL B 1 34 ? 19.672 -17.469 -12.57 1 93.44 34 VAL B C 1
ATOM 3350 O O . VAL B 1 34 ? 20.188 -16.75 -13.43 1 93.44 34 VAL B O 1
ATOM 3353 N N . LEU B 1 35 ? 18.562 -17.172 -11.953 1 93.88 35 LEU B N 1
ATOM 3354 C CA . LEU B 1 35 ? 17.953 -15.844 -11.938 1 93.88 35 LEU B CA 1
ATOM 3355 C C . LEU B 1 35 ? 18.078 -15.203 -10.562 1 93.88 35 LEU B C 1
ATOM 3357 O O . LEU B 1 35 ? 17.625 -15.758 -9.562 1 93.88 35 LEU B O 1
ATOM 3361 N N . ARG B 1 36 ? 18.766 -14.164 -10.469 1 92.44 36 ARG B N 1
ATOM 3362 C CA . ARG B 1 36 ? 18.922 -13.43 -9.219 1 92.44 36 ARG B CA 1
ATOM 3363 C C . ARG B 1 36 ? 18.188 -12.102 -9.266 1 92.44 36 ARG B C 1
ATOM 3365 O O . ARG B 1 36 ? 18.438 -11.281 -10.156 1 92.44 36 ARG B O 1
ATOM 3372 N N . LEU B 1 37 ? 17.25 -11.898 -8.352 1 91.69 37 LEU B N 1
ATOM 3373 C CA . LEU B 1 37 ? 16.359 -10.75 -8.336 1 91.69 37 LEU B CA 1
ATOM 3374 C C . LEU B 1 37 ? 16.578 -9.898 -7.09 1 91.69 37 LEU B C 1
ATOM 3376 O O . LEU B 1 37 ? 16.766 -10.43 -5.992 1 91.69 37 LEU B O 1
ATOM 3380 N N . VAL B 1 38 ? 16.672 -8.633 -7.285 1 91.38 38 VAL B N 1
ATOM 3381 C CA . VAL B 1 38 ? 16.672 -7.656 -6.199 1 91.38 38 VAL B CA 1
ATOM 3382 C C . VAL B 1 38 ? 15.516 -6.676 -6.391 1 91.38 38 VAL B C 1
ATOM 3384 O O . VAL B 1 38 ? 15.383 -6.066 -7.453 1 91.38 38 VAL B O 1
ATOM 3387 N N . THR B 1 39 ? 14.641 -6.562 -5.469 1 92.88 39 THR B N 1
ATOM 3388 C CA . THR B 1 39 ? 13.5 -5.648 -5.551 1 92.88 39 THR B CA 1
ATOM 3389 C C . THR B 1 39 ? 13.141 -5.113 -4.172 1 92.88 39 THR B C 1
ATOM 3391 O O . THR B 1 39 ? 13.711 -5.535 -3.164 1 92.88 39 THR B O 1
ATOM 3394 N N . SER B 1 40 ? 12.281 -4.074 -4.109 1 93.5 40 SER B N 1
ATOM 3395 C CA . SER B 1 40 ? 11.766 -3.598 -2.828 1 93.5 40 SER B CA 1
ATOM 3396 C C . SER B 1 40 ? 10.984 -4.688 -2.105 1 93.5 40 SER B C 1
ATOM 3398 O O . SER B 1 40 ? 10.25 -5.457 -2.732 1 93.5 40 SER B O 1
ATOM 3400 N N . ASP B 1 41 ? 11.172 -4.762 -0.816 1 95.75 41 ASP B N 1
ATOM 3401 C CA . ASP B 1 41 ? 10.547 -5.793 0.001 1 95.75 41 ASP B CA 1
ATOM 3402 C C . ASP B 1 41 ? 9.273 -5.266 0.669 1 95.75 41 ASP B C 1
ATOM 3404 O O . ASP B 1 41 ? 9.344 -4.418 1.562 1 95.75 41 ASP B O 1
ATOM 3408 N N . LEU B 1 42 ? 8.133 -5.797 0.254 1 97.38 42 LEU B N 1
ATOM 3409 C CA . LEU B 1 42 ? 6.855 -5.402 0.836 1 97.38 42 LEU B CA 1
ATOM 3410 C C . LEU B 1 42 ? 6.848 -5.637 2.344 1 97.38 42 LEU B C 1
ATOM 3412 O O . LEU B 1 42 ? 6.359 -4.797 3.104 1 97.38 42 LEU B O 1
ATOM 3416 N N . GLN B 1 43 ? 7.367 -6.789 2.74 1 96.88 43 GLN B N 1
ATOM 3417 C CA . GLN B 1 43 ? 7.418 -7.098 4.164 1 96.88 43 GLN B CA 1
ATOM 3418 C C . GLN B 1 43 ? 8.211 -6.043 4.93 1 96.88 43 GLN B C 1
ATOM 3420 O O . GLN B 1 43 ? 7.824 -5.648 6.035 1 96.88 43 GLN B O 1
ATOM 3425 N N . ALA B 1 44 ? 9.297 -5.617 4.391 1 95.5 44 ALA B N 1
ATOM 3426 C CA . ALA B 1 44 ? 10.117 -4.594 5.035 1 95.5 44 ALA B CA 1
ATOM 3427 C C . ALA B 1 44 ? 9.352 -3.283 5.176 1 95.5 44 ALA B C 1
ATOM 3429 O O . ALA B 1 44 ? 9.453 -2.604 6.199 1 95.5 44 ALA B O 1
ATOM 3430 N N . LEU B 1 45 ? 8.648 -2.871 4.152 1 95.81 45 LEU B N 1
ATOM 3431 C CA . LEU B 1 45 ? 7.84 -1.657 4.195 1 95.81 45 LEU B CA 1
ATOM 3432 C C . LEU B 1 45 ? 6.777 -1.75 5.285 1 95.81 45 LEU B C 1
ATOM 3434 O O . LEU B 1 45 ? 6.566 -0.795 6.035 1 95.81 45 LEU B O 1
ATOM 3438 N N . VAL B 1 46 ? 6.129 -2.91 5.367 1 97.44 46 VAL B N 1
ATOM 3439 C CA . VAL B 1 46 ? 5.086 -3.133 6.363 1 97.44 46 VAL B CA 1
ATOM 3440 C C . VAL B 1 46 ? 5.691 -3.131 7.762 1 97.44 46 VAL B C 1
ATOM 3442 O O . VAL B 1 46 ? 5.121 -2.562 8.695 1 97.44 46 VAL B O 1
ATOM 3445 N N . ASP B 1 47 ? 6.871 -3.777 7.863 1 96.62 47 ASP B N 1
ATOM 3446 C CA . ASP B 1 47 ? 7.562 -3.793 9.148 1 96.62 47 ASP B CA 1
ATOM 3447 C C . ASP B 1 47 ? 7.883 -2.377 9.617 1 96.62 47 ASP B C 1
ATOM 3449 O O . ASP B 1 47 ? 7.762 -2.066 10.805 1 96.62 47 ASP B O 1
ATOM 3453 N N . ASP B 1 48 ? 8.336 -1.599 8.719 1 95.19 48 ASP B N 1
ATOM 3454 C CA . ASP B 1 48 ? 8.625 -0.202 9.031 1 95.19 48 ASP B CA 1
ATOM 3455 C C . ASP B 1 48 ? 7.375 0.515 9.547 1 95.19 48 ASP B C 1
ATOM 3457 O O . ASP B 1 48 ? 7.438 1.253 10.531 1 95.19 48 ASP B O 1
ATOM 3461 N N . TYR B 1 49 ? 6.23 0.345 8.93 1 96.56 49 TYR B N 1
ATOM 3462 C CA . TYR B 1 49 ? 4.953 0.925 9.336 1 96.56 49 TYR B CA 1
ATOM 3463 C C . TYR B 1 49 ? 4.555 0.448 10.727 1 96.56 49 TYR B C 1
ATOM 3465 O O . TYR B 1 49 ? 4.199 1.256 11.586 1 96.56 49 TYR B O 1
ATOM 3473 N N . VAL B 1 50 ? 4.66 -0.873 10.945 1 96.94 50 VAL B N 1
ATOM 3474 C CA . VAL B 1 50 ? 4.199 -1.487 12.188 1 96.94 50 VAL B CA 1
ATOM 3475 C C . VAL B 1 50 ? 5.078 -1.023 13.352 1 96.94 50 VAL B C 1
ATOM 3477 O O . VAL B 1 50 ? 4.578 -0.769 14.445 1 96.94 50 VAL B O 1
ATOM 3480 N N . ALA B 1 51 ? 6.363 -0.915 13.102 1 94.75 51 ALA B N 1
ATOM 3481 C CA . ALA B 1 51 ? 7.32 -0.541 14.133 1 94.75 51 ALA B CA 1
ATOM 3482 C C . ALA B 1 51 ? 7.242 0.952 14.445 1 94.75 51 ALA B C 1
ATOM 3484 O O . ALA B 1 51 ? 7.801 1.418 15.438 1 94.75 51 ALA B O 1
ATOM 3485 N N . ASN B 1 52 ? 6.508 1.698 13.641 1 92.25 52 ASN B N 1
ATOM 3486 C CA . ASN B 1 52 ? 6.441 3.152 13.75 1 92.25 52 ASN B CA 1
ATOM 3487 C C . ASN B 1 52 ? 7.836 3.771 13.828 1 92.25 52 ASN B C 1
ATOM 3489 O O . ASN B 1 52 ? 8.109 4.59 14.703 1 92.25 52 ASN B O 1
ATOM 3493 N N . ARG B 1 53 ? 8.719 3.342 13.008 1 86.62 53 ARG B N 1
ATOM 3494 C CA . ARG B 1 53 ? 10.109 3.773 13.023 1 86.62 53 ARG B CA 1
ATOM 3495 C C . ARG B 1 53 ? 10.227 5.273 12.758 1 86.62 53 ARG B C 1
ATOM 3497 O O . ARG B 1 53 ? 9.516 5.816 11.914 1 86.62 53 ARG B O 1
ATOM 3504 N N . VAL B 1 54 ? 10.992 5.926 13.539 1 85.25 54 VAL B N 1
ATOM 3505 C CA . VAL B 1 54 ? 11.242 7.355 13.367 1 85.25 54 VAL B CA 1
ATOM 3506 C C . VAL B 1 54 ? 12.219 7.578 12.219 1 85.25 54 VAL B C 1
ATOM 3508 O O . VAL B 1 54 ? 13.211 6.855 12.086 1 85.25 54 VAL B O 1
ATOM 3511 N N . HIS B 1 55 ? 11.93 8.453 11.383 1 88.69 55 HIS B N 1
ATOM 3512 C CA . HIS B 1 55 ? 12.766 8.844 10.25 1 88.69 55 HIS B CA 1
ATOM 3513 C C . HIS B 1 55 ? 13.18 10.305 10.352 1 88.69 55 HIS B C 1
ATOM 3515 O O . HIS B 1 55 ? 12.5 11.188 9.828 1 88.69 55 HIS B O 1
ATOM 3521 N N . PRO B 1 56 ? 14.242 10.625 11.023 1 88 56 PRO B N 1
ATOM 3522 C CA . PRO B 1 56 ? 14.656 12.008 11.281 1 88 56 PRO B CA 1
ATOM 3523 C C . PRO B 1 56 ? 14.875 12.805 10 1 88 56 PRO B C 1
ATOM 3525 O O . PRO B 1 56 ? 14.844 14.039 10.023 1 88 56 PRO B O 1
ATOM 3528 N N . GLU B 1 57 ? 15.109 12.031 8.906 1 87.25 57 GLU B N 1
ATOM 3529 C CA . GLU B 1 57 ? 15.375 12.688 7.633 1 87.25 57 GLU B CA 1
ATOM 3530 C C . GLU B 1 57 ? 14.094 13.25 7.027 1 87.25 57 GLU B C 1
ATOM 3532 O O . GLU B 1 57 ? 14.141 14.086 6.121 1 87.25 57 GLU B O 1
ATOM 3537 N N . THR B 1 58 ? 12.977 12.789 7.598 1 87.19 58 THR B N 1
ATOM 3538 C CA . THR B 1 58 ? 11.688 13.258 7.105 1 87.19 58 THR B CA 1
ATOM 3539 C C . THR B 1 58 ? 10.711 13.469 8.266 1 87.19 58 THR B C 1
ATOM 3541 O O . THR B 1 58 ? 9.68 12.812 8.336 1 87.19 58 THR B O 1
ATOM 3544 N N . PRO B 1 59 ? 10.961 14.367 9.188 1 83.5 59 PRO B N 1
ATOM 3545 C CA . PRO B 1 59 ? 10.172 14.523 10.414 1 83.5 59 PRO B CA 1
ATOM 3546 C C . PRO B 1 59 ? 8.688 14.766 10.133 1 83.5 59 PRO B C 1
ATOM 3548 O O . PRO B 1 59 ? 7.828 14.281 10.867 1 83.5 59 PRO B O 1
ATOM 3551 N N . GLY B 1 60 ? 8.242 15.328 9.211 1 86.31 60 GLY B N 1
ATOM 3552 C CA . GLY B 1 60 ? 6.867 15.695 8.93 1 86.31 60 GLY B CA 1
ATOM 3553 C C . GLY B 1 60 ? 6.113 14.633 8.156 1 86.31 60 GLY B C 1
ATOM 3554 O O . GLY B 1 60 ? 4.914 14.766 7.906 1 86.31 60 GLY B O 1
ATOM 3555 N N . ILE B 1 61 ? 6.777 13.547 7.98 1 90.38 61 ILE B N 1
ATOM 3556 C CA . ILE B 1 61 ? 6.152 12.461 7.23 1 90.38 61 ILE B CA 1
ATOM 3557 C C . ILE B 1 61 ? 5.875 11.281 8.164 1 90.38 61 ILE B C 1
ATOM 3559 O O . ILE B 1 61 ? 6.805 10.641 8.656 1 90.38 61 ILE B O 1
ATOM 3563 N N . GLY B 1 62 ? 4.594 11.008 8.414 1 91.5 62 GLY B N 1
ATOM 3564 C CA . GLY B 1 62 ? 4.203 9.922 9.297 1 91.5 62 GLY B CA 1
ATOM 3565 C C . GLY B 1 62 ? 4.309 8.555 8.648 1 91.5 62 GLY B C 1
ATOM 3566 O O . GLY B 1 62 ? 4.535 8.453 7.438 1 91.5 62 GLY B O 1
ATOM 3567 N N . ARG B 1 63 ? 4.113 7.484 9.492 1 94.25 63 ARG B N 1
ATOM 3568 C CA . ARG B 1 63 ? 4.27 6.109 9.039 1 94.25 63 ARG B CA 1
ATOM 3569 C C . ARG B 1 63 ? 3.26 5.773 7.945 1 94.25 63 ARG B C 1
ATOM 3571 O O . ARG B 1 63 ? 3.58 5.059 6.992 1 94.25 63 ARG B O 1
ATOM 3578 N N . GLY B 1 64 ? 2.012 6.273 8.109 1 95.25 64 GLY B N 1
ATOM 3579 C CA . GLY B 1 64 ? 1.009 6.02 7.09 1 95.25 64 GLY B CA 1
ATOM 3580 C C . GLY B 1 64 ? 1.352 6.645 5.75 1 95.25 64 GLY B C 1
ATOM 3581 O O . GLY B 1 64 ? 1.223 6 4.707 1 95.25 64 GLY B O 1
ATOM 3582 N N . GLU B 1 65 ? 1.786 7.902 5.781 1 94.44 65 GLU B N 1
ATOM 3583 C CA . GLU B 1 65 ? 2.195 8.586 4.559 1 94.44 65 GLU B CA 1
ATOM 3584 C C . GLU B 1 65 ? 3.408 7.914 3.926 1 94.44 65 GLU B C 1
ATOM 3586 O O . GLU B 1 65 ? 3.477 7.766 2.703 1 94.44 65 GLU B O 1
ATOM 3591 N N . ARG B 1 66 ? 4.34 7.52 4.734 1 94.19 66 ARG B N 1
ATOM 3592 C CA . ARG B 1 66 ? 5.531 6.848 4.23 1 94.19 66 ARG B CA 1
ATOM 3593 C C . ARG B 1 66 ? 5.164 5.562 3.49 1 94.19 66 ARG B C 1
ATOM 3595 O O . ARG B 1 66 ? 5.652 5.316 2.385 1 94.19 66 ARG B O 1
ATOM 3602 N N . LEU B 1 67 ? 4.324 4.746 4.09 1 95.81 67 LEU B N 1
ATOM 3603 C CA . LEU B 1 67 ? 3.918 3.494 3.465 1 95.81 67 LEU B CA 1
ATOM 3604 C C . LEU B 1 67 ? 3.15 3.756 2.174 1 95.81 67 LEU B C 1
ATOM 3606 O O . LEU B 1 67 ? 3.404 3.109 1.154 1 95.81 67 LEU B O 1
ATOM 3610 N N . ASN B 1 68 ? 2.203 4.73 2.213 1 96.19 68 ASN B N 1
ATOM 3611 C CA . ASN B 1 68 ? 1.455 5.109 1.018 1 96.19 68 ASN B CA 1
ATOM 3612 C C . ASN B 1 68 ? 2.387 5.496 -0.127 1 96.19 68 ASN B C 1
ATOM 3614 O O . ASN B 1 68 ? 2.244 5 -1.245 1 96.19 68 ASN B O 1
ATOM 3618 N N . ARG B 1 69 ? 3.312 6.332 0.163 1 93.94 69 ARG B N 1
ATOM 3619 C CA . ARG B 1 69 ? 4.23 6.82 -0.859 1 93.94 69 ARG B CA 1
ATOM 3620 C C . ARG B 1 69 ? 5.098 5.688 -1.405 1 93.94 69 ARG B C 1
ATOM 3622 O O . ARG B 1 69 ? 5.305 5.59 -2.617 1 93.94 69 ARG B O 1
ATOM 3629 N N . ALA B 1 70 ? 5.594 4.84 -0.494 1 93.62 70 ALA B N 1
ATOM 3630 C CA . ALA B 1 70 ? 6.469 3.738 -0.89 1 93.62 70 ALA B CA 1
ATOM 3631 C C . ALA B 1 70 ? 5.746 2.775 -1.829 1 93.62 70 ALA B C 1
ATOM 3633 O O . ALA B 1 70 ? 6.32 2.324 -2.824 1 93.62 70 ALA B O 1
ATOM 3634 N N . LEU B 1 71 ? 4.531 2.453 -1.551 1 93.44 71 LEU B N 1
ATOM 3635 C CA . LEU B 1 71 ? 3.795 1.469 -2.336 1 93.44 71 LEU B CA 1
ATOM 3636 C C . LEU B 1 71 ? 3.309 2.074 -3.65 1 93.44 71 LEU B C 1
ATOM 3638 O O . LEU B 1 71 ? 3.215 1.377 -4.664 1 93.44 71 LEU B O 1
ATOM 3642 N N . ARG B 1 72 ? 3.029 3.361 -3.629 1 92.88 72 ARG B N 1
ATOM 3643 C CA . ARG B 1 72 ? 2.443 3.984 -4.812 1 92.88 72 ARG B CA 1
ATOM 3644 C C . ARG B 1 72 ? 3.525 4.406 -5.801 1 92.88 72 ARG B C 1
ATOM 3646 O O . ARG B 1 72 ? 3.232 4.699 -6.961 1 92.88 72 ARG B O 1
ATOM 3653 N N . GLN B 1 73 ? 4.746 4.484 -5.355 1 92.38 73 GLN B N 1
ATOM 3654 C CA . GLN B 1 73 ? 5.828 4.797 -6.281 1 92.38 73 GLN B CA 1
ATOM 3655 C C . GLN B 1 73 ? 6.172 3.596 -7.156 1 92.38 73 GLN B C 1
ATOM 3657 O O . GLN B 1 73 ? 6.859 3.734 -8.172 1 92.38 73 GLN B O 1
ATOM 3662 N N . HIS B 1 74 ? 5.793 2.396 -6.762 1 93.88 74 HIS B N 1
ATOM 3663 C CA . HIS B 1 74 ? 6.023 1.151 -7.488 1 93.88 74 HIS B CA 1
ATOM 3664 C C . HIS B 1 74 ? 4.754 0.683 -8.188 1 93.88 74 HIS B C 1
ATOM 3666 O O . HIS B 1 74 ? 3.646 0.884 -7.684 1 93.88 74 HIS B O 1
ATOM 3672 N N . ALA B 1 75 ? 4.91 0.099 -9.383 1 95.19 75 ALA B N 1
ATOM 3673 C CA . ALA B 1 75 ? 3.766 -0.512 -10.055 1 95.19 75 ALA B CA 1
ATOM 3674 C C . ALA B 1 75 ? 3.236 -1.703 -9.266 1 95.19 75 ALA B C 1
ATOM 3676 O O . ALA B 1 75 ? 2.023 -1.921 -9.195 1 95.19 75 ALA B O 1
ATOM 3677 N N . TRP B 1 76 ? 4.133 -2.443 -8.602 1 96.5 76 TRP B N 1
ATOM 3678 C CA . TRP B 1 76 ? 3.828 -3.582 -7.742 1 96.5 76 TRP B CA 1
ATOM 3679 C C . TRP B 1 76 ? 4.953 -3.83 -6.742 1 96.5 76 TRP B C 1
ATOM 3681 O O . TRP B 1 76 ? 6.125 -3.58 -7.043 1 96.5 76 TRP B O 1
ATOM 3691 N N . THR B 1 77 ? 4.645 -4.254 -5.547 1 96.88 77 THR B N 1
ATOM 3692 C CA . THR B 1 77 ? 5.656 -4.57 -4.547 1 96.88 77 THR B CA 1
ATOM 3693 C C . THR B 1 77 ? 5.496 -6.004 -4.051 1 96.88 77 THR B C 1
ATOM 3695 O O . THR B 1 77 ? 4.402 -6.406 -3.643 1 96.88 77 THR B O 1
ATOM 3698 N N . TRP B 1 78 ? 6.566 -6.727 -4.125 1 96.56 78 TRP B N 1
ATOM 3699 C CA . TRP B 1 78 ? 6.539 -8.148 -3.789 1 96.56 78 TRP B CA 1
ATOM 3700 C C . TRP B 1 78 ? 7.078 -8.383 -2.383 1 96.56 78 TRP B C 1
ATOM 3702 O O . TRP B 1 78 ? 7.938 -7.637 -1.905 1 96.56 78 TRP B O 1
ATOM 3712 N N . ASP B 1 79 ? 6.555 -9.336 -1.692 1 96.25 79 ASP B N 1
ATOM 3713 C CA . ASP B 1 79 ? 7.297 -9.93 -0.582 1 96.25 79 ASP B CA 1
ATOM 3714 C C . ASP B 1 79 ? 7.844 -11.305 -0.956 1 96.25 79 ASP B C 1
ATOM 3716 O O . ASP B 1 79 ? 7.594 -11.797 -2.057 1 96.25 79 ASP B O 1
ATOM 3720 N N . ARG B 1 80 ? 8.656 -11.883 -0.078 1 94.62 80 ARG B N 1
ATOM 3721 C CA . ARG B 1 80 ? 9.359 -13.125 -0.377 1 94.62 80 ARG B CA 1
ATOM 3722 C C . ARG B 1 80 ? 8.375 -14.25 -0.681 1 94.62 80 ARG B C 1
ATOM 3724 O O . ARG B 1 80 ? 8.547 -14.992 -1.648 1 94.62 80 ARG B O 1
ATOM 3731 N N . ASP B 1 81 ? 7.309 -14.398 0.053 1 94.19 81 ASP B N 1
ATOM 3732 C CA . ASP B 1 81 ? 6.348 -15.484 -0.091 1 94.19 81 ASP B CA 1
ATOM 3733 C C . ASP B 1 81 ? 5.621 -15.406 -1.433 1 94.19 81 ASP B C 1
ATOM 3735 O O . ASP B 1 81 ? 5.531 -16.406 -2.154 1 94.19 81 ASP B O 1
ATOM 3739 N N . ASP B 1 82 ? 5.141 -14.258 -1.727 1 94.31 82 ASP B N 1
ATOM 3740 C CA . ASP B 1 82 ? 4.402 -14.062 -2.971 1 94.31 82 ASP B CA 1
ATOM 3741 C C . ASP B 1 82 ? 5.305 -14.289 -4.184 1 94.31 82 ASP B C 1
ATOM 3743 O O . ASP B 1 82 ? 4.902 -14.938 -5.152 1 94.31 82 ASP B O 1
ATOM 3747 N N . LEU B 1 83 ? 6.438 -13.703 -4.125 1 95.19 83 LEU B N 1
ATOM 3748 C CA . LEU B 1 83 ? 7.363 -13.836 -5.246 1 95.19 83 LEU B CA 1
ATOM 3749 C C . LEU B 1 83 ? 7.801 -15.281 -5.43 1 95.19 83 LEU B C 1
ATOM 3751 O O . LEU B 1 83 ? 7.844 -15.781 -6.555 1 95.19 83 LEU B O 1
ATOM 3755 N N . THR B 1 84 ? 8.07 -15.93 -4.316 1 94.94 84 THR B N 1
ATOM 3756 C CA . THR B 1 84 ? 8.453 -17.344 -4.375 1 94.94 84 THR B CA 1
ATOM 3757 C C . THR B 1 84 ? 7.332 -18.188 -4.969 1 94.94 84 THR B C 1
ATOM 3759 O O . THR B 1 84 ? 7.574 -19.047 -5.816 1 94.94 84 THR B O 1
ATOM 3762 N N . ARG B 1 85 ? 6.16 -17.969 -4.5 1 93.75 85 ARG B N 1
ATOM 3763 C CA . ARG B 1 85 ? 5.004 -18.703 -4.996 1 93.75 85 ARG B CA 1
ATOM 3764 C C . ARG B 1 85 ? 4.855 -18.547 -6.504 1 93.75 85 ARG B C 1
ATOM 3766 O O . ARG B 1 85 ? 4.648 -19.516 -7.227 1 93.75 85 ARG B O 1
ATOM 3773 N N . VAL B 1 86 ? 4.992 -17.328 -7.008 1 95.19 86 VAL B N 1
ATOM 3774 C CA . VAL B 1 86 ? 4.828 -17.047 -8.43 1 95.19 86 VAL B CA 1
ATOM 3775 C C . VAL B 1 86 ? 5.98 -17.672 -9.211 1 95.19 86 VAL B C 1
ATOM 3777 O O . VAL B 1 86 ? 5.777 -18.219 -10.305 1 95.19 86 VAL B O 1
ATOM 3780 N N . CYS B 1 87 ? 7.156 -17.578 -8.656 1 95.56 87 CYS B N 1
ATOM 3781 C CA . CYS B 1 87 ? 8.312 -18.172 -9.32 1 95.56 87 CYS B CA 1
ATOM 3782 C C . CYS B 1 87 ? 8.148 -19.672 -9.461 1 95.56 87 CYS B C 1
ATOM 3784 O O . CYS B 1 87 ? 8.398 -20.234 -10.531 1 95.56 87 CYS B O 1
ATOM 3786 N N . LYS B 1 88 ? 7.656 -20.344 -8.422 1 94.75 88 LYS B N 1
ATOM 3787 C CA . LYS B 1 88 ? 7.406 -21.781 -8.492 1 94.75 88 LYS B CA 1
ATOM 3788 C C . LYS B 1 88 ? 6.32 -22.094 -9.516 1 94.75 88 LYS B C 1
ATOM 3790 O O . LYS B 1 88 ? 6.422 -23.078 -10.242 1 94.75 88 LYS B O 1
ATOM 3795 N N . MET B 1 89 ? 5.375 -21.25 -9.508 1 95 89 MET B N 1
ATOM 3796 C CA . MET B 1 89 ? 4.27 -21.422 -10.445 1 95 89 MET B CA 1
ATOM 3797 C C . MET B 1 89 ? 4.781 -21.453 -11.883 1 95 89 MET B C 1
ATOM 3799 O O . MET B 1 89 ? 4.309 -22.25 -12.703 1 95 89 MET B O 1
ATOM 3803 N N . VAL B 1 90 ? 5.844 -20.672 -12.195 1 95.25 90 VAL B N 1
ATOM 3804 C CA . VAL B 1 90 ? 6.293 -20.562 -13.578 1 95.25 90 VAL B CA 1
ATOM 3805 C C . VAL B 1 90 ? 7.5 -21.469 -13.805 1 95.25 90 VAL B C 1
ATOM 3807 O O . VAL B 1 90 ? 8.195 -21.359 -14.812 1 95.25 90 VAL B O 1
ATOM 3810 N N . GLY B 1 91 ? 7.805 -22.344 -12.828 1 95 91 GLY B N 1
ATOM 3811 C CA . GLY B 1 91 ? 8.766 -23.406 -13.039 1 95 91 GLY B CA 1
ATOM 3812 C C . GLY B 1 91 ? 10.172 -23.047 -12.602 1 95 91 GLY B C 1
ATOM 3813 O O . GLY B 1 91 ? 11.141 -23.656 -13.062 1 95 91 GLY B O 1
ATOM 3814 N N . LEU B 1 92 ? 10.281 -21.984 -11.82 1 95.31 92 LEU B N 1
ATOM 3815 C CA . LEU B 1 92 ? 11.562 -21.641 -11.203 1 95.31 92 LEU B CA 1
ATOM 3816 C C . LEU B 1 92 ? 11.633 -22.172 -9.773 1 95.31 92 LEU B C 1
ATOM 3818 O O . LEU B 1 92 ? 10.602 -22.266 -9.094 1 95.31 92 LEU B O 1
ATOM 3822 N N . VAL B 1 93 ? 12.82 -22.562 -9.383 1 94.19 93 VAL B N 1
ATOM 3823 C CA . VAL B 1 93 ? 13 -23.141 -8.055 1 94.19 93 VAL B CA 1
ATOM 3824 C C . VAL B 1 93 ? 13.883 -22.219 -7.207 1 94.19 93 VAL B C 1
ATOM 3826 O O . VAL B 1 93 ? 14.984 -21.844 -7.625 1 94.19 93 VAL B O 1
ATOM 3829 N N . PRO B 1 94 ? 13.383 -21.844 -6.055 1 92.81 94 PRO B N 1
ATOM 3830 C CA . PRO B 1 94 ? 14.211 -21 -5.191 1 92.81 94 PRO B CA 1
ATOM 3831 C C . PRO B 1 94 ? 15.484 -21.703 -4.727 1 92.81 94 PRO B C 1
ATOM 3833 O O . PRO B 1 94 ? 15.461 -22.906 -4.457 1 92.81 94 PRO B O 1
ATOM 3836 N N . VAL B 1 95 ? 16.562 -20.938 -4.766 1 91.81 95 VAL B N 1
ATOM 3837 C CA . VAL B 1 95 ? 17.812 -21.406 -4.203 1 91.81 95 VAL B CA 1
ATOM 3838 C C . VAL B 1 95 ? 17.922 -20.969 -2.744 1 91.81 95 VAL B C 1
ATOM 3840 O O . VAL B 1 95 ? 17.922 -19.781 -2.441 1 91.81 95 VAL B O 1
ATOM 3843 N N . ASP B 1 96 ? 17.938 -21.844 -1.888 1 85.44 96 ASP B N 1
ATOM 3844 C CA . ASP B 1 96 ? 17.922 -21.531 -0.46 1 85.44 96 ASP B CA 1
ATOM 3845 C C . ASP B 1 96 ? 19.312 -21.125 0.024 1 85.44 96 ASP B C 1
ATOM 3847 O O . ASP B 1 96 ? 20.328 -21.547 -0.533 1 85.44 96 ASP B O 1
ATOM 3851 N N . GLY B 1 97 ? 19.391 -20.375 1.043 1 79.44 97 GLY B N 1
ATOM 3852 C CA . GLY B 1 97 ? 20.594 -20.109 1.827 1 79.44 97 GLY B CA 1
ATOM 3853 C C . GLY B 1 97 ? 21.547 -19.141 1.166 1 79.44 97 GLY B C 1
ATOM 3854 O O . GLY B 1 97 ? 22.75 -19.188 1.396 1 79.44 97 GLY B O 1
ATOM 3855 N N . ILE B 1 98 ? 21 -18.375 0.244 1 80.19 98 ILE B N 1
ATOM 3856 C CA . ILE B 1 98 ? 21.906 -17.438 -0.406 1 80.19 98 ILE B CA 1
ATOM 3857 C C . ILE B 1 98 ? 21.844 -16.078 0.312 1 80.19 98 ILE B C 1
ATOM 3859 O O . ILE B 1 98 ? 20.781 -15.469 0.414 1 80.19 98 ILE B O 1
ATOM 3863 N N . ALA B 1 99 ? 22.953 -15.711 0.855 1 75.19 99 ALA B N 1
ATOM 3864 C CA . ALA B 1 99 ? 23.094 -14.453 1.572 1 75.19 99 ALA B CA 1
ATOM 3865 C C . ALA B 1 99 ? 23.234 -13.281 0.602 1 75.19 99 ALA B C 1
ATOM 3867 O O . ALA B 1 99 ? 23.547 -13.477 -0.571 1 75.19 99 ALA B O 1
ATOM 3868 N N . ALA B 1 100 ? 22.891 -12.109 1.144 1 75.75 100 ALA B N 1
ATOM 3869 C CA . ALA B 1 100 ? 23.125 -10.914 0.342 1 75.75 100 ALA B CA 1
ATOM 3870 C C . ALA B 1 100 ? 24.594 -10.844 -0.109 1 75.75 100 ALA B C 1
ATOM 3872 O O . ALA B 1 100 ? 25.5 -11.133 0.668 1 75.75 100 ALA B O 1
ATOM 3873 N N . GLY B 1 101 ? 24.812 -10.445 -1.362 1 79.19 101 GLY B N 1
ATOM 3874 C CA . GLY B 1 101 ? 26.156 -10.312 -1.913 1 79.19 101 GLY B CA 1
ATOM 3875 C C . GLY B 1 101 ? 26.719 -11.625 -2.434 1 79.19 101 GLY B C 1
ATOM 3876 O O . GLY B 1 101 ? 27.75 -11.633 -3.105 1 79.19 101 GLY B O 1
ATOM 3877 N N . HIS B 1 102 ? 26.078 -12.711 -2.105 1 82.81 102 HIS B N 1
ATOM 3878 C CA . HIS B 1 102 ? 26.547 -14.023 -2.553 1 82.81 102 HIS B CA 1
ATOM 3879 C C . HIS B 1 102 ? 25.547 -14.648 -3.527 1 82.81 102 HIS B C 1
ATOM 3881 O O . HIS B 1 102 ? 24.344 -14.359 -3.473 1 82.81 102 HIS B O 1
ATOM 3887 N N . SER B 1 103 ? 26.094 -15.398 -4.43 1 85.62 103 SER B N 1
ATOM 3888 C CA . SER B 1 103 ? 25.25 -16.109 -5.398 1 85.62 103 SER B CA 1
ATOM 3889 C C . SER B 1 103 ? 25.797 -17.516 -5.664 1 85.62 103 SER B C 1
ATOM 3891 O O . SER B 1 103 ? 26.984 -17.766 -5.527 1 85.62 103 SER B O 1
ATOM 3893 N N . SER B 1 104 ? 24.969 -18.422 -5.914 1 85.94 104 SER B N 1
ATOM 3894 C CA . SER B 1 104 ? 25.359 -19.766 -6.34 1 85.94 104 SER B CA 1
ATOM 3895 C C . SER B 1 104 ? 26.016 -19.734 -7.715 1 85.94 104 SER B C 1
ATOM 3897 O O . SER B 1 104 ? 26.672 -20.703 -8.117 1 85.94 104 SER B O 1
ATOM 3899 N N . ASP B 1 105 ? 25.75 -18.75 -8.5 1 85.19 105 ASP B N 1
ATOM 3900 C CA . ASP B 1 105 ? 26.453 -18.422 -9.734 1 85.19 105 ASP B CA 1
ATOM 3901 C C . ASP B 1 105 ? 27.562 -17.406 -9.484 1 85.19 105 ASP B C 1
ATOM 3903 O O . ASP B 1 105 ? 27.281 -16.25 -9.133 1 85.19 105 ASP B O 1
ATOM 3907 N N . ALA B 1 106 ? 28.75 -17.828 -9.664 1 82.62 106 ALA B N 1
ATOM 3908 C CA . ALA B 1 106 ? 29.922 -17.016 -9.328 1 82.62 106 ALA B CA 1
ATOM 3909 C C . ALA B 1 106 ? 29.891 -15.672 -10.055 1 82.62 106 ALA B C 1
ATOM 3911 O O . ALA B 1 106 ? 30.422 -14.68 -9.562 1 82.62 106 ALA B O 1
ATOM 3912 N N . ASN B 1 107 ? 29.203 -15.633 -11.18 1 81 107 ASN B N 1
ATOM 3913 C CA . ASN B 1 107 ? 29.188 -14.414 -11.984 1 81 107 ASN B CA 1
ATOM 3914 C C . ASN B 1 107 ? 28.156 -13.414 -11.461 1 81 107 ASN B C 1
ATOM 3916 O O . ASN B 1 107 ? 28.125 -12.258 -11.883 1 81 107 ASN B O 1
ATOM 3920 N N . LEU B 1 108 ? 27.281 -13.844 -10.539 1 82.12 108 LEU B N 1
ATOM 3921 C CA . LEU B 1 108 ? 26.203 -12.984 -10.094 1 82.12 108 LEU B CA 1
ATOM 3922 C C . LEU B 1 108 ? 26.438 -12.492 -8.672 1 82.12 108 LEU B C 1
ATOM 3924 O O . LEU B 1 108 ? 25.625 -11.758 -8.117 1 82.12 108 LEU B O 1
ATOM 3928 N N . GLY B 1 109 ? 27.531 -12.922 -8.109 1 78.19 109 GLY B N 1
ATOM 3929 C CA . GLY B 1 109 ? 27.875 -12.453 -6.777 1 78.19 109 GLY B CA 1
ATOM 3930 C C . GLY B 1 109 ? 28.375 -11.023 -6.754 1 78.19 109 GLY B C 1
ATOM 3931 O O . GLY B 1 109 ? 29.047 -10.578 -7.684 1 78.19 109 GLY B O 1
ATOM 3932 N N . GLY B 1 110 ? 27.984 -10.281 -5.598 1 75.25 110 GLY B N 1
ATOM 3933 C CA . GLY B 1 110 ? 28.531 -8.953 -5.355 1 75.25 110 GLY B CA 1
ATOM 3934 C C . GLY B 1 110 ? 27.891 -7.875 -6.203 1 75.25 110 GLY B C 1
ATOM 3935 O O . GLY B 1 110 ? 28.359 -6.742 -6.25 1 75.25 110 GLY B O 1
ATOM 3936 N N . LEU B 1 111 ? 26.844 -8.289 -7 1 71.44 111 LEU B N 1
ATOM 3937 C CA . LEU B 1 111 ? 26.234 -7.316 -7.902 1 71.44 111 LEU B CA 1
ATOM 3938 C C . LEU B 1 111 ? 25.312 -6.379 -7.137 1 71.44 111 LEU B C 1
ATOM 3940 O O . LEU B 1 111 ? 25.062 -5.254 -7.574 1 71.44 111 LEU B O 1
ATOM 3944 N N . GLU B 1 112 ? 24.594 -6.871 -6.109 1 65.44 112 GLU B N 1
ATOM 3945 C CA . GLU B 1 112 ? 23.656 -5.992 -5.402 1 65.44 112 GLU B CA 1
ATOM 3946 C C . GLU B 1 112 ? 24.25 -5.52 -4.078 1 65.44 112 GLU B C 1
ATOM 3948 O O . GLU B 1 112 ? 25.141 -6.164 -3.518 1 65.44 112 GLU B O 1
ATOM 3953 N N . SER B 1 113 ? 24.219 -4.27 -3.795 1 57.75 113 SER B N 1
ATOM 3954 C CA . SER B 1 113 ? 24.375 -3.795 -2.426 1 57.75 113 SER B CA 1
ATOM 3955 C C . SER B 1 113 ? 23.047 -3.803 -1.675 1 57.75 113 SER B C 1
ATOM 3957 O O . SER B 1 113 ? 22.125 -3.061 -2.023 1 57.75 113 SER B O 1
ATOM 3959 N N . ALA B 1 114 ? 22.609 -5.078 -1.318 1 62.25 114 ALA B N 1
ATOM 3960 C CA . ALA B 1 114 ? 21.312 -5.07 -0.665 1 62.25 114 ALA B CA 1
ATOM 3961 C C . ALA B 1 114 ? 21.25 -4 0.422 1 62.25 114 ALA B C 1
ATOM 3963 O O . ALA B 1 114 ? 22.141 -3.922 1.275 1 62.25 114 ALA B O 1
ATOM 3964 N N . ALA B 1 115 ? 20.438 -2.914 0.153 1 69.56 115 ALA B N 1
ATOM 3965 C CA . ALA B 1 115 ? 20.109 -1.859 1.111 1 69.56 115 ALA B CA 1
ATOM 3966 C C . ALA B 1 115 ? 18.922 -2.254 1.974 1 69.56 115 ALA B C 1
ATOM 3968 O O . ALA B 1 115 ? 18.25 -3.248 1.695 1 69.56 115 ALA B O 1
ATOM 3969 N N . ALA B 1 116 ? 18.859 -1.709 3.154 1 77.44 116 ALA B N 1
ATOM 3970 C CA . ALA B 1 116 ? 17.703 -1.89 4.027 1 77.44 116 ALA B CA 1
ATOM 3971 C C . ALA B 1 116 ? 16.391 -1.748 3.246 1 77.44 116 ALA B C 1
ATOM 3973 O O . ALA B 1 116 ? 16.266 -0.861 2.398 1 77.44 116 ALA B O 1
ATOM 3974 N N . GLY B 1 117 ? 15.625 -2.844 3.326 1 86.5 117 GLY B N 1
ATOM 3975 C CA . GLY B 1 117 ? 14.312 -2.768 2.707 1 86.5 117 GLY B CA 1
ATOM 3976 C C . GLY B 1 117 ? 14.234 -3.494 1.376 1 86.5 117 GLY B C 1
ATOM 3977 O O . GLY B 1 117 ? 13.188 -3.525 0.738 1 86.5 117 GLY B O 1
ATOM 3978 N N . GLN B 1 118 ? 15.367 -4.172 1.006 1 89.5 118 GLN B N 1
ATOM 3979 C CA . GLN B 1 118 ? 15.375 -4.852 -0.283 1 89.5 118 GLN B CA 1
ATOM 3980 C C . GLN B 1 118 ? 15.203 -6.359 -0.108 1 89.5 118 GLN B C 1
ATOM 3982 O O . GLN B 1 118 ? 15.656 -6.93 0.89 1 89.5 118 GLN B O 1
ATOM 3987 N N . LEU B 1 119 ? 14.523 -6.957 -1.007 1 91 119 LEU B N 1
ATOM 3988 C CA . LEU B 1 119 ? 14.359 -8.398 -1.122 1 91 119 LEU B CA 1
ATOM 3989 C C . LEU B 1 119 ? 15.297 -8.977 -2.178 1 91 119 LEU B C 1
ATOM 3991 O O . LEU B 1 119 ? 15.281 -8.539 -3.332 1 91 119 LEU B O 1
ATOM 3995 N N . VAL B 1 120 ? 16.188 -9.867 -1.797 1 91.31 120 VAL B N 1
ATOM 3996 C CA . VAL B 1 120 ? 17.062 -10.578 -2.727 1 91.31 120 VAL B CA 1
ATOM 3997 C C . VAL B 1 120 ? 16.609 -12.031 -2.84 1 91.31 120 VAL B C 1
ATOM 3999 O O . VAL B 1 120 ? 16.516 -12.734 -1.833 1 91.31 120 VAL B O 1
ATOM 4002 N N . LEU B 1 121 ? 16.297 -12.5 -4.004 1 92.31 121 LEU B N 1
ATOM 4003 C CA . LEU B 1 121 ? 15.875 -13.883 -4.246 1 92.31 121 LEU B CA 1
ATOM 4004 C C . LEU B 1 121 ? 16.656 -14.492 -5.402 1 92.31 121 LEU B C 1
ATOM 4006 O O . LEU B 1 121 ? 16.891 -13.836 -6.422 1 92.31 121 LEU B O 1
ATOM 4010 N N . GLU B 1 122 ? 17.172 -15.602 -5.215 1 93.38 122 GLU B N 1
ATOM 4011 C CA . GLU B 1 122 ? 17.828 -16.359 -6.277 1 93.38 122 GLU B CA 1
ATOM 4012 C C . GLU B 1 122 ? 17.016 -17.594 -6.652 1 93.38 122 GLU B C 1
ATOM 4014 O O . GLU B 1 122 ? 16.594 -18.344 -5.781 1 93.38 122 GLU B O 1
ATOM 4019 N N . LEU B 1 123 ? 16.797 -17.766 -7.922 1 94.5 123 LEU B N 1
ATOM 4020 C CA . LEU B 1 123 ? 16.031 -18.875 -8.469 1 94.5 123 LEU B CA 1
ATOM 4021 C C . LEU B 1 123 ? 16.844 -19.641 -9.516 1 94.5 123 LEU B C 1
ATOM 4023 O O . LEU B 1 123 ? 17.781 -19.078 -10.102 1 94.5 123 LEU B O 1
ATOM 4027 N N . ARG B 1 124 ? 16.484 -20.844 -9.617 1 94.44 124 ARG B N 1
ATOM 4028 C CA . ARG B 1 124 ? 17.156 -21.688 -10.609 1 94.44 124 ARG B CA 1
ATOM 4029 C C . ARG B 1 124 ? 16.125 -22.344 -11.539 1 94.44 124 ARG B C 1
ATOM 4031 O O . ARG B 1 124 ? 15.062 -22.781 -11.094 1 94.44 124 ARG B O 1
ATOM 4038 N N . LYS B 1 125 ? 16.453 -22.281 -12.852 1 93.94 125 LYS B N 1
ATOM 4039 C CA . LYS B 1 125 ? 15.734 -23.172 -13.75 1 93.94 125 LYS B CA 1
ATOM 4040 C C . LYS B 1 125 ? 16.125 -24.625 -13.5 1 93.94 125 LYS B C 1
ATOM 4042 O O . LYS B 1 125 ? 17.312 -24.953 -13.438 1 93.94 125 LYS B O 1
ATOM 4047 N N . PRO B 1 126 ? 15.156 -25.516 -13.328 1 92.31 126 PRO B N 1
ATOM 4048 C CA . PRO B 1 126 ? 15.492 -26.922 -13.047 1 92.31 126 PRO B CA 1
ATOM 4049 C C . PRO B 1 126 ? 16.406 -27.531 -14.102 1 92.31 126 PRO B C 1
ATOM 4051 O O . PRO B 1 126 ? 16.266 -27.234 -15.289 1 92.31 126 PRO B O 1
ATOM 4054 N N . GLN B 1 127 ? 17.406 -28.312 -13.594 1 87.31 127 GLN B N 1
ATOM 4055 C CA . GLN B 1 127 ? 18.266 -29.094 -14.492 1 87.31 127 GLN B CA 1
ATOM 4056 C C . GLN B 1 127 ? 17.5 -30.266 -15.086 1 87.31 127 GLN B C 1
ATOM 4058 O O . GLN B 1 127 ? 17.25 -31.266 -14.398 1 87.31 127 GLN B O 1
ATOM 4063 N N . ARG B 1 128 ? 16.969 -30.188 -16.328 1 83.94 128 ARG B N 1
ATOM 4064 C CA . ARG B 1 128 ? 16.109 -31.188 -16.938 1 83.94 128 ARG B CA 1
ATOM 4065 C C . ARG B 1 128 ? 16.859 -31.969 -18.016 1 83.94 128 ARG B C 1
ATOM 4067 O O . ARG B 1 128 ? 16.297 -32.875 -18.625 1 83.94 128 ARG B O 1
ATOM 4074 N N . GLN B 1 129 ? 18.031 -31.984 -18.078 1 83.69 129 GLN B N 1
ATOM 4075 C CA . GLN B 1 129 ? 18.719 -32.656 -19.172 1 83.69 129 GLN B CA 1
ATOM 4076 C C . GLN B 1 129 ? 18.891 -34.156 -18.875 1 83.69 129 GLN B C 1
ATOM 4078 O O . GLN B 1 129 ? 19.422 -34.531 -17.844 1 83.69 129 GLN B O 1
ATOM 4083 N N . LEU B 1 130 ? 18.266 -34.969 -19.781 1 88.88 130 LEU B N 1
ATOM 4084 C CA . LEU B 1 130 ? 18.438 -36.406 -19.734 1 88.88 130 LEU B CA 1
ATOM 4085 C C . LEU B 1 130 ? 19.641 -36.844 -20.578 1 88.88 130 LEU B C 1
ATOM 4087 O O . LEU B 1 130 ? 19.656 -36.594 -21.797 1 88.88 130 LEU B O 1
ATOM 4091 N N . ALA B 1 131 ? 20.578 -37.469 -19.906 1 87.88 131 ALA B N 1
ATOM 4092 C CA . ALA B 1 131 ? 21.734 -37.938 -20.641 1 87.88 131 ALA B CA 1
ATOM 4093 C C . ALA B 1 131 ? 21.344 -38.969 -21.688 1 87.88 131 ALA B C 1
ATOM 4095 O O . ALA B 1 131 ? 20.359 -39.688 -21.531 1 87.88 131 ALA B O 1
ATOM 4096 N N . ALA B 1 132 ? 22.125 -39.031 -22.766 1 87.94 132 ALA B N 1
ATOM 4097 C CA . ALA B 1 132 ? 21.828 -39.906 -23.906 1 87.94 132 ALA B CA 1
ATOM 4098 C C . ALA B 1 132 ? 21.734 -41.375 -23.484 1 87.94 132 ALA B C 1
ATOM 4100 O O . ALA B 1 132 ? 20.922 -42.125 -24.016 1 87.94 132 ALA B O 1
ATOM 4101 N N . ASP B 1 133 ? 22.484 -41.719 -22.5 1 91.88 133 ASP B N 1
ATOM 4102 C CA . ASP B 1 133 ? 22.547 -43.125 -22.109 1 91.88 133 ASP B CA 1
ATOM 4103 C C . ASP B 1 133 ? 21.797 -43.344 -20.797 1 91.88 133 ASP B C 1
ATOM 4105 O O . ASP B 1 133 ? 21.812 -44.438 -20.25 1 91.88 133 ASP B O 1
ATOM 4109 N N . ALA B 1 134 ? 21.125 -42.281 -20.406 1 93.94 134 ALA B N 1
ATOM 4110 C CA . ALA B 1 134 ? 20.406 -42.406 -19.141 1 93.94 134 ALA B CA 1
ATOM 4111 C C . ALA B 1 134 ? 19.156 -43.25 -19.297 1 93.94 134 ALA B C 1
ATOM 4113 O O . ALA B 1 134 ? 18.453 -43.188 -20.312 1 93.94 134 ALA B O 1
ATOM 4114 N N . GLU B 1 135 ? 18.875 -44.094 -18.359 1 96.56 135 GLU B N 1
ATOM 4115 C CA . GLU B 1 135 ? 17.656 -44.906 -18.281 1 96.56 135 GLU B CA 1
ATOM 4116 C C . GLU B 1 135 ? 16.906 -44.656 -16.984 1 96.56 135 GLU B C 1
ATOM 4118 O O . GLU B 1 135 ? 16.812 -45.531 -16.141 1 96.56 135 GLU B O 1
ATOM 4123 N N . PRO B 1 136 ? 16.344 -43.469 -16.922 1 97.44 136 PRO B N 1
ATOM 4124 C CA . PRO B 1 136 ? 15.648 -43.156 -15.672 1 97.44 136 PRO B CA 1
ATOM 4125 C C . PRO B 1 136 ? 14.477 -44.094 -15.398 1 97.44 136 PRO B C 1
ATOM 4127 O O . PRO B 1 136 ? 13.93 -44.688 -16.328 1 97.44 136 PRO B O 1
ATOM 4130 N N . LEU B 1 137 ? 14.164 -44.219 -14.133 1 98.56 137 LEU B N 1
ATOM 4131 C CA . LEU B 1 137 ? 12.992 -45 -13.75 1 98.56 137 LEU B CA 1
ATOM 4132 C C . LEU B 1 137 ? 11.703 -44.281 -14.148 1 98.56 137 LEU B C 1
ATOM 4134 O O . LEU B 1 137 ? 11.547 -43.094 -13.875 1 98.56 137 LEU B O 1
ATOM 4138 N N . VAL B 1 138 ? 10.906 -45 -14.891 1 98.75 138 VAL B N 1
ATOM 4139 C CA . VAL B 1 138 ? 9.578 -44.5 -15.234 1 98.75 138 VAL B CA 1
ATOM 4140 C C . VAL B 1 138 ? 8.523 -45.25 -14.414 1 98.75 138 VAL B C 1
ATOM 4142 O O . VAL B 1 138 ? 8.477 -46.469 -14.422 1 98.75 138 VAL B O 1
ATOM 4145 N N . SER B 1 139 ? 7.77 -44.5 -13.641 1 98.88 139 SER B N 1
ATOM 4146 C CA . SER B 1 139 ? 6.648 -45.094 -12.922 1 98.88 139 SER B CA 1
ATOM 4147 C C . SER B 1 139 ? 5.379 -45.062 -13.766 1 98.88 139 SER B C 1
ATOM 4149 O O . SER B 1 139 ? 4.828 -44 -14.055 1 98.88 139 SER B O 1
ATOM 4151 N N . ILE B 1 140 ? 4.965 -46.219 -14.234 1 98.88 140 ILE B N 1
ATOM 4152 C CA . ILE B 1 140 ? 3.605 -46.344 -14.75 1 98.88 140 ILE B CA 1
ATOM 4153 C C . ILE B 1 140 ? 2.625 -46.5 -13.586 1 98.88 140 ILE B C 1
ATOM 4155 O O . ILE B 1 140 ? 2.594 -47.562 -12.93 1 98.88 140 ILE B O 1
ATOM 4159 N N . VAL B 1 141 ? 1.873 -45.438 -13.344 1 98.75 141 VAL B N 1
ATOM 4160 C CA . VAL B 1 141 ? 0.991 -45.438 -12.18 1 98.75 141 VAL B CA 1
ATOM 4161 C C . VAL B 1 141 ? -0.45 -45.688 -12.625 1 98.75 141 VAL B C 1
ATOM 4163 O O . VAL B 1 141 ? -0.918 -45.062 -13.586 1 98.75 141 VAL B O 1
ATOM 4166 N N . MET B 1 142 ? -1.15 -46.562 -11.938 1 98.44 142 MET B N 1
ATOM 4167 C CA . MET B 1 142 ? -2.475 -47.031 -12.352 1 98.44 142 MET B CA 1
ATOM 4168 C C . MET B 1 142 ? -3.494 -46.812 -11.234 1 98.44 142 MET B C 1
ATOM 4170 O O . MET B 1 142 ? -3.631 -47.656 -10.352 1 98.44 142 MET B O 1
ATOM 4174 N N . PRO B 1 143 ? -4.188 -45.688 -11.328 1 96.69 143 PRO B N 1
ATOM 4175 C CA . PRO B 1 143 ? -5.375 -45.625 -10.469 1 96.69 143 PRO B CA 1
ATOM 4176 C C . PRO B 1 143 ? -6.414 -46.688 -10.859 1 96.69 143 PRO B C 1
ATOM 4178 O O . PRO B 1 143 ? -6.992 -46.625 -11.945 1 96.69 143 PRO B O 1
ATOM 4181 N N . THR B 1 144 ? -6.695 -47.562 -9.969 1 96.38 144 THR B N 1
ATOM 4182 C CA . THR B 1 144 ? -7.449 -48.75 -10.367 1 96.38 144 THR B CA 1
ATOM 4183 C C . THR B 1 144 ? -8.703 -48.906 -9.5 1 96.38 144 THR B C 1
ATOM 4185 O O . THR B 1 144 ? -8.656 -48.688 -8.289 1 96.38 144 THR B O 1
ATOM 4188 N N . TYR B 1 145 ? -9.742 -49.188 -10.188 1 93.88 145 TYR B N 1
ATOM 4189 C CA . TYR B 1 145 ? -11.008 -49.375 -9.484 1 93.88 145 TYR B CA 1
ATOM 4190 C C . TYR B 1 145 ? -11.734 -50.625 -9.961 1 93.88 145 TYR B C 1
ATOM 4192 O O . TYR B 1 145 ? -12.352 -51.344 -9.164 1 93.88 145 TYR B O 1
ATOM 4200 N N . ARG B 1 146 ? -11.672 -50.938 -11.203 1 92.56 146 ARG B N 1
ATOM 4201 C CA . ARG B 1 146 ? -12.422 -52.062 -11.773 1 92.56 146 ARG B CA 1
ATOM 4202 C C . ARG B 1 146 ? -11.492 -53.156 -12.281 1 92.56 146 ARG B C 1
ATOM 4204 O O . ARG B 1 146 ? -10.336 -52.875 -12.625 1 92.56 146 ARG B O 1
ATOM 4211 N N . THR B 1 147 ? -12.102 -54.344 -12.414 1 94.31 147 THR B N 1
ATOM 4212 C CA . THR B 1 147 ? -11.273 -55.469 -12.773 1 94.31 147 THR B CA 1
ATOM 4213 C C . THR B 1 147 ? -11.453 -55.844 -14.242 1 94.31 147 THR B C 1
ATOM 4215 O O . THR B 1 147 ? -10.633 -56.562 -14.82 1 94.31 147 THR B O 1
ATOM 4218 N N . GLU B 1 148 ? -12.516 -55.438 -14.828 1 93.25 148 GLU B N 1
ATOM 4219 C CA . GLU B 1 148 ? -12.969 -55.938 -16.125 1 93.25 148 GLU B CA 1
ATOM 4220 C C . GLU B 1 148 ? -11.852 -55.875 -17.172 1 93.25 148 GLU B C 1
ATOM 4222 O O . GLU B 1 148 ? -11.672 -56.781 -17.953 1 93.25 148 GLU B O 1
ATOM 4227 N N . HIS B 1 149 ? -11.141 -54.844 -17.219 1 95.25 149 HIS B N 1
ATOM 4228 C CA . HIS B 1 149 ? -10.117 -54.625 -18.234 1 95.25 149 HIS B CA 1
ATOM 4229 C C . HIS B 1 149 ? -8.727 -54.562 -17.609 1 95.25 149 HIS B C 1
ATOM 4231 O O . HIS B 1 149 ? -7.766 -54.156 -18.281 1 95.25 149 HIS B O 1
ATOM 4237 N N . LEU B 1 150 ? -8.586 -55 -16.406 1 97 150 LEU B N 1
ATOM 4238 C CA . LEU B 1 150 ? -7.363 -54.781 -15.641 1 97 150 LEU B CA 1
ATOM 4239 C C . LEU B 1 150 ? -6.227 -55.656 -16.172 1 97 150 LEU B C 1
ATOM 4241 O O . LEU B 1 150 ? -5.086 -55.188 -16.266 1 97 150 LEU B O 1
ATOM 4245 N N . HIS B 1 151 ? -6.551 -56.875 -16.531 1 97.56 151 HIS B N 1
ATOM 4246 C CA . HIS B 1 151 ? -5.52 -57.781 -17.047 1 97.56 151 HIS B CA 1
ATOM 4247 C C . HIS B 1 151 ? -4.852 -57.188 -18.297 1 97.56 151 HIS B C 1
ATOM 4249 O O . HIS B 1 151 ? -3.621 -57.156 -18.391 1 97.56 151 HIS B O 1
ATOM 4255 N N . GLN B 1 152 ? -5.645 -56.719 -19.219 1 97.62 152 GLN B N 1
ATOM 4256 C CA . GLN B 1 152 ? -5.109 -56.125 -20.438 1 97.62 152 GLN B CA 1
ATOM 4257 C C . GLN B 1 152 ? -4.277 -54.906 -20.141 1 97.62 152 GLN B C 1
ATOM 4259 O O . GLN B 1 152 ? -3.219 -54.688 -20.734 1 97.62 152 GLN B O 1
ATOM 4264 N N . ALA B 1 153 ? -4.789 -54.094 -19.281 1 97.94 153 ALA B N 1
ATOM 4265 C CA . ALA B 1 153 ? -4.07 -52.875 -18.891 1 97.94 153 ALA B CA 1
ATOM 4266 C C . ALA B 1 153 ? -2.719 -53.219 -18.266 1 97.94 153 ALA B C 1
ATOM 4268 O O . ALA B 1 153 ? -1.689 -52.656 -18.656 1 97.94 153 ALA B O 1
ATOM 4269 N N . LEU B 1 154 ? -2.695 -54.156 -17.312 1 98.31 154 LEU B N 1
ATOM 4270 C CA . LEU B 1 154 ? -1.472 -54.594 -16.641 1 98.31 154 LEU B CA 1
ATOM 4271 C C . LEU B 1 154 ? -0.465 -55.125 -17.656 1 98.31 154 LEU B C 1
ATOM 4273 O O . LEU B 1 154 ? 0.715 -54.781 -17.609 1 98.31 154 LEU B O 1
ATOM 4277 N N . GLU B 1 155 ? -0.95 -55.938 -18.516 1 98.19 155 GLU B N 1
ATOM 4278 C CA . GLU B 1 155 ? -0.067 -56.562 -19.516 1 98.19 155 GLU B CA 1
ATOM 4279 C C . GLU B 1 155 ? 0.536 -55.5 -20.438 1 98.19 155 GLU B C 1
ATOM 4281 O O . GLU B 1 155 ? 1.714 -55.562 -20.797 1 98.19 155 GLU B O 1
ATOM 4286 N N . SER B 1 156 ? -0.3 -54.531 -20.812 1 98.44 156 SER B N 1
ATOM 4287 C CA . SER B 1 156 ? 0.197 -53.469 -21.688 1 98.44 156 SER B CA 1
ATOM 4288 C C . SER B 1 156 ? 1.275 -52.656 -20.984 1 98.44 156 SER B C 1
ATOM 4290 O O . SER B 1 156 ? 2.18 -52.125 -21.641 1 98.44 156 SER B O 1
ATOM 4292 N N . ALA B 1 157 ? 1.195 -52.469 -19.688 1 98.62 157 ALA B N 1
ATOM 4293 C CA . ALA B 1 157 ? 2.195 -51.75 -18.906 1 98.62 157 ALA B CA 1
ATOM 4294 C C . ALA B 1 157 ? 3.465 -52.562 -18.734 1 98.62 157 ALA B C 1
ATOM 4296 O O . ALA B 1 157 ? 4.574 -52.062 -18.938 1 98.62 157 ALA B O 1
ATOM 4297 N N . LEU B 1 158 ? 3.303 -53.844 -18.422 1 98.12 158 LEU B N 1
ATOM 4298 C CA . LEU B 1 158 ? 4.422 -54.719 -18.078 1 98.12 158 LEU B CA 1
ATOM 4299 C C . LEU B 1 158 ? 5.207 -55.094 -19.328 1 98.12 158 LEU B C 1
ATOM 4301 O O . LEU B 1 158 ? 6.387 -55.438 -19.234 1 98.12 158 LEU B O 1
ATOM 4305 N N . ASN B 1 159 ? 4.613 -54.969 -20.5 1 97.94 159 ASN B N 1
ATOM 4306 C CA . ASN B 1 159 ? 5.242 -55.438 -21.734 1 97.94 159 ASN B CA 1
ATOM 4307 C C . ASN B 1 159 ? 5.91 -54.312 -22.484 1 97.94 159 ASN B C 1
ATOM 4309 O O . ASN B 1 159 ? 6.258 -54.438 -23.656 1 97.94 159 ASN B O 1
ATOM 4313 N N . GLN B 1 160 ? 6.113 -53.25 -21.859 1 98.62 160 GLN B N 1
ATOM 4314 C CA . GLN B 1 160 ? 6.785 -52.125 -22.5 1 98.62 160 GLN B CA 1
ATOM 4315 C C . GLN B 1 160 ? 8.195 -52.5 -22.953 1 98.62 160 GLN B C 1
ATOM 4317 O O . GLN B 1 160 ? 8.891 -53.25 -22.25 1 98.62 160 GLN B O 1
ATOM 4322 N N . THR B 1 161 ? 8.633 -51.906 -24.094 1 98.56 161 THR B N 1
ATOM 4323 C CA . THR B 1 161 ? 9.977 -52.156 -24.594 1 98.56 161 THR B CA 1
ATOM 4324 C C . THR B 1 161 ? 11.023 -51.531 -23.688 1 98.56 161 THR B C 1
ATOM 4326 O O . THR B 1 161 ? 12.141 -52.031 -23.562 1 98.56 161 THR B O 1
ATOM 4329 N N . TYR B 1 162 ? 10.742 -50.375 -23.156 1 98.25 162 TYR B N 1
ATOM 4330 C CA . TYR B 1 162 ? 11.594 -49.812 -22.125 1 98.25 162 TYR B CA 1
ATOM 4331 C C . TYR B 1 162 ? 11.469 -50.562 -20.812 1 98.25 162 TYR B C 1
ATOM 4333 O O . TYR B 1 162 ? 10.375 -50.688 -20.25 1 98.25 162 TYR B O 1
ATOM 4341 N N . ARG B 1 163 ? 12.516 -50.969 -20.266 1 97.88 163 ARG B N 1
ATOM 4342 C CA . ARG B 1 163 ? 12.422 -52.031 -19.25 1 97.88 163 ARG B CA 1
ATOM 4343 C C . ARG B 1 163 ? 12.578 -51.438 -17.859 1 97.88 163 ARG B C 1
ATOM 4345 O O . ARG B 1 163 ? 12.172 -52.062 -16.875 1 97.88 163 ARG B O 1
ATOM 4352 N N . ASN B 1 164 ? 13.258 -50.281 -17.672 1 98.38 164 ASN B N 1
ATOM 4353 C CA . ASN B 1 164 ? 13.43 -49.719 -16.344 1 98.38 164 ASN B CA 1
ATOM 4354 C C . ASN B 1 164 ? 12.164 -48.969 -15.891 1 98.38 164 ASN B C 1
ATOM 4356 O O . ASN B 1 164 ? 12.172 -47.75 -15.758 1 98.38 164 ASN B O 1
ATOM 4360 N N . ILE B 1 165 ? 11.109 -49.75 -15.586 1 98.69 165 ILE B N 1
ATOM 4361 C CA . ILE B 1 165 ? 9.82 -49.219 -15.18 1 98.69 165 ILE B CA 1
ATOM 4362 C C . ILE B 1 165 ? 9.414 -49.812 -13.828 1 98.69 165 ILE B C 1
ATOM 4364 O O . ILE B 1 165 ? 9.922 -50.844 -13.422 1 98.69 165 ILE B O 1
ATOM 4368 N N . GLU B 1 166 ? 8.664 -49.094 -13.133 1 98.62 166 GLU B N 1
ATOM 4369 C CA . GLU B 1 166 ? 7.789 -49.625 -12.094 1 98.62 166 GLU B CA 1
ATOM 4370 C C . GLU B 1 166 ? 6.32 -49.469 -12.477 1 98.62 166 GLU B C 1
ATOM 4372 O O . GLU B 1 166 ? 5.938 -48.469 -13.117 1 98.62 166 GLU B O 1
ATOM 4377 N N . VAL B 1 167 ? 5.566 -50.5 -12.227 1 98.75 167 VAL B N 1
ATOM 4378 C CA . VAL B 1 167 ? 4.117 -50.438 -12.398 1 98.75 167 VAL B CA 1
ATOM 4379 C C . VAL B 1 167 ? 3.434 -50.406 -11.031 1 98.75 167 VAL B C 1
ATOM 4381 O O . VAL B 1 167 ? 3.492 -51.375 -10.273 1 98.75 167 VAL B O 1
ATOM 4384 N N . LEU B 1 168 ? 2.857 -49.219 -10.742 1 98.75 168 LEU B N 1
ATOM 4385 C CA . LEU B 1 168 ? 2.234 -49 -9.445 1 98.75 168 LEU B CA 1
ATOM 4386 C C . LEU B 1 168 ? 0.714 -49.031 -9.562 1 98.75 168 LEU B C 1
ATOM 4388 O O . LEU B 1 168 ? 0.128 -48.156 -10.227 1 98.75 168 LEU B O 1
ATOM 4392 N N . VAL B 1 169 ? 0.104 -50 -8.938 1 98.56 169 VAL B N 1
ATOM 4393 C CA . VAL B 1 169 ? -1.352 -50.062 -8.898 1 98.56 169 VAL B CA 1
ATOM 4394 C C . VAL B 1 169 ? -1.87 -49.5 -7.578 1 98.56 169 VAL B C 1
ATOM 4396 O O . VAL B 1 169 ? -1.562 -50.031 -6.504 1 98.56 169 VAL B O 1
ATOM 4399 N N . CYS B 1 170 ? -2.543 -48.406 -7.684 1 97.94 170 CYS B N 1
ATOM 4400 C CA . CYS B 1 170 ? -3.26 -47.875 -6.539 1 97.94 170 CYS B CA 1
ATOM 4401 C C . CYS B 1 170 ? -4.727 -48.281 -6.562 1 97.94 170 CYS B C 1
ATOM 4403 O O . CYS B 1 170 ? -5.473 -47.875 -7.457 1 97.94 170 CYS B O 1
ATOM 4405 N N . ASP B 1 171 ? -5.117 -48.938 -5.57 1 97 171 ASP B N 1
ATOM 4406 C CA . ASP B 1 171 ? -6.371 -49.688 -5.543 1 97 171 ASP B CA 1
ATOM 4407 C C . ASP B 1 171 ? -7.453 -48.938 -4.785 1 97 171 ASP B C 1
ATOM 4409 O O . ASP B 1 171 ? -7.359 -48.75 -3.57 1 97 171 ASP B O 1
ATOM 4413 N N . ASP B 1 172 ? -8.453 -48.594 -5.559 1 94.06 172 ASP B N 1
ATOM 4414 C CA . ASP B 1 172 ? -9.594 -47.875 -4.992 1 94.06 172 ASP B CA 1
ATOM 4415 C C . ASP B 1 172 ? -10.828 -48.781 -4.945 1 94.06 172 ASP B C 1
ATOM 4417 O O . ASP B 1 172 ? -11.945 -48.281 -4.777 1 94.06 172 ASP B O 1
ATOM 4421 N N . CYS B 1 173 ? -10.648 -49.969 -5.199 1 90.88 173 CYS B N 1
ATOM 4422 C CA . CYS B 1 173 ? -11.75 -50.906 -5.238 1 90.88 173 CYS B CA 1
ATOM 4423 C C . CYS B 1 173 ? -12.18 -51.312 -3.828 1 90.88 173 CYS B C 1
ATOM 4425 O O . CYS B 1 173 ? -11.336 -51.562 -2.965 1 90.88 173 CYS B O 1
ATOM 4427 N N . PRO B 1 174 ? -13.508 -51.406 -3.609 1 86.88 174 PRO B N 1
ATOM 4428 C CA . PRO B 1 174 ? -14 -51.812 -2.283 1 86.88 174 PRO B CA 1
ATOM 4429 C C . PRO B 1 174 ? -13.711 -53.25 -1.951 1 86.88 174 PRO B C 1
ATOM 4431 O O . PRO B 1 174 ? -13.656 -53.625 -0.775 1 86.88 174 PRO B O 1
ATOM 4434 N N . SER B 1 175 ? -13.562 -54.125 -2.9 1 89.06 175 SER B N 1
ATOM 4435 C CA . SER B 1 175 ? -13.281 -55.531 -2.666 1 89.06 175 SER B CA 1
ATOM 4436 C C . SER B 1 175 ? -11.797 -55.844 -2.842 1 89.06 175 SER B C 1
ATOM 4438 O O . SER B 1 175 ? -11.008 -54.938 -3.172 1 89.06 175 SER B O 1
ATOM 4440 N N . ASP B 1 176 ? -11.438 -57.094 -2.58 1 93.88 176 ASP B N 1
ATOM 4441 C CA . ASP B 1 176 ? -10.039 -57.531 -2.689 1 93.88 176 ASP B CA 1
ATOM 4442 C C . ASP B 1 176 ? -9.742 -58.094 -4.078 1 93.88 176 ASP B C 1
ATOM 4444 O O . ASP B 1 176 ? -8.703 -58.719 -4.289 1 93.88 176 ASP B O 1
ATOM 4448 N N . ALA B 1 177 ? -10.641 -57.844 -4.953 1 94.69 177 ALA B N 1
ATOM 4449 C CA . ALA B 1 177 ? -10.5 -58.406 -6.289 1 94.69 177 ALA B CA 1
ATOM 4450 C C . ALA B 1 177 ? -9.234 -57.906 -6.977 1 94.69 177 ALA B C 1
ATOM 4452 O O . ALA B 1 177 ? -8.484 -58.688 -7.57 1 94.69 177 ALA B O 1
ATOM 4453 N N . ILE B 1 178 ? -8.977 -56.656 -6.902 1 96.31 178 ILE B N 1
ATOM 4454 C CA . ILE B 1 178 ? -7.824 -56.031 -7.555 1 96.31 178 ILE B CA 1
ATOM 4455 C C . ILE B 1 178 ? -6.539 -56.531 -6.891 1 96.31 178 ILE B C 1
ATOM 4457 O O . ILE B 1 178 ? -5.566 -56.875 -7.578 1 96.31 178 ILE B O 1
ATOM 4461 N N . GLU B 1 179 ? -6.535 -56.531 -5.562 1 96.44 179 GLU B N 1
ATOM 4462 C CA . GLU B 1 179 ? -5.375 -57.031 -4.824 1 96.44 179 GLU B CA 1
ATOM 4463 C C . GLU B 1 179 ? -4.992 -58.438 -5.277 1 96.44 179 GLU B C 1
ATOM 4465 O O . GLU B 1 179 ? -3.809 -58.719 -5.469 1 96.44 179 GLU B O 1
ATOM 4470 N N . THR B 1 180 ? -5.977 -59.25 -5.379 1 96.88 180 THR B N 1
ATOM 4471 C CA . THR B 1 180 ? -5.754 -60.625 -5.777 1 96.88 180 THR B CA 1
ATOM 4472 C C . THR B 1 180 ? -5.121 -60.719 -7.164 1 96.88 180 THR B C 1
ATOM 4474 O O . THR B 1 180 ? -4.141 -61.438 -7.371 1 96.88 180 THR B O 1
ATOM 4477 N N . ILE B 1 181 ? -5.688 -60 -8.094 1 96.62 181 ILE B N 1
ATOM 4478 C CA . ILE B 1 181 ? -5.195 -60 -9.469 1 96.62 181 ILE B CA 1
ATOM 4479 C C . ILE B 1 181 ? -3.752 -59.5 -9.492 1 96.62 181 ILE B C 1
ATOM 4481 O O . ILE B 1 181 ? -2.891 -60.125 -10.125 1 96.62 181 ILE B O 1
ATOM 4485 N N . VAL B 1 182 ? -3.451 -58.438 -8.836 1 97.56 182 VAL B N 1
ATOM 4486 C CA . VAL B 1 182 ? -2.133 -57.812 -8.844 1 97.56 182 VAL B CA 1
ATOM 4487 C C . VAL B 1 182 ? -1.117 -58.719 -8.18 1 97.56 182 VAL B C 1
ATOM 4489 O O . VAL B 1 182 ? 0.025 -58.844 -8.633 1 97.56 182 VAL B O 1
ATOM 4492 N N . ALA B 1 183 ? -1.548 -59.375 -7.102 1 96.69 183 ALA B N 1
ATOM 4493 C CA . ALA B 1 183 ? -0.672 -60.312 -6.402 1 96.69 183 ALA B CA 1
ATOM 4494 C C . ALA B 1 183 ? -0.211 -61.438 -7.328 1 96.69 183 ALA B C 1
ATOM 4496 O O . ALA B 1 183 ? 0.945 -61.844 -7.27 1 96.69 183 ALA B O 1
ATOM 4497 N N . ASP B 1 184 ? -1.112 -61.875 -8.094 1 96.06 184 ASP B N 1
ATOM 4498 C CA . ASP B 1 184 ? -0.787 -62.938 -9.031 1 96.06 184 ASP B CA 1
ATOM 4499 C C . ASP B 1 184 ? 0.278 -62.5 -10.031 1 96.06 184 ASP B C 1
ATOM 4501 O O . ASP B 1 184 ? 1.206 -63.25 -10.344 1 96.06 184 ASP B O 1
ATOM 4505 N N . TYR B 1 185 ? 0.133 -61.312 -10.578 1 95.81 185 TYR B N 1
ATOM 4506 C CA . TYR B 1 185 ? 1.116 -60.75 -11.508 1 95.81 185 TYR B CA 1
ATOM 4507 C C . TYR B 1 185 ? 2.445 -60.5 -10.805 1 95.81 185 TYR B C 1
ATOM 4509 O O . TYR B 1 185 ? 3.512 -60.75 -11.383 1 95.81 185 TYR B O 1
ATOM 4517 N N . ALA B 1 186 ? 2.424 -60.031 -9.594 1 95 186 ALA B N 1
ATOM 4518 C CA . ALA B 1 186 ? 3.6 -59.594 -8.844 1 95 186 ALA B CA 1
ATOM 4519 C C . ALA B 1 186 ? 4.512 -60.781 -8.523 1 95 186 ALA B C 1
ATOM 4521 O O . ALA B 1 186 ? 5.711 -60.594 -8.305 1 95 186 ALA B O 1
ATOM 4522 N N . ARG B 1 187 ? 3.965 -61.906 -8.57 1 95.06 187 ARG B N 1
ATOM 4523 C CA . ARG B 1 187 ? 4.742 -63.125 -8.336 1 95.06 187 ARG B CA 1
ATOM 4524 C C . ARG B 1 187 ? 5.789 -63.312 -9.43 1 95.06 187 ARG B C 1
ATOM 4526 O O . ARG B 1 187 ? 6.859 -63.875 -9.172 1 95.06 187 ARG B O 1
ATOM 4533 N N . PHE B 1 188 ? 5.559 -62.812 -10.562 1 94.25 188 PHE B N 1
ATOM 4534 C CA . PHE B 1 188 ? 6.422 -63.094 -11.695 1 94.25 188 PHE B CA 1
ATOM 4535 C C . PHE B 1 188 ? 7.113 -61.844 -12.188 1 94.25 188 PHE B C 1
ATOM 4537 O O . PHE B 1 188 ? 8.023 -61.906 -13.023 1 94.25 188 PHE B O 1
ATOM 4544 N N . ASP B 1 189 ? 6.68 -60.75 -11.75 1 96.81 189 ASP B N 1
ATOM 4545 C CA . ASP B 1 189 ? 7.273 -59.5 -12.188 1 96.81 189 ASP B CA 1
ATOM 4546 C C . ASP B 1 189 ? 7.504 -58.562 -11.008 1 96.81 189 ASP B C 1
ATOM 4548 O O . ASP B 1 189 ? 6.586 -57.844 -10.578 1 96.81 189 ASP B O 1
ATOM 4552 N N . PRO B 1 190 ? 8.641 -58.438 -10.578 1 95.56 190 PRO B N 1
ATOM 4553 C CA . PRO B 1 190 ? 8.961 -57.688 -9.383 1 95.56 190 PRO B CA 1
ATOM 4554 C C . PRO B 1 190 ? 8.812 -56.156 -9.602 1 95.56 190 PRO B C 1
ATOM 4556 O O . PRO B 1 190 ? 8.883 -55.406 -8.648 1 95.56 190 PRO B O 1
ATOM 4559 N N . ARG B 1 191 ? 8.602 -55.625 -10.812 1 96.94 191 ARG B N 1
ATOM 4560 C CA . ARG B 1 191 ? 8.406 -54.219 -11.109 1 96.94 191 ARG B CA 1
ATOM 4561 C C . ARG B 1 191 ? 7.008 -53.781 -10.703 1 96.94 191 ARG B C 1
ATOM 4563 O O . ARG B 1 191 ? 6.734 -52.562 -10.625 1 96.94 191 ARG B O 1
ATOM 4570 N N . LEU B 1 192 ? 6.125 -54.75 -10.492 1 98.31 192 LEU B N 1
ATOM 4571 C CA . LEU B 1 192 ? 4.742 -54.438 -10.133 1 98.31 192 LEU B CA 1
ATOM 4572 C C . LEU B 1 192 ? 4.609 -54.219 -8.633 1 98.31 192 LEU B C 1
ATOM 4574 O O . LEU B 1 192 ? 5.039 -55.062 -7.836 1 98.31 192 LEU B O 1
ATOM 4578 N N . ARG B 1 193 ? 4.117 -53.062 -8.258 1 98.06 193 ARG B N 1
ATOM 4579 C CA . ARG B 1 193 ? 3.854 -52.688 -6.871 1 98.06 193 ARG B CA 1
ATOM 4580 C C . ARG B 1 193 ? 2.373 -52.375 -6.656 1 98.06 193 ARG B C 1
ATOM 4582 O O . ARG B 1 193 ? 1.695 -51.875 -7.562 1 98.06 193 ARG B O 1
ATOM 4589 N N . TYR B 1 194 ? 1.91 -52.688 -5.457 1 97.94 194 TYR B N 1
ATOM 4590 C CA . TYR B 1 194 ? 0.507 -52.531 -5.094 1 97.94 194 TYR B CA 1
ATOM 4591 C C . TYR B 1 194 ? 0.362 -51.656 -3.846 1 97.94 194 TYR B C 1
ATOM 4593 O O . TYR B 1 194 ? 1.115 -51.844 -2.883 1 97.94 194 TYR B O 1
ATOM 4601 N N . VAL B 1 195 ? -0.583 -50.656 -3.877 1 97.31 195 VAL B N 1
ATOM 4602 C CA . VAL B 1 195 ? -0.939 -49.875 -2.715 1 97.31 195 VAL B CA 1
ATOM 4603 C C . VAL B 1 195 ? -2.459 -49.75 -2.613 1 97.31 195 VAL B C 1
ATOM 4605 O O . VAL B 1 195 ? -3.131 -49.438 -3.598 1 97.31 195 VAL B O 1
ATOM 4608 N N . ARG B 1 196 ? -2.992 -50 -1.447 1 95.56 196 ARG B N 1
ATOM 4609 C CA . ARG B 1 196 ? -4.414 -49.781 -1.203 1 95.56 196 ARG B CA 1
ATOM 4610 C C . ARG B 1 196 ? -4.699 -48.344 -0.846 1 95.56 196 ARG B C 1
ATOM 4612 O O . ARG B 1 196 ? -4.02 -47.75 0.004 1 95.56 196 ARG B O 1
ATOM 4619 N N . ASN B 1 197 ? -5.641 -47.781 -1.594 1 93.5 197 ASN B N 1
ATOM 4620 C CA . ASN B 1 197 ? -6.035 -46.406 -1.264 1 93.5 197 ASN B CA 1
ATOM 4621 C C . ASN B 1 197 ? -6.812 -46.344 0.05 1 93.5 197 ASN B C 1
ATOM 4623 O O . ASN B 1 197 ? -7.922 -46.875 0.144 1 93.5 197 ASN B O 1
ATOM 4627 N N . PRO B 1 198 ? -6.227 -45.688 1.054 1 89.69 198 PRO B N 1
ATOM 4628 C CA . PRO B 1 198 ? -6.953 -45.594 2.32 1 89.69 198 PRO B CA 1
ATOM 4629 C C . PRO B 1 198 ? -8.234 -44.781 2.197 1 89.69 198 PRO B C 1
ATOM 4631 O O . PRO B 1 198 ? -9.125 -44.875 3.045 1 89.69 198 PRO B O 1
ATOM 4634 N N . ASP B 1 199 ? -8.367 -43.969 1.202 1 81.56 199 ASP B N 1
ATOM 4635 C CA . ASP B 1 199 ? -9.516 -43.094 1.008 1 81.56 199 ASP B CA 1
ATOM 4636 C C . ASP B 1 199 ? -10.445 -43.625 -0.074 1 81.56 199 ASP B C 1
ATOM 4638 O O . ASP B 1 199 ? -11.117 -42.875 -0.766 1 81.56 199 ASP B O 1
ATOM 4642 N N . ALA B 1 200 ? -10.422 -44.906 -0.257 1 80.75 200 ALA B N 1
ATOM 4643 C CA . ALA B 1 200 ? -11.234 -45.531 -1.303 1 80.75 200 ALA B CA 1
ATOM 4644 C C . ALA B 1 200 ? -12.703 -45.156 -1.152 1 80.75 200 ALA B C 1
ATOM 4646 O O . ALA B 1 200 ? -13.234 -45.125 -0.04 1 80.75 200 ALA B O 1
ATOM 4647 N N . GLY B 1 201 ? -13.312 -44.688 -2.234 1 74.31 201 GLY B N 1
ATOM 4648 C CA . GLY B 1 201 ? -14.734 -44.406 -2.236 1 74.31 201 GLY B CA 1
ATOM 4649 C C . GLY B 1 201 ? -15.039 -42.969 -1.846 1 74.31 201 GLY B C 1
ATOM 4650 O O . GLY B 1 201 ? -16.203 -42.562 -1.854 1 74.31 201 GLY B O 1
ATOM 4651 N N . LYS B 1 202 ? -14.062 -42.156 -1.532 1 71.62 202 LYS B N 1
ATOM 4652 C CA . LYS B 1 202 ? -14.336 -40.844 -0.996 1 71.62 202 LYS B CA 1
ATOM 4653 C C . LYS B 1 202 ? -14.594 -39.812 -2.117 1 71.62 202 LYS B C 1
ATOM 4655 O O . LYS B 1 202 ? -15.188 -38.781 -1.887 1 71.62 202 LYS B O 1
ATOM 4660 N N . ASP B 1 203 ? -14.164 -40.156 -3.246 1 79.44 203 ASP B N 1
ATOM 4661 C CA . ASP B 1 203 ? -14.367 -39.25 -4.363 1 79.44 203 ASP B CA 1
ATOM 4662 C C . ASP B 1 203 ? -14.43 -40 -5.691 1 79.44 203 ASP B C 1
ATOM 4664 O O . ASP B 1 203 ? -14.656 -41.219 -5.711 1 79.44 203 ASP B O 1
ATOM 4668 N N . ILE B 1 204 ? -14.414 -39.25 -6.727 1 78.25 204 ILE B N 1
ATOM 4669 C CA . ILE B 1 204 ? -14.57 -39.875 -8.031 1 78.25 204 ILE B CA 1
ATOM 4670 C C . ILE B 1 204 ? -13.203 -40.281 -8.586 1 78.25 204 ILE B C 1
ATOM 4672 O O . ILE B 1 204 ? -12.906 -40.031 -9.758 1 78.25 204 ILE B O 1
ATOM 4676 N N . GLY B 1 205 ? -12.297 -40.75 -7.621 1 86.75 205 GLY B N 1
ATOM 4677 C CA . GLY B 1 205 ? -11.031 -41.312 -8.078 1 86.75 205 GLY B CA 1
ATOM 4678 C C . GLY B 1 205 ? -9.891 -40.312 -8.062 1 86.75 205 GLY B C 1
ATOM 4679 O O . GLY B 1 205 ? -8.734 -40.688 -8.273 1 86.75 205 GLY B O 1
ATOM 4680 N N . ARG B 1 206 ? -10.188 -39.031 -7.84 1 89.81 206 ARG B N 1
ATOM 4681 C CA . ARG B 1 206 ? -9.148 -38.031 -7.855 1 89.81 206 ARG B CA 1
ATOM 4682 C C . ARG B 1 206 ? -8.07 -38.312 -6.816 1 89.81 206 ARG B C 1
ATOM 4684 O O . ARG B 1 206 ? -6.879 -38.281 -7.117 1 89.81 206 ARG B O 1
ATOM 4691 N N . LEU B 1 207 ? -8.5 -38.656 -5.629 1 92.81 207 LEU B N 1
ATOM 4692 C CA . LEU B 1 207 ? -7.562 -38.875 -4.535 1 92.81 207 LEU B CA 1
ATOM 4693 C C . LEU B 1 207 ? -6.695 -40.125 -4.816 1 92.81 207 LEU B C 1
ATOM 4695 O O . LEU B 1 207 ? -5.562 -40.188 -4.34 1 92.81 207 LEU B O 1
ATOM 4699 N N . ASN B 1 208 ? -7.227 -41.062 -5.539 1 95.19 208 ASN B N 1
ATOM 4700 C CA . ASN B 1 208 ? -6.41 -42.188 -5.941 1 95.19 208 ASN B CA 1
ATOM 4701 C C . ASN B 1 208 ? -5.297 -41.781 -6.895 1 95.19 208 ASN B C 1
ATOM 4703 O O . ASN B 1 208 ? -4.191 -42.312 -6.836 1 95.19 208 ASN B O 1
ATOM 4707 N N . HIS B 1 209 ? -5.605 -40.875 -7.816 1 95.38 209 HIS B N 1
ATOM 4708 C CA . HIS B 1 209 ? -4.562 -40.312 -8.664 1 95.38 209 HIS B CA 1
ATOM 4709 C C . HIS B 1 209 ? -3.5 -39.594 -7.84 1 95.38 209 HIS B C 1
ATOM 4711 O O . HIS B 1 209 ? -2.303 -39.75 -8.102 1 95.38 209 HIS B O 1
ATOM 4717 N N . VAL B 1 210 ? -3.951 -38.844 -6.836 1 95.56 210 VAL B N 1
ATOM 4718 C CA . VAL B 1 210 ? -3.035 -38.125 -5.953 1 95.56 210 VAL B CA 1
ATOM 4719 C C . VAL B 1 210 ? -2.133 -39.125 -5.227 1 95.56 210 VAL B C 1
ATOM 4721 O O . VAL B 1 210 ? -0.921 -38.906 -5.129 1 95.56 210 VAL B O 1
ATOM 4724 N N . LEU B 1 211 ? -2.766 -40.188 -4.773 1 96.62 211 LEU B N 1
ATOM 4725 C CA . LEU B 1 211 ? -2.004 -41.25 -4.109 1 96.62 211 LEU B CA 1
ATOM 4726 C C . LEU B 1 211 ? -0.947 -41.812 -5.043 1 96.62 211 LEU B C 1
ATOM 4728 O O . LEU B 1 211 ? 0.183 -42.062 -4.621 1 96.62 211 LEU B O 1
ATOM 4732 N N . CYS B 1 212 ? -1.276 -42.062 -6.332 1 97.56 212 CYS B N 1
ATOM 4733 C CA . CYS B 1 212 ? -0.341 -42.562 -7.332 1 97.56 212 CYS B CA 1
ATOM 4734 C C . CYS B 1 212 ? 0.895 -41.688 -7.422 1 97.56 212 CYS B C 1
ATOM 4736 O O . CYS B 1 212 ? 2.023 -42.156 -7.387 1 97.56 212 CYS B O 1
ATOM 4738 N N . MET B 1 213 ? 0.659 -40.375 -7.52 1 97 213 MET B N 1
ATOM 4739 C CA . MET B 1 213 ? 1.754 -39.438 -7.605 1 97 213 MET B CA 1
ATOM 4740 C C . MET B 1 213 ? 2.621 -39.469 -6.352 1 97 213 MET B C 1
ATOM 4742 O O . MET B 1 213 ? 3.85 -39.438 -6.441 1 97 213 MET B O 1
ATOM 4746 N N . GLN B 1 214 ? 2.021 -39.594 -5.199 1 96.62 214 GLN B N 1
ATOM 4747 C CA . GLN B 1 214 ? 2.721 -39.562 -3.92 1 96.62 214 GLN B CA 1
ATOM 4748 C C . GLN B 1 214 ? 3.572 -40.812 -3.744 1 96.62 214 GLN B C 1
ATOM 4750 O O . GLN B 1 214 ? 4.645 -40.781 -3.137 1 96.62 214 GLN B O 1
ATOM 4755 N N . GLN B 1 215 ? 3.098 -41.906 -4.266 1 97.94 215 GLN B N 1
ATOM 4756 C CA . GLN B 1 215 ? 3.738 -43.219 -4.027 1 97.94 215 GLN B CA 1
ATOM 4757 C C . GLN B 1 215 ? 4.742 -43.531 -5.129 1 97.94 215 GLN B C 1
ATOM 4759 O O . GLN B 1 215 ? 5.566 -44.438 -4.977 1 97.94 215 GLN B O 1
ATOM 4764 N N . ALA B 1 216 ? 4.645 -42.844 -6.277 1 98.44 216 ALA B N 1
ATOM 4765 C CA . ALA B 1 216 ? 5.531 -43.125 -7.41 1 98.44 216 ALA B CA 1
ATOM 4766 C C . ALA B 1 216 ? 6.988 -42.875 -7.031 1 98.44 216 ALA B C 1
ATOM 4768 O O . ALA B 1 216 ? 7.305 -41.938 -6.312 1 98.44 216 ALA B O 1
ATOM 4769 N N . ARG B 1 217 ? 7.883 -43.688 -7.508 1 98.25 217 ARG B N 1
ATOM 4770 C CA . ARG B 1 217 ? 9.305 -43.594 -7.188 1 98.25 217 ARG B CA 1
ATOM 4771 C C . ARG B 1 217 ? 10.109 -43.125 -8.398 1 98.25 217 ARG B C 1
ATOM 4773 O O . ARG B 1 217 ? 11.273 -42.75 -8.266 1 98.25 217 ARG B O 1
ATOM 4780 N N . GLY B 1 218 ? 9.523 -43.219 -9.578 1 98.31 218 GLY B N 1
ATOM 4781 C CA . GLY B 1 218 ? 10.219 -42.906 -10.812 1 98.31 218 GLY B CA 1
ATOM 4782 C C . GLY B 1 218 ? 10.445 -41.406 -11.016 1 98.31 218 GLY B C 1
ATOM 4783 O O . GLY B 1 218 ? 9.695 -40.594 -10.477 1 98.31 218 GLY B O 1
ATOM 4784 N N . GLU B 1 219 ? 11.461 -41.125 -11.758 1 97.38 219 GLU B N 1
ATOM 4785 C CA . GLU B 1 219 ? 11.719 -39.75 -12.18 1 97.38 219 GLU B CA 1
ATOM 4786 C C . GLU B 1 219 ? 10.625 -39.219 -13.117 1 97.38 219 GLU B C 1
ATOM 4788 O O . GLU B 1 219 ? 10.258 -38.062 -13.078 1 97.38 219 GLU B O 1
ATOM 4793 N N . TYR B 1 220 ? 10.156 -40.094 -13.93 1 98.12 220 TYR B N 1
ATOM 4794 C CA . TYR B 1 220 ? 9.07 -39.781 -14.852 1 98.12 220 TYR B CA 1
ATOM 4795 C C . TYR B 1 220 ? 7.797 -40.531 -14.461 1 98.12 220 TYR B C 1
ATOM 4797 O O . TYR B 1 220 ? 7.848 -41.656 -13.992 1 98.12 220 TYR B O 1
ATOM 4805 N N . ILE B 1 221 ? 6.684 -39.844 -14.656 1 98.69 221 ILE B N 1
ATOM 4806 C CA . ILE B 1 221 ? 5.371 -40.375 -14.32 1 98.69 221 ILE B CA 1
ATOM 4807 C C . ILE B 1 221 ? 4.582 -40.625 -15.602 1 98.69 221 ILE B C 1
ATOM 4809 O O . ILE B 1 221 ? 4.461 -39.75 -16.453 1 98.69 221 ILE B O 1
ATOM 4813 N N . LYS B 1 222 ? 4.121 -41.812 -15.781 1 98.75 222 LYS B N 1
ATOM 4814 C CA . LYS B 1 222 ? 3.223 -42.25 -16.844 1 98.75 222 LYS B CA 1
ATOM 4815 C C . LYS B 1 222 ? 1.954 -42.875 -16.281 1 98.75 222 LYS B C 1
ATOM 4817 O O . LYS B 1 222 ? 1.985 -44 -15.758 1 98.75 222 LYS B O 1
ATOM 4822 N N . PHE B 1 223 ? 0.871 -42.188 -16.406 1 97.81 223 PHE B N 1
ATOM 4823 C CA . PHE B 1 223 ? -0.388 -42.719 -15.914 1 97.81 223 PHE B CA 1
ATOM 4824 C C . PHE B 1 223 ? -0.937 -43.781 -16.875 1 97.81 223 PHE B C 1
ATOM 4826 O O . PHE B 1 223 ? -0.672 -43.719 -18.078 1 97.81 223 PHE B O 1
ATOM 4833 N N . LEU B 1 224 ? -1.704 -44.656 -16.344 1 98.31 224 LEU B N 1
ATOM 4834 C CA . LEU B 1 224 ? -2.484 -45.625 -17.094 1 98.31 224 LEU B CA 1
ATOM 4835 C C . LEU B 1 224 ? -3.762 -46 -16.344 1 98.31 224 LEU B C 1
ATOM 4837 O O . LEU B 1 224 ? -3.703 -46.625 -15.281 1 98.31 224 LEU B O 1
ATOM 4841 N N . ASN B 1 225 ? -4.871 -45.594 -16.891 1 96.19 225 ASN B N 1
ATOM 4842 C CA . ASN B 1 225 ? -6.141 -46 -16.297 1 96.19 225 ASN B CA 1
ATOM 4843 C C . ASN B 1 225 ? -6.363 -47.5 -16.453 1 96.19 225 ASN B C 1
ATOM 4845 O O . ASN B 1 225 ? -5.828 -48.125 -17.375 1 96.19 225 ASN B O 1
ATOM 4849 N N . ASP B 1 226 ? -7.191 -48.062 -15.562 1 96.06 226 ASP B N 1
ATOM 4850 C CA . ASP B 1 226 ? -7.336 -49.5 -15.469 1 96.06 226 ASP B CA 1
ATOM 4851 C C . ASP B 1 226 ? -8.133 -50.062 -16.641 1 96.06 226 ASP B C 1
ATOM 4853 O O . ASP B 1 226 ? -8.227 -51.281 -16.828 1 96.06 226 ASP B O 1
ATOM 4857 N N . ASP B 1 227 ? -8.672 -49.188 -17.484 1 95.56 227 ASP B N 1
ATOM 4858 C CA . ASP B 1 227 ? -9.453 -49.625 -18.625 1 95.56 227 ASP B CA 1
ATOM 4859 C C . ASP B 1 227 ? -8.789 -49.219 -19.938 1 95.56 227 ASP B C 1
ATOM 4861 O O . ASP B 1 227 ? -9.352 -49.406 -21.016 1 95.56 227 ASP B O 1
ATOM 4865 N N . ASP B 1 228 ? -7.617 -48.656 -19.906 1 97 228 ASP B N 1
ATOM 4866 C CA . ASP B 1 228 ? -6.895 -48.188 -21.078 1 97 228 ASP B CA 1
ATOM 4867 C C . ASP B 1 228 ? -5.73 -49.125 -21.406 1 97 228 ASP B C 1
ATOM 4869 O O . ASP B 1 228 ? -5.473 -50.094 -20.672 1 97 228 ASP B O 1
ATOM 4873 N N . LEU B 1 229 ? -5.105 -48.906 -22.578 1 98.06 229 LEU B N 1
ATOM 4874 C CA . LEU B 1 229 ? -3.961 -49.688 -23.016 1 98.06 229 LEU B CA 1
ATOM 4875 C C . LEU B 1 229 ? -2.816 -48.781 -23.469 1 98.06 229 LEU B C 1
ATOM 4877 O O . LEU B 1 229 ? -3.049 -47.656 -23.953 1 98.06 229 LEU B O 1
ATOM 4881 N N . LEU B 1 230 ? -1.633 -49.312 -23.312 1 98.56 230 LEU B N 1
ATOM 4882 C CA . LEU B 1 230 ? -0.444 -48.625 -23.844 1 98.56 230 LEU B CA 1
ATOM 4883 C C . LEU B 1 230 ? 0.15 -49.406 -25 1 98.56 230 LEU B C 1
ATOM 4885 O O . LEU B 1 230 ? 0.186 -50.656 -24.984 1 98.56 230 LEU B O 1
ATOM 4889 N N . ASP B 1 231 ? 0.539 -48.625 -26 1 98.25 231 ASP B N 1
ATOM 4890 C CA . ASP B 1 231 ? 1.388 -49.219 -27.016 1 98.25 231 ASP B CA 1
ATOM 4891 C C . ASP B 1 231 ? 2.678 -49.781 -26.406 1 98.25 231 ASP B C 1
ATOM 4893 O O . ASP B 1 231 ? 3.211 -49.188 -25.453 1 98.25 231 ASP B O 1
ATOM 4897 N N . ILE B 1 232 ? 3.25 -50.875 -26.984 1 98.31 232 ILE B N 1
ATOM 4898 C CA . ILE B 1 232 ? 4.402 -51.531 -26.406 1 98.31 232 ILE B CA 1
ATOM 4899 C C . ILE B 1 232 ? 5.598 -50.594 -26.375 1 98.31 232 ILE B C 1
ATOM 4901 O O . ILE B 1 232 ? 6.48 -50.719 -25.516 1 98.31 232 ILE B O 1
ATOM 4905 N N . GLU B 1 233 ? 5.625 -49.594 -27.234 1 98.62 233 GLU B N 1
ATOM 4906 C CA . GLU B 1 233 ? 6.746 -48.656 -27.297 1 98.62 233 GLU B CA 1
ATOM 4907 C C . GLU B 1 233 ? 6.387 -47.312 -26.656 1 98.62 233 GLU B C 1
ATOM 4909 O O . GLU B 1 233 ? 7.105 -46.344 -26.844 1 98.62 233 GLU B O 1
ATOM 4914 N N . CYS B 1 234 ? 5.312 -47.281 -25.969 1 98.56 234 CYS B N 1
ATOM 4915 C CA . CYS B 1 234 ? 4.801 -46 -25.453 1 98.56 234 CYS B CA 1
ATOM 4916 C C . CYS B 1 234 ? 5.848 -45.312 -24.594 1 98.56 234 CYS B C 1
ATOM 4918 O O . CYS B 1 234 ? 6.242 -44.188 -24.891 1 98.56 234 CYS B O 1
ATOM 4920 N N . VAL B 1 235 ? 6.363 -45.938 -23.531 1 98.75 235 VAL B N 1
ATOM 4921 C CA . VAL B 1 235 ? 7.305 -45.344 -22.594 1 98.75 235 VAL B CA 1
ATOM 4922 C C . VAL B 1 235 ? 8.586 -44.938 -23.328 1 98.75 235 VAL B C 1
ATOM 4924 O O . VAL B 1 235 ? 9.102 -43.844 -23.141 1 98.75 235 VAL B O 1
ATOM 4927 N N . GLU B 1 236 ? 9.062 -45.812 -24.188 1 98.12 236 GLU B N 1
ATOM 4928 C CA . GLU B 1 236 ? 10.297 -45.562 -24.922 1 98.12 236 GLU B CA 1
ATOM 4929 C C . GLU B 1 236 ? 10.172 -44.312 -25.797 1 98.12 236 GLU B C 1
ATOM 4931 O O . GLU B 1 236 ? 11.062 -43.469 -25.812 1 98.12 236 GLU B O 1
ATOM 4936 N N . ARG B 1 237 ? 9.086 -44.188 -26.5 1 97.94 237 ARG B N 1
ATOM 4937 C CA . ARG B 1 237 ? 8.891 -43.094 -27.422 1 97.94 237 ARG B CA 1
ATOM 4938 C C . ARG B 1 237 ? 8.703 -41.781 -26.672 1 97.94 237 ARG B C 1
ATOM 4940 O O . ARG B 1 237 ? 9.273 -40.75 -27.047 1 97.94 237 ARG B O 1
ATOM 4947 N N . LEU B 1 238 ? 7.941 -41.812 -25.672 1 98.12 238 LEU B N 1
ATOM 4948 C CA . LEU B 1 238 ? 7.727 -40.594 -24.891 1 98.12 238 LEU B CA 1
ATOM 4949 C C . LEU B 1 238 ? 9.008 -40.156 -24.188 1 98.12 238 LEU B C 1
ATOM 4951 O O . LEU B 1 238 ? 9.336 -38.969 -24.172 1 98.12 238 LEU B O 1
ATOM 4955 N N . LEU B 1 239 ? 9.695 -41.062 -23.562 1 97.56 239 LEU B N 1
ATOM 4956 C CA . LEU B 1 239 ? 10.969 -40.75 -22.938 1 97.56 239 LEU B CA 1
ATOM 4957 C C . LEU B 1 239 ? 11.961 -40.188 -23.953 1 97.56 239 LEU B C 1
ATOM 4959 O O . LEU B 1 239 ? 12.75 -39.312 -23.625 1 97.56 239 LEU B O 1
ATOM 4963 N N . GLY B 1 240 ? 11.93 -40.781 -25.188 1 96.19 240 GLY B N 1
ATOM 4964 C CA . GLY B 1 240 ? 12.758 -40.25 -26.25 1 96.19 240 GLY B CA 1
ATOM 4965 C C . GLY B 1 240 ? 12.539 -38.781 -26.516 1 96.19 240 GLY B C 1
ATOM 4966 O O . GLY B 1 240 ? 13.484 -38.031 -26.812 1 96.19 240 GLY B O 1
ATOM 4967 N N . THR B 1 241 ? 11.312 -38.344 -26.406 1 95.94 241 THR B N 1
ATOM 4968 C CA . THR B 1 241 ? 10.992 -36.938 -26.594 1 95.94 241 THR B CA 1
ATOM 4969 C C . THR B 1 241 ? 11.711 -36.062 -25.547 1 95.94 241 THR B C 1
ATOM 4971 O O . THR B 1 241 ? 12.211 -34.969 -25.859 1 95.94 241 THR B O 1
ATOM 4974 N N . PHE B 1 242 ? 11.789 -36.531 -24.266 1 95.44 242 PHE B N 1
ATOM 4975 C CA . PHE B 1 242 ? 12.484 -35.812 -23.219 1 95.44 242 PHE B CA 1
ATOM 4976 C C . PHE B 1 242 ? 13.984 -35.781 -23.469 1 95.44 242 PHE B C 1
ATOM 4978 O O . PHE B 1 242 ? 14.672 -34.844 -23.047 1 95.44 242 PHE B O 1
ATOM 4985 N N . ARG B 1 243 ? 14.461 -36.75 -24.109 1 94.19 243 ARG B N 1
ATOM 4986 C CA . ARG B 1 243 ? 15.875 -36.781 -24.484 1 94.19 243 ARG B CA 1
ATOM 4987 C C . ARG B 1 243 ? 16.172 -35.75 -25.594 1 94.19 243 ARG B C 1
ATOM 4989 O O . ARG B 1 243 ? 17.172 -35.062 -25.531 1 94.19 243 ARG B O 1
ATOM 4996 N N . ASP B 1 244 ? 15.281 -35.719 -26.531 1 92.81 244 ASP B N 1
ATOM 4997 C CA . ASP B 1 244 ? 15.469 -34.875 -27.703 1 92.81 244 ASP B CA 1
ATOM 4998 C C . ASP B 1 244 ? 15.219 -33.406 -27.359 1 92.81 244 ASP B C 1
ATOM 5000 O O . ASP B 1 244 ? 15.82 -32.5 -27.969 1 92.81 244 ASP B O 1
ATOM 5004 N N . TYR B 1 245 ? 14.336 -33.188 -26.453 1 90.25 245 TYR B N 1
ATOM 5005 C CA . TYR B 1 245 ? 13.953 -31.844 -26.031 1 90.25 245 TYR B CA 1
ATOM 5006 C C . TYR B 1 245 ? 14.055 -31.688 -24.516 1 90.25 245 TYR B C 1
ATOM 5008 O O . TYR B 1 245 ? 13.047 -31.75 -23.812 1 90.25 245 TYR B O 1
ATOM 5016 N N . PRO B 1 246 ? 15.195 -31.406 -24.031 1 83.75 246 PRO B N 1
ATOM 5017 C CA . PRO B 1 246 ? 15.414 -31.469 -22.594 1 83.75 246 PRO B CA 1
ATOM 5018 C C . PRO B 1 246 ? 14.555 -30.469 -21.812 1 83.75 246 PRO B C 1
ATOM 5020 O O . PRO B 1 246 ? 14.273 -30.672 -20.625 1 83.75 246 PRO B O 1
ATOM 5023 N N . ASP B 1 247 ? 14.016 -29.469 -22.375 1 87.31 247 ASP B N 1
ATOM 5024 C CA . ASP B 1 247 ? 13.367 -28.391 -21.641 1 87.31 247 ASP B CA 1
ATOM 5025 C C . ASP B 1 247 ? 11.852 -28.547 -21.656 1 87.31 247 ASP B C 1
ATOM 5027 O O . ASP B 1 247 ? 11.133 -27.75 -21.047 1 87.31 247 ASP B O 1
ATOM 5031 N N . ILE B 1 248 ? 11.375 -29.641 -22.203 1 94.5 248 ILE B N 1
ATOM 5032 C CA . ILE B 1 248 ? 9.93 -29.812 -22.234 1 94.5 248 ILE B CA 1
ATOM 5033 C C . ILE B 1 248 ? 9.438 -30.297 -20.875 1 94.5 248 ILE B C 1
ATOM 5035 O O . ILE B 1 248 ? 10.195 -30.875 -20.094 1 94.5 248 ILE B O 1
ATOM 5039 N N . THR B 1 249 ? 8.164 -30.031 -20.578 1 96.69 249 THR B N 1
ATOM 5040 C CA . THR B 1 249 ? 7.59 -30.438 -19.297 1 96.69 249 THR B CA 1
ATOM 5041 C C . THR B 1 249 ? 6.523 -31.5 -19.484 1 96.69 249 THR B C 1
ATOM 5043 O O . THR B 1 249 ? 6.102 -32.156 -18.531 1 96.69 249 THR B O 1
ATOM 5046 N N . LEU B 1 250 ? 6.125 -31.656 -20.734 1 98 250 LEU B N 1
ATOM 5047 C CA . LEU B 1 250 ? 5.047 -32.594 -21.016 1 98 250 LEU B CA 1
ATOM 5048 C C . LEU B 1 250 ? 5.27 -33.281 -22.359 1 98 250 LEU B C 1
ATOM 5050 O O . LEU B 1 250 ? 5.621 -32.656 -23.344 1 98 250 LEU B O 1
ATOM 5054 N N . ALA B 1 251 ? 5.254 -34.562 -22.391 1 98.38 251 ALA B N 1
ATOM 5055 C CA . ALA B 1 251 ? 5.195 -35.344 -23.609 1 98.38 251 ALA B CA 1
ATOM 5056 C C . ALA B 1 251 ? 3.854 -36.062 -23.734 1 98.38 251 ALA B C 1
ATOM 5058 O O . ALA B 1 251 ? 3.344 -36.625 -22.75 1 98.38 251 ALA B O 1
ATOM 5059 N N . THR B 1 252 ? 3.258 -35.969 -24.812 1 98.38 252 THR B N 1
ATOM 5060 C CA . THR B 1 252 ? 1.979 -36.625 -25.062 1 98.38 252 THR B CA 1
ATOM 5061 C C . THR B 1 252 ? 1.918 -37.156 -26.484 1 98.38 252 THR B C 1
ATOM 5063 O O . THR B 1 252 ? 2.877 -37.031 -27.25 1 98.38 252 THR B O 1
ATOM 5066 N N . SER B 1 253 ? 0.849 -37.969 -26.781 1 97.94 253 SER B N 1
ATOM 5067 C CA . SER B 1 253 ? 0.63 -38.531 -28.094 1 97.94 253 SER B CA 1
ATOM 5068 C C . SER B 1 253 ? -0.855 -38.594 -28.438 1 97.94 253 SER B C 1
ATOM 5070 O O . SER B 1 253 ? -1.704 -38.344 -27.578 1 97.94 253 SER B O 1
ATOM 5072 N N . LYS B 1 254 ? -1.07 -38.812 -29.656 1 96.75 254 LYS B N 1
ATOM 5073 C CA . LYS B 1 254 ? -2.449 -39.062 -30.062 1 96.75 254 LYS B CA 1
ATOM 5074 C C . LYS B 1 254 ? -3.02 -40.281 -29.312 1 96.75 254 LYS B C 1
ATOM 5076 O O . LYS B 1 254 ? -2.318 -41.25 -29.094 1 96.75 254 LYS B O 1
ATOM 5081 N N . ARG B 1 255 ? -4.234 -40.156 -28.812 1 95.19 255 ARG B N 1
ATOM 5082 C CA . ARG B 1 255 ? -4.887 -41.312 -28.203 1 95.19 255 ARG B CA 1
ATOM 5083 C C . ARG B 1 255 ? -5.883 -41.938 -29.156 1 95.19 255 ARG B C 1
ATOM 5085 O O . ARG B 1 255 ? -6.57 -41.25 -29.906 1 95.19 255 ARG B O 1
ATOM 5092 N N . GLN B 1 256 ? -5.883 -43.188 -29.234 1 96.62 256 GLN B N 1
ATOM 5093 C CA . GLN B 1 256 ? -6.797 -43.969 -30.047 1 96.62 256 GLN B CA 1
ATOM 5094 C C . GLN B 1 256 ? -8 -44.438 -29.219 1 96.62 256 GLN B C 1
ATOM 5096 O O . GLN B 1 256 ? -7.844 -45.156 -28.234 1 96.62 256 GLN B O 1
ATOM 5101 N N . ARG B 1 257 ? -9.188 -44 -29.672 1 96.12 257 ARG B N 1
ATOM 5102 C CA . ARG B 1 257 ? -10.383 -44.531 -29.031 1 96.12 257 ARG B CA 1
ATOM 5103 C C . ARG B 1 257 ? -10.609 -46 -29.406 1 96.12 257 ARG B C 1
ATOM 5105 O O . ARG B 1 257 ? -10.391 -46.375 -30.562 1 96.12 257 ARG B O 1
ATOM 5112 N N . ILE B 1 258 ? -11.016 -46.781 -28.484 1 96.81 258 ILE B N 1
ATOM 5113 C CA . ILE B 1 258 ? -11.383 -48.188 -28.75 1 96.81 258 ILE B CA 1
ATOM 5114 C C . ILE B 1 258 ? -12.703 -48.5 -28.047 1 96.81 258 ILE B C 1
ATOM 5116 O O . ILE B 1 258 ? -13.086 -47.844 -27.094 1 96.81 258 ILE B O 1
ATOM 5120 N N . ASP B 1 259 ? -13.391 -49.438 -28.578 1 95 259 ASP B N 1
ATOM 5121 C CA . ASP B 1 259 ? -14.633 -49.844 -27.938 1 95 259 ASP B CA 1
ATOM 5122 C C . ASP B 1 259 ? -14.383 -50.844 -26.828 1 95 259 ASP B C 1
ATOM 5124 O O . ASP B 1 259 ? -13.234 -51.125 -26.453 1 95 259 ASP B O 1
ATOM 5128 N N . GLY B 1 260 ? -15.359 -51.375 -26.234 1 92 260 GLY B N 1
ATOM 5129 C CA . GLY B 1 260 ? -15.258 -52.281 -25.109 1 92 260 GLY B CA 1
ATOM 5130 C C . GLY B 1 260 ? -14.523 -53.562 -25.453 1 92 260 GLY B C 1
ATOM 5131 O O . GLY B 1 260 ? -14.031 -54.281 -24.562 1 92 260 GLY B O 1
ATOM 5132 N N . PHE B 1 261 ? -14.367 -53.812 -26.719 1 91.38 261 PHE B N 1
ATOM 5133 C CA . PHE B 1 261 ? -13.758 -55.062 -27.156 1 91.38 261 PHE B CA 1
ATOM 5134 C C . PHE B 1 261 ? -12.359 -54.812 -27.719 1 91.38 261 PHE B C 1
ATOM 5136 O O . PHE B 1 261 ? -11.672 -55.75 -28.141 1 91.38 261 PHE B O 1
ATOM 5143 N N . GLY B 1 262 ? -11.984 -53.562 -27.719 1 92.94 262 GLY B N 1
ATOM 5144 C CA . GLY B 1 262 ? -10.633 -53.25 -28.125 1 92.94 262 GLY B CA 1
ATOM 5145 C C . GLY B 1 262 ? -10.539 -52.812 -29.578 1 92.94 262 GLY B C 1
ATOM 5146 O O . GLY B 1 262 ? -9.445 -52.531 -30.078 1 92.94 262 GLY B O 1
ATOM 5147 N N . ALA B 1 263 ? -11.672 -52.75 -30.234 1 95.5 263 ALA B N 1
ATOM 5148 C CA . ALA B 1 263 ? -11.672 -52.312 -31.625 1 95.5 263 ALA B CA 1
ATOM 5149 C C . ALA B 1 263 ? -11.562 -50.812 -31.75 1 95.5 263 ALA B C 1
ATOM 5151 O O . ALA B 1 263 ? -12.172 -50.062 -30.969 1 95.5 263 ALA B O 1
ATOM 5152 N N . PRO B 1 264 ? -10.82 -50.375 -32.719 1 95.81 264 PRO B N 1
ATOM 5153 C CA . PRO B 1 264 ? -10.633 -48.938 -32.875 1 95.81 264 PRO B CA 1
ATOM 5154 C C . PRO B 1 264 ? -11.93 -48.188 -33.219 1 95.81 264 PRO B C 1
ATOM 5156 O O . PRO B 1 264 ? -12.766 -48.719 -33.969 1 95.81 264 PRO B O 1
ATOM 5159 N N . LEU B 1 265 ? -12.133 -47.094 -32.625 1 96.12 265 LEU B N 1
ATOM 5160 C CA . LEU B 1 265 ? -13.258 -46.188 -32.938 1 96.12 265 LEU B CA 1
ATOM 5161 C C . LEU B 1 265 ? -12.773 -44.938 -33.656 1 96.12 265 LEU B C 1
ATOM 5163 O O . LEU B 1 265 ? -11.602 -44.594 -33.562 1 96.12 265 LEU B O 1
ATOM 5167 N N . ALA B 1 266 ? -13.68 -44.344 -34.344 1 94.94 266 ALA B N 1
ATOM 5168 C CA . ALA B 1 266 ? -13.367 -43.094 -35.062 1 94.94 266 ALA B CA 1
ATOM 5169 C C . ALA B 1 266 ? -13.039 -41.969 -34.062 1 94.94 266 ALA B C 1
ATOM 5171 O O . ALA B 1 266 ? -13.508 -41.969 -32.938 1 94.94 266 ALA B O 1
ATOM 5172 N N . ASP B 1 267 ? -12.227 -41.062 -34.656 1 93.81 267 ASP B N 1
ATOM 5173 C CA . ASP B 1 267 ? -11.875 -39.875 -33.844 1 93.81 267 ASP B CA 1
ATOM 5174 C C . ASP B 1 267 ? -13.094 -39 -33.625 1 93.81 267 ASP B C 1
ATOM 5176 O O . ASP B 1 267 ? -14.023 -38.969 -34.438 1 93.81 267 ASP B O 1
ATOM 5180 N N . ILE B 1 268 ? -13.102 -38.344 -32.531 1 92.69 268 ILE B N 1
ATOM 5181 C CA . ILE B 1 268 ? -13.953 -37.156 -32.25 1 92.69 268 ILE B CA 1
ATOM 5182 C C . ILE B 1 268 ? -13.094 -35.906 -32.188 1 92.69 268 ILE B C 1
ATOM 5184 O O . ILE B 1 268 ? -11.859 -36 -32.188 1 92.69 268 ILE B O 1
ATOM 5188 N N . PRO B 1 269 ? -13.688 -34.781 -32.094 1 90.5 269 PRO B N 1
ATOM 5189 C CA . PRO B 1 269 ? -12.891 -33.562 -32.062 1 90.5 269 PRO B CA 1
ATOM 5190 C C . PRO B 1 269 ? -11.828 -33.562 -30.969 1 90.5 269 PRO B C 1
ATOM 5192 O O . PRO B 1 269 ? -10.688 -33.156 -31.203 1 90.5 269 PRO B O 1
ATOM 5195 N N . ALA B 1 270 ? -12.094 -34.125 -29.844 1 90.75 270 ALA B N 1
ATOM 5196 C CA . ALA B 1 270 ? -11.188 -34.125 -28.703 1 90.75 270 ALA B CA 1
ATOM 5197 C C . ALA B 1 270 ? -10.008 -35.062 -28.938 1 90.75 270 ALA B C 1
ATOM 5199 O O . ALA B 1 270 ? -8.969 -34.938 -28.266 1 90.75 270 ALA B O 1
ATOM 5200 N N . THR B 1 271 ? -10.133 -36.031 -29.844 1 93.19 271 THR B N 1
ATOM 5201 C CA . THR B 1 271 ? -9.078 -37.031 -30 1 93.19 271 THR B CA 1
ATOM 5202 C C . THR B 1 271 ? -8.336 -36.844 -31.328 1 93.19 271 THR B C 1
ATOM 5204 O O . THR B 1 271 ? -7.449 -37.625 -31.672 1 93.19 271 THR B O 1
ATOM 5207 N N . GLN B 1 272 ? -8.805 -35.844 -32.062 1 92.88 272 GLN B N 1
ATOM 5208 C CA . GLN B 1 272 ? -8.055 -35.469 -33.25 1 92.88 272 GLN B CA 1
ATOM 5209 C C . GLN B 1 272 ? -6.742 -34.781 -32.906 1 92.88 272 GLN B C 1
ATOM 5211 O O . GLN B 1 272 ? -6.715 -33.906 -32.031 1 92.88 272 GLN B O 1
ATOM 5216 N N . ALA B 1 273 ? -5.656 -35.25 -33.562 1 92.81 273 ALA B N 1
ATOM 5217 C CA . ALA B 1 273 ? -4.379 -34.562 -33.344 1 92.81 273 ALA B CA 1
ATOM 5218 C C . ALA B 1 273 ? -4.449 -33.094 -33.688 1 92.81 273 ALA B C 1
ATOM 5220 O O . ALA B 1 273 ? -4.914 -32.75 -34.781 1 92.81 273 ALA B O 1
ATOM 5221 N N . PRO B 1 274 ? -4.008 -32.281 -32.812 1 92.94 274 PRO B N 1
ATOM 5222 C CA . PRO B 1 274 ? -4.051 -30.844 -33.094 1 92.94 274 PRO B CA 1
ATOM 5223 C C . PRO B 1 274 ? -2.924 -30.406 -34.031 1 92.94 274 PRO B C 1
ATOM 5225 O O . PRO B 1 274 ? -2.838 -29.234 -34.406 1 92.94 274 PRO B O 1
ATOM 5228 N N . VAL B 1 275 ? -1.984 -31.281 -34.344 1 94.69 275 VAL B N 1
ATOM 5229 C CA . VAL B 1 275 ? -0.844 -31 -35.219 1 94.69 275 VAL B CA 1
ATOM 5230 C C . VAL B 1 275 ? -0.761 -32.031 -36.312 1 94.69 275 VAL B C 1
ATOM 5232 O O . VAL B 1 275 ? -1.222 -33.188 -36.156 1 94.69 275 VAL B O 1
ATOM 5235 N N . ALA B 1 276 ? -0.128 -31.703 -37.438 1 94.5 276 ALA B N 1
ATOM 5236 C CA . ALA B 1 276 ? -0.055 -32.594 -38.594 1 94.5 276 ALA B CA 1
ATOM 5237 C C . ALA B 1 276 ? 1.104 -33.562 -38.469 1 94.5 276 ALA B C 1
ATOM 5239 O O . ALA B 1 276 ? 1.097 -34.625 -39.094 1 94.5 276 ALA B O 1
ATOM 5240 N N . ALA B 1 277 ? 2.129 -33.25 -37.719 1 97.25 277 ALA B N 1
ATOM 5241 C CA . ALA B 1 277 ? 3.311 -34.062 -37.438 1 97.25 277 ALA B CA 1
ATOM 5242 C C . ALA B 1 277 ? 3.824 -33.844 -36.031 1 97.25 277 ALA B C 1
ATOM 5244 O O . ALA B 1 277 ? 3.346 -32.969 -35.312 1 97.25 277 ALA B O 1
ATOM 5245 N N . ASP B 1 278 ? 4.637 -34.781 -35.656 1 97.5 278 ASP B N 1
ATOM 5246 C CA . ASP B 1 278 ? 5.254 -34.594 -34.344 1 97.5 278 ASP B CA 1
ATOM 5247 C C . ASP B 1 278 ? 5.746 -33.156 -34.188 1 97.5 278 ASP B C 1
ATOM 5249 O O . ASP B 1 278 ? 6.477 -32.656 -35.031 1 97.5 278 ASP B O 1
ATOM 5253 N N . SER B 1 279 ? 5.312 -32.469 -33.094 1 97.12 279 SER B N 1
ATOM 5254 C CA . SER B 1 279 ? 5.609 -31.062 -32.969 1 97.12 279 SER B CA 1
ATOM 5255 C C . SER B 1 279 ? 5.738 -30.672 -31.484 1 97.12 279 SER B C 1
ATOM 5257 O O . SER B 1 279 ? 5.172 -31.328 -30.609 1 97.12 279 SER B O 1
ATOM 5259 N N . MET B 1 280 ? 6.559 -29.703 -31.297 1 96.44 280 MET B N 1
ATOM 5260 C CA . MET B 1 280 ? 6.578 -29.031 -30 1 96.44 280 MET B CA 1
ATOM 5261 C C . MET B 1 280 ? 5.547 -27.922 -29.953 1 96.44 280 MET B C 1
ATOM 5263 O O . MET B 1 280 ? 5.441 -27.125 -30.891 1 96.44 280 MET B O 1
ATOM 5267 N N . ILE B 1 281 ? 4.777 -27.828 -28.906 1 96.31 281 ILE B N 1
ATOM 5268 C CA . ILE B 1 281 ? 3.773 -26.797 -28.688 1 96.31 281 ILE B CA 1
ATOM 5269 C C . ILE B 1 281 ? 4.18 -25.938 -27.516 1 96.31 281 ILE B C 1
ATOM 5271 O O . ILE B 1 281 ? 4.457 -26.438 -26.422 1 96.31 281 ILE B O 1
ATOM 5275 N N . GLU B 1 282 ? 4.172 -24.656 -27.781 1 94.44 282 GLU B N 1
ATOM 5276 C CA . GLU B 1 282 ? 4.508 -23.703 -26.719 1 94.44 282 GLU B CA 1
ATOM 5277 C C . GLU B 1 282 ? 3.5 -23.781 -25.578 1 94.44 282 GLU B C 1
ATOM 5279 O O . GLU B 1 282 ? 2.289 -23.797 -25.812 1 94.44 282 GLU B O 1
ATOM 5284 N N . GLY B 1 283 ? 4.023 -23.75 -24.328 1 95.38 283 GLY B N 1
ATOM 5285 C CA . GLY B 1 283 ? 3.211 -24 -23.156 1 95.38 283 GLY B CA 1
ATOM 5286 C C . GLY B 1 283 ? 2.018 -23.078 -23.047 1 95.38 283 GLY B C 1
ATOM 5287 O O . GLY B 1 283 ? 0.876 -23.531 -22.953 1 95.38 283 GLY B O 1
ATOM 5288 N N . LEU B 1 284 ? 2.219 -21.797 -23.125 1 94.69 284 LEU B N 1
ATOM 5289 C CA . LEU B 1 284 ? 1.13 -20.844 -22.969 1 94.69 284 LEU B CA 1
ATOM 5290 C C . LEU B 1 284 ? 0.13 -20.938 -24.109 1 94.69 284 LEU B C 1
ATOM 5292 O O . LEU B 1 284 ? -1.077 -20.797 -23.906 1 94.69 284 LEU B O 1
ATOM 5296 N N . SER B 1 285 ? 0.637 -21.188 -25.312 1 95 285 SER B N 1
ATOM 5297 C CA . SER B 1 285 ? -0.257 -21.391 -26.438 1 95 285 SER B CA 1
ATOM 5298 C C . SER B 1 285 ? -1.15 -22.594 -26.234 1 95 285 SER B C 1
ATOM 5300 O O . SER B 1 285 ? -2.348 -22.562 -26.516 1 95 285 SER B O 1
ATOM 5302 N N . MET B 1 286 ? -0.555 -23.625 -25.766 1 96.44 286 MET B N 1
ATOM 5303 C CA . MET B 1 286 ? -1.309 -24.844 -25.484 1 96.44 286 MET B CA 1
ATOM 5304 C C . MET B 1 286 ? -2.379 -24.594 -24.422 1 96.44 286 MET B C 1
ATOM 5306 O O . MET B 1 286 ? -3.539 -24.953 -24.609 1 96.44 286 MET B O 1
ATOM 5310 N N . GLY B 1 287 ? -1.938 -23.984 -23.266 1 97.12 287 GLY B N 1
ATOM 5311 C CA . GLY B 1 287 ? -2.896 -23.656 -22.219 1 97.12 287 GLY B CA 1
ATOM 5312 C C . GLY B 1 287 ? -4.039 -22.781 -22.703 1 97.12 287 GLY B C 1
ATOM 5313 O O . GLY B 1 287 ? -5.199 -23.031 -22.375 1 97.12 287 GLY B O 1
ATOM 5314 N N . THR B 1 288 ? -3.701 -21.812 -23.469 1 96.94 288 THR B N 1
ATOM 5315 C CA . THR B 1 288 ? -4.711 -20.891 -24 1 96.94 288 THR B CA 1
ATOM 5316 C C . THR B 1 288 ? -5.672 -21.641 -24.938 1 96.94 288 THR B C 1
ATOM 5318 O O . THR B 1 288 ? -6.887 -21.438 -24.859 1 96.94 288 THR B O 1
ATOM 5321 N N . ALA B 1 289 ? -5.133 -22.453 -25.75 1 96.06 289 ALA B N 1
ATOM 5322 C CA . ALA B 1 289 ? -5.973 -23.234 -26.641 1 96.06 289 ALA B CA 1
ATOM 5323 C C . ALA B 1 289 ? -6.934 -24.125 -25.859 1 96.06 289 ALA B C 1
ATOM 5325 O O . ALA B 1 289 ? -8.109 -24.234 -26.219 1 96.06 289 ALA B O 1
ATOM 5326 N N . LEU B 1 290 ? -6.457 -24.734 -24.812 1 96.94 290 LEU B N 1
ATOM 5327 C CA . LEU B 1 290 ? -7.293 -25.578 -23.953 1 96.94 290 LEU B CA 1
ATOM 5328 C C . LEU B 1 290 ? -8.414 -24.766 -23.328 1 96.94 290 LEU B C 1
ATOM 5330 O O . LEU B 1 290 ? -9.57 -25.188 -23.312 1 96.94 290 LEU B O 1
ATOM 5334 N N . MET B 1 291 ? -8.031 -23.594 -22.812 1 96.5 291 MET B N 1
ATOM 5335 C CA . MET B 1 291 ? -9.016 -22.766 -22.125 1 96.5 291 MET B CA 1
ATOM 5336 C C . MET B 1 291 ? -10.055 -22.219 -23.094 1 96.5 291 MET B C 1
ATOM 5338 O O . MET B 1 291 ? -11.234 -22.125 -22.766 1 96.5 291 MET B O 1
ATOM 5342 N N . LEU B 1 292 ? -9.664 -21.875 -24.281 1 94.38 292 LEU B N 1
ATOM 5343 C CA . LEU B 1 292 ? -10.57 -21.297 -25.266 1 94.38 292 LEU B CA 1
ATOM 5344 C C . LEU B 1 292 ? -11.492 -22.359 -25.859 1 94.38 292 LEU B C 1
ATOM 5346 O O . LEU B 1 292 ? -12.688 -22.125 -26.031 1 94.38 292 LEU B O 1
ATOM 5350 N N . SER B 1 293 ? -11.016 -23.5 -26.125 1 93.75 293 SER B N 1
ATOM 5351 C CA . SER B 1 293 ? -11.797 -24.547 -26.766 1 93.75 293 SER B CA 1
ATOM 5352 C C . SER B 1 293 ? -12.586 -25.359 -25.75 1 93.75 293 SER B C 1
ATOM 5354 O O . SER B 1 293 ? -13.617 -25.953 -26.094 1 93.75 293 SER B O 1
ATOM 5356 N N . GLN B 1 294 ? -12.055 -25.438 -24.562 1 92.75 294 GLN B N 1
ATOM 5357 C CA . GLN B 1 294 ? -12.562 -26.312 -23.5 1 92.75 294 GLN B CA 1
ATOM 5358 C C . GLN B 1 294 ? -12.648 -27.75 -23.984 1 92.75 294 GLN B C 1
ATOM 5360 O O . GLN B 1 294 ? -13.594 -28.469 -23.656 1 92.75 294 GLN B O 1
ATOM 5365 N N . LEU B 1 295 ? -11.75 -28.062 -24.953 1 91.75 295 LEU B N 1
ATOM 5366 C CA . LEU B 1 295 ? -11.555 -29.406 -25.469 1 91.75 295 LEU B CA 1
ATOM 5367 C C . LEU B 1 295 ? -10.203 -29.969 -25.031 1 91.75 295 LEU B C 1
ATOM 5369 O O . LEU B 1 295 ? -9.164 -29.344 -25.266 1 91.75 295 LEU B O 1
ATOM 5373 N N . ASN B 1 296 ? -10.258 -31.078 -24.422 1 94.44 296 ASN B N 1
ATOM 5374 C CA . ASN B 1 296 ? -9.016 -31.719 -24.016 1 94.44 296 ASN B CA 1
ATOM 5375 C C . ASN B 1 296 ? -8.352 -32.469 -25.172 1 94.44 296 ASN B C 1
ATOM 5377 O O . ASN B 1 296 ? -8.398 -33.688 -25.219 1 94.44 296 ASN B O 1
ATOM 5381 N N . PHE B 1 297 ? -7.641 -31.719 -26 1 94.19 297 PHE B N 1
ATOM 5382 C CA . PHE B 1 297 ? -7 -32.312 -27.156 1 94.19 297 PHE B CA 1
ATOM 5383 C C . PHE B 1 297 ? -5.66 -32.938 -26.781 1 94.19 297 PHE B C 1
ATOM 5385 O O . PHE B 1 297 ? -5.008 -33.594 -27.609 1 94.19 297 PHE B O 1
ATOM 5392 N N . ILE B 1 298 ? -5.25 -32.781 -25.547 1 95.94 298 ILE B N 1
ATOM 5393 C CA . ILE B 1 298 ? -4.004 -33.375 -25.062 1 95.94 298 ILE B CA 1
ATOM 5394 C C . ILE B 1 298 ? -4.234 -34.844 -24.703 1 95.94 298 ILE B C 1
ATOM 5396 O O . ILE B 1 298 ? -3.42 -35.688 -25.016 1 95.94 298 ILE B O 1
ATOM 5400 N N . GLY B 1 299 ? -5.375 -35.094 -24.031 1 93 299 GLY B N 1
ATOM 5401 C CA . GLY B 1 299 ? -5.719 -36.469 -23.703 1 93 299 GLY B CA 1
ATOM 5402 C C . GLY B 1 299 ? -5.91 -36.688 -22.203 1 93 299 GLY B C 1
ATOM 5403 O O . GLY B 1 299 ? -5.668 -35.781 -21.406 1 93 299 GLY B O 1
ATOM 5404 N N . GLU B 1 300 ? -6.402 -37.906 -21.859 1 92.19 300 GLU B N 1
ATOM 5405 C CA . GLU B 1 300 ? -6.523 -38.312 -20.469 1 92.19 300 GLU B CA 1
ATOM 5406 C C . GLU B 1 300 ? -5.16 -38.656 -19.875 1 92.19 300 GLU B C 1
ATOM 5408 O O . GLU B 1 300 ? -4.152 -38.656 -20.578 1 92.19 300 GLU B O 1
ATOM 5413 N N . PRO B 1 301 ? -5.098 -38.875 -18.578 1 93.62 301 PRO B N 1
ATOM 5414 C CA . PRO B 1 301 ? -3.811 -39.125 -17.922 1 93.62 301 PRO B CA 1
ATOM 5415 C C . PRO B 1 301 ? -3.025 -40.25 -18.562 1 93.62 301 PRO B C 1
ATOM 5417 O O . PRO B 1 301 ? -1.795 -40.188 -18.641 1 93.62 301 PRO B O 1
ATOM 5420 N N . SER B 1 302 ? -3.633 -41.219 -19.172 1 96.5 302 SER B N 1
ATOM 5421 C CA . SER B 1 302 ? -2.982 -42.344 -19.812 1 96.5 302 SER B CA 1
ATOM 5422 C C . SER B 1 302 ? -2.16 -41.906 -21.031 1 96.5 302 SER B C 1
ATOM 5424 O O . SER B 1 302 ? -1.315 -42.656 -21.516 1 96.5 302 SER B O 1
ATOM 5426 N N . THR B 1 303 ? -2.363 -40.719 -21.516 1 96.62 303 THR B N 1
ATOM 5427 C CA . THR B 1 303 ? -1.729 -40.312 -22.75 1 96.62 303 THR B CA 1
ATOM 5428 C C . THR B 1 303 ? -0.425 -39.562 -22.469 1 96.62 303 THR B C 1
ATOM 5430 O O . THR B 1 303 ? 0.411 -39.406 -23.359 1 96.62 303 THR B O 1
ATOM 5433 N N . VAL B 1 304 ? -0.236 -39.156 -21.266 1 97.69 304 VAL B N 1
ATOM 5434 C CA . VAL B 1 304 ? 0.816 -38.156 -21.062 1 97.69 304 VAL B CA 1
ATOM 5435 C C . VAL B 1 304 ? 1.918 -38.75 -20.188 1 97.69 304 VAL B C 1
ATOM 5437 O O . VAL B 1 304 ? 1.713 -39.781 -19.531 1 97.69 304 VAL B O 1
ATOM 5440 N N . MET B 1 305 ? 3.1 -38.188 -20.234 1 98.56 305 MET B N 1
ATOM 5441 C CA . MET B 1 305 ? 4.246 -38.438 -19.375 1 98.56 305 MET B CA 1
ATOM 5442 C C . MET B 1 305 ? 4.93 -37.125 -18.984 1 98.56 305 MET B C 1
ATOM 5444 O O . MET B 1 305 ? 5.078 -36.219 -19.812 1 98.56 305 MET B O 1
ATOM 5448 N N . PHE B 1 306 ? 5.312 -36.969 -17.781 1 97.88 306 PHE B N 1
ATOM 5449 C CA . PHE B 1 306 ? 6.004 -35.781 -17.297 1 97.88 306 PHE B CA 1
ATOM 5450 C C . PHE B 1 306 ? 6.93 -36.125 -16.141 1 97.88 306 PHE B C 1
ATOM 5452 O O . PHE B 1 306 ? 6.902 -37.25 -15.633 1 97.88 306 PHE B O 1
ATOM 5459 N N . ARG B 1 307 ? 7.82 -35.25 -15.812 1 97 307 ARG B N 1
ATOM 5460 C CA . ARG B 1 307 ? 8.719 -35.469 -14.68 1 97 307 ARG B CA 1
ATOM 5461 C C . ARG B 1 307 ? 7.98 -35.281 -13.359 1 97 307 ARG B C 1
ATOM 5463 O O . ARG B 1 307 ? 7.219 -34.312 -13.188 1 97 307 ARG B O 1
ATOM 5470 N N . ARG B 1 308 ? 8.203 -36.156 -12.391 1 97.38 308 ARG B N 1
ATOM 5471 C CA . ARG B 1 308 ? 7.574 -36.094 -11.078 1 97.38 308 ARG B CA 1
ATOM 5472 C C . ARG B 1 308 ? 7.883 -34.781 -10.375 1 97.38 308 ARG B C 1
ATOM 5474 O O . ARG B 1 308 ? 6.98 -34.156 -9.82 1 97.38 308 ARG B O 1
ATOM 5481 N N . ASP B 1 309 ? 9.07 -34.281 -10.445 1 95 309 ASP B N 1
ATOM 5482 C CA . ASP B 1 309 ? 9.547 -33.125 -9.719 1 95 309 ASP B CA 1
ATOM 5483 C C . ASP B 1 309 ? 8.867 -31.859 -10.227 1 95 309 ASP B C 1
ATOM 5485 O O . ASP B 1 309 ? 8.844 -30.828 -9.531 1 95 309 ASP B O 1
ATOM 5489 N N . ASP B 1 310 ? 8.352 -31.891 -11.438 1 95.56 310 ASP B N 1
ATOM 5490 C CA . ASP B 1 310 ? 7.695 -30.703 -11.984 1 95.56 310 ASP B CA 1
ATOM 5491 C C . ASP B 1 310 ? 6.336 -30.484 -11.32 1 95.56 310 ASP B C 1
ATOM 5493 O O . ASP B 1 310 ? 5.77 -29.391 -11.414 1 95.56 310 ASP B O 1
ATOM 5497 N N . MET B 1 311 ? 5.809 -31.516 -10.648 1 96.38 311 MET B N 1
ATOM 5498 C CA . MET B 1 311 ? 4.414 -31.391 -10.227 1 96.38 311 MET B CA 1
ATOM 5499 C C . MET B 1 311 ? 4.258 -31.734 -8.75 1 96.38 311 MET B C 1
ATOM 5501 O O . MET B 1 311 ? 3.211 -31.469 -8.156 1 96.38 311 MET B O 1
ATOM 5505 N N . ILE B 1 312 ? 5.254 -32.219 -8.141 1 94.75 312 ILE B N 1
ATOM 5506 C CA . ILE B 1 312 ? 5.125 -32.812 -6.809 1 94.75 312 ILE B CA 1
ATOM 5507 C C . ILE B 1 312 ? 4.871 -31.703 -5.789 1 94.75 312 ILE B C 1
ATOM 5509 O O . ILE B 1 312 ? 4.25 -31.938 -4.75 1 94.75 312 ILE B O 1
ATOM 5513 N N . ASP B 1 313 ? 5.207 -30.484 -6.105 1 91.75 313 ASP B N 1
ATOM 5514 C CA . ASP B 1 313 ? 5.109 -29.406 -5.129 1 91.75 313 ASP B CA 1
ATOM 5515 C C . ASP B 1 313 ? 3.861 -28.562 -5.367 1 91.75 313 ASP B C 1
ATOM 5517 O O . ASP B 1 313 ? 3.621 -27.578 -4.656 1 91.75 313 ASP B O 1
ATOM 5521 N N . VAL B 1 314 ? 3.068 -28.875 -6.375 1 95.19 314 VAL B N 1
ATOM 5522 C CA . VAL B 1 314 ? 1.821 -28.156 -6.605 1 95.19 314 VAL B CA 1
ATOM 5523 C C . VAL B 1 314 ? 0.884 -28.344 -5.418 1 95.19 314 VAL B C 1
ATOM 5525 O O . VAL B 1 314 ? 0.749 -29.453 -4.902 1 95.19 314 VAL B O 1
ATOM 5528 N N . THR B 1 315 ? 0.35 -27.25 -4.91 1 92.56 315 THR B N 1
ATOM 5529 C CA . THR B 1 315 ? -0.537 -27.297 -3.752 1 92.56 315 THR B CA 1
ATOM 5530 C C . THR B 1 315 ? -1.975 -27 -4.16 1 92.56 315 THR B C 1
ATOM 5532 O O . THR B 1 315 ? -2.211 -26.156 -5.031 1 92.56 315 THR B O 1
ATOM 5535 N N . PRO B 1 316 ? -2.902 -27.625 -3.525 1 94.38 316 PRO B N 1
ATOM 5536 C CA . PRO B 1 316 ? -2.758 -28.656 -2.504 1 94.38 316 PRO B CA 1
ATOM 5537 C C . PRO B 1 316 ? -2.281 -29.984 -3.082 1 94.38 316 PRO B C 1
ATOM 5539 O O . PRO B 1 316 ? -1.823 -30.859 -2.338 1 94.38 316 PRO B O 1
ATOM 5542 N N . ASP B 1 317 ? -2.504 -30.25 -4.332 1 96 317 ASP B N 1
ATOM 5543 C CA . ASP B 1 317 ? -1.973 -31.422 -5.023 1 96 317 ASP B CA 1
ATOM 5544 C C . ASP B 1 317 ? -1.812 -31.141 -6.52 1 96 317 ASP B C 1
ATOM 5546 O O . ASP B 1 317 ? -2.191 -30.078 -7.008 1 96 317 ASP B O 1
ATOM 5550 N N . PHE B 1 318 ? -1.309 -32.156 -7.293 1 96.25 318 PHE B N 1
ATOM 5551 C CA . PHE B 1 318 ? -0.868 -31.938 -8.664 1 96.25 318 PHE B CA 1
ATOM 5552 C C . PHE B 1 318 ? -2.061 -31.766 -9.594 1 96.25 318 PHE B C 1
ATOM 5554 O O . PHE B 1 318 ? -1.898 -31.391 -10.758 1 96.25 318 PHE B O 1
ATOM 5561 N N . MET B 1 319 ? -3.277 -31.969 -9.117 1 96.88 319 MET B N 1
ATOM 5562 C CA . MET B 1 319 ? -4.496 -31.781 -9.898 1 96.88 319 MET B CA 1
ATOM 5563 C C . MET B 1 319 ? -5.285 -30.578 -9.391 1 96.88 319 MET B C 1
ATOM 5565 O O . MET B 1 319 ? -6.516 -30.641 -9.297 1 96.88 319 MET B O 1
ATOM 5569 N N . SER B 1 320 ? -4.559 -29.625 -8.984 1 96.94 320 SER B N 1
ATOM 5570 C CA . SER B 1 320 ? -5.133 -28.375 -8.492 1 96.94 320 SER B CA 1
ATOM 5571 C C . SER B 1 320 ? -4.652 -27.188 -9.32 1 96.94 320 SER B C 1
ATOM 5573 O O . SER B 1 320 ? -3.582 -27.234 -9.93 1 96.94 320 SER B O 1
ATOM 5575 N N . VAL B 1 321 ? -5.449 -26.203 -9.43 1 96.12 321 VAL B N 1
ATOM 5576 C CA . VAL B 1 321 ? -5.105 -24.906 -10.008 1 96.12 321 VAL B CA 1
ATOM 5577 C C . VAL B 1 321 ? -5.5 -23.781 -9.047 1 96.12 321 VAL B C 1
ATOM 5579 O O . VAL B 1 321 ? -6.559 -23.844 -8.414 1 96.12 321 VAL B O 1
ATOM 5582 N N . ASP B 1 322 ? -4.613 -22.812 -8.859 1 91.94 322 ASP B N 1
ATOM 5583 C CA . ASP B 1 322 ? -4.918 -21.656 -8.023 1 91.94 322 ASP B CA 1
ATOM 5584 C C . ASP B 1 322 ? -5.312 -22.094 -6.613 1 91.94 322 ASP B C 1
ATOM 5586 O O . ASP B 1 322 ? -6.27 -21.562 -6.039 1 91.94 322 ASP B O 1
ATOM 5590 N N . GLN B 1 323 ? -4.633 -23.125 -6.156 1 92.25 323 GLN B N 1
ATOM 5591 C CA . GLN B 1 323 ? -4.801 -23.688 -4.816 1 92.25 323 GLN B CA 1
ATOM 5592 C C . GLN B 1 323 ? -6.188 -24.281 -4.641 1 92.25 323 GLN B C 1
ATOM 5594 O O . GLN B 1 323 ? -6.699 -24.359 -3.521 1 92.25 323 GLN B O 1
ATOM 5599 N N . GLN B 1 324 ? -6.832 -24.578 -5.711 1 94.94 324 GLN B N 1
ATOM 5600 C CA . GLN B 1 324 ? -8.133 -25.219 -5.68 1 94.94 324 GLN B CA 1
ATOM 5601 C C . GLN B 1 324 ? -8.086 -26.594 -6.363 1 94.94 324 GLN B C 1
ATOM 5603 O O . GLN B 1 324 ? -7.613 -26.703 -7.496 1 94.94 324 GLN B O 1
ATOM 5608 N N . PRO B 1 325 ? -8.602 -27.594 -5.656 1 94.88 325 PRO B N 1
ATOM 5609 C CA . PRO B 1 325 ? -8.648 -28.906 -6.293 1 94.88 325 PRO B CA 1
ATOM 5610 C C . PRO B 1 325 ? -9.594 -28.953 -7.492 1 94.88 325 PRO B C 1
ATOM 5612 O O . PRO B 1 325 ? -10.68 -28.375 -7.445 1 94.88 325 PRO B O 1
ATOM 5615 N N . ILE B 1 326 ? -9.188 -29.562 -8.531 1 95.5 326 ILE B N 1
ATOM 5616 C CA . ILE B 1 326 ? -10 -29.75 -9.727 1 95.5 326 ILE B CA 1
ATOM 5617 C C . ILE B 1 326 ? -10.461 -31.203 -9.828 1 95.5 326 ILE B C 1
ATOM 5619 O O . ILE B 1 326 ? -9.672 -32.094 -10.141 1 95.5 326 ILE B O 1
ATOM 5623 N N . ALA B 1 327 ? -11.734 -31.453 -9.641 1 90.44 327 ALA B N 1
ATOM 5624 C CA . ALA B 1 327 ? -12.289 -32.781 -9.562 1 90.44 327 ALA B CA 1
ATOM 5625 C C . ALA B 1 327 ? -12.68 -33.312 -10.945 1 90.44 327 ALA B C 1
ATOM 5627 O O . ALA B 1 327 ? -12.617 -34.531 -11.203 1 90.44 327 ALA B O 1
ATOM 5628 N N . TRP B 1 328 ? -13.195 -32.5 -11.727 1 90.44 328 TRP B N 1
ATOM 5629 C CA . TRP B 1 328 ? -13.562 -32.812 -13.109 1 90.44 328 TRP B CA 1
ATOM 5630 C C . TRP B 1 328 ? -12.664 -32.062 -14.094 1 90.44 328 TRP B C 1
ATOM 5632 O O . TRP B 1 328 ? -12.453 -30.859 -13.953 1 90.44 328 TRP B O 1
ATOM 5642 N N . ALA B 1 329 ? -12.094 -32.812 -15.07 1 91.56 329 ALA B N 1
ATOM 5643 C CA . ALA B 1 329 ? -11.078 -32.281 -15.984 1 91.56 329 ALA B CA 1
ATOM 5644 C C . ALA B 1 329 ? -9.75 -32.094 -15.266 1 91.56 329 ALA B C 1
ATOM 5646 O O . ALA B 1 329 ? -9.016 -31.141 -15.562 1 91.56 329 ALA B O 1
ATOM 5647 N N . SER B 1 330 ? -9.523 -32.906 -14.273 1 94.19 330 SER B N 1
ATOM 5648 C CA . SER B 1 330 ? -8.312 -32.781 -13.461 1 94.19 330 SER B CA 1
ATOM 5649 C C . SER B 1 330 ? -7.059 -32.969 -14.305 1 94.19 330 SER B C 1
ATOM 5651 O O . SER B 1 330 ? -6 -32.438 -13.969 1 94.19 330 SER B O 1
ATOM 5653 N N . ASP B 1 331 ? -7.164 -33.75 -15.391 1 95.12 331 ASP B N 1
ATOM 5654 C CA . ASP B 1 331 ? -6.051 -33.906 -16.312 1 95.12 331 ASP B CA 1
ATOM 5655 C C . ASP B 1 331 ? -5.66 -32.562 -16.938 1 95.12 331 ASP B C 1
ATOM 5657 O O . ASP B 1 331 ? -4.473 -32.281 -17.109 1 95.12 331 ASP B O 1
ATOM 5661 N N . VAL B 1 332 ? -6.699 -31.703 -17.203 1 97.06 332 VAL B N 1
ATOM 5662 C CA . VAL B 1 332 ? -6.434 -30.391 -17.781 1 97.06 332 VAL B CA 1
ATOM 5663 C C . VAL B 1 332 ? -5.668 -29.531 -16.781 1 97.06 332 VAL B C 1
ATOM 5665 O O . VAL B 1 332 ? -4.797 -28.75 -17.156 1 97.06 332 VAL B O 1
ATOM 5668 N N . ALA B 1 333 ? -5.98 -29.672 -15.477 1 97.62 333 ALA B N 1
ATOM 5669 C CA . ALA B 1 333 ? -5.227 -28.969 -14.438 1 97.62 333 ALA B CA 1
ATOM 5670 C C . ALA B 1 333 ? -3.744 -29.328 -14.508 1 97.62 333 ALA B C 1
ATOM 5672 O O . ALA B 1 333 ? -2.883 -28.453 -14.383 1 97.62 333 ALA B O 1
ATOM 5673 N N . ILE B 1 334 ? -3.473 -30.594 -14.734 1 97.94 334 ILE B N 1
ATOM 5674 C CA . ILE B 1 334 ? -2.098 -31.062 -14.883 1 97.94 334 ILE B CA 1
ATOM 5675 C C . ILE B 1 334 ? -1.43 -30.328 -16.047 1 97.94 334 ILE B C 1
ATOM 5677 O O . ILE B 1 334 ? -0.332 -29.781 -15.898 1 97.94 334 ILE B O 1
ATOM 5681 N N . PHE B 1 335 ? -2.123 -30.266 -17.156 1 98.31 335 PHE B N 1
ATOM 5682 C CA . PHE B 1 335 ? -1.565 -29.688 -18.375 1 98.31 335 PHE B CA 1
ATOM 5683 C C . PHE B 1 335 ? -1.306 -28.188 -18.188 1 98.31 335 PHE B C 1
ATOM 5685 O O . PHE B 1 335 ? -0.283 -27.672 -18.641 1 98.31 335 PHE B O 1
ATOM 5692 N N . LEU B 1 336 ? -2.188 -27.5 -17.531 1 98 336 LEU B N 1
ATOM 5693 C CA . LEU B 1 336 ? -2.033 -26.062 -17.328 1 98 336 LEU B CA 1
ATOM 5694 C C . LEU B 1 336 ? -0.825 -25.766 -16.453 1 98 336 LEU B C 1
ATOM 5696 O O . LEU B 1 336 ? -0.055 -24.844 -16.734 1 98 336 LEU B O 1
ATOM 5700 N N . ASN B 1 337 ? -0.694 -26.531 -15.375 1 98 337 ASN B N 1
ATOM 5701 C CA . ASN B 1 337 ? 0.464 -26.359 -14.508 1 98 337 ASN B CA 1
ATOM 5702 C C . ASN B 1 337 ? 1.771 -26.594 -15.258 1 98 337 ASN B C 1
ATOM 5704 O O . ASN B 1 337 ? 2.721 -25.828 -15.125 1 98 337 ASN B O 1
ATOM 5708 N N . LEU B 1 338 ? 1.805 -27.625 -16.062 1 97.69 338 LEU B N 1
ATOM 5709 C CA . LEU B 1 338 ? 3.008 -27.953 -16.812 1 97.69 338 LEU B CA 1
ATOM 5710 C C . LEU B 1 338 ? 3.256 -26.953 -17.922 1 97.69 338 LEU B C 1
ATOM 5712 O O . LEU B 1 338 ? 4.406 -26.656 -18.25 1 97.69 338 LEU B O 1
ATOM 5716 N N . ALA B 1 339 ? 2.16 -26.453 -18.547 1 96.88 339 ALA B N 1
ATOM 5717 C CA . ALA B 1 339 ? 2.266 -25.453 -19.594 1 96.88 339 ALA B CA 1
ATOM 5718 C C . ALA B 1 339 ? 2.982 -24.203 -19.094 1 96.88 339 ALA B C 1
ATOM 5720 O O . ALA B 1 339 ? 3.715 -23.547 -19.844 1 96.88 339 ALA B O 1
ATOM 5721 N N . LEU B 1 340 ? 2.799 -23.875 -17.875 1 96.19 340 LEU B N 1
ATOM 5722 C CA . LEU B 1 340 ? 3.42 -22.688 -17.281 1 96.19 340 LEU B CA 1
ATOM 5723 C C . LEU B 1 340 ? 4.91 -22.922 -17.031 1 96.19 340 LEU B C 1
ATOM 5725 O O . LEU B 1 340 ? 5.668 -21.969 -16.844 1 96.19 340 LEU B O 1
ATOM 5729 N N . ARG B 1 341 ? 5.305 -24.156 -17.031 1 95.88 341 ARG B N 1
ATOM 5730 C CA . ARG B 1 341 ? 6.664 -24.5 -16.641 1 95.88 341 ARG B CA 1
ATOM 5731 C C . ARG B 1 341 ? 7.508 -24.891 -17.844 1 95.88 341 ARG B C 1
ATOM 5733 O O . ARG B 1 341 ? 8.727 -25.016 -17.75 1 95.88 341 ARG B O 1
ATOM 5740 N N . GLY B 1 342 ? 6.828 -25.078 -19.016 1 94.94 342 GLY B N 1
ATOM 5741 C CA . GLY B 1 342 ? 7.562 -25.453 -20.219 1 94.94 342 GLY B CA 1
ATOM 5742 C C . GLY B 1 342 ? 6.664 -25.859 -21.359 1 94.94 342 GLY B C 1
ATOM 5743 O O . GLY B 1 342 ? 5.445 -25.688 -21.297 1 94.94 342 GLY B O 1
ATOM 5744 N N . ASN B 1 343 ? 7.297 -26.359 -22.438 1 95.94 343 ASN B N 1
ATOM 5745 C CA . ASN B 1 343 ? 6.598 -26.719 -23.672 1 95.94 343 ASN B CA 1
ATOM 5746 C C . ASN B 1 343 ? 6.145 -28.172 -23.656 1 95.94 343 ASN B C 1
ATOM 5748 O O . ASN B 1 343 ? 6.512 -28.938 -22.766 1 95.94 343 ASN B O 1
ATOM 5752 N N . THR B 1 344 ? 5.285 -28.469 -24.547 1 97.69 344 THR B N 1
ATOM 5753 C CA . THR B 1 344 ? 4.738 -29.812 -24.734 1 97.69 344 THR B CA 1
ATOM 5754 C C . THR B 1 344 ? 5.148 -30.391 -26.078 1 97.69 344 THR B C 1
ATOM 5756 O O . THR B 1 344 ? 5.129 -29.688 -27.094 1 97.69 344 THR B O 1
ATOM 5759 N N . VAL B 1 345 ? 5.598 -31.594 -26.094 1 98.19 345 VAL B N 1
ATOM 5760 C CA . VAL B 1 345 ? 5.766 -32.281 -27.375 1 98.19 345 VAL B CA 1
ATOM 5761 C C . VAL B 1 345 ? 4.586 -33.219 -27.609 1 98.19 345 VAL B C 1
ATOM 5763 O O . VAL B 1 345 ? 4.203 -34 -26.719 1 98.19 345 VAL B O 1
ATOM 5766 N N . TYR B 1 346 ? 4 -33.156 -28.75 1 98.31 346 TYR B N 1
ATOM 5767 C CA . TYR B 1 346 ? 2.875 -33.969 -29.172 1 98.31 346 TYR B CA 1
ATOM 5768 C C . TYR B 1 346 ? 3.285 -34.906 -30.297 1 98.31 346 TYR B C 1
ATOM 5770 O O . TYR B 1 346 ? 3.689 -34.469 -31.375 1 98.31 346 TYR B O 1
ATOM 5778 N N . LEU B 1 347 ? 3.213 -36.188 -30.062 1 98.25 347 LEU B N 1
ATOM 5779 C CA . LEU B 1 347 ? 3.484 -37.188 -31.078 1 98.25 347 LEU B CA 1
ATOM 5780 C C . LEU B 1 347 ? 2.199 -37.625 -31.781 1 98.25 347 LEU B C 1
ATOM 5782 O O . LEU B 1 347 ? 1.201 -37.938 -31.125 1 98.25 347 LEU B O 1
ATOM 5786 N N . VAL B 1 348 ? 2.164 -37.719 -33.062 1 97.5 348 VAL B N 1
ATOM 5787 C CA . VAL B 1 348 ? 0.939 -37.969 -33.812 1 97.5 348 VAL B CA 1
ATOM 5788 C C . VAL B 1 348 ? 0.657 -39.469 -33.875 1 97.5 348 VAL B C 1
ATOM 5790 O O . VAL B 1 348 ? -0.46 -39.875 -34.188 1 97.5 348 VAL B O 1
ATOM 5793 N N . ARG B 1 349 ? 1.638 -40.312 -33.656 1 96.94 349 ARG B N 1
ATOM 5794 C CA . ARG B 1 349 ? 1.396 -41.719 -33.531 1 96.94 349 ARG B CA 1
ATOM 5795 C C . ARG B 1 349 ? 0.631 -42.062 -32.25 1 96.94 349 ARG B C 1
ATOM 5797 O O . ARG B 1 349 ? 1.022 -41.625 -31.156 1 96.94 349 ARG B O 1
ATOM 5804 N N . PRO B 1 350 ? -0.453 -42.781 -32.375 1 97.31 350 PRO B N 1
ATOM 5805 C CA . PRO B 1 350 ? -1.129 -43.156 -31.156 1 97.31 350 PRO B CA 1
ATOM 5806 C C . PRO B 1 350 ? -0.283 -44.094 -30.297 1 97.31 350 PRO B C 1
ATOM 5808 O O . PRO B 1 350 ? 0.221 -45.125 -30.797 1 97.31 350 PRO B O 1
ATOM 5811 N N . LEU B 1 351 ? -0.072 -43.719 -29.047 1 98.12 351 LEU B N 1
ATOM 5812 C CA . LEU B 1 351 ? 0.74 -44.531 -28.141 1 98.12 351 LEU B CA 1
ATOM 5813 C C . LEU B 1 351 ? -0.093 -45.062 -26.984 1 98.12 351 LEU B C 1
ATOM 5815 O O . LEU B 1 351 ? 0.403 -45.812 -26.156 1 98.12 351 LEU B O 1
ATOM 5819 N N . SER B 1 352 ? -1.298 -44.656 -26.828 1 97.62 352 SER B N 1
ATOM 5820 C CA . SER B 1 352 ? -2.256 -45.156 -25.859 1 97.62 352 SER B CA 1
ATOM 5821 C C . SER B 1 352 ? -3.631 -45.344 -26.484 1 97.62 352 SER B C 1
ATOM 5823 O O . SER B 1 352 ? -3.963 -44.719 -27.484 1 97.62 352 SER B O 1
ATOM 5825 N N . SER B 1 353 ? -4.352 -46.281 -25.984 1 97.12 353 SER B N 1
ATOM 5826 C CA . SER B 1 353 ? -5.723 -46.562 -26.391 1 97.12 353 SER B CA 1
ATOM 5827 C C . SER B 1 353 ? -6.707 -46.281 -25.266 1 97.12 353 SER B C 1
ATOM 5829 O O . SER B 1 353 ? -6.57 -46.812 -24.172 1 97.12 353 SER B O 1
ATOM 5831 N N . PHE B 1 354 ? -7.645 -45.438 -25.594 1 95.5 354 PHE B N 1
ATOM 5832 C CA . PHE B 1 354 ? -8.68 -45.031 -24.656 1 95.5 354 PHE B CA 1
ATOM 5833 C C . PHE B 1 354 ? -9.961 -45.812 -24.875 1 95.5 354 PHE B C 1
ATOM 5835 O O . PHE B 1 354 ? -10.617 -45.656 -25.906 1 95.5 354 PHE B O 1
ATOM 5842 N N . ARG B 1 355 ? -10.336 -46.531 -23.875 1 95 355 ARG B N 1
ATOM 5843 C CA . ARG B 1 355 ? -11.477 -47.438 -24.047 1 95 355 ARG B CA 1
ATOM 5844 C C . ARG B 1 355 ? -12.781 -46.75 -23.672 1 95 355 ARG B C 1
ATOM 5846 O O . ARG B 1 355 ? -12.875 -46.094 -22.641 1 95 355 ARG B O 1
ATOM 5853 N N . ILE B 1 356 ? -13.758 -46.812 -24.594 1 92.5 356 ILE B N 1
ATOM 5854 C CA . ILE B 1 356 ? -15.094 -46.281 -24.359 1 92.5 356 ILE B CA 1
ATOM 5855 C C . ILE B 1 356 ? -16.031 -47.406 -23.969 1 92.5 356 ILE B C 1
ATOM 5857 O O . ILE B 1 356 ? -16.156 -48.406 -24.672 1 92.5 356 ILE B O 1
ATOM 5861 N N . HIS B 1 357 ? -16.578 -47.219 -22.828 1 86.5 357 HIS B N 1
ATOM 5862 C CA . HIS B 1 357 ? -17.547 -48.219 -22.359 1 86.5 357 HIS B CA 1
ATOM 5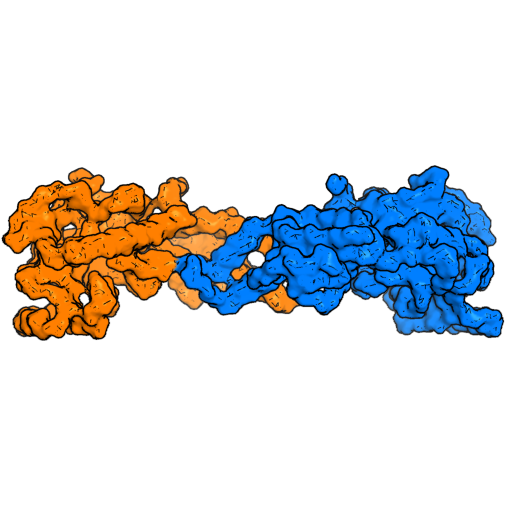863 C C . HIS B 1 357 ? -18.547 -47.594 -21.406 1 86.5 357 HIS B C 1
ATOM 5865 O O . HIS B 1 357 ? -18.391 -46.438 -20.984 1 86.5 357 HIS B O 1
ATOM 5871 N N . GLY B 1 358 ? -19.656 -48.25 -21.188 1 78.62 358 GLY B N 1
ATOM 5872 C CA . GLY B 1 358 ? -20.797 -47.719 -20.469 1 78.62 358 GLY B CA 1
ATOM 5873 C C . GLY B 1 358 ? -20.516 -47.469 -19 1 78.62 358 GLY B C 1
ATOM 5874 O O . GLY B 1 358 ? -21.25 -46.75 -18.328 1 78.62 358 GLY B O 1
ATOM 5875 N N . GLU B 1 359 ? -19.5 -47.969 -18.438 1 75.12 359 GLU B N 1
ATOM 5876 C CA . GLU B 1 359 ? -19.266 -47.906 -17 1 75.12 359 GLU B CA 1
ATOM 5877 C C . GLU B 1 359 ? -18.312 -46.781 -16.641 1 75.12 359 GLU B C 1
ATOM 5879 O O . GLU B 1 359 ? -17.906 -46.625 -15.484 1 75.12 359 GLU B O 1
ATOM 5884 N N . GLN B 1 360 ? -18.078 -46 -17.578 1 75.12 360 GLN B N 1
ATOM 5885 C CA . GLN B 1 360 ? -17.156 -44.906 -17.344 1 75.12 360 GLN B CA 1
ATOM 5886 C C . GLN B 1 360 ? -17.812 -43.844 -16.453 1 75.12 360 GLN B C 1
ATOM 5888 O O . GLN B 1 360 ? -19 -43.562 -16.562 1 75.12 360 GLN B O 1
ATOM 5893 N N . THR B 1 361 ? -16.984 -43.25 -15.562 1 72.5 361 THR B N 1
ATOM 5894 C CA . THR B 1 361 ? -17.406 -42.312 -14.547 1 72.5 361 THR B CA 1
ATOM 5895 C C . THR B 1 361 ? -18.203 -41.156 -15.172 1 72.5 361 THR B C 1
ATOM 5897 O O . THR B 1 361 ? -19.234 -40.75 -14.641 1 72.5 361 THR B O 1
ATOM 5900 N N . GLN B 1 362 ? -17.75 -40.594 -16.234 1 67.94 362 GLN B N 1
ATOM 5901 C CA . GLN B 1 362 ? -18.422 -39.469 -16.891 1 67.94 362 GLN B CA 1
ATOM 5902 C C . GLN B 1 362 ? -19.828 -39.875 -17.344 1 67.94 362 GLN B C 1
ATOM 5904 O O . GLN B 1 362 ? -20.719 -39.031 -17.375 1 67.94 362 GLN B O 1
ATOM 5909 N N . VAL B 1 363 ? -19.953 -41.062 -17.672 1 64.38 363 VAL B N 1
ATOM 5910 C CA . VAL B 1 363 ? -21.234 -41.562 -18.125 1 64.38 363 VAL B CA 1
ATOM 5911 C C . VAL B 1 363 ? -22.141 -41.844 -16.922 1 64.38 363 VAL B C 1
ATOM 5913 O O . VAL B 1 363 ? -23.312 -41.469 -16.906 1 64.38 363 VAL B O 1
ATOM 5916 N N . VAL B 1 364 ? -21.578 -42.281 -15.922 1 65.94 364 VAL B N 1
ATOM 5917 C CA . VAL B 1 364 ? -22.328 -42.75 -14.758 1 65.94 364 VAL B CA 1
ATOM 5918 C C . VAL B 1 364 ? -22.844 -41.562 -13.961 1 65.94 364 VAL B C 1
ATOM 5920 O O . VAL B 1 364 ? -23.969 -41.594 -13.453 1 65.94 364 VAL B O 1
ATOM 5923 N N . PHE B 1 365 ? -22.172 -40.469 -13.883 1 71.56 365 PHE B N 1
ATOM 5924 C CA . PHE B 1 365 ? -22.531 -39.406 -12.961 1 71.56 365 PHE B CA 1
ATOM 5925 C C . PHE B 1 365 ? -23.391 -38.375 -13.648 1 71.56 365 PHE B C 1
ATOM 5927 O O . PHE B 1 365 ? -24.016 -37.531 -12.992 1 71.56 365 PHE B O 1
ATOM 5934 N N . GLY B 1 366 ? -23.562 -38.375 -14.938 1 69.31 366 GLY B N 1
ATOM 5935 C CA . GLY B 1 366 ? -24.547 -37.594 -15.68 1 69.31 366 GLY B CA 1
ATOM 5936 C C . GLY B 1 366 ? -24.469 -36.094 -15.43 1 69.31 366 GLY B C 1
ATOM 5937 O O . GLY B 1 366 ? -23.391 -35.531 -15.531 1 69.31 366 GLY B O 1
ATOM 5938 N N . ALA B 1 367 ? -25.578 -35.5 -14.867 1 67.69 367 ALA B N 1
ATOM 5939 C CA . ALA B 1 367 ? -25.766 -34.031 -14.727 1 67.69 367 ALA B CA 1
ATOM 5940 C C . ALA B 1 367 ? -24.844 -33.469 -13.672 1 67.69 367 ALA B C 1
ATOM 5942 O O . ALA B 1 367 ? -24.312 -32.344 -13.844 1 67.69 367 ALA B O 1
ATOM 5943 N N . ALA B 1 368 ? -24.75 -34.156 -12.578 1 69.94 368 ALA B N 1
ATOM 5944 C CA . ALA B 1 368 ? -23.875 -33.688 -11.508 1 69.94 368 ALA B CA 1
ATOM 5945 C C . ALA B 1 368 ? -22.438 -33.531 -11.992 1 69.94 368 ALA B C 1
ATOM 5947 O O . ALA B 1 368 ? -21.75 -32.594 -11.617 1 69.94 368 ALA B O 1
ATOM 5948 N N . ALA B 1 369 ? -22.141 -34.469 -12.812 1 78.94 369 ALA B N 1
ATOM 5949 C CA . ALA B 1 369 ? -20.812 -34.406 -13.406 1 78.94 369 ALA B CA 1
ATOM 5950 C C . ALA B 1 369 ? -20.672 -33.188 -14.305 1 78.94 369 ALA B C 1
ATOM 5952 O O . ALA B 1 369 ? -19.625 -32.531 -14.305 1 78.94 369 ALA B O 1
ATOM 5953 N N . GLN B 1 370 ? -21.734 -32.844 -14.828 1 82.88 370 GLN B N 1
ATOM 5954 C CA . GLN B 1 370 ? -21.688 -31.703 -15.742 1 82.88 370 GLN B CA 1
ATOM 5955 C C . GLN B 1 370 ? -21.531 -30.391 -14.977 1 82.88 370 GLN B C 1
ATOM 5957 O O . GLN B 1 370 ? -20.75 -29.516 -15.383 1 82.88 370 GLN B O 1
ATOM 5962 N N . GLY B 1 371 ? -22.312 -30.219 -13.93 1 86.5 371 GLY B N 1
ATOM 5963 C CA . GLY B 1 371 ? -22.188 -29.031 -13.109 1 86.5 371 GLY B CA 1
ATOM 5964 C C . GLY B 1 371 ? -20.797 -28.844 -12.523 1 86.5 371 GLY B C 1
ATOM 5965 O O . GLY B 1 371 ? -20.219 -27.766 -12.594 1 86.5 371 GLY B O 1
ATOM 5966 N N . GLU B 1 372 ? -20.266 -29.891 -11.984 1 89.62 372 GLU B N 1
ATOM 5967 C CA . GLU B 1 372 ? -18.922 -29.844 -11.383 1 89.62 372 GLU B CA 1
ATOM 5968 C C . GLU B 1 372 ? -17.859 -29.594 -12.445 1 89.62 372 GLU B C 1
ATOM 5970 O O . GLU B 1 372 ? -16.875 -28.875 -12.188 1 89.62 372 GLU B O 1
ATOM 5975 N N . SER B 1 373 ? -18.094 -30.188 -13.578 1 90.94 373 SER B N 1
ATOM 5976 C CA . SER B 1 373 ? -17.172 -29.938 -14.68 1 90.94 373 SER B CA 1
ATOM 5977 C C . SER B 1 373 ? -17.156 -28.453 -15.07 1 90.94 373 SER B C 1
ATOM 5979 O O . SER B 1 373 ? -16.094 -27.875 -15.25 1 90.94 373 SER B O 1
ATOM 5981 N N . ARG B 1 374 ? -18.297 -27.891 -15.18 1 92.81 374 ARG B N 1
ATOM 5982 C CA . ARG B 1 374 ? -18.391 -26.469 -15.5 1 92.81 374 ARG B CA 1
ATOM 5983 C C . ARG B 1 374 ? -17.688 -25.609 -14.453 1 92.81 374 ARG B C 1
ATOM 5985 O O . ARG B 1 374 ? -16.969 -24.672 -14.789 1 92.81 374 ARG B O 1
ATOM 5992 N N . ARG B 1 375 ? -17.938 -25.969 -13.266 1 94.31 375 ARG B N 1
ATOM 5993 C CA . ARG B 1 375 ? -17.281 -25.25 -12.172 1 94.31 375 ARG B CA 1
ATOM 5994 C C . ARG B 1 375 ? -15.766 -25.344 -12.273 1 94.31 375 ARG B C 1
ATOM 5996 O O . ARG B 1 375 ? -15.07 -24.328 -12.148 1 94.31 375 ARG B O 1
ATOM 6003 N N . CYS B 1 376 ? -15.227 -26.5 -12.477 1 95.56 376 CYS B N 1
ATOM 6004 C CA . CYS B 1 376 ? -13.789 -26.719 -12.555 1 95.56 376 CYS B CA 1
ATOM 6005 C C . CYS B 1 376 ? -13.188 -25.984 -13.742 1 95.56 376 CYS B C 1
ATOM 6007 O O . CYS B 1 376 ? -12.141 -25.344 -13.609 1 95.56 376 CYS B O 1
ATOM 6009 N N . TRP B 1 377 ? -13.844 -26.031 -14.852 1 96.44 377 TRP B N 1
ATOM 6010 C CA . TRP B 1 377 ? -13.383 -25.25 -16 1 96.44 377 TRP B CA 1
ATOM 6011 C C . TRP B 1 377 ? -13.391 -23.766 -15.695 1 96.44 377 TRP B C 1
ATOM 6013 O O . TRP B 1 377 ? -12.492 -23.031 -16.125 1 96.44 377 TRP B O 1
ATOM 6023 N N . GLY B 1 378 ? -14.391 -23.359 -14.945 1 96.44 378 GLY B N 1
ATOM 6024 C CA . GLY B 1 378 ? -14.453 -21.969 -14.516 1 96.44 378 GLY B CA 1
ATOM 6025 C C . GLY B 1 378 ? -13.258 -21.547 -13.68 1 96.44 378 GLY B C 1
ATOM 6026 O O . GLY B 1 378 ? -12.695 -20.484 -13.891 1 96.44 378 GLY B O 1
ATOM 6027 N N . ILE B 1 379 ? -12.867 -22.359 -12.773 1 96.56 379 ILE B N 1
ATOM 6028 C CA . ILE B 1 379 ? -11.719 -22.109 -11.914 1 96.56 379 ILE B CA 1
ATOM 6029 C C . ILE B 1 379 ? -10.461 -21.953 -12.766 1 96.56 379 ILE B C 1
ATOM 6031 O O . ILE B 1 379 ? -9.703 -21 -12.602 1 96.56 379 ILE B O 1
ATOM 6035 N N . MET B 1 380 ? -10.312 -22.859 -13.68 1 97.88 380 MET B N 1
ATOM 6036 C CA . MET B 1 380 ? -9.117 -22.891 -14.516 1 97.88 380 MET B CA 1
ATOM 6037 C C . MET B 1 380 ? -9.094 -21.688 -15.453 1 97.88 380 MET B C 1
ATOM 6039 O O . MET B 1 380 ? -8.047 -21.047 -15.625 1 97.88 380 MET B O 1
ATOM 6043 N N . LYS B 1 381 ? -10.211 -21.422 -15.984 1 97.25 381 LYS B N 1
ATOM 6044 C CA . LYS B 1 381 ? -10.297 -20.266 -16.875 1 97.25 381 LYS B CA 1
ATOM 6045 C C . LYS B 1 381 ? -10.031 -18.969 -16.125 1 97.25 381 LYS B C 1
ATOM 6047 O O . LYS B 1 381 ? -9.297 -18.094 -16.609 1 97.25 381 LYS B O 1
ATOM 6052 N N . ASP B 1 382 ? -10.625 -18.812 -15.008 1 95.81 382 ASP B N 1
ATOM 6053 C CA . ASP B 1 382 ? -10.406 -17.625 -14.188 1 95.81 382 ASP B CA 1
ATOM 6054 C C . ASP B 1 382 ? -8.93 -17.453 -13.852 1 95.81 382 ASP B C 1
ATOM 6056 O O . ASP B 1 382 ? -8.375 -16.359 -13.977 1 95.81 382 ASP B O 1
ATOM 6060 N N . PHE B 1 383 ? -8.328 -18.484 -13.43 1 96.44 383 PHE B N 1
ATOM 6061 C CA . PHE B 1 383 ? -6.898 -18.469 -13.125 1 96.44 383 PHE B CA 1
ATOM 6062 C C . PHE B 1 383 ? -6.09 -18.016 -14.328 1 96.44 383 PHE B C 1
ATOM 6064 O O . PHE B 1 383 ? -5.242 -17.125 -14.211 1 96.44 383 PHE B O 1
ATOM 6071 N N . TRP B 1 384 ? -6.332 -18.609 -15.492 1 97.38 384 TRP B N 1
ATOM 6072 C CA . TRP B 1 384 ? -5.574 -18.344 -16.703 1 97.38 384 TRP B CA 1
ATOM 6073 C C . TRP B 1 384 ? -5.758 -16.906 -17.172 1 97.38 384 TRP B C 1
ATOM 6075 O O . TRP B 1 384 ? -4.793 -16.25 -17.562 1 97.38 384 TRP B O 1
ATOM 6085 N N . THR B 1 385 ? -6.992 -16.391 -17 1 95.19 385 THR B N 1
ATOM 6086 C CA . THR B 1 385 ? -7.328 -15.047 -17.453 1 95.19 385 THR B CA 1
ATOM 6087 C C . THR B 1 385 ? -6.84 -14 -16.453 1 95.19 385 THR B C 1
ATOM 6089 O O . THR B 1 385 ? -6.324 -12.953 -16.844 1 95.19 385 THR B O 1
ATOM 6092 N N . ARG B 1 386 ? -6.98 -14.344 -15.203 1 92.62 386 ARG B N 1
ATOM 6093 C CA . ARG B 1 386 ? -6.59 -13.406 -14.156 1 92.62 386 ARG B CA 1
ATOM 6094 C C . ARG B 1 386 ? -5.098 -13.086 -14.234 1 92.62 386 ARG B C 1
ATOM 6096 O O . ARG B 1 386 ? -4.68 -11.969 -13.938 1 92.62 386 ARG B O 1
ATOM 6103 N N . HIS B 1 387 ? -4.289 -13.992 -14.68 1 94.5 387 HIS B N 1
ATOM 6104 C CA . HIS B 1 387 ? -2.846 -13.797 -14.789 1 94.5 387 HIS B CA 1
ATOM 6105 C C . HIS B 1 387 ? -2.453 -13.375 -16.203 1 94.5 387 HIS B C 1
ATOM 6107 O O . HIS B 1 387 ? -1.271 -13.18 -16.484 1 94.5 387 HIS B O 1
ATOM 6113 N N . GLU B 1 388 ? -3.449 -13.281 -17.109 1 93.88 388 GLU B N 1
ATOM 6114 C CA . GLU B 1 388 ? -3.271 -12.828 -18.484 1 93.88 388 GLU B CA 1
ATOM 6115 C C . GLU B 1 388 ? -2.348 -13.766 -19.266 1 93.88 388 GLU B C 1
ATOM 6117 O O . GLU B 1 388 ? -1.519 -13.312 -20.047 1 93.88 388 GLU B O 1
ATOM 6122 N N . PHE B 1 389 ? -2.422 -15.008 -18.984 1 95.19 389 PHE B N 1
ATOM 6123 C CA . PHE B 1 389 ? -1.612 -15.984 -19.703 1 95.19 389 PHE B CA 1
ATOM 6124 C C . PHE B 1 389 ? -2.088 -16.141 -21.141 1 95.19 389 PHE B C 1
ATOM 6126 O O . PHE B 1 389 ? -1.38 -16.703 -21.984 1 95.19 389 PHE B O 1
ATOM 6133 N N . ASP B 1 390 ? -3.293 -15.672 -21.391 1 93.62 390 ASP B N 1
ATOM 6134 C CA . ASP B 1 390 ? -3.873 -15.789 -22.719 1 93.62 390 ASP B CA 1
ATOM 6135 C C . ASP B 1 390 ? -3.5 -14.586 -23.594 1 93.62 390 ASP B C 1
ATOM 6137 O O . ASP B 1 390 ? -3.889 -14.516 -24.766 1 93.62 390 ASP B O 1
ATOM 6141 N N . LYS B 1 391 ? -2.779 -13.656 -23.016 1 89.19 391 LYS B N 1
ATOM 6142 C CA . LYS B 1 391 ? -2.383 -12.461 -23.766 1 89.19 391 LYS B CA 1
ATOM 6143 C C . LYS B 1 391 ? -0.978 -12.617 -24.344 1 89.19 391 LYS B C 1
ATOM 6145 O O . LYS B 1 391 ? -0.154 -13.352 -23.781 1 89.19 391 LYS B O 1
ATOM 6150 N N . PRO B 1 392 ? -0.852 -12 -25.516 1 79.81 392 PRO B N 1
ATOM 6151 C CA . PRO B 1 392 ? 0.489 -12.062 -26.094 1 79.81 392 PRO B CA 1
ATOM 6152 C C . PRO B 1 392 ? 1.546 -11.391 -25.219 1 79.81 392 PRO B C 1
ATOM 6154 O O . PRO B 1 392 ? 1.236 -10.461 -24.469 1 79.81 392 PRO B O 1
ATOM 6157 N N . LEU B 1 393 ? 2.693 -11.953 -25.203 1 66.81 393 LEU B N 1
ATOM 6158 C CA . LEU B 1 393 ? 3.811 -11.383 -24.453 1 66.81 393 LEU B CA 1
ATOM 6159 C C . LEU B 1 393 ? 4.246 -10.055 -25.062 1 66.81 393 LEU B C 1
ATOM 6161 O O . LEU B 1 393 ? 4.195 -9.875 -26.281 1 66.81 393 LEU B O 1
#

Foldseek 3Di:
DEAAEDEAVLQQDAPLVSLVVLLVNLVPADAFHKYKYKHFALVLLVVCLVVFDQDPVCRPAGSVNSSVVVCVVTNHHDHPVRVQVSNLLLQKAWDPDADQQGDPDPVHGNPDPDDRRMDITMIGRHRQADDPPDQWEEEAEEEEEDDLQQVQAVCQVCLAPRHRYAYEYEYLYPDCVVVVVQVVVCVPPVSYYYDYDPCRPVAPRVVSVQVRLVPTDTQKYAYTYSNKHFANHLVVVQVVVCNVPRQAFKEFEQAFEAENVRHTDDDDPLRDAPDPAWDKAQLLRVLLVCLVVVRNNRDDSNGMMGGSVSQCPDPPHSLDDPNHHQRAPSVSSNSNSRSSHTIYIYHHDHGMYDYDDCPDPCNVVPPVNVVSNVVSSVRSNCRCVVSPSNPDD/DDAAEDEAVLQQDAPLVNLVVLLVNLVPADAFHKYKYKHFALVLLVVCLVVFDDDPVCRPAGSVNSSVVVCVVTNHHDHPVRVQVSNLLLQKAWDPDADQQGDPDPVHGNPDPDDRRMDITMIGRHRQADDPPDQWEEEAEELEEDDLQQVQAVCLVCLAPRHRYAYEYEYLYPDCPVVVVQVVVCVPPVSYYYDYDPCRPVAPSPVSVQVRLVPTDTQKYAYTYSNKHFANHLVVVQVVVCNVPRQAFKEFEQAFEAESVRHTDDDDPLRDAPDPAWDKAQLLRVLLVCLVVVRNNRDDSNGMMGGSVSQCPDPPHSLDDPNHHQRAPSVSSNSNSSSSHTIYIYHHDHGMYDYDDCPDPCNVVPPVSVVSNVVSSVRSNCRCVVSPSNPDD

pLDDT: mean 92.54, std 7.36, range [49.59, 98.88]

Nearest PDB structures (foldseek):
  8vh8-assembly4_D  TM=6.907E-01  e=6.745E-13  Pasteurella multocida
  8viw-assembly1_A  TM=7.328E-01  e=7.289E-12  Pasteurella multocida
  8vh7-assembly1_A  TM=7.180E-01  e=3.363E-12  Pasteurella multocida
  8vh8-assembly3_C  TM=7.140E-01  e=6.472E-12  Pasteurella multocida
  8vh8-assembly2_B  TM=7.053E-01  e=5.414E-12  Pasteurella multocida

Solvent-accessible surface area (backbone atoms only — not comparable to full-atom values): 41300 Å² total; per-residue (Å²): 109,82,58,48,77,46,67,65,50,58,27,68,26,41,65,52,56,35,53,50,49,51,42,50,50,52,68,72,40,41,69,56,14,37,41,38,40,33,28,59,19,39,58,45,51,50,49,44,42,74,66,56,64,85,48,85,92,43,64,63,58,50,50,50,57,49,45,50,52,60,56,67,74,30,59,28,64,44,29,71,67,56,48,49,52,52,37,45,55,35,42,32,40,77,53,78,90,63,51,85,46,48,45,96,47,78,87,59,37,63,71,54,80,76,52,94,50,51,37,77,50,42,31,26,32,60,72,49,74,49,56,92,83,60,72,70,39,31,18,35,27,21,48,27,60,60,64,91,40,27,65,60,19,51,50,26,62,73,55,29,71,52,71,57,45,34,38,36,38,27,36,41,38,94,60,64,62,60,58,52,55,49,53,62,52,35,73,77,35,81,46,48,44,80,45,77,41,90,63,48,78,73,58,92,54,56,66,38,46,53,49,36,64,71,68,48,82,28,56,29,39,27,39,37,44,30,61,25,40,43,38,46,51,30,65,45,54,46,53,47,49,40,50,76,37,36,69,48,38,36,31,33,24,23,48,36,39,16,35,81,84,64,46,79,47,78,77,50,80,44,45,38,64,90,56,97,50,71,40,78,41,55,16,48,60,50,38,36,51,34,59,73,67,71,42,62,51,63,52,59,55,47,32,34,37,34,50,40,81,81,38,68,77,40,49,84,36,52,36,21,52,64,58,34,80,30,80,38,66,25,52,55,30,36,49,42,52,33,18,47,45,21,28,30,38,42,35,60,60,61,33,21,36,43,52,47,57,83,81,38,65,77,62,68,50,44,66,63,46,49,54,47,29,52,51,30,50,46,54,49,42,48,53,43,55,75,52,46,54,72,49,84,131,112,82,58,48,78,46,66,67,50,59,26,68,26,42,65,52,57,35,53,49,49,50,40,49,49,50,70,70,39,43,70,57,14,38,41,38,40,36,29,58,18,39,58,44,51,49,48,44,41,74,66,56,64,84,50,86,93,43,65,64,57,50,47,51,57,50,47,50,51,60,57,66,75,30,58,29,63,45,28,70,66,57,47,49,52,53,37,45,55,36,43,32,40,78,54,80,89,62,50,86,48,48,45,97,48,79,88,60,36,62,71,56,78,76,50,95,50,51,37,76,48,41,29,25,31,61,72,50,73,51,56,92,83,58,72,69,40,32,18,37,28,21,47,29,61,60,65,89,40,28,66,60,19,50,49,26,61,73,56,30,69,52,72,57,45,34,38,37,39,27,36,41,40,93,61,65,62,59,59,53,54,51,51,61,52,34,74,79,33,82,45,48,44,81,44,76,41,90,63,49,78,74,57,94,52,54,66,40,46,53,48,36,64,71,68,49,82,29,57,28,38,28,38,38,43,31,60,26,40,44,37,46,51,29,66,44,54,46,51,47,49,41,51,76,38,36,69,47,38,34,31,33,22,24,48,36,40,18,38,82,83,66,47,79,46,78,76,50,83,44,45,38,63,89,54,97,50,69,42,77,39,55,16,48,60,50,40,34,50,34,63,74,64,72,42,61,52,63,51,59,56,46,32,34,36,32,49,40,82,81,35,70,79,40,49,85,38,54,35,21,51,64,58,34,81,31,83,37,66,24,52,55,30,37,49,45,53,35,18,47,45,22,28,31,37,40,35,61,62,62,30,20,35,44,52,47,59,82,82,38,67,75,63,68,49,46,66,62,47,47,54,48,30,52,50,30,50,48,54,50,42,47,52,42,54,75,53,45,53,70,49,84,130

Secondary structure (DSSP, 8-state):
---EEEES-GGGS-HHHHHHHHHHHHHHSPTT-EEEEEEEBHHHHHHHHHHT---TTSTT--HHHHHHHHHHTSS--B-HHHHHHHHHHTT-EE-TTPPTT--SSGGGTT-----TTEEEEEEE----PPPTT----EEEEEEE--STTHHHHHHHHHT-S--SEEEEEEE--SSSHHHHHHHHHHTT-TTEEEEE-TTTTSSSSHHHHHHHHHH--SSEEEE--TT-EE-TTHHHHHHHHHHH-TT-SEEEEEEEEE-TTS-B----GGGS-SSSSSEEE-HHHHHHHHHHH----S--GGG-EEEGGGTTT-SS-TTEETTEE--SSHHHHHHHHHHTT--EEEEEEEEEEEEP-TT-HHHHHHHHHHHHHHHHHHHHHHHHHHTTTTS--/---EEEES-GGGS-HHHHHHHHHHHHHHSPTT-EEEEEEEBHHHHHHHHHHT---TTSTT--HHHHHHHHHHTSS--B-HHHHHHHHHHTT-EE-TTPPTT--SSGGGTT-----TTEEEEEEE----PPPTT----EEEEEEE--STTHHHHHHHHHT-S--SEEEEEEE--SSSHHHHHHHHHHTT-TTEEEEE-TTTTSSSSHHHHHHHHHH--SSEEEE--TT-EE-TTHHHHHHHHHHH-TT-SEEEEEEEEE-TTS-B----GGGS-SSSSSEEE-HHHHHHHHHHH----S--GGG-EEEGGGTTT-SS-TTEETTEE--SSHHHHHHHHHHTT--EEEEEEEEEEEEP-TT-HHHHHHHHHHHHHHHHHHHHHHHHHHTTTTS--

Radius of gyration: 39.96 Å; Cα contacts (8 Å, |Δi|>4): 1556; chains: 2; bounding box: 58×122×83 Å

Sequence (786 aa):
MPGIYSAHLLERLNRNQGIRLLLECRRVLQPGGVLRLVTSDLQALVDDYVANRVHPETPGIGRGERLNRALRQHAWTWDRDDLTRVCKMVGLVPVDGIAAGHSSDANLGGLESAAAGQLVLELRKPQRQLAADAEPLVSIVMPTYRTEHLHQALESALNQTYRNIEVLVCDDCPSDAIETIVADYARFDPRLRYVRNPDAGKDIGRLNHVLCMQQARGEYIKFLNDDDLLDIECVERLLGTFRDYPDITLATSKRQRIDGFGAPLADIPATQAPVAADSMIEGLSMGTALMLSQLNFIGEPSTVMFRRDDMIDVTPDFMSVDQQPIAWASDVAIFLNLALRGNTVYLVRPLSSFRIHGEQTQVVFGAAAQGESRRCWGIMKDFWTRHEFDKPLMPGIYSAHLLERLNRNQGIRLLLECRRVLQPGGVLRLVTSDLQALVDDYVANRVHPETPGIGRGERLNRALRQHAWTWDRDDLTRVCKMVGLVPVDGIAAGHSSDANLGGLESAAAGQLVLELRKPQRQLAADAEPLVSIVMPTYRTEHLHQALESALNQTYRNIEVLVCDDCPSDAIETIVADYARFDPRLRYVRNPDAGKDIGRLNHVLCMQQARGEYIKFLNDDDLLDIECVERLLGTFRDYPDITLATSKRQRIDGFGAPLADIPATQAPVAADSMIEGLSMGTALMLSQLNFIGEPSTVMFRRDDMIDVTPDFMSVDQQPIAWASDVAIFLNLALRGNTVYLVRPLSSFRIHGEQTQVVFGAAAQGESRRCWGIMKDFWTRHEFDKPL

Organism: NCBI:txid1005395